Protein AF-0000000077642705 (afdb_homodimer)

Solvent-accessible surface area (backbone atoms only — not comparable to full-atom values): 43563 Å² total; per-residue (Å²): 124,92,58,80,86,67,60,70,75,74,64,79,87,74,51,89,46,59,34,47,46,51,31,49,43,56,37,25,33,45,80,74,49,96,29,33,51,28,33,26,42,55,35,36,46,19,49,54,30,46,50,48,52,50,48,52,46,41,47,73,72,63,38,37,51,35,44,71,62,50,66,44,58,38,64,54,33,56,70,75,64,60,62,75,47,79,37,58,41,52,36,51,50,96,84,67,47,58,28,26,40,35,63,68,54,69,60,60,53,27,43,57,49,25,74,65,40,65,37,51,52,85,64,44,66,43,36,44,26,34,76,44,70,28,29,33,51,54,89,74,51,44,65,60,58,70,34,36,28,52,46,41,29,33,44,36,38,35,37,15,67,38,64,72,58,31,52,51,51,51,50,52,52,52,51,38,52,50,48,52,39,55,66,38,68,52,74,67,46,63,20,41,41,72,43,71,92,82,37,50,81,45,28,38,32,31,24,36,68,34,86,82,25,86,43,49,32,34,32,16,76,75,79,58,53,30,33,30,52,91,68,51,55,83,89,56,67,52,51,28,89,86,81,61,32,56,40,44,76,43,32,18,36,78,33,30,41,40,31,36,32,40,45,69,58,18,57,74,44,50,18,29,20,31,48,99,85,70,42,81,38,52,17,21,30,32,42,36,40,3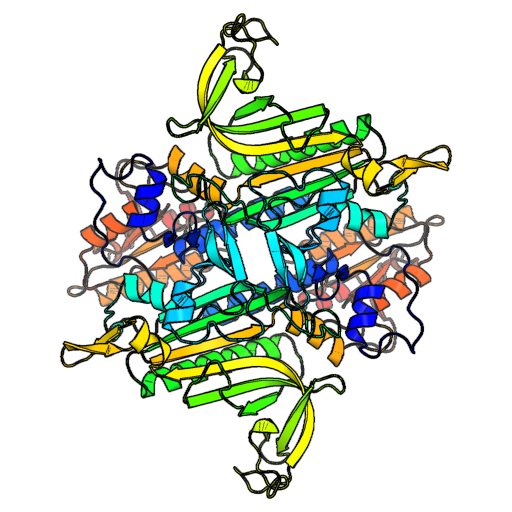2,36,49,46,27,41,56,45,50,41,30,47,69,55,28,57,95,76,25,41,30,50,34,68,52,33,35,56,35,54,32,39,37,36,35,39,29,66,66,88,64,16,66,60,22,42,53,49,47,52,52,50,49,56,58,47,40,67,36,84,64,33,53,87,22,68,45,71,60,77,63,33,90,44,53,56,66,58,53,49,52,49,44,47,32,65,22,48,57,28,36,35,38,31,48,75,52,37,73,42,91,74,40,29,32,38,39,43,42,84,87,46,93,62,73,42,77,36,38,69,66,59,50,50,56,58,56,68,69,49,69,59,114,123,93,57,79,87,68,60,67,76,74,62,76,88,75,49,86,44,60,33,47,47,52,31,50,46,57,36,25,33,45,80,75,49,95,28,33,51,29,31,26,41,55,35,36,44,19,49,52,31,46,50,50,53,51,50,53,45,40,47,73,73,65,38,38,51,35,44,70,63,50,66,44,58,38,63,55,33,54,70,75,64,61,62,76,46,80,38,59,38,52,36,50,49,96,83,67,47,58,29,27,40,35,65,68,56,70,60,59,52,27,44,58,48,26,75,64,40,65,36,53,52,86,64,44,67,44,37,45,25,33,76,43,70,28,30,32,51,53,89,74,51,42,64,60,58,71,33,36,28,52,47,40,30,33,43,35,37,36,37,15,69,39,65,72,57,30,52,52,51,51,50,53,52,51,50,38,53,50,49,50,38,54,68,39,68,54,72,66,47,63,21,41,41,72,43,71,92,82,38,50,79,43,28,38,33,32,23,35,66,35,87,83,24,87,43,48,31,34,34,17,76,74,77,60,52,28,34,29,50,91,67,52,55,80,89,56,67,52,49,28,89,85,79,62,32,57,39,44,77,44,31,18,36,78,36,30,40,39,30,35,32,40,45,66,60,19,57,74,44,52,18,29,21,32,48,97,85,70,43,79,38,52,17,20,28,32,42,37,40,33,35,49,45,28,41,57,45,50,42,29,46,70,56,28,57,94,75,26,41,29,50,38,68,51,32,34,56,35,54,32,38,36,36,35,39,29,66,68,88,65,18,67,60,22,42,52,50,46,50,53,49,49,56,58,47,39,68,36,84,64,32,54,86,21,70,45,70,60,77,63,32,90,44,52,55,68,57,53,49,51,49,43,47,33,64,23,46,58,29,35,36,37,30,48,76,53,37,74,42,92,74,42,30,32,39,37,42,42,84,88,46,93,63,74,42,76,38,38,69,68,57,49,50,57,60,56,69,70,49,70,60,113

Nearest PDB structures (foldseek):
  5xih-assembly1_A  TM=8.861E-01  e=2.040E-28  Toxoplasma gondii ME49
  7f9t-assembly1_B  TM=8.850E-01  e=4.100E-28  Toxoplasma gondii
  5xii-assembly1_A  TM=8.749E-01  e=5.174E-28  Toxoplasma gondii ME49
  5xip-assembly1_A  TM=8.821E-01  e=8.242E-28  Eimeria tenella
  4q15-assembly3_A  TM=8.703E-01  e=2.349E-27  Plasmodium falciparum 3D7

Secondary structure (DSSP, 8-state):
------PPPPPTTT-S-HHHHHHHHTTSEEEEETTEEEE-HHHHHHHHHHHHHHHHHHHHTT-EE-B--SEEEHHHHHHHTGGG-TT-EEEE-TT--EEEE-S--HHHHHHHHHTTPPEEGGGPPEEEEEEEEEE---SS-BTGGGB-SEEEEEEEEEEESSHHHHHHHHHHHHHHHHHHHHHHT---EEEE---TTT--SEEEEEEEE-TT-SEEEEEETTT--EEEGGGS-GGGTTB-TTT--BEEEEEEEEEEEEEEEETHHHHHHT-EEE-TTS-EEE-EEEEEEEEHHHHHHHHHHHH--SSS----GGG-S-SEEEEEPPSSTTHHHHHHHHHHHHHHHHTSGGGTT-EEE---TTS-HHHHHHHHHHHT-SEEEEE-GGGGSSS--EEEE-TT-SS-EEE-HHHHHHHHHT----/------PPPPPTTT-S-HHHHHHHHTTSEEEEETTEEEE-HHHHHHHHHHHHHHHHHHHHTT-EE-B--SEEEHHHHHHHTGGG-TT-EEEE-TT--EEEE-S--HHHHHHHHHTTPPEEGGGPPEEEEEEEEEE---SS-BTGGGB-SEEEEEEEEEEESSHHHHHHHHHHHHHHHHHHHHHHT---EEEE---TTT--SEEEEEEEE-TT-SEEEEEETTT--EEEGGGS-GGGTTB-TTT--BEEEEEEEEEEEEEEEETHHHHHHT-EEE-TTS-EEE-EEEEEEEEHHHHHHHHHHHH--SSS----GGG-S-SEEEEEPPSSTTHHHHHHHHHHHHHHHHTSGGGTT-EEE---TTS-HHHHHHHHHHHT-SEEEEE-GGGGSSS--EEEE-TT-SS-EEE-HHHHHHHHHT----

Structure (mmCIF, N/CA/C/O backbone):
data_AF-0000000077642705-model_v1
#
loop_
_entity.id
_entity.type
_entity.pdbx_description
1 polymer 'Probable proline--tRNA ligase, mitochondrial'
#
loop_
_atom_site.group_PDB
_atom_site.id
_atom_site.type_symbol
_atom_site.label_atom_id
_atom_site.label_alt_id
_atom_site.label_comp_id
_atom_site.label_asym_id
_atom_site.label_entity_id
_atom_site.label_seq_id
_atom_site.pdbx_PDB_ins_code
_atom_site.Cartn_x
_atom_site.Cartn_y
_atom_site.Cartn_z
_atom_site.occupancy
_atom_site.B_iso_or_equiv
_atom_site.auth_seq_id
_atom_site.auth_comp_id
_atom_site.auth_asym_id
_atom_site.auth_atom_id
_atom_site.pdbx_PDB_model_num
ATOM 1 N N . MET A 1 1 ? 5.617 21.297 2.619 1 78.06 1 MET A N 1
ATOM 2 C CA . MET A 1 1 ? 6.129 19.938 2.715 1 78.06 1 MET A CA 1
ATOM 3 C C . MET A 1 1 ? 6.875 19.734 4.027 1 78.06 1 MET A C 1
ATOM 5 O O . MET A 1 1 ? 7.609 20.609 4.477 1 78.06 1 MET A O 1
ATOM 9 N N . PHE A 1 2 ? 6.535 18.625 4.711 1 81.31 2 PHE A N 1
ATOM 10 C CA . PHE A 1 2 ? 7.203 18.234 5.949 1 81.31 2 PHE A CA 1
ATOM 11 C C . PHE A 1 2 ? 8.648 17.828 5.684 1 81.31 2 PHE A C 1
ATOM 13 O O . PHE A 1 2 ? 8.969 16.641 5.637 1 81.31 2 PHE A O 1
ATOM 20 N N . GLN A 1 3 ? 9.492 18.781 5.395 1 77.94 3 GLN A N 1
ATOM 21 C CA . GLN A 1 3 ? 10.883 18.562 5.02 1 77.94 3 GLN A CA 1
ATOM 22 C C . GLN A 1 3 ? 11.742 19.781 5.344 1 77.94 3 GLN A C 1
ATOM 24 O O . GLN A 1 3 ? 11.219 20.859 5.648 1 77.94 3 GLN A O 1
ATOM 29 N N . ASN A 1 4 ? 13.102 19.484 5.207 1 63.25 4 ASN A N 1
ATOM 30 C CA . ASN A 1 4 ? 14.195 20.453 5.172 1 63.25 4 ASN A CA 1
ATOM 31 C C . ASN A 1 4 ? 14.234 21.297 6.438 1 63.25 4 ASN A C 1
ATOM 33 O O . ASN A 1 4 ? 14.352 22.516 6.367 1 63.25 4 ASN A O 1
ATOM 37 N N . PHE A 1 5 ? 14.219 20.609 7.543 1 66.56 5 PHE A N 1
ATOM 38 C CA . PHE A 1 5 ? 14.195 21.297 8.828 1 66.56 5 PHE A CA 1
ATOM 39 C C . PHE A 1 5 ? 15.609 21.656 9.273 1 66.56 5 PHE A C 1
ATOM 41 O O . PHE A 1 5 ? 15.836 21.969 10.445 1 66.56 5 PHE A O 1
ATOM 48 N N . GLY A 1 6 ? 16.375 21.688 8.148 1 65.88 6 GLY A N 1
ATOM 49 C CA . GLY A 1 6 ? 17.703 22.25 8.359 1 65.88 6 GLY A CA 1
ATOM 50 C C . GLY A 1 6 ? 18.641 21.328 9.109 1 65.88 6 GLY A C 1
ATOM 51 O O . GLY A 1 6 ? 19.453 21.781 9.906 1 65.88 6 GLY A O 1
ATOM 52 N N . LYS A 1 7 ? 18.453 20.047 8.922 1 72.44 7 LYS A N 1
ATOM 53 C CA . LYS A 1 7 ? 19.375 19.125 9.562 1 72.44 7 LYS A CA 1
ATOM 54 C C . LYS A 1 7 ? 20.781 19.281 9.008 1 72.44 7 LYS A C 1
ATOM 56 O O . LYS A 1 7 ? 20.969 19.516 7.812 1 72.44 7 LYS A O 1
ATOM 61 N N . VAL A 1 8 ? 21.719 19.344 10 1 66.94 8 VAL A N 1
ATOM 62 C CA . VAL A 1 8 ? 23.109 19.484 9.602 1 66.94 8 VAL A CA 1
ATOM 63 C C . VAL A 1 8 ? 23.688 18.109 9.258 1 66.94 8 VAL A C 1
ATOM 65 O O . VAL A 1 8 ? 23.359 17.109 9.906 1 66.94 8 VAL A O 1
ATOM 68 N N . GLN A 1 9 ? 24.391 18.125 8.148 1 70.75 9 GLN A N 1
ATOM 69 C CA . GLN A 1 9 ? 25.062 16.891 7.766 1 70.75 9 GLN A CA 1
ATOM 70 C C . GLN A 1 9 ? 25.953 16.375 8.898 1 70.75 9 GLN A C 1
ATOM 72 O O . GLN A 1 9 ? 26.719 17.125 9.484 1 70.75 9 GLN A O 1
ATOM 77 N N . PRO A 1 10 ? 25.562 15.102 9.273 1 64.62 10 PRO A N 1
ATOM 78 C CA . PRO A 1 10 ? 26.438 14.562 10.32 1 64.62 10 PRO A CA 1
ATOM 79 C C . PRO A 1 10 ? 27.906 14.539 9.914 1 64.62 10 PRO A C 1
ATOM 81 O O . PRO A 1 10 ? 28.219 14.422 8.727 1 64.62 10 PRO A O 1
ATOM 84 N N . ALA A 1 11 ? 28.766 14.68 10.938 1 62.56 11 ALA A N 1
ATOM 85 C CA . ALA A 1 11 ? 30.188 14.578 10.688 1 62.56 11 ALA A CA 1
ATOM 86 C C . ALA A 1 11 ? 30.562 13.219 10.109 1 62.56 11 ALA A C 1
ATOM 88 O O . ALA A 1 11 ? 29.844 12.234 10.32 1 62.56 11 ALA A O 1
ATOM 89 N N . GLU A 1 12 ? 31.531 13.078 9.102 1 60.12 12 GLU A N 1
ATOM 90 C CA . GLU A 1 12 ? 32 11.922 8.344 1 60.12 12 GLU A CA 1
ATOM 91 C C . GLU A 1 12 ? 32.125 10.688 9.234 1 60.12 12 GLU A C 1
ATOM 93 O O . GLU A 1 12 ? 31.781 9.578 8.812 1 60.12 12 GLU A O 1
ATOM 98 N N . THR A 1 13 ? 32.594 10.719 10.414 1 57.56 13 THR A N 1
ATOM 99 C CA . THR A 1 13 ? 32.969 9.562 11.234 1 57.56 13 THR A CA 1
ATOM 100 C C . THR A 1 13 ? 31.719 8.906 11.836 1 57.56 13 THR A C 1
ATOM 102 O O . THR A 1 13 ? 31.781 7.773 12.312 1 57.56 13 THR A O 1
ATOM 105 N N . SER A 1 14 ? 30.562 9.398 11.594 1 66.19 14 SER A N 1
ATOM 106 C CA . SER A 1 14 ? 29.484 8.922 12.445 1 66.19 14 SER A CA 1
ATOM 107 C C . SER A 1 14 ? 28.703 7.789 11.773 1 66.19 14 SER A C 1
ATOM 109 O O . SER A 1 14 ? 28.406 6.777 12.406 1 66.19 14 SER A O 1
ATOM 111 N N . LEU A 1 15 ? 28.469 7.973 10.516 1 76.75 15 LEU A N 1
ATOM 112 C CA . LEU A 1 15 ? 27.734 6.934 9.781 1 76.75 15 LEU A CA 1
ATOM 113 C C . LEU A 1 15 ? 28.516 6.504 8.547 1 76.75 15 LEU A C 1
ATOM 115 O O . LEU A 1 15 ? 28.781 7.312 7.652 1 76.75 15 LEU A O 1
ATOM 119 N N . SER A 1 16 ? 29 5.23 8.547 1 80 16 SER A N 1
ATOM 120 C CA . SER A 1 16 ? 29.797 4.703 7.445 1 80 16 SER A CA 1
ATOM 121 C C . SER A 1 16 ? 28.922 4.422 6.223 1 80 16 SER A C 1
ATOM 123 O O . SER A 1 16 ? 29.422 4.395 5.094 1 80 16 SER A O 1
ATOM 125 N N . CYS A 1 17 ? 27.688 4.23 6.352 1 92.19 17 CYS A N 1
ATOM 126 C CA . CYS A 1 17 ? 26.75 3.973 5.262 1 92.19 17 CYS A CA 1
ATOM 127 C C . CYS A 1 17 ? 26.234 5.277 4.664 1 92.19 17 CYS A C 1
ATOM 129 O O . CYS A 1 17 ? 25.5 6.012 5.316 1 92.19 17 CYS A O 1
ATOM 131 N N . LYS A 1 18 ? 26.672 5.551 3.465 1 93.25 18 LYS A N 1
ATOM 132 C CA . LYS A 1 18 ? 26.375 6.805 2.777 1 93.25 18 LYS A CA 1
ATOM 133 C C . LYS A 1 18 ? 24.875 7.031 2.66 1 93.25 18 LYS A C 1
ATOM 135 O O . LYS A 1 18 ? 24.375 8.125 2.947 1 93.25 18 LYS A O 1
ATOM 140 N N . SER A 1 19 ? 24.172 6.039 2.25 1 96.06 19 SER A N 1
ATOM 141 C CA . SER A 1 19 ? 22.734 6.164 2.061 1 96.06 19 SER A CA 1
ATOM 142 C C . SER A 1 19 ? 22.031 6.434 3.383 1 96.06 19 SER A C 1
ATOM 144 O O . SER A 1 19 ? 21.062 7.203 3.432 1 96.06 19 SER A O 1
ATOM 146 N N . HIS A 1 20 ? 22.469 5.75 4.457 1 95.31 20 HIS A N 1
ATOM 147 C CA . HIS A 1 20 ? 21.922 6.004 5.781 1 95.31 20 HIS A CA 1
ATOM 148 C C . HIS A 1 20 ? 22.047 7.477 6.16 1 95.31 20 HIS A C 1
ATOM 150 O O . HIS A 1 20 ? 21.078 8.102 6.586 1 95.31 20 HIS A O 1
ATOM 156 N N . LYS A 1 21 ? 23.219 8.023 5.973 1 93.19 21 LYS A N 1
ATOM 157 C CA . LYS A 1 21 ? 23.5 9.422 6.277 1 93.19 21 LYS A CA 1
ATOM 158 C C . LYS A 1 21 ? 22.641 10.359 5.426 1 93.19 21 LYS A C 1
ATOM 160 O O . LYS A 1 21 ? 22 11.266 5.949 1 93.19 21 LYS A O 1
ATOM 165 N N . LEU A 1 22 ? 22.641 10.117 4.16 1 94.44 22 LEU A N 1
ATOM 166 C CA . LEU A 1 22 ? 21.953 10.984 3.213 1 94.44 22 LEU A CA 1
ATOM 167 C C . LEU A 1 22 ? 20.438 10.953 3.451 1 94.44 22 LEU A C 1
ATOM 169 O O . LEU A 1 22 ? 19.766 11.984 3.352 1 94.44 22 LEU A O 1
ATOM 173 N N . MET A 1 23 ? 19.906 9.82 3.789 1 95.75 23 MET A N 1
ATOM 174 C CA . MET A 1 23 ? 18.469 9.688 3.963 1 95.75 23 MET A CA 1
ATOM 175 C C . MET A 1 23 ? 18 10.383 5.242 1 95.75 23 MET A C 1
ATOM 177 O O . MET A 1 23 ? 16.922 10.969 5.285 1 95.75 23 MET A O 1
ATOM 181 N N . LEU A 1 24 ? 18.797 10.312 6.305 1 93.44 24 LEU A N 1
ATOM 182 C CA . LEU A 1 24 ? 18.484 11.031 7.535 1 93.44 24 LEU A CA 1
ATOM 183 C C . LEU A 1 24 ? 18.594 12.539 7.324 1 93.44 24 LEU A C 1
ATOM 185 O O . LEU A 1 24 ? 17.688 13.289 7.684 1 93.44 24 LEU A O 1
ATOM 189 N N . TYR A 1 25 ? 19.672 12.93 6.652 1 91.38 25 TYR A N 1
ATOM 190 C CA . TYR A 1 25 ? 20 14.336 6.469 1 91.38 25 TYR A CA 1
ATOM 191 C C . TYR A 1 25 ? 18.969 15.031 5.586 1 91.38 25 TYR A C 1
ATOM 193 O O . TYR A 1 25 ? 18.656 16.203 5.793 1 91.38 25 TYR A O 1
ATOM 201 N N . ASN A 1 26 ? 18.422 14.273 4.66 1 93.38 26 ASN A N 1
ATOM 202 C CA . ASN A 1 26 ? 17.5 14.867 3.707 1 93.38 26 ASN A CA 1
ATOM 203 C C . ASN A 1 26 ? 16.047 14.508 4.039 1 93.38 26 ASN A C 1
ATOM 205 O O . ASN A 1 26 ? 15.156 14.664 3.203 1 93.38 26 ASN A O 1
ATOM 209 N N . GLU A 1 27 ? 15.82 14.016 5.219 1 94.25 27 GLU A N 1
ATOM 210 C CA . GLU A 1 27 ? 14.492 13.766 5.777 1 94.25 27 GLU A CA 1
ATOM 211 C C . GLU A 1 27 ? 13.68 12.836 4.879 1 94.25 27 GLU A C 1
ATOM 213 O O . GLU A 1 27 ? 12.516 13.117 4.582 1 94.25 27 GLU A O 1
ATOM 218 N N . ILE A 1 28 ? 14.414 11.859 4.398 1 96.56 28 ILE A N 1
ATOM 219 C CA . ILE A 1 28 ? 13.75 10.758 3.707 1 96.56 28 ILE A CA 1
ATOM 220 C C . ILE A 1 28 ? 13.188 9.773 4.727 1 96.56 28 ILE A C 1
ATOM 222 O O . ILE A 1 28 ? 12.109 9.203 4.527 1 96.56 28 ILE A O 1
ATOM 226 N N . ILE A 1 29 ? 13.93 9.602 5.82 1 96.81 29 ILE A N 1
ATOM 227 C CA . ILE A 1 29 ? 13.531 8.75 6.934 1 96.81 29 ILE A CA 1
ATOM 228 C C . ILE A 1 29 ? 13.828 9.453 8.258 1 96.81 29 ILE A C 1
ATOM 230 O O . ILE A 1 29 ? 14.547 10.453 8.289 1 96.81 29 ILE A O 1
ATOM 234 N N . GLN A 1 30 ? 13.266 8.992 9.297 1 96 30 GLN A N 1
ATOM 235 C CA . GLN A 1 30 ? 13.539 9.391 10.672 1 96 30 GLN A CA 1
ATOM 236 C C . GLN A 1 30 ? 13.492 8.195 11.617 1 96 30 GLN A C 1
ATOM 238 O O . GLN A 1 30 ? 12.539 7.414 11.586 1 96 30 GLN A O 1
ATOM 243 N N . GLN A 1 31 ? 14.523 8.016 12.383 1 95.5 31 GLN A N 1
ATOM 244 C CA . GLN A 1 31 ? 14.562 6.871 13.289 1 95.5 31 GLN A CA 1
ATOM 245 C C . GLN A 1 31 ? 13.523 7.004 14.398 1 95.5 31 GLN A C 1
ATOM 247 O O . GLN A 1 31 ? 13.367 8.078 14.984 1 95.5 31 GLN A O 1
ATOM 252 N N . CYS A 1 32 ? 12.719 6.016 14.609 1 96.5 32 CYS A N 1
ATOM 253 C CA . CYS A 1 32 ? 11.781 5.922 15.719 1 96.5 32 CYS A CA 1
ATOM 254 C C . CYS A 1 32 ? 12.445 5.277 16.938 1 96.5 32 CYS A C 1
ATOM 256 O O . CYS A 1 32 ? 12.469 5.863 18.016 1 96.5 32 CYS A O 1
ATOM 258 N N . HIS A 1 33 ? 13 4.117 16.812 1 95.19 33 HIS A N 1
ATOM 259 C CA . HIS A 1 33 ? 13.797 3.311 17.734 1 95.19 33 HIS A CA 1
ATOM 260 C C . HIS A 1 33 ? 14.672 2.316 16.969 1 95.19 33 HIS A C 1
ATOM 262 O O . HIS A 1 33 ? 14.539 2.162 15.758 1 95.19 33 HIS A O 1
ATOM 268 N N . PRO A 1 34 ? 15.656 1.734 17.609 1 95.12 34 PRO A N 1
ATOM 269 C CA . PRO A 1 34 ? 16.594 0.875 16.875 1 95.12 34 PRO A CA 1
ATOM 270 C C . PRO A 1 34 ? 15.883 -0.174 16.016 1 95.12 34 PRO A C 1
ATOM 272 O O . PRO A 1 34 ? 15.086 -0.959 16.547 1 95.12 34 PRO A O 1
ATOM 275 N N . GLY A 1 35 ? 16.156 -0.147 14.758 1 96.31 35 GLY A N 1
ATOM 276 C CA . GLY A 1 35 ? 15.602 -1.12 13.828 1 96.31 35 GLY A CA 1
ATOM 277 C C . GLY A 1 35 ? 14.258 -0.701 13.266 1 96.31 35 GLY A C 1
ATOM 278 O O . GLY A 1 35 ? 13.68 -1.405 12.43 1 96.31 35 GLY A O 1
ATOM 279 N N . HIS A 1 36 ? 13.75 0.44 13.656 1 97.88 36 HIS A N 1
ATOM 280 C CA . HIS A 1 36 ? 12.461 0.952 13.219 1 97.88 36 HIS A CA 1
ATOM 281 C C . HIS A 1 36 ? 12.57 2.4 12.75 1 97.88 36 HIS A C 1
ATOM 283 O O . HIS A 1 36 ? 13.078 3.252 13.477 1 97.88 36 HIS A O 1
ATOM 289 N N . TYR A 1 37 ? 12.07 2.664 11.555 1 98.06 37 TYR A N 1
ATOM 290 C CA . TYR A 1 37 ? 12.203 3.988 10.961 1 98.06 37 TYR A CA 1
ATOM 291 C C . TYR A 1 37 ? 10.875 4.469 10.391 1 98.06 37 TYR A C 1
ATOM 293 O O . TYR A 1 37 ? 10.117 3.688 9.812 1 98.06 37 TYR A O 1
ATOM 301 N N . HIS A 1 38 ? 10.57 5.734 10.633 1 98.12 38 HIS A N 1
ATOM 302 C CA . HIS A 1 38 ? 9.531 6.402 9.852 1 98.12 38 HIS A CA 1
ATOM 303 C C . HIS A 1 38 ? 10 6.648 8.422 1 98.12 38 HIS A C 1
ATOM 305 O O . HIS A 1 3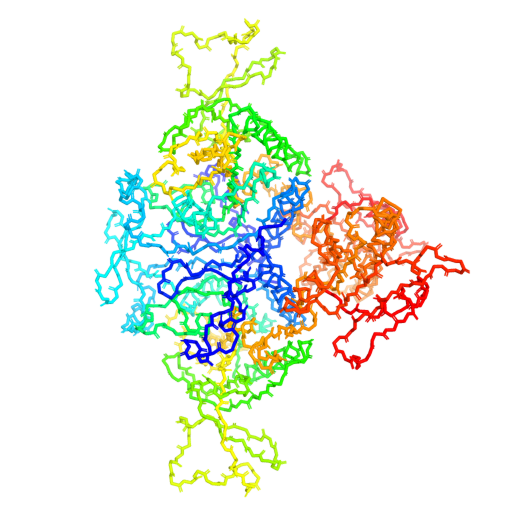8 ? 11.156 7.004 8.195 1 98.12 38 HIS A O 1
ATOM 311 N N . ILE A 1 39 ? 9.188 6.371 7.477 1 98.5 39 ILE A N 1
ATOM 312 C CA . ILE A 1 39 ? 9.406 6.867 6.121 1 98.5 39 ILE A CA 1
ATOM 313 C C . ILE A 1 39 ? 8.672 8.195 5.934 1 98.5 39 ILE A C 1
ATOM 315 O O . ILE A 1 39 ? 7.445 8.258 6.086 1 98.5 39 ILE A O 1
ATOM 319 N N . LEU A 1 40 ? 9.375 9.203 5.613 1 97.88 40 LEU A N 1
ATOM 320 C CA . LEU A 1 40 ? 8.82 10.547 5.523 1 97.88 40 LEU A CA 1
ATOM 321 C C . LEU A 1 40 ? 8.297 10.828 4.117 1 97.88 40 LEU A C 1
ATOM 323 O O . LEU A 1 40 ? 8.32 9.945 3.256 1 97.88 40 LEU A O 1
ATOM 327 N N . PRO A 1 41 ? 7.703 11.969 3.826 1 97.56 41 PRO A N 1
ATOM 328 C CA . PRO A 1 41 ? 6.914 12.164 2.607 1 97.56 41 PRO A CA 1
ATOM 329 C C . PRO A 1 41 ? 7.723 11.922 1.335 1 97.56 41 PRO A C 1
ATOM 331 O O . PRO A 1 41 ? 7.25 11.227 0.426 1 97.56 41 PRO A O 1
ATOM 334 N N . LEU A 1 42 ? 8.938 12.438 1.236 1 97.25 42 LEU A N 1
ATOM 335 C CA . LEU A 1 42 ? 9.742 12.211 0.039 1 97.25 42 LEU A CA 1
ATOM 336 C C . LEU A 1 42 ? 10.062 10.734 -0.134 1 97.25 42 LEU A C 1
ATOM 338 O O . LEU A 1 42 ? 9.938 10.188 -1.233 1 97.25 42 LEU A O 1
ATOM 342 N N . GLY A 1 43 ? 10.484 10.148 1.028 1 98.06 43 GLY A N 1
ATOM 343 C CA . GLY A 1 43 ? 10.75 8.719 0.987 1 98.06 43 GLY A CA 1
ATOM 344 C C . GLY A 1 43 ? 9.539 7.891 0.611 1 98.06 43 GLY A C 1
ATOM 345 O O . GLY A 1 43 ? 9.656 6.91 -0.129 1 98.06 43 GLY A O 1
ATOM 346 N N . MET A 1 44 ? 8.398 8.297 1.127 1 98.31 44 MET A N 1
ATOM 347 C CA . MET A 1 44 ? 7.156 7.574 0.873 1 98.31 44 MET A CA 1
ATOM 348 C C . MET A 1 44 ? 6.781 7.637 -0.604 1 98.31 44 MET A C 1
ATOM 350 O O . MET A 1 44 ? 6.316 6.645 -1.172 1 98.31 44 MET A O 1
ATOM 354 N N . ARG A 1 45 ? 6.938 8.797 -1.259 1 97.88 45 ARG A N 1
ATOM 355 C CA . ARG A 1 45 ? 6.668 8.93 -2.688 1 97.88 45 ARG A CA 1
ATOM 356 C C . ARG A 1 45 ? 7.535 7.977 -3.5 1 97.88 45 ARG A C 1
ATOM 358 O O . ARG A 1 45 ? 7.043 7.297 -4.402 1 97.88 45 ARG A O 1
ATOM 365 N N . SER A 1 46 ? 8.797 7.953 -3.139 1 98.62 46 SER A N 1
ATOM 366 C CA . SER A 1 46 ? 9.719 7.059 -3.832 1 98.62 46 SER A CA 1
ATOM 367 C C . SER A 1 46 ? 9.352 5.598 -3.605 1 98.62 46 SER A C 1
ATOM 369 O O . SER A 1 46 ? 9.367 4.793 -4.543 1 98.62 46 SER A O 1
ATOM 371 N N . LEU A 1 47 ? 9.031 5.289 -2.391 1 98.81 47 LEU A N 1
ATOM 372 C CA . LEU A 1 47 ? 8.664 3.92 -2.041 1 98.81 47 LEU A CA 1
ATOM 373 C C . LEU A 1 47 ? 7.43 3.475 -2.814 1 98.81 47 LEU A C 1
ATOM 375 O O . LEU A 1 47 ? 7.383 2.352 -3.324 1 98.81 47 LEU A O 1
ATOM 379 N N . GLU A 1 48 ? 6.453 4.309 -2.896 1 98.5 48 GLU A N 1
ATOM 380 C CA . GLU A 1 48 ? 5.23 3.969 -3.615 1 98.5 48 GLU A CA 1
ATOM 381 C C . GLU A 1 48 ? 5.504 3.76 -5.102 1 98.5 48 GLU A C 1
ATOM 383 O O . GLU A 1 48 ? 4.891 2.898 -5.734 1 98.5 48 GLU A O 1
ATOM 388 N N . LYS A 1 49 ? 6.363 4.582 -5.664 1 98.56 49 LYS A N 1
ATOM 389 C CA . LYS A 1 49 ? 6.754 4.391 -7.055 1 98.56 49 LYS A CA 1
ATOM 390 C C . LYS A 1 49 ? 7.441 3.039 -7.25 1 98.56 49 LYS A C 1
ATOM 392 O O . LYS A 1 49 ? 7.176 2.34 -8.227 1 98.56 49 LYS A O 1
ATOM 397 N N . LEU A 1 50 ? 8.344 2.715 -6.316 1 98.88 50 LEU A N 1
ATOM 398 C CA . LEU A 1 50 ? 9.016 1.422 -6.379 1 98.88 50 LEU A CA 1
ATOM 399 C C . LEU A 1 50 ? 8 0.282 -6.328 1 98.88 50 LEU A C 1
ATOM 401 O O . LEU A 1 50 ? 8.117 -0.69 -7.078 1 98.88 50 LEU A O 1
ATOM 405 N N . ILE A 1 51 ? 7.035 0.384 -5.477 1 98.88 51 ILE A N 1
ATOM 406 C CA . ILE A 1 51 ? 5.984 -0.621 -5.352 1 98.88 51 ILE A CA 1
ATOM 407 C C . ILE A 1 51 ? 5.246 -0.769 -6.68 1 98.88 51 ILE A C 1
ATOM 409 O O . ILE A 1 51 ? 4.957 -1.886 -7.113 1 98.88 51 ILE A O 1
ATOM 413 N N . ARG A 1 52 ? 4.988 0.324 -7.359 1 98.44 52 ARG A N 1
ATOM 414 C CA . ARG A 1 52 ? 4.305 0.269 -8.648 1 98.44 52 ARG A CA 1
ATOM 415 C C . ARG A 1 52 ? 5.156 -0.448 -9.688 1 98.44 52 ARG A C 1
ATOM 417 O O . ARG A 1 52 ? 4.637 -1.214 -10.508 1 98.44 52 ARG A O 1
ATOM 424 N N . VAL A 1 53 ? 6.457 -0.177 -9.656 1 98.75 53 VAL A N 1
ATOM 425 C CA . VAL A 1 53 ? 7.367 -0.863 -10.57 1 98.75 53 VAL A CA 1
ATOM 426 C C . VAL A 1 53 ? 7.281 -2.371 -10.352 1 98.75 53 VAL A C 1
ATOM 428 O O . VAL A 1 53 ? 7.156 -3.141 -11.305 1 98.75 53 VAL A O 1
ATOM 431 N N . ILE A 1 54 ? 7.316 -2.748 -9.086 1 98.94 54 ILE A N 1
ATOM 432 C CA . ILE A 1 54 ? 7.277 -4.164 -8.734 1 98.94 54 ILE A CA 1
ATOM 433 C C . ILE A 1 54 ? 5.93 -4.758 -9.141 1 98.94 54 ILE A C 1
ATOM 435 O O . ILE A 1 54 ? 5.875 -5.832 -9.742 1 98.94 54 ILE A O 1
ATOM 439 N N . ASP A 1 55 ? 4.852 -4.035 -8.867 1 98.69 55 ASP A N 1
ATOM 440 C CA . ASP A 1 55 ? 3.514 -4.496 -9.219 1 98.69 55 ASP A CA 1
ATOM 441 C C . ASP A 1 55 ? 3.391 -4.734 -10.727 1 98.69 55 ASP A C 1
ATOM 443 O O . ASP A 1 55 ? 2.824 -5.742 -11.156 1 98.69 55 ASP A O 1
ATOM 447 N N . GLU A 1 56 ? 3.887 -3.777 -11.484 1 98.19 56 GLU A N 1
ATOM 448 C CA . GLU A 1 56 ? 3.789 -3.893 -12.938 1 98.19 56 GLU A CA 1
ATOM 449 C C . GLU A 1 56 ? 4.504 -5.145 -13.445 1 98.19 56 GLU A C 1
ATOM 451 O O . GLU A 1 56 ? 3.977 -5.867 -14.289 1 98.19 56 GLU A O 1
ATOM 456 N N . GLU A 1 57 ? 5.68 -5.43 -12.875 1 98.75 57 GLU A N 1
ATOM 457 C CA . GLU A 1 57 ? 6.441 -6.59 -13.336 1 98.75 57 GLU A CA 1
ATOM 458 C C . GLU A 1 57 ? 5.816 -7.891 -12.836 1 98.75 57 GLU A C 1
ATOM 460 O O . GLU A 1 57 ? 5.855 -8.906 -13.531 1 98.75 57 GLU A O 1
ATOM 465 N N . MET A 1 58 ? 5.266 -7.922 -11.625 1 98.75 58 MET A N 1
ATOM 466 C CA . MET A 1 58 ? 4.559 -9.102 -11.133 1 98.75 58 MET A CA 1
ATOM 467 C C . MET A 1 58 ? 3.322 -9.383 -11.984 1 98.75 58 MET A C 1
ATOM 469 O O . MET A 1 58 ? 3.059 -10.539 -12.336 1 98.75 58 MET A O 1
ATOM 473 N N . ASP A 1 59 ? 2.604 -8.281 -12.328 1 97 59 ASP A N 1
ATOM 474 C CA . ASP A 1 59 ? 1.415 -8.422 -13.164 1 97 59 ASP A CA 1
ATOM 475 C C . ASP A 1 59 ? 1.775 -8.969 -14.547 1 97 59 ASP A C 1
ATOM 477 O O . ASP A 1 59 ? 1.027 -9.773 -15.117 1 97 59 ASP A O 1
ATOM 481 N N . SER A 1 60 ? 2.912 -8.602 -15.055 1 97.38 60 SER A N 1
ATOM 482 C CA . SER A 1 60 ? 3.32 -8.977 -16.406 1 97.38 60 SER A CA 1
ATOM 483 C C . SER A 1 60 ? 3.549 -10.477 -16.516 1 97.38 60 SER A C 1
ATOM 485 O O . SER A 1 60 ? 3.443 -11.047 -17.609 1 97.38 60 SER A O 1
ATOM 487 N N . ILE A 1 61 ? 3.805 -11.125 -15.391 1 97.94 61 ILE A N 1
ATOM 488 C CA . ILE A 1 61 ? 4.055 -12.555 -15.461 1 97.94 61 ILE A CA 1
ATOM 489 C C . ILE A 1 61 ? 2.832 -13.32 -14.969 1 97.94 61 ILE A C 1
ATOM 491 O O . ILE A 1 61 ? 2.893 -14.539 -14.766 1 97.94 61 ILE A O 1
ATOM 495 N N . GLY A 1 62 ? 1.791 -12.609 -14.703 1 96.56 62 GLY A N 1
ATOM 496 C CA . GLY A 1 62 ? 0.53 -13.25 -14.359 1 96.56 62 GLY A CA 1
ATOM 497 C C . GLY A 1 62 ? 0.367 -13.484 -12.867 1 96.56 62 GLY A C 1
ATOM 498 O O . GLY A 1 62 ? -0.525 -14.219 -12.445 1 96.56 62 GLY A O 1
ATOM 499 N N . ALA A 1 63 ? 1.27 -12.945 -12.016 1 98.44 63 ALA A N 1
ATOM 500 C CA . ALA A 1 63 ? 1.117 -13.055 -10.57 1 98.44 63 ALA A CA 1
ATOM 501 C C . ALA A 1 63 ? -0.058 -12.219 -10.07 1 98.44 63 ALA A C 1
ATOM 503 O O . ALA A 1 63 ? -0.353 -11.156 -10.633 1 98.44 63 ALA A O 1
ATOM 504 N N . GLN A 1 64 ? -0.729 -12.727 -9.094 1 98.12 64 GLN A N 1
ATOM 505 C CA . GLN A 1 64 ? -1.906 -12.055 -8.547 1 98.12 64 GLN A CA 1
ATOM 506 C C . GLN A 1 64 ? -1.641 -11.539 -7.133 1 98.12 64 GLN A C 1
ATOM 508 O O . GLN A 1 64 ? -1.123 -12.273 -6.289 1 98.12 64 GLN A O 1
ATOM 513 N N . LYS A 1 65 ? -1.973 -10.328 -6.941 1 98.56 65 LYS A N 1
ATOM 514 C CA . LYS A 1 65 ? -1.701 -9.68 -5.664 1 98.56 65 LYS A CA 1
ATOM 515 C C . LYS A 1 65 ? -2.748 -10.062 -4.621 1 98.56 65 LYS A C 1
ATOM 517 O O . LYS A 1 65 ? -3.947 -10.07 -4.91 1 98.56 65 LYS A O 1
ATOM 522 N N . ILE A 1 66 ? -2.326 -10.414 -3.428 1 98.69 66 ILE A N 1
ATOM 523 C CA . ILE A 1 66 ? -3.172 -10.711 -2.277 1 98.69 66 ILE A CA 1
ATOM 524 C C . ILE A 1 66 ? -2.613 -10.023 -1.035 1 98.69 66 ILE A C 1
ATOM 526 O O . ILE A 1 66 ? -1.644 -9.266 -1.121 1 98.69 66 ILE A O 1
ATOM 530 N N . SER A 1 67 ? -3.277 -10.117 0.036 1 98.62 67 SER A N 1
ATOM 531 C CA . SER A 1 67 ? -2.812 -9.648 1.337 1 98.62 67 SER A CA 1
ATOM 532 C C . SER A 1 67 ? -3.092 -10.68 2.428 1 98.62 67 SER A C 1
ATOM 534 O O . SER A 1 67 ? -4.234 -11.109 2.607 1 98.62 67 SER A O 1
ATOM 536 N N . MET A 1 68 ? -2.059 -11.078 3.08 1 98.75 68 MET A N 1
ATOM 537 C CA . MET A 1 68 ? -2.199 -12.047 4.164 1 98.75 68 MET A CA 1
ATOM 538 C C . MET A 1 68 ? -1.935 -11.391 5.516 1 98.75 68 MET A C 1
ATOM 540 O O . MET A 1 68 ? -1.186 -10.414 5.602 1 98.75 68 MET A O 1
ATOM 544 N N . PRO A 1 69 ? -2.525 -11.891 6.531 1 98.44 69 PRO A N 1
ATOM 545 C CA . PRO A 1 69 ? -2.312 -11.32 7.867 1 98.44 69 PRO A CA 1
ATOM 546 C C . PRO A 1 69 ? -0.85 -11.375 8.305 1 98.44 69 PRO A C 1
ATOM 548 O O . PRO A 1 69 ? -0.149 -12.344 8.008 1 98.44 69 PRO A O 1
ATOM 551 N N . CYS A 1 70 ? -0.44 -10.352 9.039 1 98.31 70 CYS A N 1
ATOM 552 C CA . CYS A 1 70 ? 0.903 -10.297 9.602 1 98.31 70 CYS A CA 1
ATOM 553 C C . CYS A 1 70 ? 1.008 -11.172 10.844 1 98.31 70 CYS A C 1
ATOM 555 O O . CYS A 1 70 ? 2.072 -11.719 11.133 1 98.31 70 CYS A O 1
ATOM 557 N N . ILE A 1 71 ? -0.056 -11.25 11.609 1 98.06 71 ILE A N 1
ATOM 558 C CA . ILE A 1 71 ? -0.095 -12.055 12.82 1 98.06 71 ILE A CA 1
ATOM 559 C C . ILE A 1 71 ? -0.837 -13.359 12.547 1 98.06 71 ILE A C 1
ATOM 561 O O . ILE A 1 71 ? -1.996 -13.344 12.125 1 98.06 71 ILE A O 1
ATOM 565 N N . THR A 1 72 ? -0.207 -14.461 12.766 1 97.81 72 THR A N 1
ATOM 566 C CA . THR A 1 72 ? -0.821 -15.766 12.523 1 97.81 72 THR A CA 1
ATOM 567 C C . THR A 1 72 ? -0.611 -16.688 13.727 1 97.81 72 THR A C 1
ATOM 569 O O . THR A 1 72 ? 0.292 -16.469 14.531 1 97.81 72 THR A O 1
ATOM 572 N N . PRO A 1 73 ? -1.425 -17.703 13.875 1 97.56 73 PRO A N 1
ATOM 573 C CA . PRO A 1 73 ? -1.224 -18.656 14.961 1 97.56 73 PRO A CA 1
ATOM 574 C C . PRO A 1 73 ? 0.157 -19.312 14.922 1 97.56 73 PRO A C 1
ATOM 576 O O . PRO A 1 73 ? 0.647 -19.672 13.844 1 97.56 73 PRO A O 1
ATOM 579 N N . LEU A 1 74 ? 0.716 -19.484 16.094 1 97.38 74 LEU A N 1
ATOM 580 C CA . LEU A 1 74 ? 2.025 -20.125 16.188 1 97.38 74 LEU A CA 1
ATOM 581 C C . LEU A 1 74 ? 1.956 -21.578 15.734 1 97.38 74 LEU A C 1
ATOM 583 O O . LEU A 1 74 ? 2.963 -22.141 15.297 1 97.38 74 LEU A O 1
ATOM 587 N N . SER A 1 75 ? 0.806 -22.188 15.789 1 97.19 75 SER A N 1
ATOM 588 C CA . SER A 1 75 ? 0.602 -23.578 15.398 1 97.19 75 SER A CA 1
ATOM 589 C C . SER A 1 75 ? 0.987 -23.797 13.938 1 97.19 75 SER A C 1
ATOM 591 O O . SER A 1 75 ? 1.448 -24.891 13.578 1 97.19 75 SER A O 1
ATOM 593 N N . PHE A 1 76 ? 0.757 -22.75 13.047 1 96.75 76 PHE A N 1
ATOM 594 C CA . PHE A 1 76 ? 1.176 -22.859 11.648 1 96.75 76 PHE A CA 1
ATOM 595 C C . PHE A 1 76 ? 2.674 -23.125 11.555 1 96.75 76 PHE A C 1
ATOM 597 O O . PHE A 1 76 ? 3.113 -23.984 10.789 1 96.75 76 PHE A O 1
ATOM 604 N N . TRP A 1 77 ? 3.402 -22.453 12.352 1 96.31 77 TRP A N 1
ATOM 605 C CA . TRP A 1 77 ? 4.859 -22.516 12.32 1 96.31 77 TRP A CA 1
ATOM 606 C C . TRP A 1 77 ? 5.375 -23.766 13.023 1 96.31 77 TRP A C 1
ATOM 608 O O . TRP A 1 77 ? 6.406 -24.312 12.641 1 96.31 77 TRP A O 1
ATOM 618 N N . LYS A 1 78 ? 4.703 -24.203 14.094 1 97.19 78 LYS A N 1
ATOM 619 C CA . LYS A 1 78 ? 5.047 -25.469 14.727 1 97.19 78 LYS A CA 1
ATOM 620 C C . LYS A 1 78 ? 4.898 -26.625 13.742 1 97.19 78 LYS A C 1
ATOM 622 O O . LYS A 1 78 ? 5.727 -27.547 13.727 1 97.19 78 LYS A O 1
ATOM 627 N N . LYS A 1 79 ? 3.916 -26.516 12.945 1 96.56 79 LYS A N 1
ATOM 628 C CA . LYS A 1 79 ? 3.66 -27.547 11.953 1 96.56 79 LYS A CA 1
ATOM 629 C C . LYS A 1 79 ? 4.793 -27.625 10.93 1 96.56 79 LYS A C 1
ATOM 631 O O . LYS A 1 79 ? 5.176 -28.703 10.5 1 96.56 79 LYS A O 1
ATOM 636 N N . SER A 1 80 ? 5.34 -26.547 10.461 1 94.5 80 SER A N 1
ATOM 637 C CA . SER A 1 80 ? 6.418 -26.516 9.477 1 94.5 80 SER A CA 1
ATOM 638 C C . SER A 1 80 ? 7.766 -26.812 10.133 1 94.5 80 SER A C 1
ATOM 640 O O . SER A 1 80 ? 8.75 -27.094 9.445 1 94.5 80 SER A O 1
ATOM 642 N N . GLY A 1 81 ? 7.867 -26.672 11.508 1 94.06 81 GLY A N 1
ATOM 643 C CA . GLY A 1 81 ? 9.109 -26.891 12.234 1 94.06 81 GLY A CA 1
ATOM 644 C C . GLY A 1 81 ? 9.977 -25.641 12.312 1 94.06 81 GLY A C 1
ATOM 645 O O . GLY A 1 81 ? 11.055 -25.672 12.914 1 94.06 81 GLY A O 1
ATOM 646 N N . ARG A 1 82 ? 9.516 -24.453 11.805 1 92.5 82 ARG A N 1
ATOM 647 C CA . ARG A 1 82 ? 10.352 -23.266 11.695 1 92.5 82 ARG A CA 1
ATOM 648 C C . ARG A 1 82 ? 10.133 -22.344 12.875 1 92.5 82 ARG A C 1
ATOM 650 O O . ARG A 1 82 ? 10.711 -21.25 12.938 1 92.5 82 ARG A O 1
ATOM 657 N N . TRP A 1 83 ? 9.352 -22.766 13.875 1 92 83 TRP A N 1
ATOM 658 C CA . TRP A 1 83 ? 8.945 -21.906 14.984 1 92 83 TRP A CA 1
ATOM 659 C C . TRP A 1 83 ? 10.141 -21.578 15.875 1 92 83 TRP A C 1
ATOM 661 O O . TRP A 1 83 ? 10.086 -20.641 16.672 1 92 83 TRP A O 1
ATOM 671 N N . GLN A 1 84 ? 11.234 -22.234 15.641 1 90.19 84 GLN A N 1
ATOM 672 C CA . GLN A 1 84 ? 12.383 -22.094 16.531 1 90.19 84 GLN A CA 1
ATOM 673 C C . GLN A 1 84 ? 13.367 -21.062 15.984 1 90.19 84 GLN A C 1
ATOM 675 O O . GLN A 1 84 ? 14.391 -20.781 16.609 1 90.19 84 GLN A O 1
ATOM 680 N N . ILE A 1 85 ? 13.031 -20.469 14.883 1 87.69 85 ILE A N 1
ATOM 681 C CA . ILE A 1 85 ? 13.945 -19.469 14.344 1 87.69 85 ILE A CA 1
ATOM 682 C C . ILE A 1 85 ? 14.078 -18.312 15.32 1 87.69 85 ILE A C 1
ATOM 684 O O . ILE A 1 85 ? 13.094 -17.891 15.938 1 87.69 85 ILE A O 1
ATOM 688 N N . LYS A 1 86 ? 15.227 -17.812 15.484 1 87.81 86 LYS A N 1
ATOM 689 C CA . LYS A 1 86 ? 15.562 -16.828 16.516 1 87.81 86 LYS A CA 1
ATOM 690 C C . LYS A 1 86 ? 14.93 -15.484 16.203 1 87.81 86 LYS A C 1
ATOM 692 O O . LYS A 1 86 ? 14.641 -14.711 17.125 1 87.81 86 LYS A O 1
ATOM 697 N N . GLU A 1 87 ? 14.695 -15.227 14.984 1 92.44 87 GLU A N 1
ATOM 698 C CA . GLU A 1 87 ? 14.234 -13.906 14.586 1 92.44 87 GLU A CA 1
ATOM 699 C C . GLU A 1 87 ? 12.711 -13.812 14.617 1 92.44 87 GLU A C 1
ATOM 701 O O . GLU A 1 87 ? 12.141 -12.75 14.367 1 92.44 87 GLU A O 1
ATOM 706 N N . LEU A 1 88 ? 12.062 -14.867 15.047 1 94.56 88 LEU A N 1
ATOM 707 C CA . LEU A 1 88 ? 10.609 -14.883 15.047 1 94.56 88 LEU A CA 1
ATOM 708 C C . LEU A 1 88 ? 10.055 -14.156 16.266 1 94.56 88 LEU A C 1
ATOM 710 O O . LEU A 1 88 ? 10.375 -14.516 17.406 1 94.56 88 LEU A O 1
ATOM 714 N N . TYR A 1 89 ? 9.18 -13.078 16.047 1 96.81 89 TYR A N 1
ATOM 715 C CA . TYR A 1 89 ? 8.438 -12.453 17.141 1 96.81 89 TYR A CA 1
ATOM 716 C C . TYR A 1 89 ? 7.285 -13.336 17.594 1 96.81 89 TYR A C 1
ATOM 718 O O . TYR A 1 89 ? 6.52 -13.844 16.766 1 96.81 89 TYR A O 1
ATOM 726 N N . LYS A 1 90 ? 7.188 -13.523 18.844 1 95.75 90 LYS A N 1
ATOM 727 C CA . LYS A 1 90 ? 6.086 -14.273 19.422 1 95.75 90 LYS A CA 1
ATOM 728 C C . LYS A 1 90 ? 5.266 -13.406 20.375 1 95.75 90 LYS A C 1
ATOM 730 O O . LYS A 1 90 ? 5.797 -12.477 20.984 1 95.75 90 LYS A O 1
ATOM 735 N N . LEU A 1 91 ? 3.949 -13.617 20.406 1 96.06 91 LEU A N 1
ATOM 736 C CA . LEU A 1 91 ? 3.084 -12.875 21.312 1 96.06 91 LEU A CA 1
ATOM 737 C C . LEU A 1 91 ? 1.886 -13.719 21.734 1 96.06 91 LEU A C 1
ATOM 739 O O . LEU A 1 91 ? 1.617 -14.758 21.141 1 96.06 91 LEU A O 1
ATOM 743 N N . LYS A 1 92 ? 1.256 -13.289 22.781 1 95.25 92 LYS A N 1
ATOM 744 C CA . LYS A 1 92 ? 0.005 -13.883 23.25 1 95.25 92 LYS A CA 1
ATOM 745 C C . LYS A 1 92 ? -1.136 -12.875 23.203 1 95.25 92 LYS A C 1
ATOM 747 O O . LYS A 1 92 ? -0.932 -11.688 23.469 1 95.25 92 LYS A O 1
ATOM 752 N N . ASN A 1 93 ? -2.262 -13.383 22.812 1 94.31 93 ASN A N 1
ATOM 753 C CA . ASN A 1 93 ? -3.424 -12.508 22.891 1 94.31 93 ASN A CA 1
ATOM 754 C C . ASN A 1 93 ? -4.047 -12.531 24.281 1 94.31 93 ASN A C 1
ATOM 756 O O . ASN A 1 93 ? -3.512 -13.164 25.188 1 94.31 93 ASN A O 1
ATOM 760 N N . ARG A 1 94 ? -5.223 -11.812 24.453 1 93.31 94 ARG A N 1
ATOM 761 C CA . ARG A 1 94 ? -5.844 -11.656 25.766 1 93.31 94 ARG A CA 1
ATOM 762 C C . ARG A 1 94 ? -6.41 -12.977 26.266 1 93.31 94 ARG A C 1
ATOM 764 O O . ARG A 1 94 ? -6.703 -13.117 27.453 1 93.31 94 ARG A O 1
ATOM 771 N N . GLN A 1 95 ? -6.559 -13.93 25.406 1 93.12 95 GLN A N 1
ATOM 772 C CA . GLN A 1 95 ? -7.035 -15.258 25.781 1 93.12 95 GLN A CA 1
ATOM 773 C C . GLN A 1 95 ? -5.879 -16.25 25.906 1 93.12 95 GLN A C 1
ATOM 775 O O . GLN A 1 95 ? -6.09 -17.453 25.938 1 93.12 95 GLN A O 1
ATOM 780 N N . ASP A 1 96 ? -4.703 -15.867 25.766 1 94.31 96 ASP A N 1
ATOM 781 C CA . ASP A 1 96 ? -3.467 -16.609 25.984 1 94.31 96 ASP A CA 1
ATOM 782 C C . ASP A 1 96 ? -3.17 -17.531 24.812 1 94.31 96 ASP A C 1
ATOM 784 O O . ASP A 1 96 ? -2.443 -18.516 24.953 1 94.31 96 ASP A O 1
ATOM 788 N N . GLN A 1 97 ? -3.797 -17.234 23.75 1 95.88 97 GLN A N 1
ATOM 789 C CA . GLN A 1 97 ? -3.416 -17.938 22.531 1 95.88 97 GLN A CA 1
ATOM 790 C C . GLN A 1 97 ? -2.102 -17.406 21.969 1 95.88 97 GLN A C 1
ATOM 792 O O . GLN A 1 97 ? -1.84 -16.203 22.031 1 95.88 97 GLN A O 1
ATOM 797 N N . GLU A 1 98 ? -1.288 -18.359 21.422 1 96.88 98 GLU A N 1
ATOM 798 C CA . GLU A 1 98 ? 0.042 -17.984 20.953 1 96.88 98 GLU A CA 1
ATOM 799 C C . GLU A 1 98 ? 0.023 -17.641 19.453 1 96.88 98 GLU A C 1
ATOM 801 O O . GLU A 1 98 ? -0.569 -18.359 18.656 1 96.88 98 GLU A O 1
ATOM 806 N N . PHE A 1 99 ? 0.667 -16.562 19.172 1 97.56 99 PHE A N 1
ATOM 807 C CA . PHE A 1 99 ? 0.788 -16.078 17.812 1 97.56 99 PHE A CA 1
ATOM 808 C C . PHE A 1 99 ? 2.229 -15.695 17.484 1 97.56 99 PHE A C 1
ATOM 810 O O . PHE A 1 99 ? 3.07 -15.641 18.391 1 97.56 99 PHE A O 1
ATOM 817 N N . CYS A 1 100 ? 2.51 -15.523 16.297 1 96.81 100 CYS A N 1
ATOM 818 C CA . CYS A 1 100 ? 3.762 -14.922 15.852 1 96.81 100 CYS A CA 1
ATOM 819 C C . CYS A 1 100 ? 3.504 -13.805 14.852 1 96.81 100 CYS A C 1
ATOM 821 O O . CYS A 1 100 ? 2.4 -13.688 14.312 1 96.81 100 CYS A O 1
ATOM 823 N N . ILE A 1 101 ? 4.383 -12.852 14.734 1 98 101 ILE A N 1
ATOM 824 C CA . ILE A 1 101 ? 4.406 -11.844 13.688 1 98 101 ILE A CA 1
ATOM 825 C C . ILE A 1 101 ? 5.328 -12.297 12.555 1 98 101 ILE A C 1
ATOM 827 O O . ILE A 1 101 ? 6.523 -12.523 12.773 1 98 101 ILE A O 1
ATOM 831 N N . ASN A 1 102 ? 4.84 -12.398 11.375 1 97.69 102 ASN A N 1
ATOM 832 C CA . ASN A 1 102 ? 5.449 -13.211 10.328 1 97.69 102 ASN A CA 1
ATOM 833 C C . ASN A 1 102 ? 6.648 -12.5 9.703 1 97.69 102 ASN A C 1
ATOM 835 O O . ASN A 1 102 ? 6.527 -11.375 9.219 1 97.69 102 ASN A O 1
ATOM 839 N N . PRO A 1 103 ? 7.801 -13.125 9.688 1 97.31 103 PRO A N 1
ATOM 840 C CA . PRO A 1 103 ? 8.938 -12.648 8.898 1 97.31 103 PRO A CA 1
ATOM 841 C C . PRO A 1 103 ? 8.82 -13.008 7.414 1 97.31 103 PRO A C 1
ATOM 843 O O . PRO A 1 103 ? 9.531 -12.445 6.582 1 97.31 103 PRO A O 1
ATOM 846 N N . THR A 1 104 ? 8.086 -13.984 7.078 1 96.62 104 THR A N 1
ATOM 847 C CA . THR A 1 104 ? 7.711 -14.492 5.762 1 96.62 104 THR A CA 1
ATOM 848 C C . THR A 1 104 ? 6.391 -15.25 5.836 1 96.62 104 THR A C 1
ATOM 850 O O . THR A 1 104 ? 5.816 -15.414 6.918 1 96.62 104 THR A O 1
ATOM 853 N N . HIS A 1 105 ? 5.836 -15.781 4.754 1 98.12 105 HIS A N 1
ATOM 854 C CA . HIS A 1 105 ? 4.465 -16.281 4.805 1 98.12 105 HIS A CA 1
ATOM 855 C C . HIS A 1 105 ? 4.34 -17.625 4.094 1 98.12 105 HIS A C 1
ATOM 857 O O . HIS A 1 105 ? 3.299 -17.938 3.51 1 98.12 105 HIS A O 1
ATOM 863 N N . GLU A 1 106 ? 5.355 -18.484 4.082 1 97.38 106 GLU A N 1
ATOM 864 C CA . GLU A 1 106 ? 5.262 -19.781 3.428 1 97.38 106 GLU A CA 1
ATOM 865 C C . GLU A 1 106 ? 4.133 -20.625 4.02 1 97.38 106 GLU A C 1
ATOM 867 O O . GLU A 1 106 ? 3.365 -21.25 3.283 1 97.38 106 GLU A O 1
ATOM 872 N N . GLU A 1 107 ? 4.023 -20.672 5.379 1 97.69 107 GLU A N 1
ATOM 873 C CA . GLU A 1 107 ? 2.986 -21.453 6.055 1 97.69 107 GLU A CA 1
ATOM 874 C C . GLU A 1 107 ? 1.594 -20.938 5.695 1 97.69 107 GLU A C 1
ATOM 876 O O . GLU A 1 107 ? 0.715 -21.734 5.332 1 97.69 107 GLU A O 1
ATOM 881 N N . SER A 1 108 ? 1.427 -19.609 5.73 1 98.12 108 SER A N 1
ATOM 882 C CA . SER A 1 108 ? 0.125 -19 5.52 1 98.12 108 SER A CA 1
ATOM 883 C C . SER A 1 108 ? -0.372 -19.219 4.098 1 98.12 108 SER A C 1
ATOM 885 O O . SER A 1 108 ? -1.538 -19.547 3.885 1 98.12 108 SER A O 1
ATOM 887 N N . VAL A 1 109 ? 0.483 -19.016 3.109 1 98.38 109 VAL A N 1
ATOM 888 C CA . VAL A 1 109 ? 0.059 -19.109 1.715 1 98.38 109 VAL A CA 1
ATOM 889 C C . VAL A 1 109 ? -0.239 -20.562 1.357 1 98.38 109 VAL A C 1
ATOM 891 O O . VAL A 1 109 ? -1.145 -20.844 0.568 1 98.38 109 VAL A O 1
ATOM 894 N N . SER A 1 110 ? 0.566 -21.516 1.931 1 98.19 110 SER A N 1
ATOM 895 C CA . SER A 1 110 ? 0.302 -22.938 1.688 1 98.19 110 SER A CA 1
ATOM 896 C C . SER A 1 110 ? -1.057 -23.344 2.244 1 98.19 110 SER A C 1
ATOM 898 O O . SER A 1 110 ? -1.796 -24.094 1.601 1 98.19 110 SER A O 1
ATOM 900 N N . LEU A 1 111 ? -1.349 -22.859 3.418 1 98 111 LEU A N 1
ATOM 901 C CA . LEU A 1 111 ? -2.646 -23.141 4.023 1 98 111 LEU A CA 1
ATOM 902 C C . LEU A 1 111 ? -3.773 -22.516 3.201 1 98 111 LEU A C 1
ATOM 904 O O . LEU A 1 111 ? -4.824 -23.141 3.016 1 98 111 LEU A O 1
ATOM 908 N N . LEU A 1 112 ? -3.598 -21.281 2.748 1 97.31 112 LEU A N 1
ATOM 909 C CA . LEU A 1 112 ? -4.574 -20.625 1.883 1 97.31 112 LEU A CA 1
ATOM 910 C C . LEU A 1 112 ? -4.824 -21.453 0.627 1 97.31 112 LEU A C 1
ATOM 912 O O . LEU A 1 112 ? -5.977 -21.688 0.254 1 97.31 112 LEU A O 1
ATOM 916 N N . PHE A 1 113 ? -3.73 -21.906 -0.027 1 96.81 113 PHE A N 1
ATOM 917 C CA . PHE A 1 113 ? -3.828 -22.719 -1.229 1 96.81 113 PHE A CA 1
ATOM 918 C C . PHE A 1 113 ? -4.613 -24 -0.954 1 96.81 113 PHE A C 1
ATOM 920 O O . PHE A 1 113 ? -5.449 -24.406 -1.764 1 96.81 113 PHE A O 1
ATOM 927 N N . SER A 1 114 ? -4.383 -24.609 0.203 1 96.38 114 SER A N 1
ATOM 928 C CA . SER A 1 114 ? -4.98 -25.891 0.564 1 96.38 114 SER A CA 1
ATOM 929 C C . SER A 1 114 ? -6.492 -25.766 0.733 1 96.38 114 SER A C 1
ATOM 931 O O . SER A 1 114 ? -7.223 -26.734 0.569 1 96.38 114 SER A O 1
ATOM 933 N N . CYS A 1 115 ? -6.93 -24.578 1.046 1 92.25 115 CYS A N 1
ATOM 934 C CA . CYS A 1 115 ? -8.359 -24.344 1.212 1 92.25 115 CYS A CA 1
ATOM 935 C C . CYS A 1 115 ? -9.109 -24.609 -0.088 1 92.25 115 CYS A C 1
ATOM 937 O O . CYS A 1 115 ? -10.297 -24.938 -0.069 1 92.25 115 CYS A O 1
ATOM 939 N N . HIS A 1 116 ? -8.422 -24.547 -1.187 1 90.62 116 HIS A N 1
ATOM 940 C CA . HIS A 1 116 ? -9.07 -24.688 -2.486 1 90.62 116 HIS A CA 1
ATOM 941 C C . HIS A 1 116 ? -8.5 -25.875 -3.262 1 90.62 116 HIS A C 1
ATOM 943 O O . HIS A 1 116 ? -8.82 -26.062 -4.438 1 90.62 116 HIS A O 1
ATOM 949 N N . ALA A 1 117 ? -7.605 -26.562 -2.674 1 91.62 117 ALA A N 1
ATOM 950 C CA . ALA A 1 117 ? -6.957 -27.703 -3.303 1 91.62 117 ALA A CA 1
ATOM 951 C C . ALA A 1 117 ? -7.863 -28.938 -3.277 1 91.62 117 ALA A C 1
ATOM 953 O O . ALA A 1 117 ? -8.789 -29.016 -2.467 1 91.62 117 ALA A O 1
ATOM 954 N N . PRO A 1 118 ? -7.684 -29.938 -4.176 1 94.25 118 PRO A N 1
ATOM 955 C CA . PRO A 1 118 ? -6.59 -29.969 -5.152 1 94.25 118 PRO A CA 1
ATOM 956 C C . PRO A 1 118 ? -6.918 -29.188 -6.43 1 94.25 118 PRO A C 1
ATOM 958 O O . PRO A 1 118 ? -8.062 -29.219 -6.891 1 94.25 118 PRO A O 1
ATOM 961 N N . PHE A 1 119 ? -5.961 -28.516 -6.914 1 93.44 119 PHE A N 1
ATOM 962 C CA . PHE A 1 119 ? -6.074 -27.859 -8.211 1 93.44 119 PHE A CA 1
ATOM 963 C C . PHE A 1 119 ? -5.723 -28.828 -9.336 1 93.44 119 PHE A C 1
ATOM 965 O O . PHE A 1 119 ? -5.09 -29.859 -9.102 1 93.44 119 PHE A O 1
ATOM 972 N N . THR A 1 120 ? -6.191 -28.5 -10.484 1 89.94 120 THR A N 1
ATOM 973 C CA . THR A 1 120 ? -5.793 -29.297 -11.641 1 89.94 120 THR A CA 1
ATOM 974 C C . THR A 1 120 ? -4.523 -28.734 -12.273 1 89.94 120 THR A C 1
ATOM 976 O O . THR A 1 120 ? -4.199 -27.562 -12.086 1 89.94 120 THR A O 1
ATOM 979 N N . ALA A 1 121 ? -3.848 -29.594 -13.008 1 88.81 121 ALA A N 1
ATOM 980 C CA . ALA A 1 121 ? -2.584 -29.203 -13.625 1 88.81 121 ALA A CA 1
ATOM 981 C C . ALA A 1 121 ? -2.781 -28.031 -14.586 1 88.81 121 ALA A C 1
ATOM 983 O O . ALA A 1 121 ? -1.878 -27.219 -14.773 1 88.81 121 ALA A O 1
ATOM 984 N N . LYS A 1 122 ? -3.953 -27.922 -15.141 1 85.88 122 LYS A N 1
ATOM 985 C CA . LYS A 1 122 ? -4.246 -26.875 -16.125 1 85.88 122 LYS A CA 1
ATOM 986 C C . LYS A 1 122 ? -4.273 -25.5 -15.461 1 85.88 122 LYS A C 1
ATOM 988 O O . LYS A 1 122 ? -4.113 -24.484 -16.141 1 85.88 122 LYS A O 1
ATOM 993 N N . GLU A 1 123 ? -4.438 -25.469 -14.219 1 90.38 123 GLU A N 1
ATOM 994 C CA . GLU A 1 123 ? -4.543 -24.203 -13.484 1 90.38 123 GLU A CA 1
ATOM 995 C C . GLU A 1 123 ? -3.164 -23.688 -13.086 1 90.38 123 GLU A C 1
ATOM 997 O O . GLU A 1 123 ? -3.027 -22.531 -12.656 1 90.38 123 GLU A O 1
ATOM 1002 N N . ALA A 1 124 ? -2.135 -24.484 -13.289 1 93.38 124 ALA A N 1
ATOM 1003 C CA . ALA A 1 124 ? -0.777 -24.109 -12.906 1 93.38 124 ALA A CA 1
ATOM 1004 C C . ALA A 1 124 ? -0.116 -23.25 -13.977 1 93.38 124 ALA A C 1
ATOM 1006 O O . ALA A 1 124 ? -0.432 -23.375 -15.164 1 93.38 124 ALA A O 1
ATOM 1007 N N . PRO A 1 125 ? 0.757 -22.453 -13.586 1 96.94 125 PRO A N 1
ATOM 1008 C CA . PRO A 1 125 ? 1.159 -22.125 -12.219 1 96.94 125 PRO A CA 1
ATOM 1009 C C . PRO A 1 125 ? 0.211 -21.141 -11.547 1 96.94 125 PRO A C 1
ATOM 1011 O O . PRO A 1 125 ? -0.363 -20.266 -12.219 1 96.94 125 PRO A O 1
ATOM 1014 N N . ILE A 1 126 ? -0.023 -21.297 -10.32 1 97.38 126 ILE A N 1
ATOM 1015 C CA . ILE A 1 126 ? -0.681 -20.281 -9.508 1 97.38 126 ILE A CA 1
ATOM 1016 C C . ILE A 1 126 ? 0.369 -19.422 -8.797 1 97.38 126 ILE A C 1
ATOM 1018 O O . ILE A 1 126 ? 1.238 -19.953 -8.102 1 97.38 126 ILE A O 1
ATOM 1022 N N . MET A 1 127 ? 0.374 -18.156 -9.062 1 98.69 127 MET A N 1
ATOM 1023 C CA . MET A 1 127 ? 1.343 -17.219 -8.492 1 98.69 127 MET A CA 1
ATOM 1024 C C . MET A 1 127 ? 0.644 -16.141 -7.664 1 98.69 127 MET A C 1
ATOM 1026 O O . MET A 1 127 ? -0.127 -15.352 -8.203 1 98.69 127 MET A O 1
ATOM 1030 N N . LEU A 1 128 ? 0.881 -16.156 -6.352 1 98.62 128 LEU A N 1
ATOM 1031 C CA . LEU A 1 128 ? 0.291 -15.211 -5.414 1 98.62 128 LEU A CA 1
ATOM 1032 C C . LEU A 1 128 ? 1.37 -14.367 -4.746 1 98.62 128 LEU A C 1
ATOM 1034 O O . LEU A 1 128 ? 2.363 -14.898 -4.246 1 98.62 128 LEU A O 1
ATOM 1038 N N . TYR A 1 129 ? 1.202 -13.07 -4.797 1 98.81 129 TYR A N 1
ATOM 1039 C CA . TYR A 1 129 ? 2.217 -12.234 -4.16 1 98.81 129 TYR A CA 1
ATOM 1040 C C . TYR A 1 129 ? 1.573 -11.141 -3.311 1 98.81 129 TYR A C 1
ATOM 1042 O O . TYR A 1 129 ? 0.377 -10.875 -3.439 1 98.81 129 TYR A O 1
ATOM 1050 N N . GLN A 1 130 ? 2.348 -10.602 -2.459 1 98.88 130 GLN A N 1
ATOM 1051 C CA . GLN A 1 130 ? 1.95 -9.461 -1.642 1 98.88 130 GLN A CA 1
ATOM 1052 C C . GLN A 1 130 ? 3.131 -8.523 -1.392 1 98.88 130 GLN A C 1
ATOM 1054 O O . GLN A 1 130 ? 4.289 -8.938 -1.505 1 98.88 130 GLN A O 1
ATOM 1059 N N . ILE A 1 131 ? 2.857 -7.32 -1.189 1 98.75 131 ILE A N 1
ATOM 1060 C CA . ILE A 1 131 ? 3.795 -6.348 -0.636 1 98.75 131 ILE A CA 1
ATOM 1061 C C . ILE A 1 131 ? 3.291 -5.859 0.72 1 98.75 131 ILE A C 1
ATOM 1063 O O . ILE A 1 131 ? 2.273 -5.168 0.797 1 98.75 131 ILE A O 1
ATOM 1067 N N . SER A 1 132 ? 3.932 -6.297 1.73 1 97.75 132 SER A N 1
ATOM 1068 C CA . SER A 1 132 ? 3.463 -6 3.08 1 97.75 132 SER A CA 1
ATOM 1069 C C . SER A 1 132 ? 4.629 -5.887 4.059 1 97.75 132 SER A C 1
ATOM 1071 O O . SER A 1 132 ? 5.762 -6.238 3.725 1 97.75 132 SER A O 1
ATOM 1073 N N . ARG A 1 133 ? 4.355 -5.41 5.184 1 97.94 133 ARG A N 1
ATOM 1074 C CA . ARG A 1 133 ? 5.352 -5.32 6.246 1 97.94 133 ARG A CA 1
ATOM 1075 C C . ARG A 1 133 ? 5.73 -6.707 6.762 1 97.94 133 ARG A C 1
ATOM 1077 O O . ARG A 1 133 ? 4.871 -7.578 6.898 1 97.94 133 ARG A O 1
ATOM 1084 N N . LYS A 1 134 ? 6.984 -6.887 6.988 1 98.5 134 LYS A N 1
ATOM 1085 C CA . LYS A 1 134 ? 7.535 -8.07 7.648 1 98.5 134 LYS A CA 1
ATOM 1086 C C . LYS A 1 134 ? 8.289 -7.688 8.922 1 98.5 134 LYS A C 1
ATOM 1088 O O . LYS A 1 134 ? 8.727 -6.547 9.07 1 98.5 134 LYS A O 1
ATOM 1093 N N . PHE A 1 135 ? 8.398 -8.617 9.781 1 98.31 135 PHE A N 1
ATOM 1094 C CA . PHE A 1 135 ? 8.953 -8.359 11.102 1 98.31 135 PHE A CA 1
ATOM 1095 C C . PHE A 1 135 ? 9.992 -9.406 11.469 1 98.31 135 PHE A C 1
ATOM 1097 O O . PHE A 1 135 ? 9.742 -10.609 11.359 1 98.31 135 PHE A O 1
ATOM 1104 N N . ARG A 1 136 ? 11.117 -8.992 11.805 1 97.81 136 ARG A N 1
ATOM 1105 C CA . ARG A 1 136 ? 12.18 -9.875 12.281 1 97.81 136 ARG A CA 1
ATOM 1106 C C . ARG A 1 136 ? 12.828 -9.312 13.539 1 97.81 136 ARG A C 1
ATOM 1108 O O . ARG A 1 136 ? 13.242 -8.148 13.57 1 97.81 136 ARG A O 1
ATOM 1115 N N . ASP A 1 137 ? 12.852 -10.117 14.562 1 96.94 137 ASP A N 1
ATOM 1116 C CA . ASP A 1 137 ? 13.523 -9.719 15.797 1 96.94 137 ASP A CA 1
ATOM 1117 C C . ASP A 1 137 ? 15.039 -9.734 15.625 1 96.94 137 ASP A C 1
ATOM 1119 O O . ASP A 1 137 ? 15.742 -10.469 16.328 1 96.94 137 ASP A O 1
ATOM 1123 N N . GLU A 1 138 ? 15.492 -8.781 14.789 1 95.31 138 GLU A N 1
ATOM 1124 C CA . GLU A 1 138 ? 16.906 -8.664 14.43 1 95.31 138 GLU A CA 1
ATOM 1125 C C . GLU A 1 138 ? 17.75 -8.305 15.641 1 95.31 138 GLU A C 1
ATOM 1127 O O . GLU A 1 138 ? 17.438 -7.359 16.375 1 95.31 138 GLU A O 1
ATOM 1132 N N . MET A 1 139 ? 18.812 -9.055 15.812 1 93.06 139 MET A N 1
ATOM 1133 C CA . MET A 1 139 ? 19.672 -8.883 16.984 1 93.06 139 MET A CA 1
ATOM 1134 C C . MET A 1 139 ? 20.391 -7.543 16.938 1 93.06 139 MET A C 1
ATOM 1136 O O . MET A 1 139 ? 20.469 -6.84 17.938 1 93.06 139 MET A O 1
ATOM 1140 N N . ALA A 1 140 ? 20.969 -7.242 15.789 1 93.56 140 ALA A N 1
ATOM 1141 C CA . ALA A 1 140 ? 21.75 -6.023 15.633 1 93.56 140 ALA A CA 1
ATOM 1142 C C . ALA A 1 140 ? 21.359 -5.266 14.375 1 93.56 140 ALA A C 1
ATOM 1144 O O . ALA A 1 140 ? 22.078 -5.305 13.367 1 93.56 140 ALA A O 1
ATOM 1145 N N . PRO A 1 141 ? 20.219 -4.531 14.531 1 95.06 141 PRO A N 1
ATOM 1146 C CA . PRO A 1 141 ? 19.859 -3.736 13.359 1 95.06 141 PRO A CA 1
ATOM 1147 C C . PRO A 1 141 ? 20.922 -2.725 12.977 1 95.06 141 PRO A C 1
ATOM 1149 O O . PRO A 1 141 ? 21.578 -2.137 13.844 1 95.06 141 PRO A O 1
ATOM 1152 N N . LYS A 1 142 ? 21.109 -2.576 11.656 1 93.75 142 LYS A N 1
ATOM 1153 C CA . LYS A 1 142 ? 22.203 -1.745 11.164 1 93.75 142 LYS A CA 1
ATOM 1154 C C . LYS A 1 142 ? 21.844 -1.084 9.844 1 93.75 142 LYS A C 1
ATOM 1156 O O . LYS A 1 142 ? 21.109 -1.656 9.039 1 93.75 142 LYS A O 1
ATOM 1161 N N . TYR A 1 143 ? 22.344 0.157 9.617 1 95.12 143 TYR A N 1
ATOM 1162 C CA . TYR A 1 143 ? 22.297 0.854 8.336 1 95.12 143 TYR A CA 1
ATOM 1163 C C . TYR A 1 143 ? 20.859 1.126 7.918 1 95.12 143 TYR A C 1
ATOM 1165 O O . TYR A 1 143 ? 20.484 0.884 6.77 1 95.12 143 TYR A O 1
ATOM 1173 N N . ALA A 1 144 ? 20.031 1.537 8.914 1 96.19 144 ALA A N 1
ATOM 1174 C CA . ALA A 1 144 ? 18.672 2.006 8.664 1 96.19 144 ALA A CA 1
ATOM 1175 C C . ALA A 1 144 ? 17.828 0.917 8.008 1 96.19 144 ALA A C 1
ATOM 1177 O O . ALA A 1 144 ? 17.562 -0.117 8.617 1 96.19 144 ALA A O 1
ATOM 1178 N N . LEU A 1 145 ? 17.484 1.055 6.742 1 97.94 145 LEU A N 1
ATOM 1179 C CA . LEU A 1 145 ? 16.516 0.173 6.102 1 97.94 145 LEU A CA 1
ATOM 1180 C C . LEU A 1 145 ? 17.188 -1.081 5.559 1 97.94 145 LEU A C 1
ATOM 1182 O O . LEU A 1 145 ? 16.516 -2.002 5.09 1 97.94 145 LEU A O 1
ATOM 1186 N N . LEU A 1 146 ? 18.516 -1.171 5.609 1 97.94 146 LEU A N 1
ATOM 1187 C CA . LEU A 1 146 ? 19.219 -2.322 5.062 1 97.94 146 LEU A CA 1
ATOM 1188 C C . LEU A 1 146 ? 19.078 -3.533 5.98 1 97.94 146 LEU A C 1
ATOM 1190 O O . LEU A 1 146 ? 19.062 -4.672 5.512 1 97.94 146 LEU A O 1
ATOM 1194 N N . ARG A 1 147 ? 19.016 -3.277 7.234 1 96.69 147 ARG A N 1
ATOM 1195 C CA . ARG A 1 147 ? 18.828 -4.332 8.227 1 96.69 147 ARG A CA 1
ATOM 1196 C C . ARG A 1 147 ? 18 -3.84 9.406 1 96.69 147 ARG A C 1
ATOM 1198 O O . ARG A 1 147 ? 18.547 -3.459 10.445 1 96.69 147 ARG A O 1
ATOM 1205 N N . GLY A 1 148 ? 16.703 -3.867 9.227 1 96.81 148 GLY A N 1
ATOM 1206 C CA . GLY A 1 148 ? 15.773 -3.41 10.25 1 96.81 148 GLY A CA 1
ATOM 1207 C C . GLY A 1 148 ? 14.953 -4.535 10.852 1 96.81 148 GLY A C 1
ATOM 1208 O O . GLY A 1 148 ? 15.117 -5.699 10.484 1 96.81 148 GLY A O 1
ATOM 1209 N N . ARG A 1 149 ? 14.117 -4.18 11.828 1 98.19 149 ARG A N 1
ATOM 1210 C CA . ARG A 1 149 ? 13.234 -5.141 12.484 1 98.19 149 ARG A CA 1
ATOM 1211 C C . ARG A 1 149 ? 11.852 -5.141 11.852 1 98.19 149 ARG A C 1
ATOM 1213 O O . ARG A 1 149 ? 11.078 -6.082 12.039 1 98.19 149 ARG A O 1
ATOM 1220 N N . GLU A 1 150 ? 11.531 -4.098 11.227 1 98.31 150 GLU A N 1
ATOM 1221 C CA . GLU A 1 150 ? 10.297 -3.898 10.477 1 98.31 150 GLU A CA 1
ATOM 1222 C C . GLU A 1 150 ? 10.57 -3.279 9.109 1 98.31 150 GLU A C 1
ATOM 1224 O O . GLU A 1 150 ? 11.266 -2.264 9.016 1 98.31 150 GLU A O 1
ATOM 1229 N N . PHE A 1 151 ? 10.156 -3.928 8.047 1 98.5 151 PHE A N 1
ATOM 1230 C CA . PHE A 1 151 ? 10.477 -3.473 6.695 1 98.5 151 PHE A CA 1
ATOM 1231 C C . PHE A 1 151 ? 9.406 -3.93 5.703 1 98.5 151 PHE A C 1
ATOM 1233 O O . PHE A 1 151 ? 8.625 -4.836 6 1 98.5 151 PHE A O 1
ATOM 1240 N N . GLU A 1 152 ? 9.297 -3.281 4.574 1 98.5 152 GLU A N 1
ATOM 1241 C CA . GLU A 1 152 ? 8.398 -3.682 3.498 1 98.5 152 GLU A CA 1
ATOM 1242 C C . GLU A 1 152 ? 9.055 -4.707 2.58 1 98.5 152 GLU A C 1
ATOM 1244 O O . GLU A 1 152 ? 10.188 -4.516 2.137 1 98.5 152 GLU A O 1
ATOM 1249 N N . MET A 1 153 ? 8.359 -5.773 2.377 1 98.75 153 MET A N 1
ATOM 1250 C CA . MET A 1 153 ? 8.875 -6.84 1.521 1 98.75 153 MET A CA 1
ATOM 1251 C C . MET A 1 153 ? 7.809 -7.293 0.523 1 98.75 153 MET A C 1
ATOM 1253 O O . MET A 1 153 ? 6.617 -7.277 0.832 1 98.75 153 MET A O 1
ATOM 1257 N N . LYS A 1 154 ? 8.211 -7.535 -0.673 1 98.94 154 LYS A N 1
ATOM 1258 C CA . LYS A 1 154 ? 7.387 -8.281 -1.618 1 98.94 154 LYS A CA 1
ATOM 1259 C C . LYS A 1 154 ? 7.723 -9.773 -1.586 1 98.94 154 LYS A C 1
ATOM 1261 O O . LYS A 1 154 ? 8.875 -10.156 -1.788 1 98.94 154 LYS A O 1
ATOM 1266 N N . ASP A 1 155 ? 6.766 -10.57 -1.296 1 98.62 155 ASP A N 1
ATOM 1267 C CA . ASP A 1 155 ? 6.961 -12.016 -1.426 1 98.62 155 ASP A CA 1
ATOM 1268 C C . ASP A 1 155 ? 5.965 -12.617 -2.41 1 98.62 155 ASP A C 1
ATOM 1270 O O . ASP A 1 155 ? 4.785 -12.25 -2.412 1 98.62 155 ASP A O 1
ATOM 1274 N N . LEU A 1 156 ? 6.465 -13.398 -3.266 1 98.88 156 LEU A N 1
ATOM 1275 C CA . LEU A 1 156 ? 5.719 -14.164 -4.262 1 98.88 156 LEU A CA 1
ATOM 1276 C C . LEU A 1 156 ? 5.867 -15.664 -4.02 1 98.88 156 LEU A C 1
ATOM 1278 O O . LEU A 1 156 ? 6.969 -16.141 -3.736 1 98.88 156 LEU A O 1
ATOM 1282 N N . TYR A 1 157 ? 4.773 -16.328 -4.051 1 98.75 157 TYR A N 1
ATOM 1283 C CA . TYR A 1 157 ? 4.758 -17.781 -3.951 1 98.75 157 TYR A CA 1
ATOM 1284 C C . TYR A 1 157 ? 4.152 -18.406 -5.203 1 98.75 157 TYR A C 1
ATOM 1286 O O . TYR A 1 157 ? 3.117 -17.953 -5.695 1 98.75 157 TYR A O 1
ATOM 1294 N N . THR A 1 158 ? 4.832 -19.406 -5.691 1 98.56 158 THR A N 1
ATOM 1295 C CA . THR A 1 158 ? 4.352 -20.094 -6.887 1 98.56 158 THR A CA 1
ATOM 1296 C C . THR A 1 158 ? 4.047 -21.547 -6.59 1 98.56 158 THR A C 1
ATOM 1298 O O . THR A 1 158 ? 4.723 -22.172 -5.77 1 98.56 158 THR A O 1
ATOM 1301 N N . PHE A 1 159 ? 3.039 -22.078 -7.191 1 98.31 159 PHE A N 1
ATOM 1302 C CA . PHE A 1 159 ? 2.613 -23.469 -7.105 1 98.31 159 PHE A CA 1
ATOM 1303 C C . PHE A 1 159 ? 2.531 -24.094 -8.492 1 98.31 159 PHE A C 1
ATOM 1305 O O . PHE A 1 159 ? 1.738 -23.672 -9.328 1 98.31 159 PHE A O 1
ATOM 1312 N N . ASP A 1 160 ? 3.324 -25.109 -8.734 1 97.19 160 ASP A N 1
ATOM 1313 C CA . ASP A 1 160 ? 3.355 -25.797 -10.016 1 97.19 160 ASP A CA 1
ATOM 1314 C C . ASP A 1 160 ? 3.008 -27.281 -9.852 1 97.19 160 ASP A C 1
ATOM 1316 O O . ASP A 1 160 ? 3.111 -27.828 -8.75 1 97.19 160 ASP A O 1
ATOM 1320 N N . SER A 1 161 ? 2.633 -27.906 -10.945 1 95.25 161 SER A N 1
ATOM 1321 C CA . SER A 1 161 ? 2.145 -29.281 -10.906 1 95.25 161 SER A CA 1
ATOM 1322 C C . SER A 1 161 ? 3.297 -30.281 -10.953 1 95.25 161 SER A C 1
ATOM 1324 O O . SER A 1 161 ? 3.125 -31.453 -10.609 1 95.25 161 SER A O 1
ATOM 1326 N N . CYS A 1 162 ? 4.453 -29.875 -11.453 1 94.44 162 CYS A N 1
ATOM 1327 C CA . CYS A 1 162 ? 5.621 -30.75 -11.5 1 94.44 162 CYS A CA 1
ATOM 1328 C C . CYS A 1 162 ? 6.91 -29.922 -11.453 1 94.44 162 CYS A C 1
ATOM 1330 O O . CYS A 1 162 ? 6.879 -28.703 -11.594 1 94.44 162 CYS A O 1
ATOM 1332 N N . LEU A 1 163 ? 7.988 -30.609 -11.273 1 95.25 163 LEU A N 1
ATOM 1333 C CA . LEU A 1 163 ? 9.273 -29.953 -11.055 1 95.25 163 LEU A CA 1
ATOM 1334 C C . LEU A 1 163 ? 9.727 -29.219 -12.305 1 95.25 163 LEU A C 1
ATOM 1336 O O . LEU A 1 163 ? 10.281 -28.109 -12.211 1 95.25 163 LEU A O 1
ATOM 1340 N N . GLU A 1 164 ? 9.562 -29.781 -13.461 1 95.94 164 GLU A N 1
ATOM 1341 C CA . GLU A 1 164 ? 9.969 -29.156 -14.719 1 95.94 164 GLU A CA 1
ATOM 1342 C C . GLU A 1 164 ? 9.289 -27.797 -14.914 1 95.94 164 GLU A C 1
ATOM 1344 O O . GLU A 1 164 ? 9.945 -26.812 -15.242 1 95.94 164 GLU A O 1
ATOM 1349 N N . LYS A 1 165 ? 7.992 -27.766 -14.672 1 96.56 165 LYS A N 1
ATOM 1350 C CA . LYS A 1 165 ? 7.234 -26.531 -14.797 1 96.56 165 LYS A CA 1
ATOM 1351 C C . LYS A 1 165 ? 7.641 -25.531 -13.719 1 96.56 165 LYS A C 1
ATOM 1353 O O . LYS A 1 165 ? 7.676 -24.312 -13.969 1 96.56 165 LYS A O 1
ATOM 1358 N N . ALA A 1 166 ? 7.926 -26.031 -12.555 1 97.75 166 ALA A N 1
ATOM 1359 C CA . ALA A 1 166 ? 8.367 -25.172 -11.453 1 97.75 166 ALA A CA 1
ATOM 1360 C C . ALA A 1 166 ? 9.664 -24.469 -11.805 1 97.75 166 ALA A C 1
ATOM 1362 O O . ALA A 1 166 ? 9.859 -23.297 -11.453 1 97.75 166 ALA A O 1
ATOM 1363 N N . LYS A 1 167 ? 10.57 -25.172 -12.477 1 97.75 167 LYS A N 1
ATOM 1364 C CA . LYS A 1 167 ? 11.836 -24.578 -12.891 1 97.75 167 LYS A CA 1
ATOM 1365 C C . LYS A 1 167 ? 11.617 -23.469 -13.922 1 97.75 167 LYS A C 1
ATOM 1367 O O . LYS A 1 167 ? 12.289 -22.438 -13.898 1 97.75 167 LYS A O 1
ATOM 1372 N N . GLU A 1 168 ? 10.719 -23.719 -14.805 1 98.25 168 GLU A N 1
ATOM 1373 C CA . GLU A 1 168 ? 10.375 -22.688 -15.781 1 98.25 168 GLU A CA 1
ATOM 1374 C C . GLU A 1 168 ? 9.82 -21.438 -15.102 1 98.25 168 GLU A C 1
ATOM 1376 O O . GLU A 1 168 ? 10.219 -20.312 -15.438 1 98.25 168 GLU A O 1
ATOM 1381 N N . THR A 1 169 ? 8.867 -21.672 -14.188 1 98.5 169 THR A N 1
ATOM 1382 C CA . THR A 1 169 ? 8.297 -20.562 -13.422 1 98.5 169 THR A CA 1
ATOM 1383 C C . THR A 1 169 ? 9.383 -19.828 -12.656 1 98.5 169 THR A C 1
ATOM 1385 O O . THR A 1 169 ? 9.398 -18.594 -12.625 1 98.5 169 THR A O 1
ATOM 1388 N N . TYR A 1 170 ? 10.305 -20.594 -12.07 1 98.19 170 TYR A N 1
ATOM 1389 C CA . TYR A 1 170 ? 11.438 -20.031 -11.336 1 98.19 170 TYR A CA 1
ATOM 1390 C C . TYR A 1 170 ? 12.242 -19.078 -12.203 1 98.19 170 TYR A C 1
ATOM 1392 O O . TYR A 1 170 ? 12.539 -17.953 -11.789 1 98.19 170 TYR A O 1
ATOM 1400 N N . GLU A 1 171 ? 12.531 -19.453 -13.367 1 98.06 171 GLU A N 1
ATOM 1401 C CA . GLU A 1 171 ? 13.32 -18.625 -14.289 1 98.06 171 GLU A CA 1
ATOM 1402 C C . GLU A 1 171 ? 12.547 -17.391 -14.734 1 98.06 171 GLU A C 1
ATOM 1404 O O . GLU A 1 171 ? 13.117 -16.312 -14.852 1 98.06 171 GLU A O 1
ATOM 1409 N N . ASN A 1 172 ? 11.289 -17.594 -14.984 1 98.62 172 ASN A N 1
ATOM 1410 C CA . ASN A 1 172 ? 10.453 -16.469 -15.383 1 98.62 172 ASN A CA 1
ATOM 1411 C C . ASN A 1 172 ? 10.414 -15.391 -14.312 1 98.62 172 ASN A C 1
ATOM 1413 O O . ASN A 1 172 ? 10.477 -14.203 -14.625 1 98.62 172 ASN A O 1
ATOM 1417 N N . VAL A 1 173 ? 10.273 -15.789 -13.055 1 98.81 173 VAL A N 1
ATOM 1418 C CA . VAL A 1 173 ? 10.242 -14.828 -11.945 1 98.81 173 VAL A CA 1
ATOM 1419 C C . VAL A 1 173 ? 11.594 -14.141 -11.812 1 98.81 173 VAL A C 1
ATOM 1421 O O . VAL A 1 173 ? 11.664 -12.93 -11.609 1 98.81 173 VAL A O 1
ATOM 1424 N N . CYS A 1 174 ? 12.695 -14.914 -11.938 1 98.5 174 CYS A N 1
ATOM 1425 C CA . CYS A 1 174 ? 14.031 -14.328 -11.875 1 98.5 174 CYS A CA 1
ATOM 1426 C C . CYS A 1 174 ? 14.211 -13.281 -12.969 1 98.5 174 CYS A C 1
ATOM 1428 O O . CYS A 1 174 ? 14.797 -12.219 -12.727 1 98.5 174 CYS A O 1
ATOM 1430 N N . PHE A 1 175 ? 13.734 -13.578 -14.125 1 98.69 175 PHE A N 1
ATOM 1431 C CA . PHE A 1 175 ? 13.828 -12.625 -15.219 1 98.69 175 PHE A CA 1
ATOM 1432 C C . PHE A 1 175 ? 13.039 -11.359 -14.906 1 98.69 175 PHE A C 1
ATOM 1434 O O . PHE A 1 175 ? 13.469 -10.25 -15.242 1 98.69 175 PHE A O 1
ATOM 1441 N N . ALA A 1 176 ? 11.875 -11.531 -14.305 1 98.88 176 ALA A N 1
ATOM 1442 C CA . ALA A 1 176 ? 11.094 -10.375 -13.883 1 98.88 176 ALA A CA 1
ATOM 1443 C C . ALA A 1 176 ? 11.867 -9.516 -12.891 1 98.88 176 ALA A C 1
ATOM 1445 O O . ALA A 1 176 ? 11.805 -8.289 -12.938 1 98.88 176 ALA A O 1
ATOM 1446 N N . TYR A 1 177 ? 12.578 -10.188 -11.922 1 98.81 177 TYR A N 1
ATOM 1447 C CA . TYR A 1 177 ? 13.414 -9.453 -10.984 1 98.81 177 TYR A CA 1
ATOM 1448 C C . TYR A 1 177 ? 14.484 -8.656 -11.719 1 98.81 177 TYR A C 1
ATOM 1450 O O . TYR A 1 177 ? 14.719 -7.488 -11.406 1 98.81 177 TYR A O 1
ATOM 1458 N N . GLU A 1 178 ? 15.117 -9.281 -12.703 1 98.69 178 GLU A N 1
ATOM 1459 C CA . GLU A 1 178 ? 16.125 -8.594 -13.5 1 98.69 178 GLU A CA 1
ATOM 1460 C C . GLU A 1 178 ? 15.547 -7.375 -14.203 1 98.69 178 GLU A C 1
ATOM 1462 O O . GLU A 1 178 ? 16.172 -6.316 -14.258 1 98.69 178 GLU A O 1
ATOM 1467 N N . LYS A 1 179 ? 14.359 -7.508 -14.711 1 98.81 179 LYS A N 1
ATOM 1468 C CA . LYS A 1 179 ? 13.688 -6.395 -15.375 1 98.81 179 LYS A CA 1
ATOM 1469 C C . LYS A 1 179 ? 13.453 -5.238 -14.414 1 98.81 179 LYS A C 1
ATOM 1471 O O . LYS A 1 179 ? 13.609 -4.07 -14.781 1 98.81 179 LYS A O 1
ATOM 1476 N N . ILE A 1 180 ? 13.031 -5.582 -13.203 1 98.88 180 ILE A N 1
ATOM 1477 C CA . ILE A 1 180 ? 12.812 -4.559 -12.195 1 98.88 180 ILE A CA 1
ATOM 1478 C C . ILE A 1 180 ? 14.094 -3.758 -11.969 1 98.88 180 ILE A C 1
ATOM 1480 O O . ILE A 1 180 ? 14.078 -2.525 -12.016 1 98.88 180 ILE A O 1
ATOM 1484 N N . PHE A 1 181 ? 15.219 -4.41 -11.812 1 98.88 181 PHE A N 1
ATOM 1485 C CA . PHE A 1 181 ? 16.469 -3.738 -11.516 1 98.88 181 PHE A CA 1
ATOM 1486 C C . PHE A 1 181 ? 17 -2.994 -12.742 1 98.88 181 PHE A C 1
ATOM 1488 O O . PHE A 1 181 ? 17.625 -1.938 -12.609 1 98.88 181 PHE A O 1
ATOM 1495 N N . ASN A 1 182 ? 16.734 -3.533 -13.93 1 98.75 182 ASN A N 1
ATOM 1496 C CA . ASN A 1 182 ? 17.094 -2.82 -15.148 1 98.75 182 ASN A CA 1
ATOM 1497 C C . ASN A 1 182 ? 16.281 -1.533 -15.297 1 98.75 182 ASN A C 1
ATOM 1499 O O . ASN A 1 182 ? 16.828 -0.496 -15.68 1 98.75 182 ASN A O 1
ATOM 1503 N N . ARG A 1 183 ? 15.008 -1.61 -15.008 1 98.56 183 ARG A N 1
ATOM 1504 C CA . ARG A 1 183 ? 14.164 -0.422 -15.047 1 98.56 183 ARG A CA 1
ATOM 1505 C C . ARG A 1 183 ? 14.656 0.635 -14.062 1 98.56 183 ARG A C 1
ATOM 1507 O O . ARG A 1 183 ? 14.57 1.833 -14.344 1 98.56 183 ARG A O 1
ATOM 1514 N N . LEU A 1 184 ? 15.133 0.178 -12.93 1 98.69 184 LEU A N 1
ATOM 1515 C CA . LEU A 1 184 ? 15.633 1.094 -11.914 1 98.69 184 LEU A CA 1
ATOM 1516 C C . LEU A 1 184 ? 17.031 1.592 -12.273 1 98.69 184 LEU A C 1
ATOM 1518 O O . LEU A 1 184 ? 17.531 2.539 -11.664 1 98.69 184 LEU A O 1
ATOM 1522 N N . GLN A 1 185 ? 17.641 0.958 -13.25 1 97.94 185 GLN A N 1
ATOM 1523 C CA . GLN A 1 185 ? 18.984 1.313 -13.719 1 97.94 185 GLN A CA 1
ATOM 1524 C C . GLN A 1 185 ? 20 1.251 -12.586 1 97.94 185 GLN A C 1
ATOM 1526 O O . GLN A 1 185 ? 20.781 2.191 -12.391 1 97.94 185 GLN A O 1
ATOM 1531 N N . VAL A 1 186 ? 19.953 0.185 -11.852 1 98.31 186 VAL A N 1
ATOM 1532 C CA . VAL A 1 186 ? 20.938 -0.067 -10.812 1 98.31 186 VAL A CA 1
ATOM 1533 C C . VAL A 1 186 ? 21.828 -1.245 -11.211 1 98.31 186 VAL A C 1
ATOM 1535 O O . VAL A 1 186 ? 21.375 -2.164 -11.898 1 98.31 186 VAL A O 1
ATOM 1538 N N . PRO A 1 187 ? 23.047 -1.151 -10.789 1 96.12 187 PRO A N 1
ATOM 1539 C CA . PRO A 1 187 ? 23.891 -2.312 -11.047 1 96.12 187 PRO A CA 1
ATOM 1540 C C . PRO A 1 187 ? 23.547 -3.51 -10.172 1 96.12 187 PRO A C 1
ATOM 1542 O O . PRO A 1 187 ? 23.406 -3.367 -8.953 1 96.12 187 PRO A O 1
ATOM 1545 N N . PHE A 1 188 ? 23.25 -4.602 -10.734 1 97 188 PHE A N 1
ATOM 1546 C CA . PHE A 1 188 ? 22.938 -5.777 -9.938 1 97 188 PHE A CA 1
ATOM 1547 C C . PHE A 1 188 ? 23.656 -7.008 -10.469 1 97 188 PHE A C 1
ATOM 1549 O O . PHE A 1 188 ? 24.109 -7.02 -11.609 1 97 188 PHE A O 1
ATOM 1556 N N . VAL A 1 189 ? 23.812 -7.969 -9.57 1 95.75 189 VAL A N 1
ATOM 1557 C CA . VAL A 1 189 ? 24.344 -9.273 -9.953 1 95.75 189 VAL A CA 1
ATOM 1558 C C . VAL A 1 189 ? 23.453 -10.375 -9.367 1 95.75 189 VAL A C 1
ATOM 1560 O O . VAL A 1 189 ? 22.969 -10.25 -8.25 1 95.75 189 VAL A O 1
ATOM 1563 N N . LYS A 1 190 ? 23.172 -11.312 -10.156 1 96.19 190 LYS A N 1
ATOM 1564 C CA . LYS A 1 190 ? 22.484 -12.516 -9.711 1 96.19 190 LYS A CA 1
ATOM 1565 C C . LYS A 1 190 ? 23.484 -13.625 -9.383 1 96.19 190 LYS A C 1
ATOM 1567 O O . LYS A 1 190 ? 24.344 -13.961 -10.211 1 96.19 190 LYS A O 1
ATOM 1572 N N . VAL A 1 191 ? 23.406 -14.203 -8.164 1 95.38 191 VAL A N 1
ATOM 1573 C CA . VAL A 1 191 ? 24.406 -15.203 -7.758 1 95.38 191 VAL A CA 1
ATOM 1574 C C . VAL A 1 191 ? 23.688 -16.438 -7.199 1 95.38 191 VAL A C 1
ATOM 1576 O O . VAL A 1 191 ? 22.609 -16.328 -6.625 1 95.38 191 VAL A O 1
ATOM 1579 N N . GLU A 1 192 ? 24.297 -17.547 -7.363 1 93.19 192 GLU A N 1
ATOM 1580 C CA . GLU A 1 192 ? 23.812 -18.75 -6.684 1 93.19 192 GLU A CA 1
ATOM 1581 C C . GLU A 1 192 ? 24.031 -18.656 -5.176 1 93.19 192 GLU A C 1
ATOM 1583 O O . GLU A 1 192 ? 25.016 -18.078 -4.715 1 93.19 192 GLU A O 1
ATOM 1588 N N . ALA A 1 193 ? 23.047 -19.203 -4.453 1 91.38 193 ALA A N 1
ATOM 1589 C CA . ALA A 1 193 ? 23.109 -19.062 -3.002 1 91.38 193 ALA A CA 1
ATOM 1590 C C . ALA A 1 193 ? 22.609 -20.328 -2.305 1 91.38 193 ALA A C 1
ATOM 1592 O O . ALA A 1 193 ? 22.125 -21.25 -2.961 1 91.38 193 ALA A O 1
ATOM 1593 N N . SER A 1 194 ? 22.875 -20.312 -1.035 1 84.25 194 SER A N 1
ATOM 1594 C CA . SER A 1 194 ? 22.375 -21.391 -0.193 1 84.25 194 SER A CA 1
ATOM 1595 C C . SER A 1 194 ? 20.875 -21.25 0.051 1 84.25 194 SER A C 1
ATOM 1597 O O . SER A 1 194 ? 20.328 -20.141 -0.022 1 84.25 194 SER A O 1
ATOM 1599 N N . THR A 1 195 ? 20.203 -22.391 0.294 1 81.75 195 THR A N 1
ATOM 1600 C CA . THR A 1 195 ? 18.766 -22.359 0.551 1 81.75 195 THR A CA 1
ATOM 1601 C C . THR A 1 195 ? 18.5 -22.047 2.021 1 81.75 195 THR A C 1
ATOM 1603 O O . THR A 1 195 ? 17.359 -21.719 2.389 1 81.75 195 THR A O 1
ATOM 1606 N N . GLY A 1 196 ? 19.406 -22.078 2.877 1 73.19 196 GLY A N 1
ATOM 1607 C CA . GLY A 1 196 ? 19.281 -21.688 4.273 1 73.19 196 GLY A CA 1
ATOM 1608 C C . GLY A 1 196 ? 18.094 -22.328 4.965 1 73.19 196 GLY A C 1
ATOM 1609 O O . GLY A 1 196 ? 17.766 -23.484 4.715 1 73.19 196 GLY A O 1
ATOM 1610 N N . ASP A 1 197 ? 17.422 -21.578 5.906 1 72.25 197 ASP A N 1
ATOM 1611 C CA . ASP A 1 197 ? 16.359 -22.047 6.797 1 72.25 197 ASP A CA 1
ATOM 1612 C C . ASP A 1 197 ? 15.062 -22.266 6.027 1 72.25 197 ASP A C 1
ATOM 1614 O O . ASP A 1 197 ? 14.203 -23.047 6.465 1 72.25 197 ASP A O 1
ATOM 1618 N N . ILE A 1 198 ? 14.914 -21.594 4.926 1 78 198 ILE A N 1
ATOM 1619 C CA . ILE A 1 198 ? 13.688 -21.719 4.148 1 78 198 ILE A CA 1
ATOM 1620 C C . ILE A 1 198 ? 13.648 -23.078 3.457 1 78 198 ILE A C 1
ATOM 1622 O O . ILE A 1 198 ? 12.586 -23.688 3.34 1 78 198 ILE A O 1
ATOM 1626 N N . GLY A 1 199 ? 14.812 -23.5 3.051 1 75.19 199 GLY A N 1
ATOM 1627 C CA . GLY A 1 199 ? 14.914 -24.812 2.404 1 75.19 199 GLY A CA 1
ATOM 1628 C C . GLY A 1 199 ? 14.703 -24.75 0.904 1 75.19 199 GLY A C 1
ATOM 1629 O O . GLY A 1 199 ? 14.516 -23.672 0.342 1 75.19 199 GLY A O 1
ATOM 1630 N N . GLY A 1 200 ? 14.859 -26.016 0.195 1 80.62 200 GLY A N 1
ATOM 1631 C CA . GLY A 1 200 ? 14.641 -26.109 -1.24 1 80.62 200 GLY A CA 1
ATOM 1632 C C . GLY A 1 200 ? 15.844 -26.656 -1.987 1 80.62 200 GLY A C 1
ATOM 1633 O O . GLY A 1 200 ? 16.734 -27.281 -1.385 1 80.62 200 GLY A O 1
ATOM 1634 N N . LYS A 1 201 ? 15.727 -26.5 -3.266 1 81.81 201 LYS A N 1
ATOM 1635 C CA . LYS A 1 201 ? 16.688 -27.188 -4.141 1 81.81 201 LYS A CA 1
ATOM 1636 C C . LYS A 1 201 ? 17.578 -26.188 -4.863 1 81.81 201 LYS A C 1
ATOM 1638 O O . LYS A 1 201 ? 18.766 -26.453 -5.094 1 81.81 201 LYS A O 1
ATOM 1643 N N . ILE A 1 202 ? 17.016 -25.109 -5.211 1 90.62 202 ILE A N 1
ATOM 1644 C CA . ILE A 1 202 ? 17.688 -24.094 -5.996 1 90.62 202 ILE A CA 1
ATOM 1645 C C . ILE A 1 202 ? 17.5 -22.719 -5.336 1 90.62 202 ILE A C 1
ATOM 1647 O O . ILE A 1 202 ? 16.422 -22.438 -4.781 1 90.62 202 ILE A O 1
ATOM 1651 N N . SER A 1 203 ? 18.516 -21.922 -5.352 1 94.94 203 SER A N 1
ATOM 1652 C CA . SER A 1 203 ? 18.406 -20.594 -4.77 1 94.94 203 SER A CA 1
ATOM 1653 C C . SER A 1 203 ? 19.312 -19.594 -5.492 1 94.94 203 SER A C 1
ATOM 1655 O O . SER A 1 203 ? 20.453 -19.938 -5.859 1 94.94 203 SER A O 1
ATOM 1657 N N . HIS A 1 204 ? 18.812 -18.484 -5.805 1 96.88 204 HIS A N 1
ATOM 1658 C CA . HIS A 1 204 ? 19.609 -17.359 -6.312 1 96.88 204 HIS A CA 1
ATOM 1659 C C . HIS A 1 204 ? 19.328 -16.094 -5.52 1 96.88 204 HIS A C 1
ATOM 1661 O O . HIS A 1 204 ? 18.188 -15.836 -5.121 1 96.88 204 HIS A O 1
ATOM 1667 N N . GLU A 1 205 ? 20.328 -15.32 -5.332 1 97.5 205 GLU A N 1
ATOM 1668 C CA . GLU A 1 205 ? 20.219 -14.008 -4.707 1 97.5 205 GLU A CA 1
ATOM 1669 C C . GLU A 1 205 ? 20.531 -12.898 -5.699 1 97.5 205 GLU A C 1
ATOM 1671 O O . GLU A 1 205 ? 21.312 -13.094 -6.637 1 97.5 205 GLU A O 1
ATOM 1676 N N . PHE A 1 206 ? 19.906 -11.812 -5.543 1 98.31 206 PHE A N 1
ATOM 1677 C CA . PHE A 1 206 ? 20.188 -10.578 -6.273 1 98.31 206 PHE A CA 1
ATOM 1678 C C . PHE A 1 206 ? 20.859 -9.547 -5.363 1 98.31 206 PHE A C 1
ATOM 1680 O O . PHE A 1 206 ? 20.344 -9.258 -4.277 1 98.31 206 PHE A O 1
ATOM 1687 N N . HIS A 1 207 ? 22 -9.047 -5.863 1 98.12 207 HIS A N 1
ATOM 1688 C CA . HIS A 1 207 ? 22.781 -8.133 -5.039 1 98.12 207 HIS A CA 1
ATOM 1689 C C . HIS A 1 207 ? 23.078 -6.836 -5.785 1 98.12 207 HIS A C 1
ATOM 1691 O O . HIS A 1 207 ? 23.25 -6.844 -7.008 1 98.12 207 HIS A O 1
ATOM 1697 N N . LEU A 1 208 ? 23.109 -5.754 -5.07 1 98.12 208 LEU A N 1
ATOM 1698 C CA . LEU A 1 208 ? 23.812 -4.551 -5.516 1 98.12 208 LEU A CA 1
ATOM 1699 C C . LEU A 1 208 ? 25.219 -4.48 -4.914 1 98.12 208 LEU A C 1
ATOM 1701 O O . LEU A 1 208 ? 25.359 -4.355 -3.699 1 98.12 208 LEU A O 1
ATOM 1705 N N . PRO A 1 209 ? 26.219 -4.625 -5.781 1 96.19 209 PRO A N 1
ATOM 1706 C CA . PRO A 1 209 ? 27.594 -4.57 -5.246 1 96.19 209 PRO A CA 1
ATOM 1707 C C . PRO A 1 209 ? 27.891 -3.254 -4.527 1 96.19 209 PRO A C 1
ATOM 1709 O O . PRO A 1 209 ? 27.609 -2.178 -5.059 1 96.19 209 PRO A O 1
ATOM 1712 N N . SER A 1 210 ? 28.312 -3.344 -3.311 1 95.12 210 SER A N 1
ATOM 1713 C CA . SER A 1 210 ? 28.625 -2.207 -2.451 1 95.12 210 SER A CA 1
ATOM 1714 C C . SER A 1 210 ? 29.531 -2.623 -1.297 1 95.12 210 SER A C 1
ATOM 1716 O O . SER A 1 210 ? 29.375 -3.707 -0.735 1 95.12 210 SER A O 1
ATOM 1718 N N . ASN A 1 211 ? 30.391 -1.748 -0.854 1 92.12 211 ASN A N 1
ATOM 1719 C CA . ASN A 1 211 ? 31.344 -2.045 0.204 1 92.12 211 ASN A CA 1
ATOM 1720 C C . ASN A 1 211 ? 30.656 -2.23 1.552 1 92.12 211 ASN A C 1
ATOM 1722 O O . ASN A 1 211 ? 31.203 -2.883 2.445 1 92.12 211 ASN A O 1
ATOM 1726 N N . ILE A 1 212 ? 29.516 -1.753 1.672 1 92.69 212 ILE A N 1
ATOM 1727 C CA . ILE A 1 212 ? 28.859 -1.848 2.967 1 92.69 212 ILE A CA 1
ATOM 1728 C C . ILE A 1 212 ? 28 -3.111 3.016 1 92.69 212 ILE A C 1
ATOM 1730 O O . ILE A 1 212 ? 27.391 -3.422 4.047 1 92.69 212 ILE A O 1
ATOM 1734 N N . GLY A 1 213 ? 27.906 -3.783 1.89 1 93.62 213 GLY A N 1
ATOM 1735 C CA . GLY A 1 213 ? 27.156 -5.023 1.863 1 93.62 213 GLY A CA 1
ATOM 1736 C C . GLY A 1 213 ? 27.719 -6.082 2.793 1 93.62 213 GLY A C 1
ATOM 1737 O O . GLY A 1 213 ? 28.938 -6.176 2.979 1 93.62 213 GLY A O 1
ATOM 1738 N N . GLU A 1 214 ? 26.875 -6.93 3.283 1 91.12 214 GLU A N 1
ATOM 1739 C CA . GLU A 1 214 ? 27.281 -7.898 4.293 1 91.12 214 GLU A CA 1
ATOM 1740 C C . GLU A 1 214 ? 27.656 -9.234 3.658 1 91.12 214 GLU A C 1
ATOM 1742 O O . GLU A 1 214 ? 28.281 -10.086 4.297 1 91.12 214 GLU A O 1
ATOM 1747 N N . ASP A 1 215 ? 27.281 -9.43 2.432 1 93.38 215 ASP A N 1
ATOM 1748 C CA . ASP A 1 215 ? 27.578 -10.688 1.746 1 93.38 215 ASP A CA 1
ATOM 1749 C C . ASP A 1 215 ? 28.844 -10.555 0.899 1 93.38 215 ASP A C 1
ATOM 1751 O O . ASP A 1 215 ? 29.156 -9.477 0.393 1 93.38 215 ASP A O 1
ATOM 1755 N N . ILE A 1 216 ? 29.531 -11.617 0.792 1 93.94 216 ILE A N 1
ATOM 1756 C CA . ILE A 1 216 ? 30.703 -11.695 -0.087 1 93.94 216 ILE A CA 1
ATOM 1757 C C . ILE A 1 216 ? 30.359 -12.539 -1.315 1 93.94 216 ILE A C 1
ATOM 1759 O O . ILE A 1 216 ? 29.938 -13.688 -1.188 1 93.94 216 ILE A O 1
ATOM 1763 N N . LEU A 1 217 ? 30.594 -11.93 -2.43 1 93.5 217 LEU A N 1
ATOM 1764 C CA . LEU A 1 217 ? 30.219 -12.547 -3.697 1 93.5 217 LEU A CA 1
ATOM 1765 C C . LEU A 1 217 ? 31.453 -12.859 -4.535 1 93.5 217 LEU A C 1
ATOM 1767 O O . LEU A 1 217 ? 32.406 -12.078 -4.559 1 93.5 217 LEU A O 1
ATOM 1771 N N . TYR A 1 218 ? 31.453 -13.969 -5.105 1 92.38 218 TYR A N 1
ATOM 1772 C CA . TYR A 1 218 ? 32.438 -14.336 -6.102 1 92.38 218 TYR A CA 1
ATOM 1773 C C . TYR A 1 218 ? 31.859 -14.312 -7.504 1 92.38 218 TYR A C 1
ATOM 1775 O O . TYR A 1 218 ? 30.938 -15.062 -7.805 1 92.38 218 TYR A O 1
ATOM 1783 N N . ILE A 1 219 ? 32.375 -13.461 -8.297 1 91.56 219 ILE A N 1
ATOM 1784 C CA . ILE A 1 219 ? 31.844 -13.266 -9.641 1 91.56 219 ILE A CA 1
ATOM 1785 C C . ILE A 1 219 ? 32.938 -13.547 -10.68 1 91.56 219 ILE A C 1
ATOM 1787 O O . ILE A 1 219 ? 34.031 -13.023 -10.578 1 91.56 219 ILE A O 1
ATOM 1791 N N . CYS A 1 220 ? 32.562 -14.32 -11.641 1 90.94 220 CYS A N 1
ATOM 1792 C CA . CYS A 1 220 ? 33.5 -14.641 -12.719 1 90.94 220 CYS A CA 1
ATOM 1793 C C . CYS A 1 220 ? 33.531 -13.508 -13.734 1 90.94 220 CYS A C 1
ATOM 1795 O O . CYS A 1 220 ? 32.5 -13.062 -14.234 1 90.94 220 CYS A O 1
ATOM 1797 N N . LYS A 1 221 ? 34.625 -13.094 -14.141 1 84.62 221 LYS A N 1
ATOM 1798 C CA . LYS A 1 221 ? 34.812 -12.023 -15.117 1 84.62 221 LYS A CA 1
ATOM 1799 C C . LYS A 1 221 ? 34.5 -12.5 -16.531 1 84.62 221 LYS A C 1
ATOM 1801 O O . LYS A 1 221 ? 34.094 -11.711 -17.375 1 84.62 221 LYS A O 1
ATOM 1806 N N . GLY A 1 222 ? 34.719 -13.75 -16.672 1 82.44 222 GLY A N 1
ATOM 1807 C CA . GLY A 1 222 ? 34.562 -14.312 -18.016 1 82.44 222 GLY A CA 1
ATOM 1808 C C . GLY A 1 222 ? 33.094 -14.523 -18.391 1 82.44 222 GLY A C 1
ATOM 1809 O O . GLY A 1 222 ? 32.656 -14.07 -19.438 1 82.44 222 GLY A O 1
ATOM 1810 N N . CYS A 1 223 ? 32.406 -15.18 -17.5 1 87.06 223 CYS A N 1
ATOM 1811 C CA . CYS A 1 223 ? 31.047 -15.562 -17.891 1 87.06 223 CYS A CA 1
ATOM 1812 C C . CYS A 1 223 ? 30.016 -14.883 -17 1 87.06 223 CYS A C 1
ATOM 1814 O O . CYS A 1 223 ? 28.812 -15.109 -17.141 1 87.06 223 CYS A O 1
ATOM 1816 N N . ASN A 1 224 ? 30.359 -14.141 -16.016 1 84.81 224 ASN A N 1
ATOM 1817 C CA . ASN A 1 224 ? 29.516 -13.352 -15.125 1 84.81 224 ASN A CA 1
ATOM 1818 C C . ASN A 1 224 ? 28.734 -14.242 -14.156 1 84.81 224 ASN A C 1
ATOM 1820 O O . ASN A 1 224 ? 27.797 -13.789 -13.492 1 84.81 224 ASN A O 1
ATOM 1824 N N . HIS A 1 225 ? 29.203 -15.484 -14.195 1 87.81 225 HIS A N 1
ATOM 1825 C CA . HIS A 1 225 ? 28.609 -16.359 -13.188 1 87.81 225 HIS A CA 1
ATOM 1826 C C . HIS A 1 225 ? 29.016 -15.938 -11.781 1 87.81 225 HIS A C 1
ATOM 1828 O O . HIS A 1 225 ? 30.172 -15.602 -11.531 1 87.81 225 HIS A O 1
ATOM 1834 N N . GLY A 1 226 ? 28.047 -15.898 -10.914 1 89.81 226 GLY A N 1
ATOM 1835 C CA . GLY A 1 226 ? 28.312 -15.477 -9.547 1 89.81 226 GLY A CA 1
ATOM 1836 C C . GLY A 1 226 ? 27.844 -16.469 -8.508 1 89.81 226 GLY A C 1
ATOM 1837 O O . GLY A 1 226 ? 26.844 -17.156 -8.719 1 89.81 226 GLY A O 1
ATOM 1838 N N . VAL A 1 227 ? 28.625 -16.531 -7.398 1 90.5 227 VAL A N 1
ATOM 1839 C CA . VAL A 1 227 ? 28.281 -17.406 -6.285 1 90.5 227 VAL A CA 1
ATOM 1840 C C . VAL A 1 227 ? 28.531 -16.672 -4.965 1 90.5 227 VAL A C 1
ATOM 1842 O O . VAL A 1 227 ? 29.5 -15.938 -4.824 1 90.5 227 VAL A O 1
ATOM 1845 N N . ASN A 1 228 ? 27.562 -16.844 -4.082 1 91.25 228 ASN A N 1
ATOM 1846 C CA . ASN A 1 228 ? 27.797 -16.328 -2.732 1 91.25 228 ASN A CA 1
ATOM 1847 C C . ASN A 1 228 ? 28.844 -17.141 -1.996 1 91.25 228 ASN A C 1
ATOM 1849 O O . ASN A 1 228 ? 28.906 -18.375 -2.139 1 91.25 228 ASN A O 1
ATOM 1853 N N . LYS A 1 229 ? 29.641 -16.516 -1.218 1 87.62 229 LYS A N 1
ATOM 1854 C CA . LYS A 1 229 ? 30.75 -17.125 -0.5 1 87.62 229 LYS A CA 1
ATOM 1855 C C . LYS A 1 229 ? 30.281 -18.344 0.298 1 87.62 229 LYS A C 1
ATOM 1857 O O . LYS A 1 229 ? 31.031 -19.312 0.455 1 87.62 229 LYS A O 1
ATOM 1862 N N . GLU A 1 230 ? 29.062 -18.297 0.719 1 85.06 230 GLU A N 1
ATOM 1863 C CA . GLU A 1 230 ? 28.531 -19.375 1.56 1 85.06 230 GLU A CA 1
ATOM 1864 C C . GLU A 1 230 ? 28.531 -20.703 0.819 1 85.06 230 GLU A C 1
ATOM 1866 O O . GLU A 1 230 ? 28.469 -21.766 1.442 1 85.06 230 GLU A O 1
ATOM 1871 N N . LEU A 1 231 ? 28.625 -20.688 -0.55 1 82.31 231 LEU A N 1
ATOM 1872 C CA . LEU A 1 231 ? 28.562 -21.906 -1.35 1 82.31 231 LEU A CA 1
ATOM 1873 C C . LEU A 1 231 ? 29.953 -22.359 -1.773 1 82.31 231 LEU A C 1
ATOM 1875 O O . LEU A 1 231 ? 30.109 -23.453 -2.34 1 82.31 231 LEU A O 1
ATOM 1879 N N . ILE A 1 232 ? 30.906 -21.547 -1.615 1 78.62 232 ILE A N 1
ATOM 1880 C CA . ILE A 1 232 ? 32.219 -21.875 -2.145 1 78.62 232 ILE A CA 1
ATOM 1881 C C . ILE A 1 232 ? 33.031 -22.609 -1.084 1 78.62 232 ILE A C 1
ATOM 1883 O O . ILE A 1 232 ? 33.062 -22.203 0.081 1 78.62 232 ILE A O 1
ATOM 1887 N N . ASP A 1 233 ? 33.531 -23.703 -1.657 1 72.69 233 ASP A N 1
ATOM 1888 C CA . ASP A 1 233 ? 34.531 -24.406 -0.866 1 72.69 233 ASP A CA 1
ATOM 1889 C C . ASP A 1 233 ? 35.812 -23.578 -0.743 1 72.69 233 ASP A C 1
ATOM 1891 O O . ASP A 1 233 ? 36.406 -23.172 -1.75 1 72.69 233 ASP A O 1
ATOM 1895 N N . GLN A 1 234 ? 36.125 -23.203 0.435 1 66.69 234 GLN A N 1
ATOM 1896 C CA . GLN A 1 234 ? 37.25 -22.359 0.734 1 66.69 234 GLN A CA 1
ATOM 1897 C C . GLN A 1 234 ? 38.5 -22.797 -0.047 1 66.69 234 GLN A C 1
ATOM 1899 O O . GLN A 1 234 ? 39.312 -21.969 -0.421 1 66.69 234 GLN A O 1
ATOM 1904 N N . SER A 1 235 ? 38.594 -24.062 -0.391 1 63.06 235 SER A N 1
ATOM 1905 C CA . SER A 1 235 ? 39.781 -24.594 -1.054 1 63.06 235 SER A CA 1
ATOM 1906 C C . SER A 1 235 ? 39.781 -24.297 -2.549 1 63.06 235 SER A C 1
ATOM 1908 O O . SER A 1 235 ? 40.812 -24.375 -3.215 1 63.06 235 SER A O 1
ATOM 1910 N N . LYS A 1 236 ? 38.781 -23.953 -3.191 1 63.91 236 LYS A N 1
ATOM 1911 C CA . LYS A 1 236 ? 38.656 -23.766 -4.637 1 63.91 236 LYS A CA 1
ATOM 1912 C C . LYS A 1 236 ? 38.156 -22.359 -4.969 1 63.91 236 LYS A C 1
ATOM 1914 O O . LYS A 1 236 ? 37.438 -22.172 -5.945 1 63.91 236 LYS A O 1
ATOM 1919 N N . GLU A 1 237 ? 38.375 -21.359 -4.184 1 66.56 237 GLU A N 1
ATOM 1920 C CA . GLU A 1 237 ? 37.812 -20.016 -4.246 1 66.56 237 GLU A CA 1
ATOM 1921 C C . GLU A 1 237 ? 38.312 -19.25 -5.465 1 66.56 237 GLU A C 1
ATOM 1923 O O . GLU A 1 237 ? 37.812 -18.172 -5.785 1 66.56 237 GLU A O 1
ATOM 1928 N N . GLN A 1 238 ? 39.031 -19.984 -6.379 1 72.44 238 GLN A N 1
ATOM 1929 C CA . GLN A 1 238 ? 39.688 -19.109 -7.34 1 72.44 238 GLN A CA 1
ATOM 1930 C C . GLN A 1 238 ? 39.188 -19.359 -8.758 1 72.44 238 GLN A C 1
ATOM 1932 O O . GLN A 1 238 ? 39.375 -18.531 -9.641 1 72.44 238 GLN A O 1
ATOM 1937 N N . GLN A 1 239 ? 38.5 -20.422 -8.961 1 83.19 239 GLN A N 1
ATOM 1938 C CA . GLN A 1 239 ? 38.125 -20.672 -10.344 1 83.19 239 GLN A CA 1
ATOM 1939 C C . GLN A 1 239 ? 36.594 -20.812 -10.492 1 83.19 239 GLN A C 1
ATOM 1941 O O . GLN A 1 239 ? 35.938 -21.422 -9.648 1 83.19 239 GLN A O 1
ATOM 1946 N N . CYS A 1 240 ? 36.094 -20.25 -11.57 1 87.19 240 CYS A N 1
ATOM 1947 C CA . CYS A 1 240 ? 34.656 -20.312 -11.906 1 87.19 240 CYS A CA 1
ATOM 1948 C C . CYS A 1 240 ? 34.25 -21.75 -12.219 1 87.19 240 CYS A C 1
ATOM 1950 O O . CYS A 1 240 ? 34.844 -22.391 -13.094 1 87.19 240 CYS A O 1
ATOM 1952 N N . PRO A 1 241 ? 33.344 -22.266 -11.57 1 81.75 241 PRO A N 1
ATOM 1953 C CA . PRO A 1 241 ? 32.875 -23.641 -11.82 1 81.75 241 PRO A CA 1
ATOM 1954 C C . PRO A 1 241 ? 32.219 -23.797 -13.18 1 81.75 241 PRO A C 1
ATOM 1956 O O . PRO A 1 241 ? 32.094 -24.922 -13.672 1 81.75 241 PRO A O 1
ATOM 1959 N N . LYS A 1 242 ? 31.828 -22.719 -13.75 1 84 242 LYS A N 1
ATOM 1960 C CA . LYS A 1 242 ? 31.109 -22.797 -15.023 1 84 242 LYS A CA 1
ATOM 1961 C C . LYS A 1 242 ? 32.094 -22.734 -16.203 1 84 242 LYS A C 1
ATOM 1963 O O . LYS A 1 242 ? 32 -23.547 -17.125 1 84 242 LYS A O 1
ATOM 1968 N N . CYS A 1 243 ? 33.031 -21.781 -16.203 1 88.94 243 CYS A N 1
ATOM 1969 C CA . CYS A 1 243 ? 33.875 -21.594 -17.375 1 88.94 243 CYS A CA 1
ATOM 1970 C C . CYS A 1 243 ? 35.344 -21.75 -17.047 1 88.94 243 CYS A C 1
ATOM 1972 O O . CYS A 1 243 ? 36.188 -21.703 -17.922 1 88.94 243 CYS A O 1
ATOM 1974 N N . GLY A 1 244 ? 35.75 -21.812 -15.844 1 84.56 244 GLY A N 1
ATOM 1975 C CA . GLY A 1 244 ? 37.125 -21.984 -15.438 1 84.56 244 GLY A CA 1
ATOM 1976 C C . GLY A 1 244 ? 37.875 -20.688 -15.297 1 84.56 244 GLY A C 1
ATOM 1977 O O . GLY A 1 244 ? 39.062 -20.672 -14.969 1 84.56 244 GLY A O 1
ATOM 1978 N N . GLY A 1 245 ? 37.156 -19.609 -15.477 1 85.81 245 GLY A N 1
ATOM 1979 C CA . GLY A 1 245 ? 37.781 -18.312 -15.383 1 85.81 245 GLY A CA 1
ATOM 1980 C C . GLY A 1 245 ? 38.031 -17.859 -13.953 1 85.81 245 GLY A C 1
ATOM 1981 O O . GLY A 1 245 ? 37.656 -18.578 -13.008 1 85.81 245 GLY A O 1
ATOM 1982 N N . ASP A 1 246 ? 38.75 -16.656 -13.781 1 87.44 246 ASP A N 1
ATOM 1983 C CA . ASP A 1 246 ? 39.062 -16.109 -12.469 1 87.44 246 ASP A CA 1
ATOM 1984 C C . ASP A 1 246 ? 37.844 -15.508 -11.797 1 87.44 246 ASP A C 1
ATOM 1986 O O . ASP A 1 246 ? 37.031 -14.836 -12.445 1 87.44 246 ASP A O 1
ATOM 1990 N N . LEU A 1 247 ? 37.75 -15.867 -10.5 1 88.56 247 LEU A N 1
ATOM 1991 C CA . LEU A 1 247 ? 36.688 -15.266 -9.688 1 88.56 247 LEU A CA 1
ATOM 1992 C C . LEU A 1 247 ? 37.219 -14.023 -8.961 1 88.56 247 LEU A C 1
ATOM 1994 O O . LEU A 1 247 ? 38.344 -14 -8.492 1 88.56 247 LEU A O 1
ATOM 1998 N N . HIS A 1 248 ? 36.469 -12.984 -9.023 1 89.88 248 HIS A N 1
ATOM 1999 C CA . HIS A 1 248 ? 36.75 -11.82 -8.195 1 89.88 248 HIS A CA 1
ATOM 2000 C C . HIS A 1 248 ? 35.688 -11.648 -7.105 1 89.88 248 HIS A C 1
ATOM 2002 O O . HIS A 1 248 ? 34.531 -12.055 -7.281 1 89.88 248 HIS A O 1
ATOM 2008 N N . PHE A 1 249 ? 36.125 -11.211 -5.934 1 90.31 249 PHE A N 1
ATOM 2009 C CA . PHE A 1 249 ? 35.156 -11.094 -4.848 1 90.31 249 PHE A CA 1
ATOM 2010 C C . PHE A 1 249 ? 34.719 -9.641 -4.66 1 90.31 249 PHE A C 1
ATOM 2012 O O . PHE A 1 249 ? 35.5 -8.719 -4.918 1 90.31 249 PHE A O 1
ATOM 2019 N N . THR A 1 250 ? 33.562 -9.43 -4.387 1 92.06 250 THR A N 1
ATOM 2020 C CA . THR A 1 250 ? 32.969 -8.141 -4.016 1 92.06 250 THR A CA 1
ATOM 2021 C C . THR A 1 250 ? 31.922 -8.312 -2.936 1 92.06 250 THR A C 1
ATOM 2023 O O . THR A 1 250 ? 31.359 -9.398 -2.779 1 92.06 250 THR A O 1
ATOM 2026 N N . SER A 1 251 ? 31.812 -7.273 -2.105 1 95.62 251 SER A N 1
ATOM 2027 C CA . SER A 1 251 ? 30.688 -7.266 -1.176 1 95.62 251 SER A CA 1
ATOM 2028 C C . SER A 1 251 ? 29.406 -6.805 -1.86 1 95.62 251 SER A C 1
ATOM 2030 O O . SER A 1 251 ? 29.453 -6.102 -2.873 1 95.62 251 SER A O 1
ATOM 2032 N N . GLY A 1 252 ? 28.297 -7.246 -1.318 1 96.44 252 GLY A N 1
ATOM 2033 C CA . GLY A 1 252 ? 27.031 -6.875 -1.937 1 96.44 252 GLY A CA 1
ATOM 2034 C C . GLY A 1 252 ? 25.891 -6.773 -0.943 1 96.44 252 GLY A C 1
ATOM 2035 O O . GLY A 1 252 ? 25.922 -7.41 0.113 1 96.44 252 GLY A O 1
ATOM 2036 N N . ILE A 1 253 ? 24.938 -5.902 -1.221 1 97.81 253 ILE A N 1
ATOM 2037 C CA . ILE A 1 253 ? 23.672 -5.809 -0.496 1 97.81 253 ILE A CA 1
ATOM 2038 C C . ILE A 1 253 ? 22.641 -6.73 -1.134 1 97.81 253 ILE A C 1
ATOM 2040 O O . ILE A 1 253 ? 22.266 -6.551 -2.295 1 97.81 253 ILE A O 1
ATOM 2044 N N . GLU A 1 254 ? 22.188 -7.738 -0.434 1 98.12 254 GLU A N 1
ATOM 2045 C CA . GLU A 1 254 ? 21.172 -8.648 -0.951 1 98.12 254 GLU A CA 1
ATOM 2046 C C . GLU A 1 254 ? 19.812 -7.969 -1.013 1 98.12 254 GLU A C 1
ATOM 2048 O O . GLU A 1 254 ? 19.234 -7.617 0.022 1 98.12 254 GLU A O 1
ATOM 2053 N N . VAL A 1 255 ? 19.281 -7.816 -2.211 1 98.62 255 VAL A N 1
ATOM 2054 C CA . VAL A 1 255 ? 18.031 -7.074 -2.354 1 98.62 255 VAL A CA 1
ATOM 2055 C C . VAL A 1 255 ? 16.922 -8.016 -2.812 1 98.62 255 VAL A C 1
ATOM 2057 O O . VAL A 1 255 ? 15.75 -7.645 -2.809 1 98.62 255 VAL A O 1
ATOM 2060 N N . GLY A 1 256 ? 17.203 -9.156 -3.156 1 98.44 256 GLY A N 1
ATOM 2061 C CA . GLY A 1 256 ? 16.234 -10.164 -3.572 1 98.44 256 GLY A CA 1
ATOM 2062 C C . GLY A 1 256 ? 16.75 -11.578 -3.395 1 98.44 256 GLY A C 1
ATOM 2063 O O . GLY A 1 256 ? 17.953 -11.828 -3.422 1 98.44 256 GLY A O 1
ATOM 2064 N N . HIS A 1 257 ? 15.875 -12.477 -3.246 1 98.06 257 HIS A N 1
ATOM 2065 C CA . HIS A 1 257 ? 16.203 -13.891 -3.061 1 98.06 257 HIS A CA 1
ATOM 2066 C C . HIS A 1 257 ? 15.133 -14.789 -3.662 1 98.06 257 HIS A C 1
ATOM 2068 O O . HIS A 1 257 ? 13.938 -14.586 -3.422 1 98.06 257 HIS A O 1
ATOM 2074 N N . ALA A 1 258 ? 15.508 -15.695 -4.504 1 98.06 258 ALA A N 1
ATOM 2075 C CA . ALA A 1 258 ? 14.609 -16.656 -5.137 1 98.06 258 ALA A CA 1
ATOM 2076 C C . ALA A 1 258 ? 14.914 -18.078 -4.672 1 98.06 258 ALA A C 1
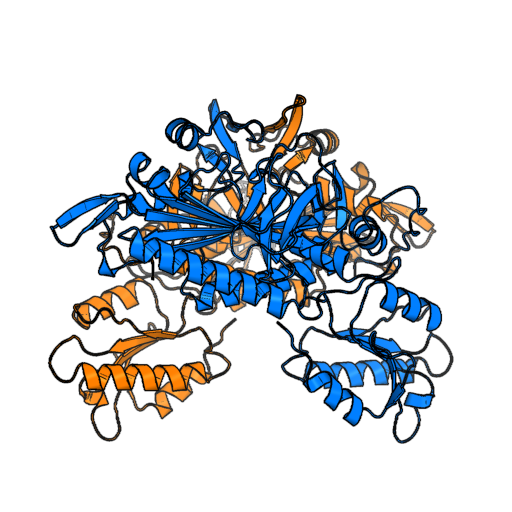ATOM 2078 O O . ALA A 1 258 ? 16.078 -18.484 -4.602 1 98.06 258 ALA A O 1
ATOM 2079 N N . PHE A 1 259 ? 13.867 -18.828 -4.301 1 97.5 259 PHE A N 1
ATOM 2080 C CA . PHE A 1 259 ? 14.008 -20.203 -3.863 1 97.5 259 PHE A CA 1
ATOM 2081 C C . PHE A 1 259 ? 13.07 -21.125 -4.641 1 97.5 259 PHE A C 1
ATOM 2083 O O . PHE A 1 259 ? 11.914 -20.766 -4.883 1 97.5 259 PHE A O 1
ATOM 2090 N N . LEU A 1 260 ? 13.586 -22.203 -5.098 1 97.69 260 LEU A N 1
ATOM 2091 C CA . LEU A 1 260 ? 12.734 -23.328 -5.43 1 97.69 260 LEU A CA 1
ATOM 2092 C C . LEU A 1 260 ? 12.617 -24.297 -4.25 1 97.69 260 LEU A C 1
ATOM 2094 O O . LEU A 1 260 ? 13.562 -25.031 -3.953 1 97.69 260 LEU A O 1
ATOM 2098 N N . LEU A 1 261 ? 11.453 -24.344 -3.641 1 96.81 261 LEU A N 1
ATOM 2099 C CA . LEU A 1 261 ? 11.25 -24.984 -2.352 1 96.81 261 LEU A CA 1
ATOM 2100 C C . LEU A 1 261 ? 10.938 -26.469 -2.533 1 96.81 261 LEU A C 1
ATOM 2102 O O . LEU A 1 261 ? 11.094 -27.266 -1.6 1 96.81 261 LEU A O 1
ATOM 2106 N N . GLY A 1 262 ? 10.539 -26.875 -3.764 1 96.5 262 GLY A N 1
ATOM 2107 C CA . GLY A 1 262 ? 10.047 -28.219 -3.961 1 96.5 262 GLY A CA 1
ATOM 2108 C C . GLY A 1 262 ? 8.75 -28.5 -3.213 1 96.5 262 GLY A C 1
ATOM 2109 O O . GLY A 1 262 ? 7.801 -27.719 -3.299 1 96.5 262 GLY A O 1
ATOM 2110 N N . GLN A 1 263 ? 8.734 -29.609 -2.562 1 96.69 263 GLN A N 1
ATOM 2111 C CA . GLN A 1 263 ? 7.488 -30.016 -1.917 1 96.69 263 GLN A CA 1
ATOM 2112 C C . GLN A 1 263 ? 7.574 -29.844 -0.402 1 96.69 263 GLN A C 1
ATOM 2114 O O . GLN A 1 263 ? 6.746 -30.391 0.334 1 96.69 263 GLN A O 1
ATOM 2119 N N . LYS A 1 264 ? 8.523 -29.062 0.059 1 94.88 264 LYS A N 1
ATOM 2120 C CA . LYS A 1 264 ? 8.812 -28.953 1.485 1 94.88 264 LYS A CA 1
ATOM 2121 C C . LYS A 1 264 ? 7.578 -28.484 2.26 1 94.88 264 LYS A C 1
ATOM 2123 O O . LYS A 1 264 ? 7.195 -29.109 3.254 1 94.88 264 LYS A O 1
ATOM 2128 N N . TYR A 1 265 ? 6.918 -27.438 1.861 1 96.62 265 TYR A N 1
ATOM 2129 C CA . TYR A 1 265 ? 5.773 -26.875 2.566 1 96.62 265 TYR A CA 1
ATOM 2130 C C . TYR A 1 265 ? 4.469 -27.469 2.062 1 96.62 265 TYR A C 1
ATOM 2132 O O . TYR A 1 265 ? 3.559 -27.75 2.848 1 96.62 265 TYR A O 1
ATOM 2140 N N . SER A 1 266 ? 4.414 -27.703 0.775 1 97.25 266 SER A N 1
ATOM 2141 C CA . SER A 1 266 ? 3.18 -28.188 0.173 1 97.25 266 SER A CA 1
ATOM 2142 C C . SER A 1 266 ? 2.801 -29.562 0.727 1 97.25 266 SER A C 1
ATOM 2144 O O . SER A 1 266 ? 1.618 -29.859 0.902 1 97.25 266 SER A O 1
ATOM 2146 N N . SER A 1 267 ? 3.791 -30.422 1.009 1 97.06 267 SER A N 1
ATOM 2147 C CA . SER A 1 267 ? 3.512 -31.734 1.565 1 97.06 267 SER A CA 1
ATOM 2148 C C . SER A 1 267 ? 2.98 -31.641 2.992 1 97.06 267 SER A C 1
ATOM 2150 O O . SER A 1 267 ? 2.102 -32.406 3.389 1 97.06 267 SER A O 1
ATOM 2152 N N . ILE A 1 268 ? 3.479 -30.688 3.723 1 97.12 268 ILE A N 1
ATOM 2153 C CA . ILE A 1 268 ? 3.119 -30.5 5.125 1 97.12 268 ILE A CA 1
ATOM 2154 C C . ILE A 1 268 ? 1.712 -29.906 5.223 1 97.12 268 ILE A C 1
ATOM 2156 O O . ILE A 1 268 ? 0.916 -30.328 6.062 1 97.12 268 ILE A O 1
ATOM 2160 N N . PHE A 1 269 ? 1.35 -28.984 4.34 1 97.81 269 PHE A N 1
ATOM 2161 C CA . PHE A 1 269 ? 0.119 -28.219 4.48 1 97.81 269 PHE A CA 1
ATOM 2162 C C . PHE A 1 269 ? -0.919 -28.672 3.459 1 97.81 269 PHE A C 1
ATOM 2164 O O . PHE A 1 269 ? -1.979 -28.062 3.33 1 97.81 269 PHE A O 1
ATOM 2171 N N . LYS A 1 270 ? -0.62 -29.672 2.684 1 97.19 270 LYS A N 1
ATOM 2172 C CA . LYS A 1 270 ? -1.545 -30.297 1.744 1 97.19 270 LYS A CA 1
ATOM 2173 C C . LYS A 1 270 ? -1.96 -29.328 0.646 1 97.19 270 LYS A C 1
ATOM 2175 O O . LYS A 1 270 ? -3.148 -29.188 0.346 1 97.19 270 LYS A O 1
ATOM 2180 N N . ALA A 1 271 ? -0.993 -28.562 0.188 1 97.38 271 ALA A N 1
ATOM 2181 C CA . ALA A 1 271 ? -1.164 -27.781 -1.037 1 97.38 271 ALA A CA 1
ATOM 2182 C C . ALA A 1 271 ? -0.944 -28.656 -2.271 1 97.38 271 ALA A C 1
ATOM 2184 O O . ALA A 1 271 ? 0.185 -28.797 -2.748 1 97.38 271 ALA A O 1
ATOM 2185 N N . THR A 1 272 ? -2.068 -29.156 -2.883 1 97.44 272 THR A N 1
ATOM 2186 C CA . THR A 1 272 ? -1.924 -30.312 -3.775 1 97.44 272 THR A CA 1
ATOM 2187 C C . THR A 1 272 ? -2.547 -30.016 -5.137 1 97.44 272 THR A C 1
ATOM 2189 O O . THR A 1 272 ? -3.359 -29.094 -5.27 1 97.44 272 THR A O 1
ATOM 2192 N N . PHE A 1 273 ? -2.049 -30.719 -6.121 1 95.81 273 PHE A N 1
ATOM 2193 C CA . PHE A 1 273 ? -2.604 -30.781 -7.465 1 95.81 273 PHE A CA 1
ATOM 2194 C C . PHE A 1 273 ? -3.102 -32.188 -7.781 1 95.81 273 PHE A C 1
ATOM 2196 O O . PHE A 1 273 ? -2.717 -33.156 -7.113 1 95.81 273 PHE A O 1
ATOM 2203 N N . ILE A 1 274 ? -4.031 -32.219 -8.727 1 93.81 274 ILE A N 1
ATOM 2204 C CA . ILE A 1 274 ? -4.359 -33.5 -9.352 1 93.81 274 ILE A CA 1
ATOM 2205 C C . ILE A 1 274 ? -3.506 -33.688 -10.602 1 93.81 274 ILE A C 1
ATOM 2207 O O . ILE A 1 274 ? -3.535 -32.844 -11.523 1 93.81 274 ILE A O 1
ATOM 2211 N N . ASP A 1 275 ? -2.729 -34.719 -10.609 1 86 275 ASP A N 1
ATOM 2212 C CA . ASP A 1 275 ? -1.853 -34.938 -11.758 1 86 275 ASP A CA 1
ATOM 2213 C C . ASP A 1 275 ? -2.605 -35.625 -12.906 1 86 275 ASP A C 1
ATOM 2215 O O . ASP A 1 275 ? -3.826 -35.781 -12.844 1 86 275 ASP A O 1
ATOM 2219 N N . LYS A 1 276 ? -1.957 -35.969 -14.008 1 83 276 LYS A N 1
ATOM 2220 C CA . LYS A 1 276 ? -2.543 -36.531 -15.219 1 83 276 LYS A CA 1
ATOM 2221 C C . LYS A 1 276 ? -3.16 -37.906 -14.945 1 83 276 LYS A C 1
ATOM 2223 O O . LYS A 1 276 ? -4.051 -38.344 -15.672 1 83 276 LYS A O 1
ATOM 2228 N N . ASN A 1 277 ? -2.689 -38.656 -13.961 1 88.75 277 ASN A N 1
ATOM 2229 C CA . ASN A 1 277 ? -3.186 -39.969 -13.594 1 88.75 277 ASN A CA 1
ATOM 2230 C C . ASN A 1 277 ? -4.23 -39.875 -12.484 1 88.75 277 ASN A C 1
ATOM 2232 O O . ASN A 1 277 ? -4.52 -40.875 -11.82 1 88.75 277 ASN A O 1
ATOM 2236 N N . ASP A 1 278 ? -4.656 -38.625 -12.188 1 90.06 278 ASP A N 1
ATOM 2237 C CA . ASP A 1 278 ? -5.699 -38.344 -11.203 1 90.06 278 ASP A CA 1
ATOM 2238 C C . ASP A 1 278 ? -5.191 -38.594 -9.789 1 90.06 278 ASP A C 1
ATOM 2240 O O . ASP A 1 278 ? -5.973 -38.906 -8.883 1 90.06 278 ASP A O 1
ATOM 2244 N N . ASN A 1 279 ? -3.873 -38.594 -9.672 1 93.44 279 ASN A N 1
ATOM 2245 C CA . ASN A 1 279 ? -3.297 -38.688 -8.328 1 93.44 279 ASN A CA 1
ATOM 2246 C C . ASN A 1 279 ? -3.184 -37.281 -7.695 1 93.44 279 ASN A C 1
ATOM 2248 O O . ASN A 1 279 ? -2.879 -36.312 -8.383 1 93.44 279 ASN A O 1
ATOM 2252 N N . ILE A 1 280 ? -3.451 -37.312 -6.414 1 96.12 280 ILE A N 1
ATOM 2253 C CA . ILE A 1 280 ? -3.258 -36.094 -5.641 1 96.12 280 ILE A CA 1
ATOM 2254 C C . ILE A 1 280 ? -1.798 -36 -5.203 1 96.12 280 ILE A C 1
ATOM 2256 O O . ILE A 1 280 ? -1.288 -36.875 -4.496 1 96.12 280 ILE A O 1
ATOM 2260 N N . ILE A 1 281 ? -1.117 -34.969 -5.664 1 95.94 281 ILE A N 1
ATOM 2261 C CA . ILE A 1 281 ? 0.306 -34.812 -5.371 1 95.94 281 ILE A CA 1
ATOM 2262 C C . ILE A 1 281 ? 0.584 -33.438 -4.816 1 95.94 281 ILE A C 1
ATOM 2264 O O . ILE A 1 281 ? -0.056 -32.469 -5.215 1 95.94 281 ILE A O 1
ATOM 2268 N N . PRO A 1 282 ? 1.546 -33.375 -3.926 1 97.44 282 PRO A N 1
ATOM 2269 C CA . PRO A 1 282 ? 1.927 -32.031 -3.449 1 97.44 282 PRO A CA 1
ATOM 2270 C C . PRO A 1 282 ? 2.467 -31.141 -4.566 1 97.44 282 PRO A C 1
ATOM 2272 O O . PRO A 1 282 ? 3.168 -31.609 -5.457 1 97.44 282 PRO A O 1
ATOM 2275 N N . SER A 1 283 ? 2.172 -29.859 -4.5 1 97.44 283 SER A N 1
ATOM 2276 C CA . SER A 1 283 ? 2.648 -28.891 -5.48 1 97.44 283 SER A CA 1
ATOM 2277 C C . SER A 1 283 ? 4.148 -28.656 -5.348 1 97.44 283 SER A C 1
ATOM 2279 O O . SER A 1 283 ? 4.719 -28.844 -4.27 1 97.44 283 SER A O 1
ATOM 2281 N N . GLN A 1 284 ? 4.766 -28.359 -6.461 1 97.19 284 GLN A N 1
ATOM 2282 C CA . GLN A 1 284 ? 6.121 -27.812 -6.449 1 97.19 284 GLN A CA 1
ATOM 2283 C C . GLN A 1 284 ? 6.113 -26.312 -6.219 1 97.19 284 GLN A C 1
ATOM 2285 O O . GLN A 1 284 ? 5.676 -25.547 -7.082 1 97.19 284 GLN A O 1
ATOM 2290 N N . MET A 1 285 ? 6.641 -25.922 -5.07 1 98 285 MET A N 1
ATOM 2291 C CA . MET A 1 285 ? 6.484 -24.531 -4.668 1 98 285 MET A CA 1
ATOM 2292 C C . MET A 1 285 ? 7.766 -23.734 -4.914 1 98 285 MET A C 1
ATOM 2294 O O . MET A 1 285 ? 8.859 -24.297 -4.867 1 98 285 MET A O 1
ATOM 2298 N N . GLY A 1 286 ? 7.605 -22.469 -5.277 1 98.12 286 GLY A N 1
ATOM 2299 C CA . GLY A 1 286 ? 8.664 -21.469 -5.234 1 98.12 286 GLY A CA 1
ATOM 2300 C C . GLY A 1 286 ? 8.344 -20.312 -4.312 1 98.12 286 GLY A C 1
ATOM 2301 O O . GLY A 1 286 ? 7.172 -20.047 -4.023 1 98.12 286 GLY A O 1
ATOM 2302 N N . CYS A 1 287 ? 9.312 -19.734 -3.75 1 98 287 CYS A N 1
ATOM 2303 C CA . CYS A 1 287 ? 9.203 -18.516 -2.949 1 98 287 CYS A CA 1
ATOM 2304 C C . CYS A 1 287 ? 10.219 -17.469 -3.396 1 98 287 CYS A C 1
ATOM 2306 O O . CYS A 1 287 ? 11.383 -17.797 -3.621 1 98 287 CYS A O 1
ATOM 2308 N N . PHE A 1 288 ? 9.805 -16.25 -3.574 1 98.69 288 PHE A N 1
ATOM 2309 C CA . PHE A 1 288 ? 10.586 -15.172 -4.164 1 98.69 288 PHE A CA 1
ATOM 2310 C C . PHE A 1 288 ? 10.414 -13.875 -3.375 1 98.69 288 PHE A C 1
ATOM 2312 O O . PHE A 1 288 ? 9.305 -13.336 -3.297 1 98.69 288 PHE A O 1
ATOM 2319 N N . GLY A 1 289 ? 11.477 -13.383 -2.777 1 98.56 289 GLY A N 1
ATOM 2320 C CA . GLY A 1 289 ? 11.398 -12.188 -1.945 1 98.56 289 GLY A CA 1
ATOM 2321 C C . GLY A 1 289 ? 12.18 -11.016 -2.512 1 98.56 289 GLY A C 1
ATOM 2322 O O . GLY A 1 289 ? 13.266 -11.195 -3.07 1 98.56 289 GLY A O 1
ATOM 2323 N N . LEU A 1 290 ? 11.633 -9.859 -2.482 1 98.88 290 LEU A N 1
ATOM 2324 C CA . LEU A 1 290 ? 12.297 -8.578 -2.691 1 98.88 290 LEU A CA 1
ATOM 2325 C C . LEU A 1 290 ? 12.18 -7.695 -1.452 1 98.88 290 LEU A C 1
ATOM 2327 O O . LEU A 1 290 ? 11.078 -7.484 -0.936 1 98.88 290 LEU A O 1
ATOM 2331 N N . GLY A 1 291 ? 13.312 -7.27 -0.924 1 98.75 291 GLY A N 1
ATOM 2332 C CA . GLY A 1 291 ? 13.273 -6.27 0.133 1 98.75 291 GLY A CA 1
ATOM 2333 C C . GLY A 1 291 ? 12.953 -4.875 -0.377 1 98.75 291 GLY A C 1
ATOM 2334 O O . GLY A 1 291 ? 13.867 -4.105 -0.69 1 98.75 291 GLY A O 1
ATOM 2335 N N . VAL A 1 292 ? 11.773 -4.461 -0.357 1 98.88 292 VAL A N 1
ATOM 2336 C CA . VAL A 1 292 ? 11.328 -3.24 -1.021 1 98.88 292 VAL A CA 1
ATOM 2337 C C . VAL A 1 292 ? 12.008 -2.029 -0.391 1 98.88 292 VAL A C 1
ATOM 2339 O O . VAL A 1 292 ? 12.625 -1.22 -1.092 1 98.88 292 VAL A O 1
ATOM 2342 N N . THR A 1 293 ? 11.938 -1.858 0.948 1 98.81 293 THR A N 1
ATOM 2343 C CA . THR A 1 293 ? 12.609 -0.745 1.61 1 98.81 293 THR A CA 1
ATOM 2344 C C . THR A 1 293 ? 14.125 -0.86 1.463 1 98.81 293 THR A C 1
ATOM 2346 O O . THR A 1 293 ? 14.82 0.151 1.36 1 98.81 293 THR A O 1
ATOM 2349 N N . ARG A 1 294 ? 14.633 -2.111 1.45 1 98.69 294 ARG A N 1
ATOM 2350 C CA . ARG A 1 294 ? 16.062 -2.332 1.251 1 98.69 294 ARG A CA 1
ATOM 2351 C C . ARG A 1 294 ? 16.5 -1.892 -0.143 1 98.69 294 ARG A C 1
ATOM 2353 O O . ARG A 1 294 ? 17.547 -1.284 -0.307 1 98.69 294 ARG A O 1
ATOM 2360 N N . ILE A 1 295 ? 15.695 -2.209 -1.161 1 98.88 295 ILE A N 1
ATOM 2361 C CA . ILE A 1 295 ? 15.992 -1.804 -2.531 1 98.88 295 ILE A CA 1
ATOM 2362 C C . ILE A 1 295 ? 16.047 -0.281 -2.617 1 98.88 295 ILE A C 1
ATOM 2364 O O . ILE A 1 295 ? 16.922 0.28 -3.277 1 98.88 295 ILE A O 1
ATOM 2368 N N . LEU A 1 296 ? 15.109 0.375 -1.971 1 98.81 296 LEU A N 1
ATOM 2369 C CA . LEU A 1 296 ? 15.078 1.833 -1.949 1 98.81 296 LEU A CA 1
ATOM 2370 C C . LEU A 1 296 ? 16.406 2.4 -1.442 1 98.81 296 LEU A C 1
ATOM 2372 O O . LEU A 1 296 ? 17.031 3.209 -2.123 1 98.81 296 LEU A O 1
ATOM 2376 N N . GLN A 1 297 ? 16.812 1.949 -0.274 1 98.62 297 GLN A N 1
ATOM 2377 C CA . GLN A 1 297 ? 18.031 2.482 0.313 1 98.62 297 GLN A CA 1
ATOM 2378 C C . GLN A 1 297 ? 19.266 2.021 -0.465 1 98.62 297 GLN A C 1
ATOM 2380 O O . GLN A 1 297 ? 20.219 2.791 -0.655 1 98.62 297 GLN A O 1
ATOM 2385 N N . ALA A 1 298 ? 19.281 0.738 -0.871 1 98.69 298 ALA A N 1
ATOM 2386 C CA . ALA A 1 298 ? 20.422 0.205 -1.615 1 98.69 298 ALA A CA 1
ATOM 2387 C C . ALA A 1 298 ? 20.641 0.972 -2.916 1 98.69 298 ALA A C 1
ATOM 2389 O O . ALA A 1 298 ? 21.781 1.209 -3.326 1 98.69 298 ALA A O 1
ATOM 2390 N N . GLY A 1 299 ? 19.547 1.317 -3.6 1 98.69 299 GLY A N 1
ATOM 2391 C CA . GLY A 1 299 ? 19.656 2.137 -4.797 1 98.69 299 GLY A CA 1
ATOM 2392 C C . GLY A 1 299 ? 20.328 3.471 -4.543 1 98.69 299 GLY A C 1
ATOM 2393 O O . GLY A 1 299 ? 21.203 3.887 -5.309 1 98.69 299 GLY A O 1
ATOM 2394 N N . ILE A 1 300 ? 19.969 4.121 -3.482 1 98.12 300 ILE A N 1
ATOM 2395 C CA . ILE A 1 300 ? 20.578 5.383 -3.094 1 98.12 300 ILE A CA 1
ATOM 2396 C C . ILE A 1 300 ? 22.062 5.152 -2.771 1 98.12 300 ILE A C 1
ATOM 2398 O O . ILE A 1 300 ? 22.922 5.945 -3.166 1 98.12 300 ILE A O 1
ATOM 2402 N N . GLU A 1 301 ? 22.344 4.066 -2.105 1 97.75 301 GLU A N 1
ATOM 2403 C CA . GLU A 1 301 ? 23.719 3.746 -1.691 1 97.75 301 GLU A CA 1
ATOM 2404 C C . GLU A 1 301 ? 24.641 3.633 -2.895 1 97.75 301 GLU A C 1
ATOM 2406 O O . GLU A 1 301 ? 25.75 4.176 -2.883 1 97.75 301 GLU A O 1
ATOM 2411 N N . VAL A 1 302 ? 24.203 3.004 -3.945 1 97.81 302 VAL A N 1
ATOM 2412 C CA . VAL A 1 302 ? 25.125 2.643 -5.02 1 97.81 302 VAL A CA 1
ATOM 2413 C C . VAL A 1 302 ? 25.156 3.754 -6.066 1 97.81 302 VAL A C 1
ATOM 2415 O O . VAL A 1 302 ? 26.109 3.852 -6.848 1 97.81 302 VAL A O 1
ATOM 2418 N N . LEU A 1 303 ? 24.156 4.641 -6.055 1 97.81 303 LEU A N 1
ATOM 2419 C CA . LEU A 1 303 ? 24.094 5.637 -7.117 1 97.81 303 LEU A CA 1
ATOM 2420 C C . LEU A 1 303 ? 24.531 7.008 -6.609 1 97.81 303 LEU A C 1
ATOM 2422 O O . LEU A 1 303 ? 24.938 7.863 -7.395 1 97.81 303 LEU A O 1
ATOM 2426 N N . SER A 1 304 ? 24.438 7.266 -5.332 1 96.5 304 SER A N 1
ATOM 2427 C CA . SER A 1 304 ? 24.562 8.609 -4.777 1 96.5 304 SER A CA 1
ATOM 2428 C C . SER A 1 304 ? 26.031 9.016 -4.652 1 96.5 304 SER A C 1
ATOM 2430 O O . SER A 1 304 ? 26.922 8.156 -4.617 1 96.5 304 SER A O 1
ATOM 2432 N N . LEU A 1 305 ? 26.219 10.289 -4.684 1 93.88 305 LEU A N 1
ATOM 2433 C CA . LEU A 1 305 ? 27.5 10.867 -4.277 1 93.88 305 LEU A CA 1
ATOM 2434 C C . LEU A 1 305 ? 27.562 11.039 -2.764 1 93.88 305 LEU A C 1
ATOM 2436 O O . LEU A 1 305 ? 26.594 10.734 -2.061 1 93.88 305 LEU A O 1
ATOM 2440 N N . ASP A 1 306 ? 28.625 11.484 -2.264 1 90.31 306 ASP A N 1
ATOM 2441 C CA . ASP A 1 306 ? 28.844 11.547 -0.821 1 90.31 306 ASP A CA 1
ATOM 2442 C C . ASP A 1 306 ? 27.891 12.539 -0.164 1 90.31 306 ASP A C 1
ATOM 2444 O O . ASP A 1 306 ? 27.484 12.352 0.986 1 90.31 306 ASP A O 1
ATOM 2448 N N . ARG A 1 307 ? 27.516 13.562 -0.951 1 90 307 ARG A N 1
ATOM 2449 C CA . ARG A 1 307 ? 26.734 14.609 -0.312 1 90 307 ARG A CA 1
ATOM 2450 C C . ARG A 1 307 ? 25.438 14.859 -1.071 1 90 307 ARG A C 1
ATOM 2452 O O . ARG A 1 307 ? 24.719 15.812 -0.777 1 90 307 ARG A O 1
ATOM 2459 N N . GLN A 1 308 ? 25.25 14.039 -2.066 1 93.44 308 GLN A N 1
ATOM 2460 C CA . GLN A 1 308 ? 24.078 14.266 -2.906 1 93.44 308 GLN A CA 1
ATOM 2461 C C . GLN A 1 308 ? 23.391 12.945 -3.254 1 93.44 308 GLN A C 1
ATOM 2463 O O . GLN A 1 308 ? 24.031 12.008 -3.723 1 93.44 308 GLN A O 1
ATOM 2468 N N . ILE A 1 309 ? 22.109 12.977 -2.986 1 96.12 309 ILE A N 1
ATOM 2469 C CA . ILE A 1 309 ? 21.344 11.797 -3.361 1 96.12 309 ILE A CA 1
ATOM 2470 C C . ILE A 1 309 ? 21.188 11.742 -4.879 1 96.12 309 ILE A C 1
ATOM 2472 O O . ILE A 1 309 ? 20.938 12.758 -5.523 1 96.12 309 ILE A O 1
ATOM 2476 N N . ARG A 1 310 ? 21.484 10.664 -5.414 1 97.5 310 ARG A N 1
ATOM 2477 C CA . ARG A 1 310 ? 21.094 10.289 -6.77 1 97.5 310 ARG A CA 1
ATOM 2478 C C . ARG A 1 310 ? 20.125 9.102 -6.746 1 97.5 310 ARG A C 1
ATOM 2480 O O . ARG A 1 310 ? 20.547 7.965 -6.523 1 97.5 310 ARG A O 1
ATOM 2487 N N . TRP A 1 311 ? 18.859 9.414 -7.008 1 98.06 311 TRP A N 1
ATOM 2488 C CA . TRP A 1 311 ? 17.844 8.367 -7.008 1 98.06 311 TRP A CA 1
ATOM 2489 C C . TRP A 1 311 ? 17.938 7.516 -8.266 1 98.06 311 TRP A C 1
ATOM 2491 O O . TRP A 1 311 ? 18.391 7.984 -9.305 1 98.06 311 TRP A O 1
ATOM 2501 N N . PRO A 1 312 ? 17.547 6.141 -8.148 1 98.25 312 PRO A N 1
ATOM 2502 C CA . PRO A 1 312 ? 17.031 5.613 -9.422 1 98.25 312 PRO A CA 1
ATOM 2503 C C . PRO A 1 312 ? 16 6.527 -10.07 1 98.25 312 PRO A C 1
ATOM 2505 O O . PRO A 1 312 ? 14.961 6.805 -9.469 1 98.25 312 PRO A O 1
ATOM 2508 N N . LYS A 1 313 ? 16.266 6.988 -11.211 1 96.94 313 LYS A N 1
ATOM 2509 C CA . LYS A 1 313 ? 15.523 8.094 -11.797 1 96.94 313 LYS A CA 1
ATOM 2510 C C . LYS A 1 313 ? 14.023 7.805 -11.805 1 96.94 313 LYS A C 1
ATOM 2512 O O . LYS A 1 313 ? 13.211 8.68 -11.492 1 96.94 313 LYS A O 1
ATOM 2517 N N . LEU A 1 314 ? 13.703 6.605 -12.07 1 98 314 LEU A N 1
ATOM 2518 C CA . LEU A 1 314 ? 12.305 6.199 -12.234 1 98 314 LEU A CA 1
ATOM 2519 C C . LEU A 1 314 ? 11.531 6.391 -10.93 1 98 314 LEU A C 1
ATOM 2521 O O . LEU A 1 314 ? 10.32 6.637 -10.953 1 98 314 LEU A O 1
ATOM 2525 N N . ILE A 1 315 ? 12.227 6.355 -9.773 1 98.62 315 ILE A N 1
ATOM 2526 C CA . ILE A 1 315 ? 11.484 6.375 -8.523 1 98.62 315 ILE A CA 1
ATOM 2527 C C . ILE A 1 315 ? 11.867 7.609 -7.711 1 98.62 315 ILE A C 1
ATOM 2529 O O . ILE A 1 315 ? 11.633 7.664 -6.504 1 98.62 315 ILE A O 1
ATOM 2533 N N . ALA A 1 316 ? 12.508 8.594 -8.391 1 98.19 316 ALA A N 1
ATOM 2534 C CA . ALA A 1 316 ? 12.711 9.867 -7.699 1 98.19 316 ALA A CA 1
ATOM 2535 C C . ALA A 1 316 ? 11.383 10.438 -7.199 1 98.19 316 ALA A C 1
ATOM 2537 O O . ALA A 1 316 ? 10.367 10.367 -7.895 1 98.19 316 ALA A O 1
ATOM 2538 N N . PRO A 1 317 ? 11.391 11.008 -5.988 1 97.62 317 PRO A N 1
ATOM 2539 C CA . PRO A 1 317 ? 10.109 11.492 -5.449 1 97.62 317 PRO A CA 1
ATOM 2540 C C . PRO A 1 317 ? 9.406 12.469 -6.391 1 97.62 317 PRO A C 1
ATOM 2542 O O . PRO A 1 317 ? 8.188 12.406 -6.547 1 97.62 317 PRO A O 1
ATOM 2545 N N . TYR A 1 318 ? 10.117 13.398 -6.992 1 97.5 318 TYR A N 1
ATOM 2546 C CA . TYR A 1 318 ? 9.695 14.297 -8.055 1 97.5 318 TYR A CA 1
ATOM 2547 C C . TYR A 1 318 ? 10.727 14.328 -9.18 1 97.5 318 TYR A C 1
ATOM 2549 O O . TYR A 1 318 ? 11.914 14.109 -8.953 1 97.5 318 TYR A O 1
ATOM 2557 N N . GLN A 1 319 ? 10.211 14.594 -10.352 1 97.88 319 GLN A N 1
ATOM 2558 C CA . GLN A 1 319 ? 11.109 14.594 -11.508 1 97.88 319 GLN A CA 1
ATOM 2559 C C . GLN A 1 319 ? 11.656 15.984 -11.773 1 97.88 319 GLN A C 1
ATOM 2561 O O . GLN A 1 319 ? 12.734 16.141 -12.359 1 97.88 319 GLN A O 1
ATOM 2566 N N . LEU A 1 320 ? 10.891 17 -11.25 1 98 320 LEU A N 1
ATOM 2567 C CA . LEU A 1 320 ? 11.273 18.375 -11.586 1 98 320 LEU A CA 1
ATOM 2568 C C . LEU A 1 320 ? 11.078 19.297 -10.391 1 98 320 LEU A C 1
ATOM 2570 O O . LEU A 1 320 ? 10.008 19.312 -9.773 1 98 320 LEU A O 1
ATOM 2574 N N . CYS A 1 321 ? 12.109 20.031 -10.039 1 97.94 321 CYS A N 1
ATOM 2575 C CA . CYS A 1 321 ? 12.055 21.094 -9.055 1 97.94 321 CYS A CA 1
ATOM 2576 C C . CYS A 1 321 ? 12.234 22.453 -9.711 1 97.94 321 CYS A C 1
ATOM 2578 O O . CYS A 1 321 ? 13.219 22.688 -10.414 1 97.94 321 CYS A O 1
ATOM 2580 N N . ILE A 1 322 ? 11.289 23.375 -9.547 1 98.31 322 ILE A N 1
ATOM 2581 C CA . ILE A 1 322 ? 11.344 24.719 -10.094 1 98.31 322 ILE A CA 1
ATOM 2582 C C . ILE A 1 322 ? 11.688 25.719 -8.984 1 98.31 322 ILE A C 1
ATOM 2584 O O . ILE A 1 322 ? 11.039 25.734 -7.934 1 98.31 322 ILE A O 1
ATOM 2588 N N . ILE A 1 323 ? 12.68 26.531 -9.219 1 97.31 323 ILE A N 1
ATOM 2589 C CA . ILE A 1 323 ? 13.164 27.5 -8.227 1 97.31 323 ILE A CA 1
ATOM 2590 C C . ILE A 1 323 ? 13.016 28.906 -8.773 1 97.31 323 ILE A C 1
ATOM 2592 O O . ILE A 1 323 ? 13.844 29.359 -9.578 1 97.31 323 ILE A O 1
ATOM 2596 N N . PRO A 1 324 ? 12.031 29.672 -8.359 1 97.38 324 PRO A N 1
ATOM 2597 C CA . PRO A 1 324 ? 11.914 31.078 -8.758 1 97.38 324 PRO A CA 1
ATOM 2598 C C . PRO A 1 324 ? 12.883 31.984 -8.008 1 97.38 324 PRO A C 1
ATOM 2600 O O . PRO A 1 324 ? 13.641 31.516 -7.152 1 97.38 324 PRO A O 1
ATOM 2603 N N . GLN A 1 325 ? 12.852 33.25 -8.344 1 95.12 325 GLN A N 1
ATOM 2604 C CA . GLN A 1 325 ? 13.742 34.25 -7.707 1 95.12 325 GLN A CA 1
ATOM 2605 C C . GLN A 1 325 ? 13.367 34.438 -6.246 1 95.12 325 GLN A C 1
ATOM 2607 O O . GLN A 1 325 ? 12.203 34.312 -5.867 1 95.12 325 GLN A O 1
ATOM 2612 N N . LYS A 1 326 ? 14.375 34.781 -5.543 1 93.81 326 LYS A N 1
ATOM 2613 C CA . LYS A 1 326 ? 14.141 35.125 -4.145 1 93.81 326 LYS A CA 1
ATOM 2614 C C . LYS A 1 326 ? 13.258 36.375 -4.027 1 93.81 326 LYS A C 1
ATOM 2616 O O . LYS A 1 326 ? 13.125 37.125 -4.98 1 93.81 326 LYS A O 1
ATOM 2621 N N . GLU A 1 327 ? 12.68 36.469 -2.814 1 92.19 327 GLU A N 1
ATOM 2622 C CA . GLU A 1 327 ? 11.852 37.656 -2.559 1 92.19 327 GLU A CA 1
ATOM 2623 C C . GLU A 1 327 ? 12.625 38.938 -2.816 1 92.19 327 GLU A C 1
ATOM 2625 O O . GLU A 1 327 ? 13.805 39.031 -2.48 1 92.19 327 GLU A O 1
ATOM 2630 N N . GLY A 1 328 ? 11.914 40 -3.307 1 88.31 328 GLY A N 1
ATOM 2631 C CA . GLY A 1 328 ? 12.523 41.25 -3.686 1 88.31 328 GLY A CA 1
ATOM 2632 C C . GLY A 1 328 ? 12.234 41.656 -5.125 1 88.31 328 GLY A C 1
ATOM 2633 O O . GLY A 1 328 ? 11.094 41.562 -5.582 1 88.31 328 GLY A O 1
ATOM 2634 N N . TYR A 1 329 ? 13.414 41.938 -5.82 1 77.75 329 TYR A N 1
ATOM 2635 C CA . TYR A 1 329 ? 13.273 42.438 -7.176 1 77.75 329 TYR A CA 1
ATOM 2636 C C . TYR A 1 329 ? 12.75 41.375 -8.125 1 77.75 329 TYR A C 1
ATOM 2638 O O . TYR A 1 329 ? 13.398 40.344 -8.328 1 77.75 329 TYR A O 1
ATOM 2646 N N . GLN A 1 330 ? 11.594 41.531 -8.781 1 87.31 330 GLN A N 1
ATOM 2647 C CA . GLN A 1 330 ? 10.898 40.781 -9.82 1 87.31 330 GLN A CA 1
ATOM 2648 C C . GLN A 1 330 ? 10.461 39.438 -9.312 1 87.31 330 GLN A C 1
ATOM 2650 O O . GLN A 1 330 ? 10.398 38.469 -10.078 1 87.31 330 GLN A O 1
ATOM 2655 N N . SER A 1 331 ? 10.305 39.281 -8.031 1 90 331 SER A N 1
ATOM 2656 C CA . SER A 1 331 ? 9.945 38 -7.398 1 90 331 SER A CA 1
ATOM 2657 C C . SER A 1 331 ? 8.539 37.562 -7.797 1 90 331 SER A C 1
ATOM 2659 O O . SER A 1 331 ? 8.297 36.375 -8.047 1 90 331 SER A O 1
ATOM 2661 N N . LYS A 1 332 ? 7.676 38.5 -7.867 1 93.06 332 LYS A N 1
ATOM 2662 C CA . LYS A 1 332 ? 6.301 38.156 -8.234 1 93.06 332 LYS A CA 1
ATOM 2663 C C . LYS A 1 332 ? 6.219 37.656 -9.672 1 93.06 332 LYS A C 1
ATOM 2665 O O . LYS A 1 332 ? 5.543 36.656 -9.945 1 93.06 332 LYS A O 1
ATOM 2670 N N . GLU A 1 333 ? 6.938 38.344 -10.523 1 94.38 333 GLU A N 1
ATOM 2671 C CA . GLU A 1 333 ? 6.926 37.969 -11.938 1 94.38 333 GLU A CA 1
ATOM 2672 C C . GLU A 1 333 ? 7.523 36.594 -12.148 1 94.38 333 GLU A C 1
ATOM 2674 O O . GLU A 1 333 ? 6.984 35.781 -12.914 1 94.38 333 GLU A O 1
ATOM 2679 N N . THR A 1 334 ? 8.57 36.312 -11.477 1 95.25 334 THR A N 1
ATOM 2680 C CA . THR A 1 334 ? 9.234 35.031 -11.633 1 95.25 334 THR A CA 1
ATOM 2681 C C . THR A 1 334 ? 8.391 33.906 -11.023 1 95.25 334 THR A C 1
ATOM 2683 O O . THR A 1 334 ? 8.383 32.781 -11.531 1 95.25 334 THR A O 1
ATOM 2686 N N . MET A 1 335 ? 7.727 34.188 -9.938 1 95.62 335 MET A N 1
ATOM 2687 C CA . MET A 1 335 ? 6.832 33.219 -9.336 1 95.62 335 MET A CA 1
ATOM 2688 C C . MET A 1 335 ? 5.664 32.906 -10.258 1 95.62 335 MET A C 1
ATOM 2690 O O . MET A 1 335 ? 5.281 31.734 -10.406 1 95.62 335 MET A O 1
ATOM 2694 N N . ASP A 1 336 ? 5.164 33.938 -10.844 1 95.88 336 ASP A N 1
ATOM 2695 C CA . ASP A 1 336 ? 4.074 33.75 -11.789 1 95.88 336 ASP A CA 1
ATOM 2696 C C . ASP A 1 336 ? 4.52 32.875 -12.969 1 95.88 336 ASP A C 1
ATOM 2698 O O . ASP A 1 336 ? 3.775 32 -13.422 1 95.88 336 ASP A O 1
ATOM 2702 N N . LEU A 1 337 ? 5.715 33.156 -13.398 1 95.62 337 LEU A N 1
ATOM 2703 C CA . LEU A 1 337 ? 6.27 32.375 -14.5 1 95.62 337 LEU A CA 1
ATOM 2704 C C . LEU A 1 337 ? 6.5 30.938 -14.078 1 95.62 337 LEU A C 1
ATOM 2706 O O . LEU A 1 337 ? 6.297 30.016 -14.867 1 95.62 337 LEU A O 1
ATOM 2710 N N . ALA A 1 338 ? 6.961 30.766 -12.891 1 96.94 338 ALA A N 1
ATOM 2711 C CA . ALA A 1 338 ? 7.18 29.422 -12.359 1 96.94 338 ALA A CA 1
ATOM 2712 C C . ALA A 1 338 ? 5.871 28.625 -12.297 1 96.94 338 ALA A C 1
ATOM 2714 O O . ALA A 1 338 ? 5.832 27.453 -12.656 1 96.94 338 ALA A O 1
ATOM 2715 N N . MET A 1 339 ? 4.836 29.266 -11.859 1 96.88 339 MET A N 1
ATOM 2716 C CA . MET A 1 339 ? 3.521 28.641 -11.773 1 96.88 339 MET A CA 1
ATOM 2717 C C . MET A 1 339 ? 2.992 28.281 -13.156 1 96.88 339 MET A C 1
ATOM 2719 O O . MET A 1 339 ? 2.449 27.203 -13.359 1 96.88 339 MET A O 1
ATOM 2723 N N . ALA A 1 340 ? 3.203 29.219 -14.086 1 96.06 340 ALA A N 1
ATOM 2724 C CA . ALA A 1 340 ? 2.775 28.969 -15.461 1 96.06 340 ALA A CA 1
ATOM 2725 C C . ALA A 1 340 ? 3.535 27.797 -16.062 1 96.06 340 ALA A C 1
ATOM 2727 O O . ALA A 1 340 ? 2.951 26.969 -16.766 1 96.06 340 ALA A O 1
ATOM 2728 N N . LEU A 1 341 ? 4.805 27.781 -15.797 1 96.56 341 LEU A N 1
ATOM 2729 C CA . LEU A 1 341 ? 5.648 26.688 -16.266 1 96.56 341 LEU A CA 1
ATOM 2730 C C . LEU A 1 341 ? 5.203 25.359 -15.68 1 96.56 341 LEU A C 1
ATOM 2732 O O . LEU A 1 341 ? 5.09 24.359 -16.391 1 96.56 341 LEU A O 1
ATOM 2736 N N . SER A 1 342 ? 4.973 25.344 -14.391 1 96.81 342 SER A N 1
ATOM 2737 C CA . SER A 1 342 ? 4.492 24.141 -13.711 1 96.81 342 SER A CA 1
ATOM 2738 C C . SER A 1 342 ? 3.189 23.641 -14.328 1 96.81 342 SER A C 1
ATOM 2740 O O . SER A 1 342 ? 3.039 22.453 -14.594 1 96.81 342 SER A O 1
ATOM 2742 N N . ASP A 1 343 ? 2.266 24.562 -14.586 1 96.06 343 ASP A N 1
ATOM 2743 C CA . ASP A 1 343 ? 0.969 24.203 -15.164 1 96.06 343 ASP A CA 1
ATOM 2744 C C . ASP A 1 343 ? 1.132 23.578 -16.547 1 96.06 343 ASP A C 1
ATOM 2746 O O . ASP A 1 343 ? 0.424 22.625 -16.891 1 96.06 343 ASP A O 1
ATOM 2750 N N . GLN A 1 344 ? 2.016 24.125 -17.25 1 95.25 344 GLN A N 1
ATOM 2751 C CA . GLN A 1 344 ? 2.271 23.594 -18.594 1 95.25 344 GLN A CA 1
ATOM 2752 C C . GLN A 1 344 ? 2.871 22.203 -18.516 1 95.25 344 GLN A C 1
ATOM 2754 O O . GLN A 1 344 ? 2.463 21.297 -19.266 1 95.25 344 GLN A O 1
ATOM 2759 N N . ILE A 1 345 ? 3.736 22.031 -17.609 1 95.94 345 ILE A N 1
ATOM 2760 C CA . ILE A 1 345 ? 4.492 20.781 -17.531 1 95.94 345 ILE A CA 1
ATOM 2761 C C . ILE A 1 345 ? 3.604 19.688 -16.953 1 95.94 345 ILE A C 1
ATOM 2763 O O . ILE A 1 345 ? 3.65 18.547 -17.406 1 95.94 345 ILE A O 1
ATOM 2767 N N . ILE A 1 346 ? 2.75 19.984 -15.969 1 94.5 346 ILE A N 1
ATOM 2768 C CA . ILE A 1 346 ? 1.937 18.969 -15.312 1 94.5 346 ILE A CA 1
ATOM 2769 C C . ILE A 1 346 ? 0.845 18.484 -16.266 1 94.5 346 ILE A C 1
ATOM 2771 O O . ILE A 1 346 ? 0.21 17.453 -16.016 1 94.5 346 ILE A O 1
ATOM 2775 N N . ASN A 1 347 ? 0.621 19.234 -17.328 1 92.69 347 ASN A N 1
ATOM 2776 C CA . ASN A 1 347 ? -0.349 18.828 -18.344 1 92.69 347 ASN A CA 1
ATOM 2777 C C . ASN A 1 347 ? 0.226 17.75 -19.266 1 92.69 347 ASN A C 1
ATOM 2779 O O . ASN A 1 347 ? -0.513 17.109 -20 1 92.69 347 ASN A O 1
ATOM 2783 N N . MET A 1 348 ? 1.515 17.641 -19.156 1 92.62 348 MET A N 1
ATOM 2784 C CA . MET A 1 348 ? 2.098 16.469 -19.828 1 92.62 348 MET A CA 1
ATOM 2785 C C . MET A 1 348 ? 1.746 15.188 -19.078 1 92.62 348 MET A C 1
ATOM 2787 O O . MET A 1 348 ? 1.871 15.117 -17.859 1 92.62 348 MET A O 1
ATOM 2791 N N . PRO A 1 349 ? 1.288 14.148 -19.766 1 87.44 349 PRO A N 1
ATOM 2792 C CA . PRO A 1 349 ? 0.798 12.93 -19.125 1 87.44 349 PRO A CA 1
ATOM 2793 C C . PRO A 1 349 ? 1.843 12.281 -18.219 1 87.44 349 PRO A C 1
ATOM 2795 O O . PRO A 1 349 ? 1.502 11.742 -17.156 1 87.44 349 PRO A O 1
ATOM 2798 N N . ASN A 1 350 ? 3.078 12.375 -18.656 1 92.19 350 ASN A N 1
ATOM 2799 C CA . ASN A 1 350 ? 4.113 11.664 -17.906 1 92.19 350 ASN A CA 1
ATOM 2800 C C . ASN A 1 350 ? 4.555 12.461 -16.672 1 92.19 350 ASN A C 1
ATOM 2802 O O . ASN A 1 350 ? 5.23 11.922 -15.797 1 92.19 350 ASN A O 1
ATOM 2806 N N . LEU A 1 351 ? 4.133 13.727 -16.562 1 95.19 351 LEU A N 1
ATOM 2807 C CA . LEU A 1 351 ? 4.711 14.531 -15.5 1 95.19 351 LEU A CA 1
ATOM 2808 C C . LEU A 1 351 ? 3.629 15.047 -14.555 1 95.19 351 LEU A C 1
ATOM 2810 O O . LEU A 1 351 ? 3.893 15.898 -13.703 1 95.19 351 LEU A O 1
ATOM 2814 N N . ASN A 1 352 ? 2.469 14.484 -14.727 1 91.81 352 ASN A N 1
ATOM 2815 C CA . ASN A 1 352 ? 1.425 14.812 -13.766 1 91.81 352 ASN A CA 1
ATOM 2816 C C . ASN A 1 352 ? 1.79 14.336 -12.359 1 91.81 352 ASN A C 1
ATOM 2818 O O . ASN A 1 352 ? 2.08 13.156 -12.156 1 91.81 352 ASN A O 1
ATOM 2822 N N . GLY A 1 353 ? 1.866 15.289 -11.43 1 93.25 353 GLY A N 1
ATOM 2823 C CA . GLY A 1 353 ? 2.201 14.969 -10.055 1 93.25 353 GLY A CA 1
ATOM 2824 C C . GLY A 1 353 ? 3.695 14.852 -9.812 1 93.25 353 GLY A C 1
ATOM 2825 O O . GLY A 1 353 ? 4.125 14.43 -8.734 1 93.25 353 GLY A O 1
ATOM 2826 N N . GLU A 1 354 ? 4.512 15.336 -10.781 1 97.38 354 GLU A N 1
ATOM 2827 C CA . GLU A 1 354 ? 5.949 15.086 -10.703 1 97.38 354 GLU A CA 1
ATOM 2828 C C . GLU A 1 354 ? 6.727 16.391 -10.547 1 97.38 354 GLU A C 1
ATOM 2830 O O . GLU A 1 354 ? 7.957 16.406 -10.625 1 97.38 354 GLU A O 1
ATOM 2835 N N . VAL A 1 355 ? 6.035 17.531 -10.273 1 97.25 355 VAL A N 1
ATOM 2836 C CA . VAL A 1 355 ? 6.672 18.844 -10.25 1 97.25 355 VAL A CA 1
ATOM 2837 C C . VAL A 1 355 ? 6.52 19.484 -8.867 1 97.25 355 VAL A C 1
ATOM 2839 O O . VAL A 1 355 ? 5.457 19.375 -8.25 1 97.25 355 VAL A O 1
ATOM 2842 N N . VAL A 1 356 ? 7.57 20.016 -8.383 1 96.56 356 VAL A N 1
ATOM 2843 C CA . VAL A 1 356 ? 7.523 20.781 -7.133 1 96.56 356 VAL A CA 1
ATOM 2844 C C . VAL A 1 356 ? 8.086 22.188 -7.359 1 96.56 356 VAL A C 1
ATOM 2846 O O . VAL A 1 356 ? 9.055 22.359 -8.109 1 96.56 356 VAL A O 1
ATOM 2849 N N . ILE A 1 357 ? 7.477 23.219 -6.816 1 97 357 ILE A N 1
ATOM 2850 C CA . ILE A 1 357 ? 7.988 24.594 -6.805 1 97 357 ILE A CA 1
ATOM 2851 C C . ILE A 1 357 ? 8.539 24.922 -5.422 1 97 357 ILE A C 1
ATOM 2853 O O . ILE A 1 357 ? 7.836 24.797 -4.418 1 97 357 ILE A O 1
ATOM 2857 N N . ASP A 1 358 ? 9.812 25.234 -5.34 1 95.38 358 ASP A N 1
ATOM 2858 C CA . ASP A 1 358 ? 10.398 25.703 -4.086 1 95.38 358 ASP A CA 1
ATOM 2859 C C . ASP A 1 358 ? 9.984 27.141 -3.787 1 95.38 358 ASP A C 1
ATOM 2861 O O . ASP A 1 358 ? 10.633 28.078 -4.246 1 95.38 358 ASP A O 1
ATOM 2865 N N . ASP A 1 359 ? 9 27.266 -2.973 1 92.88 359 ASP A N 1
ATOM 2866 C CA . ASP A 1 359 ? 8.406 28.578 -2.738 1 92.88 359 ASP A CA 1
ATOM 2867 C C . ASP A 1 359 ? 8.992 29.219 -1.483 1 92.88 359 ASP A C 1
ATOM 2869 O O . ASP A 1 359 ? 8.391 30.141 -0.916 1 92.88 359 ASP A O 1
ATOM 2873 N N . ARG A 1 360 ? 10.117 28.719 -0.991 1 91.81 360 ARG A N 1
ATOM 2874 C CA . ARG A 1 360 ? 10.797 29.359 0.134 1 91.81 360 ARG A CA 1
ATOM 2875 C C . ARG A 1 360 ? 11.578 30.578 -0.319 1 91.81 360 ARG A C 1
ATOM 2877 O O . ARG A 1 360 ? 12.812 30.609 -0.238 1 91.81 360 ARG A O 1
ATOM 2884 N N . LEU A 1 361 ? 10.812 31.594 -0.619 1 93.06 361 LEU A N 1
ATOM 2885 C CA . LEU A 1 361 ? 11.328 32.75 -1.331 1 93.06 361 LEU A CA 1
ATOM 2886 C C . LEU A 1 361 ? 12.219 33.594 -0.42 1 93.06 361 LEU A C 1
ATOM 2888 O O . LEU A 1 361 ? 12.938 34.5 -0.892 1 93.06 361 LEU A O 1
ATOM 2892 N N . HIS A 1 362 ? 12.164 33.281 0.829 1 91.06 362 HIS A N 1
ATOM 2893 C CA . HIS A 1 362 ? 13.031 34.031 1.756 1 91.06 362 HIS A CA 1
ATOM 2894 C C . HIS A 1 362 ? 14.477 33.562 1.645 1 91.06 362 HIS A C 1
ATOM 2896 O O . HIS A 1 362 ? 15.391 34.219 2.105 1 91.06 362 HIS A O 1
ATOM 2902 N N . MET A 1 363 ? 14.742 32.406 1.044 1 92.25 363 MET A N 1
ATOM 2903 C CA . MET A 1 363 ? 16.078 31.828 0.856 1 92.25 363 MET A CA 1
ATOM 2904 C C . MET A 1 363 ? 16.641 32.219 -0.503 1 92.25 363 MET A C 1
ATOM 2906 O O . MET A 1 363 ? 15.898 32.438 -1.46 1 92.25 363 MET A O 1
ATOM 2910 N N . THR A 1 364 ? 17.984 32.281 -0.575 1 94.25 364 THR A N 1
ATOM 2911 C CA . THR A 1 364 ? 18.641 32.594 -1.838 1 94.25 364 THR A CA 1
ATOM 2912 C C . THR A 1 364 ? 18.484 31.453 -2.832 1 94.25 364 THR A C 1
ATOM 2914 O O . THR A 1 364 ? 18.234 30.312 -2.436 1 94.25 364 THR A O 1
ATOM 2917 N N . ILE A 1 365 ? 18.594 31.781 -4.109 1 94.44 365 ILE A N 1
ATOM 2918 C CA . ILE A 1 365 ? 18.562 30.766 -5.152 1 94.44 365 ILE A CA 1
ATOM 2919 C C . ILE A 1 365 ? 19.672 29.734 -4.906 1 94.44 365 ILE A C 1
ATOM 2921 O O . ILE A 1 365 ? 19.453 28.531 -5.047 1 94.44 365 ILE A O 1
ATOM 2925 N N . GLY A 1 366 ? 20.844 30.219 -4.527 1 94.31 366 GLY A N 1
ATOM 2926 C CA . GLY A 1 366 ? 21.984 29.344 -4.285 1 94.31 366 GLY A CA 1
ATOM 2927 C C . GLY A 1 366 ? 21.719 28.312 -3.219 1 94.31 366 GLY A C 1
ATOM 2928 O O . GLY A 1 366 ? 22.047 27.125 -3.395 1 94.31 366 GLY A O 1
ATOM 2929 N N . LYS A 1 367 ? 21.156 28.766 -2.148 1 93.19 367 LYS A N 1
ATOM 2930 C CA . LYS A 1 367 ? 20.844 27.844 -1.061 1 93.19 367 LYS A CA 1
ATOM 2931 C C . LYS A 1 367 ? 19.797 26.812 -1.487 1 93.19 367 LYS A C 1
ATOM 2933 O O . LYS A 1 367 ? 19.938 25.625 -1.195 1 93.19 367 LYS A O 1
ATOM 2938 N N . ARG A 1 368 ? 18.734 27.281 -2.158 1 94.44 368 ARG A N 1
ATOM 2939 C CA . ARG A 1 368 ? 17.672 26.391 -2.619 1 94.44 368 ARG A CA 1
ATOM 2940 C C . ARG A 1 368 ? 18.203 25.422 -3.672 1 94.44 368 ARG A C 1
ATOM 2942 O O . ARG A 1 368 ? 17.828 24.25 -3.688 1 94.44 368 ARG A O 1
ATOM 2949 N N . LEU A 1 369 ? 19.094 25.906 -4.488 1 94.88 369 LEU A N 1
ATOM 2950 C CA . LEU A 1 369 ? 19.719 25.031 -5.48 1 94.88 369 LEU A CA 1
ATOM 2951 C C . LEU A 1 369 ? 20.594 23.969 -4.805 1 94.88 369 LEU A C 1
ATOM 2953 O O . LEU A 1 369 ? 20.562 22.812 -5.199 1 94.88 369 LEU A O 1
ATOM 2957 N N . TYR A 1 370 ? 21.344 24.406 -3.814 1 92.5 370 TYR A N 1
ATOM 2958 C CA . TYR A 1 370 ? 22.188 23.469 -3.064 1 92.5 370 TYR A CA 1
ATOM 2959 C C . TYR A 1 370 ? 21.344 22.344 -2.461 1 92.5 370 TYR A C 1
ATOM 2961 O O . TYR A 1 370 ? 21.703 21.172 -2.582 1 92.5 370 TYR A O 1
ATOM 2969 N N . GLU A 1 371 ? 20.203 22.688 -1.865 1 92.5 371 GLU A N 1
ATOM 2970 C CA . GLU A 1 371 ? 19.328 21.703 -1.233 1 92.5 371 GLU A CA 1
ATOM 2971 C C . GLU A 1 371 ? 18.656 20.797 -2.273 1 92.5 371 GLU A C 1
ATOM 2973 O O . GLU A 1 371 ? 18.484 19.609 -2.053 1 92.5 371 GLU A O 1
ATOM 2978 N N . ALA A 1 372 ? 18.25 21.406 -3.381 1 94.81 372 ALA A N 1
ATOM 2979 C CA . ALA A 1 372 ? 17.625 20.625 -4.457 1 94.81 372 ALA A CA 1
ATOM 2980 C C . ALA A 1 372 ? 18.578 19.562 -4.98 1 94.81 372 ALA A C 1
ATOM 2982 O O . ALA A 1 372 ? 18.172 18.422 -5.227 1 94.81 372 ALA A O 1
ATOM 2983 N N . LYS A 1 373 ? 19.828 19.953 -5.098 1 93.69 373 LYS A N 1
ATOM 2984 C CA . LYS A 1 373 ? 20.859 19 -5.531 1 93.69 373 LYS A CA 1
ATOM 2985 C C . LYS A 1 373 ? 21.078 17.922 -4.484 1 93.69 373 LYS A C 1
ATOM 2987 O O . LYS A 1 373 ? 21.219 16.734 -4.824 1 93.69 373 LYS A O 1
ATOM 2992 N N . ARG A 1 374 ? 21.109 18.328 -3.305 1 92.38 374 ARG A N 1
ATOM 2993 C CA . ARG A 1 374 ? 21.344 17.406 -2.203 1 92.38 374 ARG A CA 1
ATOM 2994 C C . ARG A 1 374 ? 20.234 16.359 -2.107 1 92.38 374 ARG A C 1
ATOM 2996 O O . ARG A 1 374 ? 20.5 15.18 -1.894 1 92.38 374 ARG A O 1
ATOM 3003 N N . ILE A 1 375 ? 18.984 16.797 -2.271 1 94.31 375 ILE A N 1
ATOM 3004 C CA . ILE A 1 375 ? 17.812 15.922 -2.221 1 94.31 375 ILE A CA 1
ATOM 3005 C C . ILE A 1 375 ? 17.812 14.992 -3.434 1 94.31 375 ILE A C 1
ATOM 3007 O O . ILE A 1 375 ? 17.297 13.875 -3.363 1 94.31 375 ILE A O 1
ATOM 3011 N N . GLY A 1 376 ? 18.328 15.445 -4.52 1 95.44 376 GLY A N 1
ATOM 3012 C CA . GLY A 1 376 ? 18.531 14.602 -5.684 1 95.44 376 GLY A CA 1
ATOM 3013 C C . GLY A 1 376 ? 17.422 14.711 -6.703 1 95.44 376 GLY A C 1
ATOM 3014 O O . GLY A 1 376 ? 17.031 13.711 -7.316 1 95.44 376 GLY A O 1
ATOM 3015 N N . TYR A 1 377 ? 16.828 15.945 -6.91 1 96.62 377 TYR A N 1
ATOM 3016 C CA . TYR A 1 377 ? 15.883 16.109 -8.008 1 96.62 377 TYR A CA 1
ATOM 3017 C C . TYR A 1 377 ? 16.562 15.867 -9.352 1 96.62 377 TYR A C 1
ATOM 3019 O O . TYR A 1 377 ? 17.594 16.469 -9.641 1 96.62 377 TYR A O 1
ATOM 3027 N N . PRO A 1 378 ? 15.969 15.031 -10.156 1 97.19 378 PRO A N 1
ATOM 3028 C CA . PRO A 1 378 ? 16.609 14.719 -11.438 1 97.19 378 PRO A CA 1
ATOM 3029 C C . PRO A 1 378 ? 16.734 15.938 -12.352 1 97.19 378 PRO A C 1
ATOM 3031 O O . PRO A 1 378 ? 17.672 16.031 -13.141 1 97.19 378 PRO A O 1
ATOM 3034 N N . HIS A 1 379 ? 15.727 16.828 -12.305 1 97.69 379 HIS A N 1
ATOM 3035 C CA . HIS A 1 379 ? 15.719 18.062 -13.086 1 97.69 379 HIS A CA 1
ATOM 3036 C C . HIS A 1 379 ? 15.469 19.281 -12.195 1 97.69 379 HIS A C 1
ATOM 3038 O O . HIS A 1 379 ? 14.523 19.281 -11.398 1 97.69 379 HIS A O 1
ATOM 3044 N N . ILE A 1 380 ? 16.297 20.297 -12.359 1 97.88 380 ILE A N 1
ATOM 3045 C CA . ILE A 1 380 ? 16.125 21.547 -11.633 1 97.88 380 ILE A CA 1
ATOM 3046 C C . ILE A 1 380 ? 16.047 22.703 -12.617 1 97.88 380 ILE A C 1
ATOM 3048 O O . ILE A 1 380 ? 16.875 22.812 -13.531 1 97.88 380 ILE A O 1
ATOM 3052 N N . VAL A 1 381 ? 15.078 23.531 -12.477 1 98.25 381 VAL A N 1
ATOM 3053 C CA . VAL A 1 381 ? 14.914 24.703 -13.336 1 98.25 381 VAL A CA 1
ATOM 3054 C C . VAL A 1 381 ? 14.883 25.969 -12.484 1 98.25 381 VAL A C 1
ATOM 3056 O O . VAL A 1 381 ? 14.062 26.078 -11.57 1 98.25 381 VAL A O 1
ATOM 3059 N N . ILE A 1 382 ? 15.758 26.891 -12.766 1 97.5 382 ILE A N 1
ATOM 3060 C CA . ILE A 1 382 ? 15.789 28.172 -12.086 1 97.5 382 ILE A CA 1
ATOM 3061 C C . ILE A 1 382 ? 15.094 29.234 -12.953 1 97.5 382 ILE A C 1
ATOM 3063 O O . ILE A 1 382 ? 15.43 29.391 -14.133 1 97.5 382 ILE A O 1
ATOM 3067 N N . VAL A 1 383 ? 14.125 29.891 -12.391 1 96.88 383 VAL A N 1
ATOM 3068 C CA . VAL A 1 383 ? 13.445 31 -13.039 1 96.88 383 VAL A CA 1
ATOM 3069 C C . VAL A 1 383 ? 14.023 32.312 -12.555 1 96.88 383 VAL A C 1
ATOM 3071 O O . VAL A 1 383 ? 13.461 32.969 -11.648 1 96.88 383 VAL A O 1
ATOM 3074 N N . GLY A 1 384 ? 15.094 32.719 -13.227 1 92.88 384 GLY A N 1
ATOM 3075 C CA . GLY A 1 384 ? 15.789 33.938 -12.859 1 92.88 384 GLY A CA 1
ATOM 3076 C C . GLY A 1 384 ? 15.477 35.094 -13.766 1 92.88 384 GLY A C 1
ATOM 3077 O O . GLY A 1 384 ? 14.414 35.156 -14.398 1 92.88 384 GLY A O 1
ATOM 3078 N N . LYS A 1 385 ? 16.375 36 -13.828 1 90.38 385 LYS A N 1
ATOM 3079 C CA . LYS A 1 385 ? 16.203 37.25 -14.57 1 90.38 385 LYS A CA 1
ATOM 3080 C C . LYS A 1 385 ? 16.047 37 -16.062 1 90.38 385 LYS A C 1
ATOM 3082 O O . LYS A 1 385 ? 15.258 37.656 -16.734 1 90.38 385 LYS A O 1
ATOM 3087 N N . ARG A 1 386 ? 16.719 36.031 -16.531 1 93.38 386 ARG A N 1
ATOM 3088 C CA . ARG A 1 386 ? 16.719 35.75 -17.953 1 93.38 386 ARG A CA 1
ATOM 3089 C C . ARG A 1 386 ? 15.375 35.188 -18.391 1 93.38 386 ARG A C 1
ATOM 3091 O O . ARG A 1 386 ? 15.062 35.156 -19.594 1 93.38 386 ARG A O 1
ATOM 3098 N N . ALA A 1 387 ? 14.633 34.656 -17.469 1 94.25 387 ALA A N 1
ATOM 3099 C CA . ALA A 1 387 ? 13.312 34.125 -17.781 1 94.25 387 ALA A CA 1
ATOM 3100 C C . ALA A 1 387 ? 12.336 35.25 -18.125 1 94.25 387 ALA A C 1
ATOM 3102 O O . ALA A 1 387 ? 11.273 35 -18.703 1 94.25 387 ALA A O 1
ATOM 3103 N N . LEU A 1 388 ? 12.75 36.438 -17.797 1 93 388 LEU A N 1
ATOM 3104 C CA . LEU A 1 388 ? 11.883 37.594 -18.062 1 93 388 LEU A CA 1
ATOM 3105 C C . LEU A 1 388 ? 12.195 38.219 -19.422 1 93 388 LEU A C 1
ATOM 3107 O O . LEU A 1 388 ? 11.477 39.094 -19.875 1 93 388 LEU A O 1
ATOM 3111 N N . GLU A 1 389 ? 13.141 37.688 -20.016 1 92.69 389 GLU A N 1
ATOM 3112 C CA . GLU A 1 389 ? 13.5 38.156 -21.344 1 92.69 389 GLU A CA 1
ATOM 3113 C C . GLU A 1 389 ? 12.555 37.625 -22.406 1 92.69 389 GLU A C 1
ATOM 3115 O O . GLU A 1 389 ? 11.633 36.875 -22.094 1 92.69 389 GLU A O 1
ATOM 3120 N N . SER A 1 390 ? 12.734 38.094 -23.703 1 90.5 390 SER A N 1
ATOM 3121 C CA . SER A 1 390 ? 11.961 37.625 -24.844 1 90.5 390 SER A CA 1
ATOM 3122 C C . SER A 1 390 ? 12.867 37.094 -25.938 1 90.5 390 SER A C 1
ATOM 3124 O O . SER A 1 390 ? 13.602 37.844 -26.578 1 90.5 390 SER A O 1
ATOM 3126 N N . PRO A 1 391 ? 12.836 35.844 -26.156 1 90.88 391 PRO A N 1
ATOM 3127 C CA . PRO A 1 391 ? 12.023 34.844 -25.484 1 90.88 391 PRO A CA 1
ATOM 3128 C C . PRO A 1 391 ? 12.562 34.469 -24.109 1 90.88 391 PRO A C 1
ATOM 3130 O O . PRO A 1 391 ? 13.766 34.594 -23.859 1 90.88 391 PRO A O 1
ATOM 3133 N N . PRO A 1 392 ? 11.672 33.969 -23.219 1 93.75 392 PRO A N 1
ATOM 3134 C CA . PRO A 1 392 ? 12.125 33.594 -21.875 1 93.75 392 PRO A CA 1
ATOM 3135 C C . PRO A 1 392 ? 13.195 32.5 -21.891 1 93.75 392 PRO A C 1
ATOM 3137 O O . PRO A 1 392 ? 13.102 31.562 -22.688 1 93.75 392 PRO A O 1
ATOM 3140 N N . GLN A 1 393 ? 14.227 32.656 -21.078 1 96.31 393 GLN A N 1
ATOM 3141 C CA . GLN A 1 393 ? 15.289 31.672 -20.938 1 96.31 393 GLN A CA 1
ATOM 3142 C C . GLN A 1 393 ? 15.352 31.109 -19.516 1 96.31 393 GLN A C 1
ATOM 3144 O O . GLN A 1 393 ? 15.555 31.859 -18.562 1 96.31 393 GLN A O 1
ATOM 3149 N N . PHE A 1 394 ? 15.227 29.812 -19.453 1 97 394 PHE A N 1
ATOM 3150 C CA . PHE A 1 394 ? 15.25 29.141 -18.156 1 97 394 PHE A CA 1
ATOM 3151 C C . PHE A 1 394 ? 16.594 28.453 -17.922 1 97 394 PHE A C 1
ATOM 3153 O O . PHE A 1 394 ? 17.156 27.859 -18.844 1 97 394 PHE A O 1
ATOM 3160 N N . GLU A 1 395 ? 17.125 28.625 -16.766 1 97.5 395 GLU A N 1
ATOM 3161 C CA . GLU A 1 395 ? 18.344 27.906 -16.391 1 97.5 395 GLU A CA 1
ATOM 3162 C C . GLU A 1 395 ? 18.031 26.484 -15.953 1 97.5 395 GLU A C 1
ATOM 3164 O O . GLU A 1 395 ? 17.281 26.266 -15.008 1 97.5 395 GLU A O 1
ATOM 3169 N N . VAL A 1 396 ? 18.594 25.5 -16.672 1 97.62 396 VAL A N 1
ATOM 3170 C CA . VAL A 1 396 ? 18.281 24.094 -16.438 1 97.62 396 VAL A CA 1
ATOM 3171 C C . VAL A 1 396 ? 19.531 23.375 -15.938 1 97.62 396 VAL A C 1
ATOM 3173 O O . VAL A 1 396 ? 20.609 23.5 -16.547 1 97.62 396 VAL A O 1
ATOM 3176 N N . ILE A 1 397 ? 19.375 22.672 -14.852 1 96.5 397 ILE A N 1
ATOM 3177 C CA . ILE A 1 397 ? 20.469 21.906 -14.25 1 96.5 397 ILE A CA 1
ATOM 3178 C C . ILE A 1 397 ? 20.094 20.422 -14.242 1 96.5 397 ILE A C 1
ATOM 3180 O O . ILE A 1 397 ? 19.062 20.031 -13.711 1 96.5 397 ILE A O 1
ATOM 3184 N N . LEU A 1 398 ? 20.906 19.578 -14.797 1 93.88 398 LEU A N 1
ATOM 3185 C CA . LEU A 1 398 ? 20.797 18.125 -14.805 1 93.88 398 LEU A CA 1
ATOM 3186 C C . LEU A 1 398 ? 22.031 17.469 -14.195 1 93.88 398 LEU A C 1
ATOM 3188 O O . LEU A 1 398 ? 23.141 17.969 -14.375 1 93.88 398 LEU A O 1
ATOM 3192 N N . PRO A 1 399 ? 21.797 16.406 -13.469 1 86.31 399 PRO A N 1
ATOM 3193 C CA . PRO A 1 399 ? 22.938 15.742 -12.844 1 86.31 399 PRO A CA 1
ATOM 3194 C C . PRO A 1 399 ? 24 15.312 -13.867 1 86.31 399 PRO A C 1
ATOM 3196 O O . PRO A 1 399 ? 25.188 15.273 -13.547 1 86.31 399 PRO A O 1
ATOM 3199 N N . GLU A 1 400 ? 23.594 15.07 -15.039 1 85.88 400 GLU A N 1
ATOM 3200 C CA . GLU A 1 400 ? 24.484 14.531 -16.062 1 85.88 400 GLU A CA 1
ATOM 3201 C C . GLU A 1 400 ? 25.281 15.641 -16.734 1 85.88 400 GLU A C 1
ATOM 3203 O O . GLU A 1 400 ? 26.266 15.367 -17.422 1 85.88 400 GLU A O 1
ATOM 3208 N N . TRP A 1 401 ? 24.844 16.844 -16.484 1 85.19 401 TRP A N 1
ATOM 3209 C CA . TRP A 1 401 ? 25.484 17.969 -17.156 1 85.19 401 TRP A CA 1
ATOM 3210 C C . TRP A 1 401 ? 26.594 18.562 -16.297 1 85.19 401 TRP A C 1
ATOM 3212 O O . TRP A 1 401 ? 26.453 18.656 -15.078 1 85.19 401 TRP A O 1
ATOM 3222 N N . GLN A 1 402 ? 27.641 18.953 -16.891 1 85.19 402 GLN A N 1
ATOM 3223 C CA . GLN A 1 402 ? 28.734 19.625 -16.203 1 85.19 402 GLN A CA 1
ATOM 3224 C C . GLN A 1 402 ? 28.375 21.062 -15.875 1 85.19 402 GLN A C 1
ATOM 3226 O O . GLN A 1 402 ? 28.703 21.578 -14.805 1 85.19 402 GLN A O 1
ATOM 3231 N N . GLU A 1 403 ? 27.688 21.656 -16.859 1 89.88 403 GLU A N 1
ATOM 3232 C CA . GLU A 1 403 ? 27.281 23.047 -16.688 1 89.88 403 GLU A CA 1
ATOM 3233 C C . GLU A 1 403 ? 25.781 23.219 -16.906 1 89.88 403 GLU A C 1
ATOM 3235 O O . GLU A 1 403 ? 25.156 22.438 -17.609 1 89.88 403 GLU A O 1
ATOM 3240 N N . CYS A 1 404 ? 25.328 24.281 -16.266 1 91.31 404 CYS A N 1
ATOM 3241 C CA . CYS A 1 404 ? 23.922 24.594 -16.5 1 91.31 404 CYS A CA 1
ATOM 3242 C C . CYS A 1 404 ? 23.703 25.078 -17.922 1 91.31 404 CYS A C 1
ATOM 3244 O O . CYS A 1 404 ? 24.625 25.562 -18.578 1 91.31 404 CYS A O 1
ATOM 3246 N N . GLN A 1 405 ? 22.516 24.922 -18.359 1 95.12 405 GLN A N 1
ATOM 3247 C CA . GLN A 1 405 ? 22.141 25.359 -19.703 1 95.12 405 GLN A CA 1
ATOM 3248 C C . GLN A 1 405 ? 20.906 26.266 -19.656 1 95.12 405 GLN A C 1
ATOM 3250 O O . GLN A 1 405 ? 20 26.047 -18.844 1 95.12 405 GLN A O 1
ATOM 3255 N N . PHE A 1 406 ? 20.969 27.281 -20.5 1 96.44 406 PHE A N 1
ATOM 3256 C CA . PHE A 1 406 ? 19.797 28.141 -20.672 1 96.44 406 PHE A CA 1
ATOM 3257 C C . PHE A 1 406 ? 18.984 27.703 -21.875 1 96.44 406 PHE A C 1
ATOM 3259 O O . PHE A 1 406 ? 19.531 27.391 -22.938 1 96.44 406 PHE A O 1
ATOM 3266 N N . MET A 1 407 ? 17.625 27.578 -21.625 1 95.75 407 MET A N 1
ATOM 3267 C CA . MET A 1 407 ? 16.812 27.109 -22.734 1 95.75 407 MET A CA 1
ATOM 3268 C C . MET A 1 407 ? 15.406 27.672 -22.672 1 95.75 407 MET A C 1
ATOM 3270 O O . MET A 1 407 ? 14.977 28.141 -21.609 1 95.75 407 MET A O 1
ATOM 3274 N N . SER A 1 408 ? 14.758 27.641 -23.844 1 95.88 408 SER A N 1
ATOM 3275 C CA . SER A 1 408 ? 13.367 28.062 -23.938 1 95.88 408 SER A CA 1
ATOM 3276 C C . SER A 1 408 ? 12.43 27.031 -23.328 1 95.88 408 SER A C 1
ATOM 3278 O O . SER A 1 408 ? 12.844 25.906 -23.047 1 95.88 408 SER A O 1
ATOM 3280 N N . VAL A 1 409 ? 11.227 27.438 -23.156 1 95.06 409 VAL A N 1
ATOM 3281 C CA . VAL A 1 409 ? 10.227 26.547 -22.594 1 95.06 409 VAL A CA 1
ATOM 3282 C C . VAL A 1 409 ? 10.016 25.359 -23.531 1 95.06 409 VAL A C 1
ATOM 3284 O O . VAL A 1 409 ? 9.812 24.219 -23.078 1 95.06 409 VAL A O 1
ATOM 3287 N N . ASP A 1 410 ? 10.078 25.562 -24.797 1 95.38 410 ASP A N 1
ATOM 3288 C CA . ASP A 1 410 ? 9.867 24.5 -25.781 1 95.38 410 ASP A CA 1
ATOM 3289 C C . ASP A 1 410 ? 10.961 23.438 -25.672 1 95.38 410 ASP A C 1
ATOM 3291 O O . ASP A 1 410 ? 10.664 22.234 -25.719 1 95.38 410 ASP A O 1
ATOM 3295 N N . CYS A 1 411 ? 12.164 23.906 -25.594 1 95.69 411 CYS A N 1
ATOM 3296 C CA . CYS A 1 411 ? 13.281 22.984 -25.453 1 95.69 411 CYS A CA 1
ATOM 3297 C C . CYS A 1 411 ? 13.18 22.188 -24.156 1 95.69 411 CYS A C 1
ATOM 3299 O O . CYS A 1 411 ? 13.43 20.984 -24.141 1 95.69 411 CYS A O 1
ATOM 3301 N N . LEU A 1 412 ? 12.82 22.891 -23.141 1 95.81 412 LEU A N 1
ATOM 3302 C CA . LEU A 1 412 ? 12.641 22.234 -21.859 1 95.81 412 LEU A CA 1
ATOM 3303 C C . LEU A 1 412 ? 11.562 21.156 -21.922 1 95.81 412 LEU A C 1
ATOM 3305 O O . LEU A 1 412 ? 11.758 20.047 -21.438 1 95.81 412 LEU A O 1
ATOM 3309 N N . CYS A 1 413 ? 10.453 21.484 -22.547 1 95.56 413 CYS A N 1
ATOM 3310 C CA . CYS A 1 413 ? 9.336 20.547 -22.672 1 95.56 413 CYS A CA 1
ATOM 3311 C C . CYS A 1 413 ? 9.75 19.328 -23.484 1 95.56 413 CYS A C 1
ATOM 3313 O O . CYS A 1 413 ? 9.312 18.219 -23.203 1 95.56 413 CYS A O 1
ATOM 3315 N N . GLN A 1 414 ? 10.562 19.547 -24.438 1 95.38 414 GLN A N 1
ATOM 3316 C CA . GLN A 1 414 ? 11.055 18.438 -25.25 1 95.38 414 GLN A CA 1
ATOM 3317 C C . GLN A 1 414 ? 11.883 17.453 -24.422 1 95.38 414 GLN A C 1
ATOM 3319 O O . GLN A 1 414 ? 11.703 16.25 -24.516 1 95.38 414 GLN A O 1
ATOM 3324 N N . ILE A 1 415 ? 12.75 18 -23.609 1 94.44 415 ILE A N 1
ATOM 3325 C CA . ILE A 1 415 ? 13.586 17.172 -22.75 1 94.44 415 ILE A CA 1
ATOM 3326 C C . ILE A 1 415 ? 12.703 16.406 -21.766 1 94.44 415 ILE A C 1
ATOM 3328 O O . ILE A 1 415 ? 12.867 15.188 -21.609 1 94.44 415 ILE A O 1
ATOM 3332 N N . LEU A 1 416 ? 11.719 17.062 -21.203 1 96.5 416 LEU A N 1
ATOM 3333 C CA . LEU A 1 416 ? 10.898 16.5 -20.141 1 96.5 416 LEU A CA 1
ATOM 3334 C C . LEU A 1 416 ? 9.906 15.492 -20.703 1 96.5 416 LEU A C 1
ATOM 3336 O O . LEU A 1 416 ? 9.43 14.609 -19.984 1 96.5 416 LEU A O 1
ATOM 3340 N N . SER A 1 417 ? 9.555 15.633 -21.953 1 95.06 417 SER A N 1
ATOM 3341 C CA . SER A 1 417 ? 8.617 14.711 -22.594 1 95.06 417 SER A CA 1
ATOM 3342 C C . SER A 1 417 ? 9.188 13.297 -22.641 1 95.06 417 SER A C 1
ATOM 3344 O O . SER A 1 417 ? 8.438 12.32 -22.703 1 95.06 417 SER A O 1
ATOM 3346 N N . GLY A 1 418 ? 10.523 13.188 -22.578 1 94.31 418 GLY A N 1
ATOM 3347 C CA . GLY A 1 418 ? 11.164 11.883 -22.656 1 94.31 418 GLY A CA 1
ATOM 3348 C C . GLY A 1 418 ? 11.398 11.25 -21.297 1 94.31 418 GLY A C 1
ATOM 3349 O O . GLY A 1 418 ? 11.852 10.109 -21.203 1 94.31 418 GLY A O 1
ATOM 3350 N N . VAL A 1 419 ? 10.961 11.93 -20.25 1 95.69 419 VAL A N 1
ATOM 3351 C CA . VAL A 1 419 ? 11.188 11.43 -18.891 1 95.69 419 VAL A CA 1
ATOM 3352 C C . VAL A 1 419 ? 10.219 10.281 -18.609 1 95.69 419 VAL A C 1
ATOM 3354 O O . VAL A 1 419 ? 9.008 10.414 -18.812 1 95.69 419 VAL A O 1
ATOM 3357 N N . LYS A 1 420 ? 10.781 9.141 -18.203 1 95.81 420 LYS A N 1
ATOM 3358 C CA . LYS A 1 420 ? 9.953 8 -17.812 1 95.81 420 LYS A CA 1
ATOM 3359 C C . LYS A 1 420 ? 9.469 8.133 -16.375 1 95.81 420 LYS A C 1
ATOM 3361 O O . LYS A 1 420 ? 10.25 8.461 -15.484 1 95.81 420 LYS A O 1
ATOM 3366 N N . THR A 1 421 ? 8.18 8.086 -16.219 1 96.19 421 THR A N 1
ATOM 3367 C CA . THR A 1 421 ? 7.59 8.148 -14.883 1 96.19 421 THR A CA 1
ATOM 3368 C C . THR A 1 421 ? 6.699 6.934 -14.633 1 96.19 421 THR A C 1
ATOM 3370 O O . THR A 1 421 ? 6.453 6.137 -15.539 1 96.19 421 THR A O 1
ATOM 3373 N N . ILE A 1 422 ? 6.371 6.762 -13.352 1 94.06 422 ILE A N 1
ATOM 3374 C CA . ILE A 1 422 ? 5.562 5.613 -12.953 1 94.06 422 ILE A CA 1
ATOM 3375 C C . ILE A 1 422 ? 4.48 6.062 -11.969 1 94.06 422 ILE A C 1
ATOM 3377 O O . ILE A 1 422 ? 4.668 7.031 -11.227 1 94.06 422 ILE A O 1
ATOM 3381 N N . MET B 1 1 ? -7.121 -16.594 -13.023 1 80.94 1 MET B N 1
ATOM 3382 C CA . MET B 1 1 ? -7.379 -15.852 -11.789 1 80.94 1 MET B CA 1
ATOM 3383 C C . MET B 1 1 ? -7.691 -16.797 -10.641 1 80.94 1 MET B C 1
ATOM 3385 O O . MET B 1 1 ? -8.383 -17.797 -10.828 1 80.94 1 MET B O 1
ATOM 3389 N N . PHE B 1 2 ? -7.027 -16.547 -9.508 1 82.88 2 PHE B N 1
ATOM 3390 C CA . PHE B 1 2 ? -7.254 -17.328 -8.297 1 82.88 2 PHE B CA 1
ATOM 3391 C C . PHE B 1 2 ? -8.641 -17.047 -7.734 1 82.88 2 PHE B C 1
ATOM 3393 O O . PHE B 1 2 ? -8.797 -16.297 -6.77 1 82.88 2 PHE B O 1
ATOM 3400 N N . GLN B 1 3 ? -9.633 -17.578 -8.383 1 79.38 3 GLN B N 1
ATOM 3401 C CA . GLN B 1 3 ? -11.031 -17.328 -8.031 1 79.38 3 GLN B CA 1
ATOM 3402 C C . GLN B 1 3 ? -11.93 -18.469 -8.523 1 79.38 3 GLN B C 1
ATOM 3404 O O . GLN B 1 3 ? -11.5 -19.297 -9.32 1 79.38 3 GLN B O 1
ATOM 3409 N N . ASN B 1 4 ? -13.25 -18.359 -8.008 1 64.38 4 ASN B N 1
ATOM 3410 C CA . ASN B 1 4 ? -14.414 -19.109 -8.461 1 64.38 4 ASN B CA 1
ATOM 3411 C C . ASN B 1 4 ? -14.18 -20.609 -8.391 1 64.38 4 ASN B C 1
ATOM 3413 O O . ASN B 1 4 ? -14.406 -21.328 -9.375 1 64.38 4 ASN B O 1
ATOM 3417 N N . PHE B 1 5 ? -13.812 -21 -7.18 1 69.06 5 PHE B N 1
ATOM 3418 C CA . PHE B 1 5 ? -13.492 -22.406 -6.969 1 69.06 5 PHE B CA 1
ATOM 3419 C C . PHE B 1 5 ? -14.742 -23.203 -6.602 1 69.06 5 PHE B C 1
ATOM 3421 O O . PHE B 1 5 ? -14.641 -24.297 -6.035 1 69.06 5 PHE B O 1
ATOM 3428 N N . GLY B 1 6 ? -15.828 -22.516 -7.039 1 66.88 6 GLY B N 1
ATOM 3429 C CA . GLY B 1 6 ? -17.078 -23.25 -6.973 1 66.88 6 GLY B CA 1
ATOM 3430 C C . GLY B 1 6 ? -17.656 -23.312 -5.57 1 66.88 6 GLY B C 1
ATOM 3431 O O . GLY B 1 6 ? -18.312 -24.297 -5.207 1 66.88 6 GLY B O 1
ATOM 3432 N N . LYS B 1 7 ? -17.359 -22.328 -4.785 1 75.44 7 LYS B N 1
ATOM 3433 C CA . LYS B 1 7 ? -17.953 -22.297 -3.451 1 75.44 7 LYS B CA 1
ATOM 3434 C C . LYS B 1 7 ? -19.469 -22.156 -3.521 1 75.44 7 LYS B C 1
ATOM 3436 O O . LYS B 1 7 ? -19.984 -21.438 -4.371 1 75.44 7 LYS B O 1
ATOM 3441 N N . VAL B 1 8 ? -20.078 -22.984 -2.668 1 70.5 8 VAL B N 1
ATOM 3442 C CA . VAL B 1 8 ? -21.531 -22.938 -2.625 1 70.5 8 VAL B CA 1
ATOM 3443 C C . VAL B 1 8 ? -22 -21.828 -1.69 1 70.5 8 VAL B C 1
ATOM 3445 O O . VAL B 1 8 ? -21.375 -21.578 -0.659 1 70.5 8 VAL B O 1
ATOM 3448 N N . GLN B 1 9 ? -23.016 -21.156 -2.152 1 72.69 9 GLN B N 1
ATOM 3449 C CA . GLN B 1 9 ? -23.609 -20.109 -1.311 1 72.69 9 GLN B CA 1
ATOM 3450 C C . GLN B 1 9 ? -24.031 -20.672 0.045 1 72.69 9 GLN B C 1
ATOM 3452 O O . GLN B 1 9 ? -24.703 -21.703 0.114 1 72.69 9 GLN B O 1
ATOM 3457 N N . PRO B 1 10 ? -23.406 -20 1.066 1 69.12 10 PRO B N 1
ATOM 3458 C CA . PRO B 1 10 ? -23.828 -20.5 2.381 1 69.12 10 PRO B CA 1
ATOM 3459 C C . PRO B 1 10 ? -25.344 -20.359 2.604 1 69.12 10 PRO B C 1
ATOM 3461 O O . PRO B 1 10 ? -25.953 -19.422 2.082 1 69.12 10 PRO B O 1
ATOM 3464 N N . ALA B 1 11 ? -25.844 -21.297 3.436 1 66.56 11 ALA B N 1
ATOM 3465 C CA . ALA B 1 11 ? -27.25 -21.234 3.789 1 66.56 11 ALA B CA 1
ATOM 3466 C C . ALA B 1 11 ? -27.562 -19.969 4.586 1 66.56 11 ALA B C 1
ATOM 3468 O O . ALA B 1 11 ? -26.672 -19.422 5.254 1 66.56 11 ALA B O 1
ATOM 3469 N N . GLU B 1 12 ? -28.719 -19.312 4.418 1 63.53 12 GLU B N 1
ATOM 3470 C CA . GLU B 1 12 ? -29.172 -18.062 5.016 1 63.53 12 GLU B CA 1
ATOM 3471 C C . GLU B 1 12 ? -28.891 -18.047 6.516 1 63.53 12 GLU B C 1
ATOM 3473 O O . GLU B 1 12 ? -28.516 -17 7.059 1 63.53 12 GLU B O 1
ATOM 3478 N N . THR B 1 13 ? -29.031 -19.062 7.227 1 60.16 13 THR B N 1
ATOM 3479 C CA . THR B 1 13 ? -28.969 -19.078 8.688 1 60.16 13 THR B CA 1
ATOM 3480 C C . THR B 1 13 ? -27.516 -19.016 9.164 1 60.16 13 THR B C 1
ATOM 3482 O O . THR B 1 13 ? -27.266 -18.703 10.336 1 60.16 13 THR B O 1
ATOM 3485 N N . SER B 1 14 ? -26.609 -19.031 8.352 1 67.25 14 SER B N 1
ATOM 3486 C CA . SER B 1 14 ? -25.25 -19.219 8.812 1 67.25 14 SER B CA 1
ATOM 3487 C C . SER B 1 14 ? -24.547 -17.891 9.078 1 67.25 14 SER B C 1
ATOM 3489 O O . SER B 1 14 ? -23.906 -17.719 10.109 1 67.25 14 SER B O 1
ATOM 3491 N N . LEU B 1 15 ? -24.688 -17 8.195 1 77.31 15 LEU B N 1
ATOM 3492 C CA . LEU B 1 15 ? -24.094 -15.68 8.352 1 77.31 15 LEU B CA 1
ATOM 3493 C C . LEU B 1 15 ? -25.125 -14.586 8.141 1 77.31 15 LEU B C 1
ATOM 3495 O O . LEU B 1 15 ? -25.719 -14.484 7.062 1 77.31 15 LEU B O 1
ATOM 3499 N N . SER B 1 16 ? -25.422 -13.82 9.227 1 81.06 16 SER B N 1
ATOM 3500 C CA . SER B 1 16 ? -26.438 -12.773 9.172 1 81.06 16 SER B CA 1
ATOM 3501 C C . SER B 1 16 ? -25.922 -11.547 8.422 1 81.06 16 SER B C 1
ATOM 3503 O O . SER B 1 16 ? -26.719 -10.758 7.906 1 81.06 16 SER B O 1
ATOM 3505 N N . CYS B 1 17 ? -24.703 -11.344 8.312 1 92.44 17 CYS B N 1
ATOM 3506 C CA . CYS B 1 17 ? -24.078 -10.227 7.598 1 92.44 17 CYS B CA 1
ATOM 3507 C C . CYS B 1 17 ? -23.938 -10.547 6.113 1 92.44 17 CYS B C 1
ATOM 3509 O O . CYS B 1 17 ? -23.141 -11.406 5.734 1 92.44 17 CYS B O 1
ATOM 3511 N N . LYS B 1 18 ? -24.703 -9.875 5.328 1 93.69 18 LYS B N 1
ATOM 3512 C CA . LYS B 1 18 ? -24.797 -10.117 3.891 1 93.69 18 LYS B CA 1
ATOM 3513 C C . LYS B 1 18 ? -23.438 -9.984 3.225 1 93.69 18 LYS B C 1
ATOM 3515 O O . LYS B 1 18 ? -23.031 -10.844 2.438 1 93.69 18 LYS B O 1
ATOM 3520 N N . SER B 1 19 ? -22.75 -8.945 3.527 1 96.25 19 SER B N 1
ATOM 3521 C CA . SER B 1 19 ? -21.453 -8.688 2.91 1 96.25 19 SER B CA 1
ATOM 3522 C C . SER B 1 19 ? -20.438 -9.766 3.295 1 96.25 19 SER B C 1
ATOM 3524 O O . SER B 1 19 ? -19.625 -10.172 2.475 1 96.25 19 SER B O 1
ATOM 3526 N N . HIS B 1 20 ? -20.469 -10.195 4.562 1 95.56 20 HIS B N 1
ATOM 3527 C CA . HIS B 1 20 ? -19.609 -11.289 5 1 95.56 20 HIS B CA 1
ATOM 3528 C C . HIS B 1 20 ? -19.828 -12.539 4.152 1 95.56 20 HIS B C 1
ATOM 3530 O O . HIS B 1 20 ? -18.875 -13.133 3.656 1 95.56 20 HIS B O 1
ATOM 3536 N N . LYS B 1 21 ? -21.062 -12.898 3.961 1 93.88 21 LYS B N 1
ATOM 3537 C CA . LYS B 1 21 ? -21.438 -14.07 3.168 1 93.88 21 LYS B CA 1
ATOM 3538 C C . LYS B 1 21 ? -21 -13.914 1.718 1 93.88 21 LYS B C 1
ATOM 3540 O O . LYS B 1 21 ? -20.359 -14.82 1.159 1 93.88 21 LYS B O 1
ATOM 3545 N N . LEU B 1 22 ? -21.312 -12.805 1.152 1 94.94 22 LEU B N 1
ATOM 3546 C CA . LEU B 1 22 ? -21.031 -12.555 -0.259 1 94.94 22 LEU B CA 1
ATOM 3547 C C . LEU B 1 22 ? -19.531 -12.516 -0.521 1 94.94 22 LEU B C 1
ATOM 3549 O O . LEU B 1 22 ? -19.062 -13.016 -1.547 1 94.94 22 LEU B O 1
ATOM 3553 N N . MET B 1 23 ? -18.781 -11.969 0.382 1 96.06 23 MET B N 1
ATOM 3554 C CA . MET B 1 23 ? -17.344 -11.828 0.174 1 96.06 23 MET B CA 1
ATOM 3555 C C . MET B 1 23 ? -16.641 -13.18 0.281 1 96.06 23 MET B C 1
ATOM 3557 O O . MET B 1 23 ? -15.68 -13.438 -0.445 1 96.06 23 MET B O 1
ATOM 3561 N N . LEU B 1 24 ? -17.094 -14.047 1.184 1 93.81 24 LEU B N 1
ATOM 3562 C CA . LEU B 1 24 ? -16.547 -15.398 1.273 1 93.81 24 LEU B CA 1
ATOM 3563 C C . LEU B 1 24 ? -16.922 -16.219 0.044 1 93.81 24 LEU B C 1
ATOM 3565 O O . LEU B 1 24 ? -16.062 -16.859 -0.569 1 93.81 24 LEU B O 1
ATOM 3569 N N . TYR B 1 25 ? -18.188 -16.109 -0.364 1 92.12 25 TYR B N 1
ATOM 3570 C CA . TYR B 1 25 ? -18.766 -16.891 -1.452 1 92.12 25 TYR B CA 1
ATOM 3571 C C . TYR B 1 25 ? -18.094 -16.547 -2.781 1 92.12 25 TYR B C 1
ATOM 3573 O O . TYR B 1 25 ? -17.922 -17.422 -3.637 1 92.12 25 TYR B O 1
ATOM 3581 N N . ASN B 1 26 ? -17.719 -15.289 -2.891 1 94 26 ASN B N 1
ATOM 3582 C CA . ASN B 1 26 ? -17.188 -14.828 -4.164 1 94 26 ASN B CA 1
ATOM 3583 C C . ASN B 1 26 ? -15.672 -14.656 -4.105 1 94 26 ASN B C 1
ATOM 3585 O O . ASN B 1 26 ? -15.078 -14.008 -4.969 1 94 26 ASN B O 1
ATOM 3589 N N . GLU B 1 27 ? -15.047 -15.203 -3.094 1 94.5 27 GLU B N 1
ATOM 3590 C CA . GLU B 1 27 ? -13.594 -15.281 -2.949 1 94.5 27 GLU B CA 1
ATOM 3591 C C . GLU B 1 27 ? -12.953 -13.898 -3.01 1 94.5 27 GLU B C 1
ATOM 3593 O O . GLU B 1 27 ? -11.969 -13.695 -3.719 1 94.5 27 GLU B O 1
ATOM 3598 N N . ILE B 1 28 ? -13.656 -13 -2.34 1 96.69 28 ILE B N 1
ATOM 3599 C CA . ILE B 1 28 ? -13.078 -11.68 -2.107 1 96.69 28 ILE B CA 1
ATOM 3600 C C . ILE B 1 28 ? -12.117 -11.742 -0.918 1 96.69 28 ILE B C 1
ATOM 3602 O O . ILE B 1 28 ? -11.078 -11.086 -0.919 1 96.69 28 ILE B O 1
ATOM 3606 N N . ILE B 1 29 ? -12.5 -12.555 0.061 1 96.94 29 ILE B N 1
ATOM 3607 C CA . ILE B 1 29 ? -11.688 -12.789 1.252 1 96.94 29 ILE B CA 1
ATOM 3608 C C . ILE B 1 29 ? -11.688 -14.273 1.591 1 96.94 29 ILE B C 1
ATOM 3610 O O . ILE B 1 29 ? -12.5 -15.039 1.065 1 96.94 29 ILE B O 1
ATOM 3614 N N . GLN B 1 30 ? -10.797 -14.688 2.402 1 96.25 30 GLN B N 1
ATOM 3615 C CA . GLN B 1 30 ? -10.719 -16.016 2.988 1 96.25 30 GLN B CA 1
ATOM 3616 C C . GLN B 1 30 ? -10.25 -15.953 4.438 1 96.25 30 GLN B C 1
ATOM 3618 O O . GLN B 1 30 ? -9.25 -15.297 4.746 1 96.25 30 GLN B O 1
ATOM 3623 N N . GLN B 1 31 ? -10.977 -16.562 5.32 1 95.62 31 GLN B N 1
ATOM 3624 C CA . GLN B 1 31 ? -10.617 -16.516 6.73 1 95.62 31 GLN B CA 1
ATOM 3625 C C . GLN B 1 31 ? -9.328 -17.297 7 1 95.62 31 GLN B C 1
ATOM 3627 O O . GLN B 1 31 ? -9.164 -18.406 6.512 1 95.62 31 GLN B O 1
ATOM 3632 N N . CYS B 1 32 ? -8.375 -16.703 7.641 1 96.44 32 CYS B N 1
ATOM 3633 C CA . CYS B 1 32 ? -7.156 -17.359 8.109 1 96.44 32 CYS B CA 1
ATOM 3634 C C . CYS B 1 32 ? -7.352 -17.938 9.508 1 96.44 32 CYS B C 1
ATOM 3636 O O . CYS B 1 32 ? -7.133 -19.125 9.734 1 96.44 32 CYS B O 1
ATOM 3638 N N . HIS B 1 33 ? -7.766 -17.141 10.453 1 95.12 33 HIS B N 1
ATOM 3639 C CA . HIS B 1 33 ? -8.141 -17.406 11.836 1 95.12 33 HIS B CA 1
ATOM 3640 C C . HIS B 1 33 ? -9.078 -16.328 12.367 1 95.12 33 HIS B C 1
ATOM 3642 O O . HIS B 1 33 ? -9.281 -15.297 11.719 1 95.12 33 HIS B O 1
ATOM 3648 N N . PRO B 1 34 ? -9.766 -16.562 13.461 1 95.06 34 PRO B N 1
ATOM 3649 C CA . PRO B 1 34 ? -10.742 -15.586 13.93 1 95.06 34 PRO B CA 1
ATOM 3650 C C . PRO B 1 34 ? -10.172 -14.172 14.016 1 95.06 34 PRO B C 1
ATOM 3652 O O . PRO B 1 34 ? -9.172 -13.953 14.703 1 95.06 34 PRO B O 1
ATOM 3655 N N . GLY B 1 35 ? -10.773 -13.273 13.312 1 96.31 35 GLY B N 1
ATOM 3656 C CA . GLY B 1 35 ? -10.367 -11.883 13.344 1 96.31 35 GLY B CA 1
ATOM 3657 C C . GLY B 1 35 ? -9.305 -11.547 12.312 1 96.31 35 GLY B C 1
ATOM 3658 O O . GLY B 1 35 ? -8.898 -10.391 12.188 1 96.31 35 GLY B O 1
ATOM 3659 N N . HIS B 1 36 ? -8.867 -12.516 11.547 1 97.88 36 HIS B N 1
ATOM 3660 C CA . HIS B 1 36 ? -7.828 -12.352 10.539 1 97.88 36 HIS B CA 1
ATOM 3661 C C . HIS B 1 36 ? -8.258 -12.945 9.203 1 97.88 36 HIS B C 1
ATOM 3663 O O . HIS B 1 36 ? -8.648 -14.117 9.141 1 97.88 36 HIS B O 1
ATOM 3669 N N . TYR B 1 37 ? -8.164 -12.148 8.156 1 98.06 37 TYR B N 1
ATOM 3670 C CA . TYR B 1 37 ? -8.641 -12.57 6.84 1 98.06 37 TYR B CA 1
ATOM 3671 C C . TYR B 1 37 ? -7.598 -12.281 5.766 1 98.06 37 TYR B C 1
ATOM 3673 O O . TYR B 1 37 ? -6.941 -11.242 5.793 1 98.06 37 TYR B O 1
ATOM 3681 N N . HIS B 1 38 ? -7.418 -13.242 4.871 1 98.12 38 HIS B N 1
ATOM 3682 C CA . HIS B 1 38 ? -6.746 -12.945 3.609 1 98.12 38 HIS B CA 1
ATOM 3683 C C . HIS B 1 38 ? -7.625 -12.086 2.707 1 98.12 38 HIS B C 1
ATOM 3685 O O . HIS B 1 38 ? -8.836 -12.297 2.633 1 98.12 38 HIS B O 1
ATOM 3691 N N . ILE B 1 39 ? -7.086 -11.086 2.127 1 98.56 39 ILE B N 1
ATOM 3692 C CA . ILE B 1 39 ? -7.746 -10.422 1.01 1 98.56 39 ILE B CA 1
ATOM 3693 C C . ILE B 1 39 ? -7.281 -11.031 -0.307 1 98.56 39 ILE B C 1
ATOM 3695 O O . ILE B 1 39 ? -6.086 -11.031 -0.615 1 98.56 39 ILE B O 1
ATOM 3699 N N . LEU B 1 40 ? -8.172 -11.539 -1.053 1 97.94 40 LEU B N 1
ATOM 3700 C CA . LEU B 1 40 ? -7.855 -12.266 -2.279 1 97.94 40 LEU B CA 1
ATOM 3701 C C . LEU B 1 40 ? -7.793 -11.32 -3.471 1 97.94 40 LEU B C 1
ATOM 3703 O O . LEU B 1 40 ? -7.941 -10.102 -3.311 1 97.94 40 LEU B O 1
ATOM 3707 N N . PRO B 1 41 ? -7.461 -11.75 -4.668 1 97.62 41 PRO B N 1
ATOM 3708 C CA . PRO B 1 41 ? -7.086 -10.859 -5.766 1 97.62 41 PRO B CA 1
ATOM 3709 C C . PRO B 1 41 ? -8.18 -9.852 -6.109 1 97.62 41 PRO B C 1
ATOM 3711 O O . PRO B 1 41 ? -7.895 -8.656 -6.266 1 97.62 41 PRO B O 1
ATOM 3714 N N . LEU B 1 42 ? -9.43 -10.266 -6.207 1 97.31 42 LEU B N 1
ATOM 3715 C CA . LEU B 1 42 ? -10.5 -9.328 -6.523 1 97.31 42 LEU B CA 1
ATOM 3716 C C . LEU B 1 42 ? -10.656 -8.289 -5.418 1 97.31 42 LEU B C 1
ATOM 3718 O O . LEU B 1 42 ? -10.773 -7.094 -5.699 1 97.31 42 LEU B O 1
ATOM 3722 N N . GLY B 1 43 ? -10.641 -8.844 -4.176 1 98.12 43 GLY B N 1
ATOM 3723 C CA . GLY B 1 43 ? -10.719 -7.93 -3.049 1 98.12 43 GLY B CA 1
ATOM 3724 C C . GLY B 1 43 ? -9.562 -6.949 -2.994 1 98.12 43 GLY B C 1
ATOM 3725 O O . GLY B 1 43 ? -9.75 -5.777 -2.664 1 98.12 43 GLY B O 1
ATOM 3726 N N . MET B 1 44 ? -8.391 -7.445 -3.312 1 98.31 44 MET B N 1
ATOM 3727 C CA . MET B 1 44 ? -7.188 -6.625 -3.27 1 98.31 44 MET B CA 1
ATOM 3728 C C . MET B 1 44 ? -7.254 -5.504 -4.301 1 98.31 44 MET B C 1
ATOM 3730 O O . MET B 1 44 ? -6.84 -4.375 -4.027 1 98.31 44 MET B O 1
ATOM 3734 N N . ARG B 1 45 ? -7.746 -5.777 -5.512 1 97.88 45 ARG B N 1
ATOM 3735 C CA . ARG B 1 45 ? -7.906 -4.75 -6.539 1 97.88 45 ARG B CA 1
ATOM 3736 C C . ARG B 1 45 ? -8.836 -3.641 -6.059 1 97.88 45 ARG B C 1
ATOM 3738 O O . ARG B 1 45 ? -8.531 -2.457 -6.223 1 97.88 45 ARG B O 1
ATOM 3745 N N . SER B 1 46 ? -9.93 -4.062 -5.477 1 98.69 46 SER B N 1
ATOM 3746 C CA . SER B 1 46 ? -10.883 -3.092 -4.953 1 98.69 46 SER B CA 1
ATOM 3747 C C . SER B 1 46 ? -10.273 -2.27 -3.824 1 98.69 46 SER B C 1
ATOM 3749 O O . SER B 1 46 ? -10.453 -1.05 -3.77 1 98.69 46 SER B O 1
ATOM 3751 N N . LEU B 1 47 ? -9.586 -2.939 -2.965 1 98.81 47 LEU B N 1
ATOM 3752 C CA . LEU B 1 47 ? -8.953 -2.273 -1.83 1 98.81 47 LEU B CA 1
ATOM 3753 C C . LEU B 1 47 ? -7.941 -1.238 -2.305 1 98.81 47 LEU B C 1
ATOM 3755 O O . LEU B 1 47 ? -7.891 -0.125 -1.776 1 98.81 47 LEU B O 1
ATOM 3759 N N . GLU B 1 48 ? -7.148 -1.587 -3.262 1 98.5 48 GLU B N 1
ATOM 3760 C CA . GLU B 1 48 ? -6.148 -0.664 -3.783 1 98.5 48 GLU B CA 1
ATOM 3761 C C . GLU B 1 48 ? -6.801 0.553 -4.434 1 98.5 48 GLU B C 1
ATOM 3763 O O . GLU B 1 48 ? -6.285 1.668 -4.332 1 98.5 48 GLU B O 1
ATOM 3768 N N . LYS B 1 49 ? -7.887 0.332 -5.133 1 98.56 49 LYS B N 1
ATOM 3769 C CA . LYS B 1 49 ? -8.633 1.451 -5.703 1 98.56 49 LYS B CA 1
ATOM 3770 C C . LYS B 1 49 ? -9.156 2.377 -4.613 1 98.56 49 LYS B C 1
ATOM 3772 O O . LYS B 1 49 ? -9.094 3.602 -4.742 1 98.56 49 LYS B O 1
ATOM 3777 N N . LEU B 1 50 ? -9.703 1.765 -3.555 1 98.94 50 LEU B N 1
ATOM 3778 C CA . LEU B 1 50 ? -10.188 2.557 -2.43 1 98.94 50 LEU B CA 1
ATOM 3779 C C . LEU B 1 50 ? -9.055 3.391 -1.828 1 98.94 50 LEU B C 1
ATOM 3781 O O . LEU B 1 50 ? -9.25 4.566 -1.512 1 98.94 50 LEU B O 1
ATOM 3785 N N . ILE B 1 51 ? -7.914 2.809 -1.684 1 98.88 51 ILE B N 1
ATOM 3786 C CA . ILE B 1 51 ? -6.746 3.5 -1.146 1 98.88 51 ILE B CA 1
ATOM 3787 C C . ILE B 1 51 ? -6.398 4.691 -2.035 1 98.88 51 ILE B C 1
ATOM 3789 O O . ILE B 1 51 ? -6.094 5.777 -1.535 1 98.88 51 ILE B O 1
ATOM 3793 N N . ARG B 1 52 ? -6.496 4.535 -3.332 1 98.44 52 ARG B N 1
ATOM 3794 C CA . ARG B 1 52 ? -6.207 5.629 -4.25 1 98.44 52 ARG B CA 1
ATOM 3795 C C . ARG B 1 52 ? -7.211 6.762 -4.09 1 98.44 52 ARG B C 1
ATOM 3797 O O . ARG B 1 52 ? -6.844 7.938 -4.145 1 98.44 52 ARG B O 1
ATOM 3804 N N . VAL B 1 53 ? -8.469 6.398 -3.9 1 98.75 53 VAL B N 1
ATOM 3805 C CA . VAL B 1 53 ? -9.5 7.41 -3.67 1 98.75 53 VAL B CA 1
ATOM 3806 C C . VAL B 1 53 ? -9.148 8.227 -2.426 1 98.75 53 VAL B C 1
ATOM 3808 O O . VAL B 1 53 ? -9.203 9.453 -2.449 1 98.75 53 VAL B O 1
ATOM 3811 N N . ILE B 1 54 ? -8.781 7.512 -1.387 1 98.94 54 ILE B N 1
ATOM 3812 C CA . ILE B 1 54 ? -8.453 8.156 -0.121 1 98.94 54 ILE B CA 1
ATOM 3813 C C . ILE B 1 54 ? -7.215 9.031 -0.295 1 98.94 54 ILE B C 1
ATOM 3815 O O . ILE B 1 54 ? -7.188 10.18 0.143 1 98.94 54 ILE B O 1
ATOM 3819 N N . ASP B 1 55 ? -6.211 8.5 -0.984 1 98.69 55 ASP B N 1
ATOM 3820 C CA . ASP B 1 55 ? -4.977 9.234 -1.224 1 98.69 55 ASP B CA 1
ATOM 3821 C C . ASP B 1 55 ? -5.25 10.539 -1.974 1 98.69 55 ASP B C 1
ATOM 3823 O O . ASP B 1 55 ? -4.699 11.586 -1.634 1 98.69 55 ASP B O 1
ATOM 3827 N N . GLU B 1 56 ? -6.07 10.438 -3.002 1 98.19 56 GLU B N 1
ATOM 3828 C CA . GLU B 1 56 ? -6.375 11.617 -3.807 1 98.19 56 GLU B CA 1
ATOM 3829 C C . GLU B 1 56 ? -7.027 12.703 -2.961 1 98.19 56 GLU B C 1
ATOM 3831 O O . GLU B 1 56 ? -6.668 13.875 -3.07 1 98.19 56 GLU B O 1
ATOM 3836 N N . GLU B 1 57 ? -7.941 12.305 -2.078 1 98.75 57 GLU B N 1
ATOM 3837 C CA . GLU B 1 57 ? -8.641 13.297 -1.264 1 98.75 57 GLU B CA 1
ATOM 3838 C C . GLU B 1 57 ? -7.734 13.844 -0.162 1 98.75 57 GLU B C 1
ATOM 3840 O O . GLU B 1 57 ? -7.832 15.016 0.206 1 98.75 57 GLU B O 1
ATOM 3845 N N . MET B 1 58 ? -6.867 13.023 0.419 1 98.75 58 MET B N 1
ATOM 3846 C CA . MET B 1 58 ? -5.898 13.508 1.399 1 98.75 58 MET B CA 1
ATOM 3847 C C . MET B 1 58 ? -4.922 14.492 0.762 1 98.75 58 MET B C 1
ATOM 3849 O O . MET B 1 58 ? -4.621 15.531 1.342 1 98.75 58 MET B O 1
ATOM 3853 N N . ASP B 1 59 ? -4.484 14.141 -0.477 1 96.94 59 ASP B N 1
ATOM 3854 C CA . ASP B 1 59 ? -3.574 15.016 -1.208 1 96.94 59 ASP B CA 1
ATOM 3855 C C . ASP B 1 59 ? -4.23 16.359 -1.512 1 96.94 59 ASP B C 1
ATOM 3857 O O . ASP B 1 59 ? -3.574 17.406 -1.464 1 96.94 59 ASP B O 1
ATOM 3861 N N . SER B 1 60 ? -5.504 16.359 -1.771 1 97.38 60 SER B N 1
ATOM 3862 C CA . SER B 1 60 ? -6.223 17.562 -2.18 1 97.38 60 SER B CA 1
ATOM 3863 C C . SER B 1 60 ? -6.273 18.578 -1.053 1 97.38 60 SER B C 1
ATOM 3865 O O . SER B 1 60 ? -6.41 19.781 -1.304 1 97.38 60 SER B O 1
ATOM 3867 N N . ILE B 1 61 ? -6.117 18.109 0.173 1 97.94 61 ILE B N 1
ATOM 3868 C CA . ILE B 1 61 ? -6.184 19.062 1.279 1 97.94 61 ILE B CA 1
ATOM 3869 C C . ILE B 1 61 ? -4.777 19.344 1.803 1 97.94 61 ILE B C 1
ATOM 3871 O O . ILE B 1 61 ? -4.617 19.969 2.855 1 97.94 61 ILE B O 1
ATOM 3875 N N . GLY B 1 62 ? -3.812 18.828 1.13 1 96.5 62 GLY B N 1
ATOM 3876 C CA . GLY B 1 62 ? -2.434 19.156 1.456 1 96.5 62 GLY B CA 1
ATOM 3877 C C . GLY B 1 62 ? -1.824 18.203 2.475 1 96.5 62 GLY B C 1
ATOM 3878 O O . GLY B 1 62 ? -0.757 18.484 3.025 1 96.5 62 GLY B O 1
ATOM 3879 N N . ALA B 1 63 ? -2.508 17.094 2.836 1 98.44 63 ALA B N 1
ATOM 3880 C CA . ALA B 1 63 ? -1.939 16.094 3.738 1 98.44 63 ALA B CA 1
ATOM 3881 C C . ALA B 1 63 ? -0.796 15.336 3.068 1 98.44 63 ALA B C 1
ATOM 3883 O O . ALA B 1 63 ? -0.818 15.109 1.855 1 98.44 63 ALA B O 1
ATOM 3884 N N . GLN B 1 64 ? 0.188 15.016 3.836 1 98.06 64 GLN B N 1
ATOM 3885 C CA . GLN B 1 64 ? 1.37 14.328 3.324 1 98.06 64 GLN B CA 1
ATOM 3886 C C . GLN B 1 64 ? 1.448 12.906 3.854 1 98.06 64 GLN B C 1
ATOM 3888 O O . GLN B 1 64 ? 1.29 12.672 5.055 1 98.06 64 GLN B O 1
ATOM 3893 N N . LYS B 1 65 ? 1.656 12.016 2.965 1 98.56 65 LYS B N 1
ATOM 3894 C CA . LYS B 1 65 ? 1.673 10.602 3.312 1 98.56 65 LYS B CA 1
ATOM 3895 C C . LYS B 1 65 ? 3.014 10.203 3.922 1 98.56 65 LYS B C 1
ATOM 3897 O O . LYS B 1 65 ? 4.07 10.586 3.416 1 98.56 65 LYS B O 1
ATOM 3902 N N . ILE B 1 66 ? 3 9.484 5.023 1 98.62 66 ILE B N 1
ATOM 3903 C CA . ILE B 1 66 ? 4.168 8.922 5.688 1 98.62 66 ILE B CA 1
ATOM 3904 C C . ILE B 1 66 ? 3.898 7.465 6.07 1 98.62 66 ILE B C 1
ATOM 3906 O O . ILE B 1 66 ? 2.848 6.914 5.734 1 98.62 66 ILE B O 1
ATOM 3910 N N . SER B 1 67 ? 4.848 6.801 6.582 1 98.56 67 SER B N 1
ATOM 3911 C CA . SER B 1 67 ? 4.715 5.457 7.133 1 98.56 67 SER B CA 1
ATOM 3912 C C . SER B 1 67 ? 5.43 5.332 8.477 1 98.56 67 SER B C 1
ATOM 3914 O O . SER B 1 67 ? 6.625 5.625 8.578 1 98.56 67 SER B O 1
ATOM 3916 N N . MET B 1 68 ? 4.684 4.969 9.453 1 98.75 68 MET B N 1
ATOM 3917 C CA . MET B 1 68 ? 5.254 4.797 10.789 1 98.75 68 MET B CA 1
ATOM 3918 C C . MET B 1 68 ? 5.297 3.322 11.18 1 98.75 68 MET B C 1
ATOM 3920 O O . MET B 1 68 ? 4.48 2.529 10.711 1 98.75 68 MET B O 1
ATOM 3924 N N . PRO B 1 69 ? 6.215 2.957 11.992 1 98.44 69 PRO B N 1
ATOM 3925 C CA . PRO B 1 69 ? 6.312 1.561 12.414 1 98.44 69 PRO B CA 1
ATOM 3926 C C . PRO B 1 69 ? 5.055 1.073 13.133 1 98.44 69 PRO B C 1
ATOM 3928 O O . PRO B 1 69 ? 4.43 1.832 13.875 1 98.44 69 PRO B O 1
ATOM 3931 N N . CYS B 1 70 ? 4.738 -0.195 12.914 1 98.31 70 CYS B N 1
ATOM 3932 C CA . CYS B 1 70 ? 3.617 -0.834 13.594 1 98.31 70 CYS B CA 1
ATOM 3933 C C . CYS B 1 70 ? 3.986 -1.214 15.023 1 98.31 70 CYS B C 1
ATOM 3935 O O . CYS B 1 70 ? 3.133 -1.218 15.906 1 98.31 70 CYS B O 1
ATOM 3937 N N . ILE B 1 71 ? 5.219 -1.611 15.227 1 98.06 71 ILE B N 1
ATOM 3938 C CA . ILE B 1 71 ? 5.707 -2.004 16.547 1 98.06 71 ILE B CA 1
ATOM 3939 C C . ILE B 1 71 ? 6.504 -0.859 17.156 1 98.06 71 ILE B C 1
ATOM 3941 O O . ILE B 1 71 ? 7.48 -0.385 16.578 1 98.06 71 ILE B O 1
ATOM 3945 N N . THR B 1 72 ? 6.113 -0.398 18.297 1 97.88 72 THR B N 1
ATOM 3946 C CA . THR B 1 72 ? 6.801 0.7 18.969 1 97.88 72 THR B CA 1
ATOM 3947 C C . THR B 1 72 ? 7.062 0.363 20.438 1 97.88 72 THR B C 1
ATOM 3949 O O . THR B 1 72 ? 6.402 -0.509 21 1 97.88 72 THR B O 1
ATOM 3952 N N . PRO B 1 73 ? 8.016 1.012 21.062 1 97.69 73 PRO B N 1
ATOM 3953 C CA . PRO B 1 73 ? 8.258 0.789 22.484 1 97.69 73 PRO B CA 1
ATOM 3954 C C . PRO B 1 73 ? 7.023 1.055 23.344 1 97.69 73 PRO B C 1
ATOM 3956 O O . PRO B 1 73 ? 6.305 2.027 23.109 1 97.69 73 PRO B O 1
ATOM 3959 N N . LEU B 1 74 ? 6.855 0.2 24.328 1 97.44 74 LEU B N 1
ATOM 3960 C CA . LEU B 1 74 ? 5.723 0.366 25.234 1 97.44 74 LEU B CA 1
ATOM 3961 C C . LEU B 1 74 ? 5.848 1.658 26.031 1 97.44 74 LEU B C 1
ATOM 3963 O O . LEU B 1 74 ? 4.848 2.215 26.484 1 97.44 74 LEU B O 1
ATOM 3967 N N . SER B 1 75 ? 7.031 2.162 26.188 1 97.25 75 SER B N 1
ATOM 3968 C CA . SER B 1 75 ? 7.297 3.383 26.953 1 97.25 75 SER B CA 1
ATOM 3969 C C . SER B 1 75 ? 6.551 4.574 26.359 1 97.25 75 SER B C 1
ATOM 3971 O O . SER B 1 75 ? 6.156 5.488 27.078 1 97.25 75 SER B O 1
ATOM 3973 N N . PHE B 1 76 ? 6.375 4.605 24.984 1 96.81 76 PHE B N 1
ATOM 3974 C CA . PHE B 1 76 ? 5.598 5.664 24.344 1 96.81 76 PHE B CA 1
ATOM 3975 C C . PHE B 1 76 ? 4.18 5.707 24.906 1 96.81 76 PHE B C 1
ATOM 3977 O O . PHE B 1 76 ? 3.662 6.777 25.219 1 96.81 76 PHE B O 1
ATOM 3984 N N . TRP B 1 77 ? 3.627 4.578 25.094 1 96.31 77 TRP B N 1
ATOM 3985 C CA . TRP B 1 77 ? 2.24 4.449 25.516 1 96.31 77 TRP B CA 1
ATOM 3986 C C . TRP B 1 77 ? 2.117 4.656 27.031 1 96.31 77 TRP B C 1
ATOM 3988 O O . TRP B 1 77 ? 1.103 5.164 27.516 1 96.31 77 TRP B O 1
ATOM 3998 N N . LYS B 1 78 ? 3.115 4.223 27.812 1 97.12 78 LYS B N 1
ATOM 3999 C CA . LYS B 1 78 ? 3.141 4.527 29.234 1 97.12 78 LYS B CA 1
ATOM 4000 C C . LYS B 1 78 ? 3.16 6.031 29.469 1 97.12 78 LYS B C 1
ATOM 4002 O O . LYS B 1 78 ? 2.49 6.527 30.391 1 97.12 78 LYS B O 1
ATOM 4007 N N . LYS B 1 79 ? 3.855 6.68 28.625 1 96.56 79 LYS B N 1
ATOM 4008 C CA . LYS B 1 79 ? 3.959 8.133 28.75 1 96.56 79 LYS B CA 1
ATOM 4009 C C . LYS B 1 79 ? 2.609 8.805 28.516 1 96.56 79 LYS B C 1
ATOM 4011 O O . LYS B 1 79 ? 2.268 9.781 29.188 1 96.56 79 LYS B O 1
ATOM 4016 N N . SER B 1 80 ? 1.814 8.383 27.578 1 94.5 80 SER B N 1
ATOM 4017 C CA . SER B 1 80 ? 0.512 8.977 27.281 1 94.5 80 SER B CA 1
ATOM 4018 C C . SER B 1 80 ? -0.548 8.492 28.266 1 94.5 80 SER B C 1
ATOM 4020 O O . SER B 1 80 ? -1.637 9.062 28.344 1 94.5 80 SER B O 1
ATOM 4022 N N . GLY B 1 81 ? -0.279 7.371 29.016 1 94.12 81 GLY B N 1
ATOM 4023 C CA . GLY B 1 81 ? -1.226 6.805 29.953 1 94.12 81 GLY B CA 1
ATOM 4024 C C . GLY B 1 81 ? -2.195 5.828 29.312 1 94.12 81 GLY B C 1
ATOM 4025 O O . GLY B 1 81 ? -3.055 5.266 30 1 94.12 81 GLY B O 1
ATOM 4026 N N . ARG B 1 82 ? -2.064 5.492 28 1 92.56 82 ARG B N 1
ATOM 4027 C CA . ARG B 1 82 ? -3.053 4.695 27.281 1 92.56 82 ARG B CA 1
ATOM 4028 C C . ARG B 1 82 ? -2.637 3.23 27.219 1 92.56 82 ARG B C 1
ATOM 4030 O O . ARG B 1 82 ? -3.312 2.414 26.594 1 92.56 82 ARG B O 1
ATOM 4037 N N . TRP B 1 83 ? -1.545 2.863 27.922 1 92 83 TRP B N 1
ATOM 4038 C CA . TRP B 1 83 ? -0.973 1.524 27.828 1 92 83 TRP B CA 1
ATOM 4039 C C . TRP B 1 83 ? -1.902 0.488 28.438 1 92 83 TRP B C 1
ATOM 4041 O O . TRP B 1 83 ? -1.766 -0.711 28.188 1 92 83 TRP B O 1
ATOM 4051 N N . GLN B 1 84 ? -2.92 0.94 29.094 1 90.19 84 GLN B N 1
ATOM 4052 C CA . GLN B 1 84 ? -3.789 0.029 29.844 1 90.19 84 GLN B CA 1
ATOM 4053 C C . GLN B 1 84 ? -5.008 -0.358 29 1 90.19 84 GLN B C 1
ATOM 4055 O O . GLN B 1 84 ? -5.84 -1.153 29.453 1 90.19 84 GLN B O 1
ATOM 4060 N N . ILE B 1 85 ? -5.066 0.143 27.812 1 87.75 85 ILE B N 1
ATOM 4061 C CA . ILE B 1 85 ? -6.211 -0.219 26.984 1 87.75 85 ILE B CA 1
ATOM 4062 C C . ILE B 1 85 ? -6.219 -1.727 26.75 1 87.75 85 ILE B C 1
ATOM 4064 O O . ILE B 1 85 ? -5.164 -2.33 26.531 1 87.75 85 ILE B O 1
ATOM 4068 N N . LYS B 1 86 ? -7.332 -2.316 26.797 1 87.88 86 LYS B N 1
ATOM 4069 C CA . LYS B 1 86 ? -7.492 -3.766 26.766 1 87.88 86 LYS B CA 1
ATOM 4070 C C . LYS B 1 86 ? -7.148 -4.332 25.391 1 87.88 86 LYS B C 1
ATOM 4072 O O . LYS B 1 86 ? -6.715 -5.477 25.281 1 87.88 86 LYS B O 1
ATOM 4077 N N . GLU B 1 87 ? -7.32 -3.547 24.406 1 92.5 87 GLU B N 1
ATOM 4078 C CA . GLU B 1 87 ? -7.172 -4.043 23.047 1 92.5 87 GLU B CA 1
ATOM 4079 C C . GLU B 1 87 ? -5.727 -3.92 22.562 1 92.5 87 GLU B C 1
ATOM 4081 O O . GLU B 1 87 ? -5.398 -4.34 21.453 1 92.5 87 GLU B O 1
ATOM 4086 N N . LEU B 1 88 ? -4.852 -3.473 23.422 1 94.56 88 LEU B N 1
ATOM 4087 C CA . LEU B 1 88 ? -3.465 -3.268 23.016 1 94.56 88 LEU B CA 1
ATOM 4088 C C . LEU B 1 88 ? -2.695 -4.582 23.031 1 94.56 88 LEU B C 1
ATOM 4090 O O . LEU B 1 88 ? -2.631 -5.254 24.078 1 94.56 88 LEU B O 1
ATOM 4094 N N . TYR B 1 89 ? -2.062 -4.996 21.859 1 96.81 89 TYR B N 1
ATOM 4095 C CA . TYR B 1 89 ? -1.138 -6.125 21.812 1 96.81 89 TYR B CA 1
ATOM 4096 C C . TYR B 1 89 ? 0.206 -5.75 22.438 1 96.81 89 TYR B C 1
ATOM 4098 O O . TYR B 1 89 ? 0.778 -4.707 22.094 1 96.81 89 TYR B O 1
ATOM 4106 N N . LYS B 1 90 ? 0.662 -6.551 23.281 1 95.75 90 LYS B N 1
ATOM 4107 C CA . LYS B 1 90 ? 1.976 -6.367 23.891 1 95.75 90 LYS B CA 1
ATOM 4108 C C . LYS B 1 90 ? 2.902 -7.535 23.562 1 95.75 90 LYS B C 1
ATOM 4110 O O . LYS B 1 90 ? 2.443 -8.664 23.391 1 95.75 90 LYS B O 1
ATOM 4115 N N . LEU B 1 91 ? 4.191 -7.246 23.359 1 96.06 91 LEU B N 1
ATOM 4116 C CA . LEU B 1 91 ? 5.172 -8.297 23.094 1 96.06 91 LEU B CA 1
ATOM 4117 C C . LEU B 1 91 ? 6.539 -7.914 23.641 1 96.06 91 LEU B C 1
ATOM 4119 O O . LEU B 1 91 ? 6.77 -6.758 24.016 1 96.06 91 LEU B O 1
ATOM 4123 N N . LYS B 1 92 ? 7.379 -8.891 23.766 1 95.25 92 LYS B N 1
ATOM 4124 C CA . LYS B 1 92 ? 8.781 -8.695 24.141 1 95.25 92 LYS B CA 1
ATOM 4125 C C . LYS B 1 92 ? 9.711 -9.156 23.031 1 95.25 92 LYS B C 1
ATOM 4127 O O . LYS B 1 92 ? 9.438 -10.148 22.344 1 95.25 92 LYS B O 1
ATOM 4132 N N . ASN B 1 93 ? 10.742 -8.391 22.859 1 94.38 93 ASN B N 1
ATOM 4133 C CA . ASN B 1 93 ? 11.75 -8.859 21.922 1 94.38 93 ASN B CA 1
ATOM 4134 C C . ASN B 1 93 ? 12.734 -9.812 22.594 1 94.38 93 ASN B C 1
ATOM 4136 O O . ASN B 1 93 ? 12.562 -10.172 23.766 1 94.38 93 ASN B O 1
ATOM 4140 N N . ARG B 1 94 ? 13.797 -10.25 21.828 1 93.38 94 ARG B N 1
ATOM 4141 C CA . ARG B 1 94 ? 14.734 -11.266 22.297 1 93.38 94 ARG B CA 1
ATOM 4142 C C . ARG B 1 94 ? 15.586 -10.727 23.438 1 93.38 94 ARG B C 1
ATOM 4144 O O . ARG B 1 94 ? 16.203 -11.5 24.172 1 93.38 94 ARG B O 1
ATOM 4151 N N . GLN B 1 95 ? 15.617 -9.438 23.609 1 93.19 95 GLN B N 1
ATOM 4152 C CA . GLN B 1 95 ? 16.344 -8.812 24.703 1 93.19 95 GLN B CA 1
ATOM 4153 C C . GLN B 1 95 ? 15.422 -8.43 25.844 1 93.19 95 GLN B C 1
ATOM 4155 O O . GLN B 1 95 ? 15.789 -7.652 26.719 1 93.19 95 GLN B O 1
ATOM 4160 N N . ASP B 1 96 ? 14.211 -8.727 25.812 1 94.31 96 ASP B N 1
ATOM 4161 C CA . ASP B 1 96 ? 13.195 -8.57 26.844 1 94.31 96 ASP B CA 1
ATOM 4162 C C . ASP B 1 96 ? 12.711 -7.129 26.938 1 94.31 96 ASP B C 1
ATOM 4164 O O . ASP B 1 96 ? 12.203 -6.699 27.969 1 94.31 96 ASP B O 1
ATOM 4168 N N . GLN B 1 97 ? 12.969 -6.434 25.906 1 95.88 97 GLN B N 1
ATOM 4169 C CA . GLN B 1 97 ? 12.359 -5.109 25.812 1 95.88 97 GLN B CA 1
ATOM 4170 C C . GLN B 1 97 ? 10.883 -5.203 25.453 1 95.88 97 GLN B C 1
ATOM 4172 O O . GLN B 1 97 ? 10.492 -6.051 24.641 1 95.88 97 GLN B O 1
ATOM 4177 N N . GLU B 1 98 ? 10.086 -4.277 26.062 1 96.94 98 GLU B N 1
ATOM 4178 C CA . GLU B 1 98 ? 8.641 -4.34 25.875 1 96.94 98 GLU B CA 1
ATOM 4179 C C . GLU B 1 98 ? 8.195 -3.436 24.734 1 96.94 98 GLU B C 1
ATOM 4181 O O . GLU B 1 98 ? 8.633 -2.285 24.641 1 96.94 98 GLU B O 1
ATOM 4186 N N . PHE B 1 99 ? 7.371 -3.996 23.938 1 97.62 99 PHE B N 1
ATOM 4187 C CA . PHE B 1 99 ? 6.805 -3.283 22.797 1 97.62 99 PHE B CA 1
ATOM 4188 C C . PHE B 1 99 ? 5.297 -3.488 22.719 1 97.62 99 PHE B C 1
ATOM 4190 O O . PHE B 1 99 ? 4.742 -4.324 23.438 1 97.62 99 PHE B O 1
ATOM 4197 N N . CYS B 1 100 ? 4.672 -2.734 21.969 1 96.81 100 CYS B N 1
ATOM 4198 C CA . CYS B 1 100 ? 3.273 -2.943 21.609 1 96.81 100 CYS B CA 1
ATOM 4199 C C . CYS B 1 100 ? 3.09 -2.879 20.094 1 96.81 100 CYS B C 1
ATOM 4201 O O . CYS B 1 100 ? 3.971 -2.398 19.375 1 96.81 100 CYS B O 1
ATOM 4203 N N . ILE B 1 101 ? 2.096 -3.523 19.547 1 98 101 ILE B N 1
ATOM 4204 C CA . ILE B 1 101 ? 1.644 -3.385 18.172 1 98 101 ILE B CA 1
ATOM 4205 C C . ILE B 1 101 ? 0.507 -2.369 18.094 1 98 101 ILE B C 1
ATOM 4207 O O . ILE B 1 101 ? -0.539 -2.553 18.719 1 98 101 ILE B O 1
ATOM 4211 N N . ASN B 1 102 ? 0.665 -1.345 17.359 1 97.69 102 ASN B N 1
ATOM 4212 C CA . ASN B 1 102 ? -0.103 -0.114 17.516 1 97.69 102 ASN B CA 1
ATOM 4213 C C . ASN B 1 102 ? -1.515 -0.26 16.953 1 97.69 102 ASN B C 1
ATOM 4215 O O . ASN B 1 102 ? -1.688 -0.619 15.781 1 97.69 102 ASN B O 1
ATOM 4219 N N . PRO B 1 103 ? -2.533 0.005 17.734 1 97.25 103 PRO B N 1
ATOM 4220 C CA . PRO B 1 103 ? -3.9 0.133 17.219 1 97.25 103 PRO B CA 1
ATOM 4221 C C . PRO B 1 103 ? -4.164 1.491 16.578 1 97.25 103 PRO B C 1
ATOM 4223 O O . PRO B 1 103 ? -5.152 1.654 15.852 1 97.25 103 PRO B O 1
ATOM 4226 N N . THR B 1 104 ? -3.436 2.469 16.891 1 96.62 104 THR B N 1
ATOM 4227 C CA . THR B 1 104 ? -3.381 3.836 16.391 1 96.62 104 THR B CA 1
ATOM 4228 C C . THR B 1 104 ? -2.006 4.449 16.641 1 96.62 104 THR B C 1
ATOM 4230 O O . THR B 1 104 ? -1.136 3.818 17.234 1 96.62 104 THR B O 1
ATOM 4233 N N . HIS B 1 105 ? -1.716 5.68 16.234 1 98.12 105 HIS B N 1
ATOM 4234 C CA . HIS B 1 105 ? -0.334 6.148 16.25 1 98.12 105 HIS B CA 1
ATOM 4235 C C . HIS B 1 105 ? -0.24 7.566 16.797 1 98.12 105 HIS B C 1
ATOM 4237 O O . HIS B 1 105 ? 0.622 8.344 16.391 1 98.12 105 HIS B O 1
ATOM 4243 N N . GLU B 1 106 ? -1.097 7.996 17.734 1 97.38 106 GLU B N 1
ATOM 4244 C CA . GLU B 1 106 ? -1.021 9.336 18.297 1 97.38 106 GLU B CA 1
ATOM 4245 C C . GLU B 1 106 ? 0.331 9.586 18.953 1 97.38 106 GLU B C 1
ATOM 4247 O O . GLU B 1 106 ? 0.933 10.641 18.781 1 97.38 106 GLU B O 1
ATOM 4252 N N . GLU B 1 107 ? 0.826 8.602 19.766 1 97.69 107 GLU B N 1
ATOM 4253 C CA . GLU B 1 107 ? 2.104 8.734 20.453 1 97.69 107 GLU B CA 1
ATOM 4254 C C . GLU B 1 107 ? 3.258 8.867 19.469 1 97.69 107 GLU B C 1
ATOM 4256 O O . GLU B 1 107 ? 4.094 9.766 19.594 1 97.69 107 GLU B O 1
ATOM 4261 N N . SER B 1 108 ? 3.25 8.008 18.438 1 98.12 108 SER B N 1
ATOM 4262 C CA . SER B 1 108 ? 4.348 7.938 17.484 1 98.12 108 SER B CA 1
ATOM 4263 C C . SER B 1 108 ? 4.445 9.219 16.656 1 98.12 108 SER B C 1
ATOM 4265 O O . SER B 1 108 ? 5.535 9.75 16.453 1 98.12 108 SER B O 1
ATOM 4267 N N . VAL B 1 109 ? 3.33 9.727 16.172 1 98.31 109 VAL B N 1
ATOM 4268 C CA . VAL B 1 109 ? 3.35 10.891 15.297 1 98.31 109 VAL B CA 1
ATOM 4269 C C . VAL B 1 109 ? 3.725 12.133 16.094 1 98.31 109 VAL B C 1
ATOM 4271 O O . VAL B 1 109 ? 4.398 13.031 15.578 1 98.31 109 VAL B O 1
ATOM 4274 N N . SER B 1 110 ? 3.254 12.211 17.375 1 98.12 110 SER B N 1
ATOM 4275 C CA . SER B 1 110 ? 3.625 13.344 18.219 1 98.12 110 SER B CA 1
ATOM 4276 C C . SER B 1 110 ? 5.129 13.367 18.484 1 98.12 110 SER B C 1
ATOM 4278 O O . SER B 1 110 ? 5.746 14.438 18.453 1 98.12 110 SER B O 1
ATOM 4280 N N . LEU B 1 111 ? 5.672 12.211 18.734 1 97.94 111 LEU B N 1
ATOM 4281 C CA . LEU B 1 111 ? 7.113 12.102 18.938 1 97.94 111 LEU B CA 1
ATOM 4282 C C . LEU B 1 111 ? 7.867 12.477 17.656 1 97.94 111 LEU B C 1
ATOM 4284 O O . LEU B 1 111 ? 8.891 13.156 17.719 1 97.94 111 LEU B O 1
ATOM 4288 N N . LEU B 1 112 ? 7.41 11.992 16.516 1 97.25 112 LEU B N 1
ATOM 4289 C CA . LEU B 1 112 ? 8.008 12.352 15.227 1 97.25 112 LEU B CA 1
ATOM 4290 C C . LEU B 1 112 ? 8 13.867 15.031 1 97.25 112 LEU B C 1
ATOM 4292 O O . LEU B 1 112 ? 9.023 14.453 14.664 1 97.25 112 LEU B O 1
ATOM 4296 N N . PHE B 1 113 ? 6.84 14.5 15.289 1 96.75 113 PHE B N 1
ATOM 4297 C CA . PHE B 1 113 ? 6.699 15.945 15.164 1 96.75 113 PHE B CA 1
ATOM 4298 C C . PHE B 1 113 ? 7.695 16.672 16.062 1 96.75 113 PHE B C 1
ATOM 4300 O O . PHE B 1 113 ? 8.312 17.656 15.656 1 96.75 113 PHE B O 1
ATOM 4307 N N . SER B 1 114 ? 7.883 16.156 17.281 1 96.31 114 SER B N 1
ATOM 4308 C CA . SER B 1 114 ? 8.719 16.797 18.281 1 96.31 114 SER B CA 1
ATOM 4309 C C . SER B 1 114 ? 10.188 16.781 17.875 1 96.31 114 SER B C 1
ATOM 4311 O O . SER B 1 114 ? 10.969 17.641 18.312 1 96.31 114 SER B O 1
ATOM 4313 N N . CYS B 1 115 ? 10.531 15.836 17.047 1 92.12 115 CYS B N 1
ATOM 4314 C CA . CYS B 1 115 ? 11.906 15.75 16.578 1 92.12 115 CYS B CA 1
ATOM 4315 C C . CYS B 1 115 ? 12.289 17 15.781 1 92.12 115 CYS B C 1
ATOM 4317 O O . CYS B 1 115 ? 13.461 17.344 15.695 1 92.12 115 CYS B O 1
ATOM 4319 N N . HIS B 1 116 ? 11.312 17.688 15.273 1 90.38 116 HIS B N 1
ATOM 4320 C CA . HIS B 1 116 ? 11.57 18.828 14.414 1 90.38 116 HIS B CA 1
ATOM 4321 C C . HIS B 1 116 ? 10.977 20.109 15 1 90.38 116 HIS B C 1
ATOM 4323 O O . HIS B 1 116 ? 10.977 21.156 14.352 1 90.38 116 HIS B O 1
ATOM 4329 N N . ALA B 1 117 ? 10.391 20 16.125 1 91.44 117 ALA B N 1
ATOM 4330 C CA . ALA B 1 117 ? 9.75 21.125 16.797 1 91.44 117 ALA B CA 1
ATOM 4331 C C . ALA B 1 117 ? 10.781 22.016 17.484 1 91.44 117 ALA B C 1
ATOM 4333 O O . ALA B 1 117 ? 11.906 21.578 17.75 1 91.44 117 ALA B O 1
ATOM 4334 N N . PRO B 1 118 ? 10.5 23.328 17.75 1 94 118 PRO B N 1
ATOM 4335 C CA . PRO B 1 118 ? 9.188 23.938 17.5 1 94 118 PRO B CA 1
ATOM 4336 C C . PRO B 1 118 ? 9.039 24.438 16.078 1 94 118 PRO B C 1
ATOM 4338 O O . PRO B 1 118 ? 9.992 24.953 15.492 1 94 118 PRO B O 1
ATOM 4341 N N . PHE B 1 119 ? 7.895 24.234 15.539 1 93.19 119 PHE B N 1
ATOM 4342 C CA . PHE B 1 119 ? 7.551 24.797 14.25 1 93.19 119 PHE B CA 1
ATOM 4343 C C . PHE B 1 119 ? 7.027 26.234 14.406 1 93.19 119 PHE B C 1
ATOM 4345 O O . PHE B 1 119 ? 6.633 26.625 15.5 1 93.19 119 PHE B O 1
ATOM 4352 N N . THR B 1 120 ? 7.105 26.938 13.336 1 89.62 120 THR B N 1
ATOM 4353 C CA . THR B 1 120 ? 6.508 28.281 13.359 1 89.62 120 THR B CA 1
ATOM 4354 C C . THR B 1 120 ? 5.047 28.219 12.93 1 89.62 120 THR B C 1
ATOM 4356 O O . THR B 1 120 ? 4.629 27.281 12.25 1 89.62 120 THR B O 1
ATOM 4359 N N . ALA B 1 121 ? 4.316 29.219 13.336 1 88.5 121 ALA B N 1
ATOM 4360 C CA . ALA B 1 121 ? 2.887 29.266 13.039 1 88.5 121 ALA B CA 1
ATOM 4361 C C . ALA B 1 121 ? 2.641 29.266 11.531 1 88.5 121 ALA B C 1
ATOM 4363 O O . ALA B 1 121 ? 1.618 28.766 11.062 1 88.5 121 ALA B O 1
ATOM 4364 N N . LYS B 1 122 ? 3.578 29.781 10.773 1 85.44 122 LYS B N 1
ATOM 4365 C CA . LYS B 1 122 ? 3.436 29.891 9.328 1 85.44 122 LYS B CA 1
ATOM 4366 C C . LYS B 1 122 ? 3.461 28.516 8.672 1 85.44 122 LYS B C 1
ATOM 4368 O O . LYS B 1 122 ? 2.979 28.344 7.547 1 85.44 122 LYS B O 1
ATOM 4373 N N . GLU B 1 123 ? 3.965 27.562 9.344 1 90.06 123 GLU B N 1
ATOM 4374 C CA . GLU B 1 123 ? 4.098 26.219 8.797 1 90.06 123 GLU B CA 1
ATOM 4375 C C . GLU B 1 123 ? 2.834 25.406 9.039 1 90.06 123 GLU B C 1
ATOM 4377 O O . GLU B 1 123 ? 2.67 24.328 8.461 1 90.06 123 GLU B O 1
ATOM 4382 N N . ALA B 1 124 ? 1.912 25.938 9.812 1 93.19 124 ALA B N 1
ATOM 4383 C CA . ALA B 1 124 ? 0.685 25.234 10.148 1 93.19 124 ALA B CA 1
ATOM 4384 C C . ALA B 1 124 ? -0.364 25.391 9.047 1 93.19 124 ALA B C 1
ATOM 4386 O O . ALA B 1 124 ? -0.386 26.406 8.352 1 93.19 124 ALA B O 1
ATOM 4387 N N . PRO B 1 125 ? -1.192 24.469 8.93 1 96.88 125 PRO B N 1
ATOM 4388 C CA . PRO B 1 125 ? -1.23 23.172 9.609 1 96.88 125 PRO B CA 1
ATOM 4389 C C . PRO B 1 125 ? -0.274 22.156 8.992 1 96.88 125 PRO B C 1
ATOM 4391 O O . PRO B 1 125 ? -0.035 22.188 7.785 1 96.88 125 PRO B O 1
ATOM 4394 N N . ILE B 1 126 ? 0.315 21.359 9.766 1 97.31 126 ILE B N 1
ATOM 4395 C CA . ILE B 1 126 ? 1.033 20.188 9.297 1 97.31 126 ILE B CA 1
ATOM 4396 C C . ILE B 1 126 ? 0.121 18.953 9.375 1 97.31 126 ILE B C 1
ATOM 4398 O O . ILE B 1 126 ? -0.435 18.656 10.438 1 97.31 126 ILE B O 1
ATOM 4402 N N . MET B 1 127 ? -0.132 18.344 8.266 1 98.69 127 MET B N 1
ATOM 4403 C CA . MET B 1 127 ? -1.015 17.188 8.18 1 98.69 127 MET B CA 1
ATOM 4404 C C . MET B 1 127 ? -0.261 15.961 7.66 1 98.69 127 MET B C 1
ATOM 4406 O O . MET B 1 127 ? 0.211 15.961 6.523 1 98.69 127 MET B O 1
ATOM 4410 N N . LEU B 1 128 ? -0.108 14.953 8.516 1 98.62 128 LEU B N 1
ATOM 4411 C CA . LEU B 1 128 ? 0.589 13.719 8.188 1 98.62 128 LEU B CA 1
ATOM 4412 C C . LEU B 1 128 ? -0.359 12.523 8.258 1 98.62 128 LEU B C 1
ATOM 4414 O O . LEU B 1 128 ? -1.09 12.367 9.242 1 98.62 128 LEU B O 1
ATOM 4418 N N . TYR B 1 129 ? -0.38 11.75 7.203 1 98.81 129 TYR B N 1
ATOM 4419 C CA . TYR B 1 129 ? -1.275 10.594 7.242 1 98.81 129 TYR B CA 1
ATOM 4420 C C . TYR B 1 129 ? -0.572 9.336 6.746 1 98.81 129 TYR B C 1
ATOM 4422 O O . TYR B 1 129 ? 0.491 9.422 6.125 1 98.81 129 TYR B O 1
ATOM 4430 N N . GLN B 1 130 ? -1.142 8.242 7.07 1 98.88 130 GLN B N 1
ATOM 4431 C CA . GLN B 1 130 ? -0.686 6.945 6.586 1 98.88 130 GLN B CA 1
ATOM 4432 C C . GLN B 1 130 ? -1.86 5.996 6.367 1 98.88 130 GLN B C 1
ATOM 4434 O O . GLN B 1 130 ? -2.934 6.188 6.941 1 98.88 130 GLN B O 1
ATOM 4439 N N . ILE B 1 131 ? -1.707 5.102 5.496 1 98.75 131 ILE B N 1
ATOM 4440 C CA . ILE B 1 131 ? -2.57 3.934 5.355 1 98.75 131 ILE B CA 1
ATOM 4441 C C . ILE B 1 131 ? -1.771 2.664 5.645 1 98.75 131 ILE B C 1
ATOM 4443 O O . ILE B 1 131 ? -0.874 2.299 4.883 1 98.75 131 ILE B O 1
ATOM 4447 N N . SER B 1 132 ? -2.043 2.096 6.75 1 97.81 132 SER B N 1
ATOM 4448 C CA . SER B 1 132 ? -1.254 0.95 7.191 1 97.81 132 SER B CA 1
ATOM 4449 C C . SER B 1 132 ? -2.096 -0.014 8.023 1 97.81 132 SER B C 1
ATOM 4451 O O . SER B 1 132 ? -3.223 0.31 8.406 1 97.81 132 SER B O 1
ATOM 4453 N N . ARG B 1 133 ? -1.575 -1.128 8.266 1 98 133 ARG B N 1
ATOM 4454 C CA . ARG B 1 133 ? -2.229 -2.121 9.109 1 98 133 ARG B CA 1
ATOM 4455 C C . ARG B 1 133 ? -2.258 -1.668 10.57 1 98 133 ARG B C 1
ATOM 4457 O O . ARG B 1 133 ? -1.286 -1.095 11.062 1 98 133 ARG B O 1
ATOM 4464 N N . LYS B 1 134 ? -3.363 -1.886 11.195 1 98.5 134 LYS B N 1
ATOM 4465 C CA . LYS B 1 134 ? -3.543 -1.692 12.625 1 98.5 134 LYS B CA 1
ATOM 4466 C C . LYS B 1 134 ? -3.953 -2.994 13.312 1 98.5 134 LYS B C 1
ATOM 4468 O O . LYS B 1 134 ? -4.48 -3.9 12.664 1 98.5 134 LYS B O 1
ATOM 4473 N N . PHE B 1 135 ? -3.691 -3.055 14.555 1 98.31 135 PHE B N 1
ATOM 4474 C CA . PHE B 1 135 ? -3.875 -4.293 15.305 1 98.31 135 PHE B CA 1
ATOM 4475 C C . PHE B 1 135 ? -4.621 -4.031 16.609 1 98.31 135 PHE B C 1
ATOM 4477 O O . PHE B 1 135 ? -4.258 -3.129 17.359 1 98.31 135 PHE B O 1
ATOM 4484 N N . ARG B 1 136 ? -5.645 -4.695 16.812 1 97.88 136 ARG B N 1
ATOM 4485 C CA . ARG B 1 136 ? -6.406 -4.633 18.062 1 97.88 136 ARG B CA 1
ATOM 4486 C C . ARG B 1 136 ? -6.742 -6.031 18.562 1 97.88 136 ARG B C 1
ATOM 4488 O O . ARG B 1 136 ? -7.289 -6.852 17.828 1 97.88 136 ARG B O 1
ATOM 4495 N N . ASP B 1 137 ? -6.363 -6.289 19.781 1 96.94 137 ASP B N 1
ATOM 4496 C CA . ASP B 1 137 ? -6.707 -7.562 20.406 1 96.94 137 ASP B CA 1
ATOM 4497 C C . ASP B 1 137 ? -8.195 -7.625 20.75 1 96.94 137 ASP B C 1
ATOM 4499 O O . ASP B 1 137 ? -8.562 -7.766 21.922 1 96.94 137 ASP B O 1
ATOM 4503 N N . GLU B 1 138 ? -8.984 -7.672 19.656 1 95.25 138 GLU B N 1
ATOM 4504 C CA . GLU B 1 138 ? -10.445 -7.668 19.75 1 95.25 138 GLU B CA 1
ATOM 4505 C C . GLU B 1 138 ? -10.953 -8.93 20.453 1 95.25 138 GLU B C 1
ATOM 4507 O O . GLU B 1 138 ? -10.586 -10.039 20.078 1 95.25 138 GLU B O 1
ATOM 4512 N N . MET B 1 139 ? -11.82 -8.711 21.422 1 93.12 139 MET B N 1
ATOM 4513 C CA . MET B 1 139 ? -12.32 -9.82 22.234 1 93.12 139 MET B CA 1
ATOM 4514 C C . MET B 1 139 ? -13.203 -10.742 21.406 1 93.12 139 MET B C 1
ATOM 4516 O O . MET B 1 139 ? -13.086 -11.969 21.484 1 93.12 139 MET B O 1
ATOM 4520 N N . ALA B 1 140 ? -14.102 -10.148 20.656 1 93.62 140 ALA B N 1
ATOM 4521 C CA . ALA B 1 140 ? -15.062 -10.922 19.875 1 93.62 140 ALA B CA 1
ATOM 4522 C C . ALA B 1 140 ? -15.148 -10.406 18.438 1 93.62 140 ALA B C 1
ATOM 4524 O O . ALA B 1 140 ? -16.094 -9.711 18.062 1 93.62 140 ALA B O 1
ATOM 4525 N N . PRO B 1 141 ? -14.102 -10.836 17.656 1 95.06 141 PRO B N 1
ATOM 4526 C CA . PRO B 1 141 ? -14.195 -10.422 16.25 1 95.06 141 PRO B CA 1
ATOM 4527 C C . PRO B 1 141 ? -15.461 -10.93 15.562 1 95.06 141 PRO B C 1
ATOM 4529 O O . PRO B 1 141 ? -15.898 -12.055 15.82 1 95.06 141 PRO B O 1
ATOM 4532 N N . LYS B 1 142 ? -16.031 -10.07 14.719 1 93.88 142 LYS B N 1
ATOM 4533 C CA . LYS B 1 142 ? -17.312 -10.391 14.109 1 93.88 142 LYS B CA 1
ATOM 4534 C C . LYS B 1 142 ? -17.438 -9.766 12.727 1 93.88 142 LYS B C 1
ATOM 4536 O O . LYS B 1 142 ? -16.891 -8.688 12.469 1 93.88 142 LYS B O 1
ATOM 4541 N N . TYR B 1 143 ? -18.156 -10.469 11.805 1 95.19 143 TYR B N 1
ATOM 4542 C CA . TYR B 1 143 ? -18.562 -9.945 10.508 1 95.19 143 TYR B CA 1
ATOM 4543 C C . TYR B 1 143 ? -17.359 -9.609 9.648 1 95.19 143 TYR B C 1
ATOM 4545 O O . TYR B 1 143 ? -17.297 -8.531 9.039 1 95.19 143 T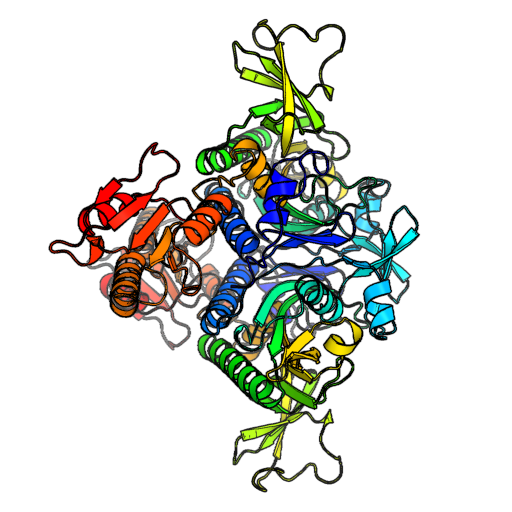YR B O 1
ATOM 4553 N N . ALA B 1 144 ? -16.344 -10.508 9.688 1 96.25 144 ALA B N 1
ATOM 4554 C CA . ALA B 1 144 ? -15.195 -10.438 8.797 1 96.25 144 ALA B CA 1
ATOM 4555 C C . ALA B 1 144 ? -14.43 -9.133 8.992 1 96.25 144 ALA B C 1
ATOM 4557 O O . ALA B 1 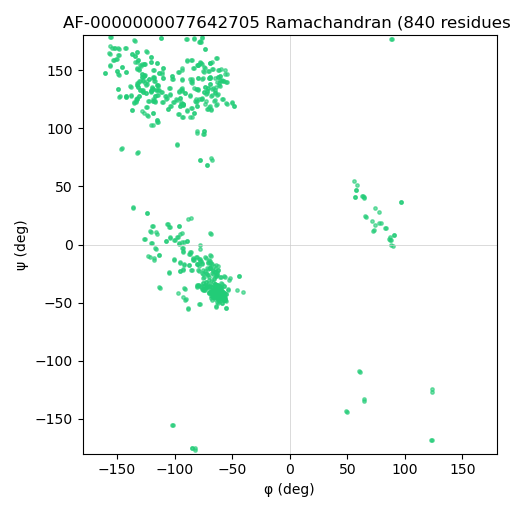144 ? -13.859 -8.891 10.062 1 96.25 144 ALA B O 1
ATOM 4558 N N . LEU B 1 145 ? -14.469 -8.219 8.047 1 97.94 145 LEU B N 1
ATOM 4559 C CA . LEU B 1 145 ? -13.609 -7.039 8.062 1 97.94 145 LEU B CA 1
ATOM 4560 C C . LEU B 1 145 ? -14.234 -5.918 8.875 1 97.94 145 LEU B C 1
ATOM 4562 O O . LEU B 1 145 ? -13.609 -4.879 9.102 1 97.94 145 LEU B O 1
ATOM 4566 N N . LEU B 1 146 ? -15.469 -6.07 9.344 1 97.94 146 LEU B N 1
ATOM 4567 C CA . LEU B 1 146 ? -16.141 -5.012 10.086 1 97.94 146 LEU B CA 1
ATOM 4568 C C . LEU B 1 146 ? -15.586 -4.902 11.508 1 97.94 146 LEU B C 1
ATOM 4570 O O . LEU B 1 146 ? -15.555 -3.812 12.078 1 97.94 146 LEU B O 1
ATOM 4574 N N . ARG B 1 147 ? -15.195 -6.008 12.039 1 96.69 147 ARG B N 1
ATOM 4575 C CA . ARG B 1 147 ? -14.602 -6.051 13.375 1 96.69 147 ARG B CA 1
ATOM 4576 C C . ARG B 1 147 ? -13.539 -7.141 13.461 1 96.69 147 ARG B C 1
ATOM 4578 O O . ARG B 1 147 ? -13.805 -8.242 13.953 1 96.69 147 ARG B O 1
ATOM 4585 N N . GLY B 1 148 ? -12.359 -6.805 13.008 1 96.81 148 GLY B N 1
ATOM 4586 C CA . GLY B 1 148 ? -11.25 -7.742 13 1 96.81 148 GLY B CA 1
ATOM 4587 C C . GLY B 1 148 ? -10.141 -7.363 13.969 1 96.81 148 GLY B C 1
ATOM 4588 O O . GLY B 1 148 ? -10.242 -6.355 14.672 1 96.81 148 GLY B O 1
ATOM 4589 N N . ARG B 1 149 ? -9.117 -8.219 14.047 1 98.19 149 ARG B N 1
ATOM 4590 C CA . ARG B 1 149 ? -7.969 -7.98 14.914 1 98.19 149 ARG B CA 1
ATOM 4591 C C . ARG B 1 149 ? -6.832 -7.32 14.148 1 98.19 149 ARG B C 1
ATOM 4593 O O . ARG B 1 149 ? -5.922 -6.746 14.742 1 98.19 149 ARG B O 1
ATOM 4600 N N . GLU B 1 150 ? -6.844 -7.488 12.898 1 98.31 150 GLU B N 1
ATOM 4601 C CA . GLU B 1 150 ? -5.91 -6.883 11.953 1 98.31 150 GLU B CA 1
ATOM 4602 C C . GLU B 1 150 ? -6.648 -6.293 10.758 1 98.31 150 GLU B C 1
ATOM 4604 O O . GLU B 1 150 ? -7.469 -6.965 10.125 1 98.31 150 GLU B O 1
ATOM 4609 N N . PHE B 1 151 ? -6.469 -5.012 10.492 1 98.5 151 PHE B N 1
ATOM 4610 C CA . PHE B 1 151 ? -7.219 -4.332 9.438 1 98.5 151 PHE B CA 1
ATOM 4611 C C . PHE B 1 151 ? -6.43 -3.148 8.891 1 98.5 151 PHE B C 1
ATOM 4613 O O . PHE B 1 151 ? -5.477 -2.684 9.523 1 98.5 151 PHE B O 1
ATOM 4620 N N . GLU B 1 152 ? -6.734 -2.697 7.707 1 98.5 152 GLU B N 1
ATOM 4621 C CA . GLU B 1 152 ? -6.125 -1.51 7.113 1 98.5 152 GLU B CA 1
ATOM 4622 C C . GLU B 1 152 ? -6.871 -0.244 7.523 1 98.5 152 GLU B C 1
ATOM 4624 O O . GLU B 1 152 ? -8.102 -0.188 7.445 1 98.5 152 GLU B O 1
ATOM 4629 N N . MET B 1 153 ? -6.133 0.694 8.016 1 98.75 153 MET B N 1
ATOM 4630 C CA . MET B 1 153 ? -6.715 1.958 8.453 1 98.75 153 MET B CA 1
ATOM 4631 C C . MET B 1 153 ? -5.93 3.143 7.895 1 98.75 153 MET B C 1
ATOM 4633 O O . MET B 1 153 ? -4.711 3.061 7.73 1 98.75 153 MET B O 1
ATOM 4637 N N . LYS B 1 154 ? -6.617 4.145 7.48 1 98.94 154 LYS B N 1
ATOM 4638 C CA . LYS B 1 154 ? -6 5.449 7.246 1 98.94 154 LYS B CA 1
ATOM 4639 C C . LYS B 1 154 ? -6.109 6.336 8.477 1 98.94 154 LYS B C 1
ATOM 4641 O O . LYS B 1 154 ? -7.211 6.59 8.969 1 98.94 154 LYS B O 1
ATOM 4646 N N . ASP B 1 155 ? -5.02 6.758 8.984 1 98.56 155 ASP B N 1
ATOM 4647 C CA . ASP B 1 155 ? -5.051 7.758 10.047 1 98.56 155 ASP B CA 1
ATOM 4648 C C . ASP B 1 155 ? -4.301 9.023 9.633 1 98.56 155 ASP B C 1
ATOM 4650 O O . ASP B 1 155 ? -3.23 8.945 9.023 1 98.56 155 ASP B O 1
ATOM 4654 N N . LEU B 1 156 ? -4.918 10.102 9.852 1 98.88 156 LEU B N 1
ATOM 4655 C CA . LEU B 1 156 ? -4.387 11.445 9.625 1 98.88 156 LEU B CA 1
ATOM 4656 C C . LEU B 1 156 ? -4.258 12.211 10.938 1 98.88 156 LEU B C 1
ATOM 4658 O O . LEU B 1 156 ? -5.156 12.164 11.781 1 98.88 156 LEU B O 1
ATOM 4662 N N . TYR B 1 157 ? -3.137 12.805 11.109 1 98.75 157 TYR B N 1
ATOM 4663 C CA . TYR B 1 157 ? -2.896 13.672 12.266 1 98.75 157 TYR B CA 1
ATOM 4664 C C . TYR B 1 157 ? -2.59 15.094 11.82 1 98.75 157 TYR B C 1
ATOM 4666 O O . TYR B 1 157 ? -1.81 15.305 10.891 1 98.75 157 TYR B O 1
ATOM 4674 N N . THR B 1 158 ? -3.234 16.016 12.469 1 98.56 158 THR B N 1
ATOM 4675 C CA . THR B 1 158 ? -3.025 17.422 12.133 1 98.56 158 THR B CA 1
ATOM 4676 C C . THR B 1 158 ? -2.455 18.188 13.328 1 98.56 158 THR B C 1
ATOM 4678 O O . THR B 1 158 ? -2.773 17.875 14.477 1 98.56 158 THR B O 1
ATOM 4681 N N . PHE B 1 159 ? -1.6 19.109 13.078 1 98.25 159 PHE B N 1
ATOM 4682 C CA . PHE B 1 159 ? -0.983 20 14.062 1 98.25 159 PHE B CA 1
ATOM 4683 C C . PHE B 1 159 ? -1.216 21.453 13.688 1 98.25 159 PHE B C 1
ATOM 4685 O O . PHE B 1 159 ? -0.76 21.906 12.641 1 98.25 159 PHE B O 1
ATOM 4692 N N . ASP B 1 160 ? -1.899 22.172 14.531 1 97 160 ASP B N 1
ATOM 4693 C CA . ASP B 1 160 ? -2.203 23.594 14.305 1 97 160 ASP B CA 1
ATOM 4694 C C . ASP B 1 160 ? -1.63 24.469 15.414 1 97 160 ASP B C 1
ATOM 4696 O O . ASP B 1 160 ? -1.346 23.969 16.516 1 97 160 ASP B O 1
ATOM 4700 N N . SER B 1 161 ? -1.5 25.734 15.141 1 95 161 SER B N 1
ATOM 4701 C CA . SER B 1 161 ? -0.845 26.656 16.062 1 95 161 SER B CA 1
ATOM 4702 C C . SER B 1 161 ? -1.822 27.188 17.109 1 95 161 SER B C 1
ATOM 4704 O O . SER B 1 161 ? -1.409 27.703 18.141 1 95 161 SER B O 1
ATOM 4706 N N . CYS B 1 162 ? -3.115 27.156 16.828 1 94.25 162 CYS B N 1
ATOM 4707 C CA . CYS B 1 162 ? -4.125 27.594 17.781 1 94.25 162 CYS B CA 1
ATOM 4708 C C . CYS B 1 162 ? -5.441 26.859 17.562 1 94.25 162 CYS B C 1
ATOM 4710 O O . CYS B 1 162 ? -5.617 26.172 16.547 1 94.25 162 CYS B O 1
ATOM 4712 N N . LEU B 1 163 ? -6.328 27.016 18.484 1 95.06 163 LEU B N 1
ATOM 4713 C CA . LEU B 1 163 ? -7.578 26.25 18.484 1 95.06 163 LEU B CA 1
ATOM 4714 C C . LEU B 1 163 ? -8.461 26.656 17.312 1 95.06 163 LEU B C 1
ATOM 4716 O O . LEU B 1 163 ? -9.109 25.812 16.703 1 95.06 163 LEU B O 1
ATOM 4720 N N . GLU B 1 164 ? -8.555 27.906 17 1 95.81 164 GLU B N 1
ATOM 4721 C CA . GLU B 1 164 ? -9.383 28.406 15.898 1 95.81 164 GLU B CA 1
ATOM 4722 C C . GLU B 1 164 ? -8.977 27.766 14.578 1 95.81 164 GLU B C 1
ATOM 4724 O O . GLU B 1 164 ? -9.828 27.297 13.82 1 95.81 164 GLU B O 1
ATOM 4729 N N . LYS B 1 165 ? -7.672 27.734 14.32 1 96.44 165 LYS B N 1
ATOM 4730 C CA . LYS B 1 165 ? -7.156 27.125 13.094 1 96.44 165 LYS B CA 1
ATOM 4731 C C . LYS B 1 165 ? -7.371 25.625 13.102 1 96.44 165 LYS B C 1
ATOM 4733 O O . LYS B 1 165 ? -7.633 25.016 12.055 1 96.44 165 LYS B O 1
ATOM 4738 N N . ALA B 1 166 ? -7.238 25.031 14.258 1 97.69 166 ALA B N 1
ATOM 4739 C CA . ALA B 1 166 ? -7.457 23.594 14.383 1 97.69 166 ALA B CA 1
ATOM 4740 C C . ALA B 1 166 ? -8.891 23.219 14.016 1 97.69 166 ALA B C 1
ATOM 4742 O O . ALA B 1 166 ? -9.125 22.172 13.398 1 97.69 166 ALA B O 1
ATOM 4743 N N . LYS B 1 167 ? -9.836 24.062 14.406 1 97.69 167 LYS B N 1
ATOM 4744 C CA . LYS B 1 167 ? -11.242 23.828 14.07 1 97.69 167 LYS B CA 1
ATOM 4745 C C . LYS B 1 167 ? -11.469 23.922 12.562 1 97.69 167 LYS B C 1
ATOM 4747 O O . LYS B 1 167 ? -12.242 23.141 12 1 97.69 167 LYS B O 1
ATOM 4752 N N . GLU B 1 168 ? -10.836 24.859 11.969 1 98.19 168 GLU B N 1
ATOM 4753 C CA . GLU B 1 168 ? -10.922 24.984 10.516 1 98.19 168 GLU B CA 1
ATOM 4754 C C . GLU B 1 168 ? -10.375 23.734 9.82 1 98.19 168 GLU B C 1
ATOM 4756 O O . GLU B 1 168 ? -10.992 23.219 8.891 1 98.19 168 GLU B O 1
ATOM 4761 N N . THR B 1 169 ? -9.18 23.328 10.266 1 98.5 169 THR B N 1
ATOM 4762 C CA . THR B 1 169 ? -8.57 22.125 9.727 1 98.5 169 THR B CA 1
ATOM 4763 C C . THR B 1 169 ? -9.484 20.922 9.93 1 98.5 169 THR B C 1
ATOM 4765 O O . THR B 1 169 ? -9.656 20.109 9.023 1 98.5 169 THR B O 1
ATOM 4768 N N . TYR B 1 170 ? -10.094 20.844 11.117 1 98.12 170 TYR B N 1
ATOM 4769 C CA . TYR B 1 170 ? -11.031 19.781 11.453 1 98.12 170 TYR B CA 1
ATOM 4770 C C . TYR B 1 170 ? -12.172 19.719 10.445 1 98.12 170 TYR B C 1
ATOM 4772 O O . TYR B 1 170 ? -12.484 18.641 9.93 1 98.12 170 TYR B O 1
ATOM 4780 N N . GLU B 1 171 ? -12.727 20.797 10.117 1 98.06 171 GLU B N 1
ATOM 4781 C CA . GLU B 1 171 ? -13.844 20.859 9.18 1 98.06 171 GLU B CA 1
ATOM 4782 C C . GLU B 1 171 ? -13.398 20.5 7.762 1 98.06 171 GLU B C 1
ATOM 4784 O O . GLU B 1 171 ? -14.125 19.812 7.035 1 98.06 171 GLU B O 1
ATOM 4789 N N . ASN B 1 172 ? -12.25 20.984 7.41 1 98.62 172 ASN B N 1
ATOM 4790 C CA . ASN B 1 172 ? -11.711 20.672 6.09 1 98.62 172 ASN B CA 1
ATOM 4791 C C . ASN B 1 172 ? -11.523 19.172 5.902 1 98.62 172 ASN B C 1
ATOM 4793 O O . ASN B 1 172 ? -11.82 18.625 4.836 1 98.62 172 ASN B O 1
ATOM 4797 N N . VAL B 1 173 ? -10.984 18.5 6.91 1 98.81 173 VAL B N 1
ATOM 4798 C CA . VAL B 1 173 ? -10.766 17.062 6.836 1 98.81 173 VAL B CA 1
ATOM 4799 C C . VAL B 1 173 ? -12.102 16.328 6.781 1 98.81 173 VAL B C 1
ATOM 4801 O O . VAL B 1 173 ? -12.273 15.383 6.012 1 98.81 173 VAL B O 1
ATOM 4804 N N . CYS B 1 174 ? -13.078 16.781 7.605 1 98.5 174 CYS B N 1
ATOM 4805 C CA . CYS B 1 174 ? -14.406 16.172 7.574 1 98.5 174 CYS B CA 1
ATOM 4806 C C . CYS B 1 174 ? -15.031 16.297 6.188 1 98.5 174 CYS B C 1
ATOM 4808 O O . CYS B 1 174 ? -15.656 15.352 5.703 1 98.5 174 CYS B O 1
ATOM 4810 N N . PHE B 1 175 ? -14.867 17.406 5.59 1 98.69 175 PHE B N 1
ATOM 4811 C CA . PHE B 1 175 ? -15.391 17.609 4.246 1 98.69 175 PHE B CA 1
ATOM 4812 C C . PHE B 1 175 ? -14.727 16.672 3.256 1 98.69 175 PHE B C 1
ATOM 4814 O O . PHE B 1 175 ? -15.375 16.141 2.348 1 98.69 175 PHE B O 1
ATOM 4821 N N . ALA B 1 176 ? -13.43 16.484 3.418 1 98.88 176 ALA B N 1
ATOM 4822 C CA . ALA B 1 176 ? -12.719 15.523 2.574 1 98.88 176 ALA B CA 1
ATOM 4823 C C . ALA B 1 176 ? -13.289 14.125 2.74 1 98.88 176 ALA B C 1
ATOM 4825 O O . ALA B 1 176 ? -13.398 13.367 1.769 1 98.88 176 ALA B O 1
ATOM 4826 N N . TYR B 1 177 ? -13.594 13.727 4.027 1 98.81 177 TYR B N 1
ATOM 4827 C CA . TYR B 1 177 ? -14.219 12.438 4.266 1 98.81 177 TYR B CA 1
ATOM 4828 C C . TYR B 1 177 ? -15.555 12.328 3.531 1 98.81 177 TYR B C 1
ATOM 4830 O O . TYR B 1 177 ? -15.844 11.312 2.9 1 98.81 177 TYR B O 1
ATOM 4838 N N . GLU B 1 178 ? -16.344 13.391 3.598 1 98.69 178 GLU B N 1
ATOM 4839 C CA . GLU B 1 178 ? -17.625 13.406 2.895 1 98.69 178 GLU B CA 1
ATOM 4840 C C . GLU B 1 178 ? -17.438 13.234 1.391 1 98.69 178 GLU B C 1
ATOM 4842 O O . GLU B 1 178 ? -18.188 12.508 0.741 1 98.69 178 GLU B O 1
ATOM 4847 N N . LYS B 1 179 ? -16.438 13.859 0.853 1 98.81 179 LYS B N 1
ATOM 4848 C CA . LYS B 1 179 ? -16.141 13.734 -0.571 1 98.81 179 LYS B CA 1
ATOM 4849 C C . LYS B 1 179 ? -15.797 12.289 -0.937 1 98.81 179 LYS B C 1
ATOM 4851 O O . LYS B 1 179 ? -16.203 11.797 -1.987 1 98.81 179 LYS B O 1
ATOM 4856 N N . ILE B 1 180 ? -15.008 11.664 -0.086 1 98.88 180 ILE B N 1
ATOM 4857 C CA . ILE B 1 180 ? -14.641 10.273 -0.319 1 98.88 180 ILE B CA 1
ATOM 4858 C C . ILE B 1 180 ? -15.906 9.414 -0.425 1 98.88 180 ILE B C 1
ATOM 4860 O O . ILE B 1 180 ? -16.062 8.656 -1.381 1 98.88 180 ILE B O 1
ATOM 4864 N N . PHE B 1 181 ? -16.844 9.57 0.485 1 98.88 181 PHE B N 1
ATOM 4865 C CA . PHE B 1 181 ? -18.031 8.742 0.514 1 98.88 181 PHE B CA 1
ATOM 4866 C C . PHE B 1 181 ? -18.984 9.109 -0.625 1 98.88 181 PHE B C 1
ATOM 4868 O O . PHE B 1 181 ? -19.672 8.25 -1.165 1 98.88 181 PHE B O 1
ATOM 4875 N N . ASN B 1 182 ? -19 10.391 -0.996 1 98.75 182 ASN B N 1
ATOM 4876 C CA . ASN B 1 182 ? -19.766 10.805 -2.162 1 98.75 182 ASN B CA 1
ATOM 4877 C C . ASN B 1 182 ? -19.219 10.195 -3.447 1 98.75 182 ASN B C 1
ATOM 4879 O O . ASN B 1 182 ? -19.984 9.742 -4.301 1 98.75 182 ASN B O 1
ATOM 4883 N N . ARG B 1 183 ? -17.922 10.195 -3.584 1 98.56 183 ARG B N 1
ATOM 4884 C CA . ARG B 1 183 ? -17.281 9.578 -4.742 1 98.56 183 ARG B CA 1
ATOM 4885 C C . ARG B 1 183 ? -17.609 8.086 -4.816 1 98.56 183 ARG B C 1
ATOM 4887 O O . ARG B 1 183 ? -17.781 7.535 -5.906 1 98.56 183 ARG B O 1
ATOM 4894 N N . LEU B 1 184 ? -17.688 7.457 -3.66 1 98.69 184 LEU B N 1
ATOM 4895 C CA . LEU B 1 184 ? -18 6.035 -3.604 1 98.69 184 LEU B CA 1
ATOM 4896 C C . LEU B 1 184 ? -19.5 5.797 -3.795 1 98.69 184 LEU B C 1
ATOM 4898 O O . LEU B 1 184 ? -19.922 4.66 -3.998 1 98.69 184 LEU B O 1
ATOM 4902 N N . GLN B 1 185 ? -20.266 6.855 -3.723 1 97.94 185 GLN B N 1
ATOM 4903 C CA . GLN B 1 185 ? -21.719 6.805 -3.895 1 97.94 185 GLN B CA 1
ATOM 4904 C C . GLN B 1 185 ? -22.359 5.859 -2.881 1 97.94 185 GLN B C 1
ATOM 4906 O O . GLN B 1 185 ? -23.156 5 -3.248 1 97.94 185 GLN B O 1
ATOM 4911 N N . VAL B 1 186 ? -21.953 6.004 -1.652 1 98.31 186 VAL B N 1
ATOM 4912 C CA . VAL B 1 186 ? -22.578 5.25 -0.564 1 98.31 186 VAL B CA 1
ATOM 4913 C C . VAL B 1 186 ? -23.375 6.191 0.335 1 98.31 186 VAL B C 1
ATOM 4915 O O . VAL B 1 186 ? -23.016 7.363 0.491 1 98.31 186 VAL B O 1
ATOM 4918 N N . PRO B 1 187 ? -24.406 5.66 0.876 1 96.12 187 PRO B N 1
ATOM 4919 C CA . PRO B 1 187 ? -25.156 6.484 1.83 1 96.12 187 PRO B CA 1
ATOM 4920 C C . PRO B 1 187 ? -24.438 6.645 3.164 1 96.12 187 PRO B C 1
ATOM 4922 O O . PRO B 1 187 ? -24.047 5.652 3.781 1 96.12 187 PRO B O 1
ATOM 4925 N N . PHE B 1 188 ? -24.141 7.812 3.555 1 97 188 PHE B N 1
ATOM 4926 C CA . PHE B 1 188 ? -23.453 8.008 4.824 1 97 188 PHE B CA 1
ATOM 4927 C C . PHE B 1 188 ? -24.125 9.109 5.641 1 97 188 PHE B C 1
ATOM 4929 O O . PHE B 1 188 ? -24.891 9.906 5.098 1 97 188 PHE B O 1
ATOM 4936 N N . VAL B 1 189 ? -23.891 9.023 6.93 1 95.69 189 VAL B N 1
ATOM 4937 C CA . VAL B 1 189 ? -24.328 10.086 7.836 1 95.69 189 VAL B CA 1
ATOM 4938 C C . VAL B 1 189 ? -23.172 10.477 8.758 1 95.69 189 VAL B C 1
ATOM 4940 O O . VAL B 1 189 ? -22.406 9.617 9.195 1 95.69 189 VAL B O 1
ATOM 4943 N N . LYS B 1 190 ? -23 11.703 8.922 1 96.19 190 LYS B N 1
ATOM 4944 C CA . LYS B 1 190 ? -22.062 12.242 9.898 1 96.19 190 LYS B CA 1
ATOM 4945 C C . LYS B 1 190 ? -22.766 12.578 11.211 1 96.19 190 LYS B C 1
ATOM 4947 O O . LYS B 1 190 ? -23.781 13.289 11.219 1 96.19 190 LYS B O 1
ATOM 4952 N N . VAL B 1 191 ? -22.281 12.047 12.344 1 95.38 191 VAL B N 1
ATOM 4953 C CA . VAL B 1 191 ? -22.969 12.25 13.617 1 95.38 191 VAL B CA 1
ATOM 4954 C C . VAL B 1 191 ? -21.969 12.719 14.672 1 95.38 191 VAL B C 1
ATOM 4956 O O . VAL B 1 191 ? -20.797 12.359 14.625 1 95.38 191 VAL B O 1
ATOM 4959 N N . GLU B 1 192 ? -22.453 13.461 15.586 1 93.19 192 GLU B N 1
ATOM 4960 C CA . GLU B 1 192 ? -21.641 13.789 16.766 1 93.19 192 GLU B CA 1
ATOM 4961 C C . GLU B 1 192 ? -21.422 12.562 17.641 1 93.19 192 GLU B C 1
ATOM 4963 O O . GLU B 1 192 ? -22.312 11.711 17.766 1 93.19 192 GLU B O 1
ATOM 4968 N N . ALA B 1 193 ? -20.203 12.508 18.203 1 91.31 193 ALA B N 1
ATOM 4969 C CA . ALA B 1 193 ? -19.875 11.312 18.984 1 91.31 193 ALA B CA 1
ATOM 4970 C C . ALA B 1 193 ? -19.047 11.664 20.203 1 91.31 193 ALA B C 1
ATOM 4972 O O . ALA B 1 193 ? -18.641 12.82 20.375 1 91.31 193 ALA B O 1
ATOM 4973 N N . SER B 1 194 ? -18.938 10.672 21.031 1 84.19 194 SER B N 1
ATOM 4974 C CA . SER B 1 194 ? -18.062 10.797 22.203 1 84.19 194 SER B CA 1
ATOM 4975 C C . SER B 1 194 ? -16.594 10.719 21.812 1 84.19 194 SER B C 1
ATOM 4977 O O . SER B 1 194 ? -16.25 10.133 20.781 1 84.19 194 SER B O 1
ATOM 4979 N N . THR B 1 195 ? -15.742 11.359 22.609 1 81.69 195 THR B N 1
ATOM 4980 C CA . THR B 1 195 ? -14.312 11.336 22.328 1 81.69 195 THR B CA 1
ATOM 4981 C C . THR B 1 195 ? -13.672 10.07 22.906 1 81.69 195 THR B C 1
ATOM 4983 O O . THR B 1 195 ? -12.539 9.734 22.547 1 81.69 195 THR B O 1
ATOM 4986 N N . GLY B 1 196 ? -14.297 9.328 23.703 1 73.5 196 GLY B N 1
ATOM 4987 C CA . GLY B 1 196 ? -13.836 8.047 24.219 1 73.5 196 GLY B CA 1
ATOM 4988 C C . GLY B 1 196 ? -12.422 8.086 24.75 1 73.5 196 GLY B C 1
ATOM 4989 O O . GLY B 1 196 ? -12.023 9.07 25.391 1 73.5 196 GLY B O 1
ATOM 4990 N N . ASP B 1 197 ? -11.617 7 24.562 1 72.81 197 ASP B N 1
ATOM 4991 C CA . ASP B 1 197 ? -10.297 6.77 25.125 1 72.81 197 ASP B CA 1
ATOM 4992 C C . ASP B 1 197 ? -9.25 7.668 24.469 1 72.81 197 ASP B C 1
ATOM 4994 O O . ASP B 1 197 ? -8.203 7.941 25.047 1 72.81 197 ASP B O 1
ATOM 4998 N N . ILE B 1 198 ? -9.523 8.078 23.266 1 78.38 198 ILE B N 1
ATOM 4999 C CA . ILE B 1 198 ? -8.562 8.906 22.547 1 78.38 198 ILE B CA 1
ATOM 5000 C C . ILE B 1 198 ? -8.523 10.305 23.141 1 78.38 198 ILE B C 1
ATOM 5002 O O . ILE B 1 198 ? -7.465 10.93 23.234 1 78.38 198 ILE B O 1
ATOM 5006 N N . GLY B 1 199 ? -9.688 10.734 23.562 1 75.12 199 GLY B N 1
ATOM 5007 C CA . GLY B 1 199 ? -9.789 12.047 24.188 1 75.12 199 GLY B CA 1
ATOM 5008 C C . GLY B 1 199 ? -10.023 13.164 23.188 1 75.12 199 GLY B C 1
ATOM 5009 O O . GLY B 1 199 ? -10.141 12.914 21.984 1 75.12 199 GLY B O 1
ATOM 5010 N N . GLY B 1 200 ? -10.195 14.484 23.766 1 80.56 200 GLY B N 1
ATOM 5011 C CA . GLY B 1 200 ? -10.398 15.656 22.938 1 80.56 200 GLY B CA 1
ATOM 5012 C C . GLY B 1 200 ? -11.672 16.406 23.25 1 80.56 200 GLY B C 1
ATOM 5013 O O . GLY B 1 200 ? -12.266 16.219 24.312 1 80.56 200 GLY B O 1
ATOM 5014 N N . LYS B 1 201 ? -11.953 17.297 22.344 1 81.56 201 LYS B N 1
ATOM 5015 C CA . LYS B 1 201 ? -13.016 18.266 22.609 1 81.56 201 LYS B CA 1
ATOM 5016 C C . LYS B 1 201 ? -14.203 18.031 21.688 1 81.56 201 LYS B C 1
ATOM 5018 O O . LYS B 1 201 ? -15.359 18.219 22.078 1 81.56 201 LYS B O 1
ATOM 5023 N N . ILE B 1 202 ? -13.906 17.688 20.516 1 90.38 202 ILE B N 1
ATOM 5024 C CA . ILE B 1 202 ? -14.906 17.531 19.469 1 90.38 202 ILE B CA 1
ATOM 5025 C C . ILE B 1 202 ? -14.719 16.188 18.766 1 90.38 202 ILE B C 1
ATOM 5027 O O . ILE B 1 202 ? -13.586 15.734 18.578 1 90.38 202 ILE B O 1
ATOM 5031 N N . SER B 1 203 ? -15.805 15.547 18.438 1 94.88 203 SER B N 1
ATOM 5032 C CA . SER B 1 203 ? -15.719 14.266 17.75 1 94.88 203 SER B CA 1
ATOM 5033 C C . SER B 1 203 ? -16.922 14.055 16.828 1 94.88 203 SER B C 1
ATOM 5035 O O . SER B 1 203 ? -18.047 14.398 17.188 1 94.88 203 SER B O 1
ATOM 5037 N N . HIS B 1 204 ? -16.672 13.641 15.672 1 96.88 204 HIS B N 1
ATOM 5038 C CA . HIS B 1 204 ? -17.719 13.195 14.75 1 96.88 204 HIS B CA 1
ATOM 5039 C C . HIS B 1 204 ? -17.406 11.812 14.188 1 96.88 204 HIS B C 1
ATOM 5041 O O . HIS B 1 204 ? -16.234 11.5 13.914 1 96.88 204 HIS B O 1
ATOM 5047 N N . GLU B 1 205 ? -18.406 11.039 14 1 97.56 205 GLU B N 1
ATOM 5048 C CA . GLU B 1 205 ? -18.297 9.734 13.352 1 97.56 205 GLU B CA 1
ATOM 5049 C C . GLU B 1 205 ? -19.031 9.727 12.008 1 97.56 205 GLU B C 1
ATOM 5051 O O . GLU B 1 205 ? -20 10.453 11.82 1 97.56 205 GLU B O 1
ATOM 5056 N N . PHE B 1 206 ? -18.531 8.992 11.109 1 98.31 206 PHE B N 1
ATOM 5057 C CA . PHE B 1 206 ? -19.172 8.711 9.828 1 98.31 206 PHE B CA 1
ATOM 5058 C C . PHE B 1 206 ? -19.672 7.273 9.781 1 98.31 206 PHE B C 1
ATOM 5060 O O . PHE B 1 206 ? -18.922 6.336 10.062 1 98.31 206 PHE B O 1
ATOM 5067 N N . HIS B 1 207 ? -20.969 7.172 9.43 1 98.12 207 HIS B N 1
ATOM 5068 C CA . HIS B 1 207 ? -21.609 5.855 9.453 1 98.12 207 HIS B CA 1
ATOM 5069 C C . HIS B 1 207 ? -22.281 5.543 8.117 1 98.12 207 HIS B C 1
ATOM 5071 O O . HIS B 1 207 ? -22.781 6.445 7.449 1 98.12 207 HIS B O 1
ATOM 5077 N N . LEU B 1 208 ? -22.25 4.305 7.746 1 98.12 208 LEU B N 1
ATOM 5078 C CA . LEU B 1 208 ? -23.203 3.77 6.773 1 98.12 208 LEU B CA 1
ATOM 5079 C C . LEU B 1 208 ? -24.359 3.084 7.473 1 98.12 208 LEU B C 1
ATOM 5081 O O . LEU B 1 208 ? -24.188 2.064 8.141 1 98.12 208 LEU B O 1
ATOM 5085 N N . PRO B 1 209 ? -25.562 3.695 7.355 1 96.25 209 PRO B N 1
ATOM 5086 C CA . PRO B 1 209 ? -26.703 3.076 8.016 1 96.25 209 PRO B CA 1
ATOM 5087 C C . PRO B 1 209 ? -26.969 1.648 7.539 1 96.25 209 PRO B C 1
ATOM 5089 O O . PRO B 1 209 ? -26.984 1.393 6.332 1 96.25 209 PRO B O 1
ATOM 5092 N N . SER B 1 210 ? -27.016 0.728 8.445 1 95.12 210 SER B N 1
ATOM 5093 C CA . SER B 1 210 ? -27.219 -0.693 8.195 1 95.12 210 SER B CA 1
ATOM 5094 C C . SER B 1 210 ? -27.703 -1.414 9.453 1 95.12 210 SER B C 1
ATOM 5096 O O . SER B 1 210 ? -27.234 -1.118 10.555 1 95.12 210 SER B O 1
ATOM 5098 N N . ASN B 1 211 ? -28.5 -2.42 9.305 1 92.12 211 ASN B N 1
ATOM 5099 C CA . ASN B 1 211 ? -29.078 -3.152 10.43 1 92.12 211 ASN B CA 1
ATOM 5100 C C . ASN B 1 211 ? -28.016 -3.953 11.172 1 92.12 211 ASN B C 1
ATOM 5102 O O . ASN B 1 211 ? -28.188 -4.273 12.352 1 92.12 211 ASN B O 1
ATOM 5106 N N . ILE B 1 212 ? -26.969 -4.199 10.555 1 92.75 212 ILE B N 1
ATOM 5107 C CA . ILE B 1 212 ? -25.953 -5.023 11.211 1 92.75 212 ILE B CA 1
ATOM 5108 C C . ILE B 1 212 ? -24.953 -4.133 11.945 1 92.75 212 ILE B C 1
ATOM 5110 O O . ILE B 1 212 ? -24.047 -4.629 12.617 1 92.75 212 ILE B O 1
ATOM 5114 N N . GLY B 1 213 ? -25.109 -2.84 11.766 1 93.75 213 GLY B N 1
ATOM 5115 C CA . GLY B 1 213 ? -24.234 -1.92 12.469 1 93.75 213 GLY B CA 1
ATOM 5116 C C . GLY B 1 213 ? -24.359 -2.014 13.977 1 93.75 213 GLY B C 1
ATOM 5117 O O . GLY B 1 213 ? -25.453 -2.252 14.5 1 93.75 213 GLY B O 1
ATOM 5118 N N . GLU B 1 214 ? -23.312 -1.731 14.656 1 91.19 214 GLU B N 1
ATOM 5119 C CA . GLU B 1 214 ? -23.281 -1.923 16.109 1 91.19 214 GLU B CA 1
ATOM 5120 C C . GLU B 1 214 ? -23.625 -0.631 16.844 1 91.19 214 GLU B C 1
ATOM 5122 O O . GLU B 1 214 ? -23.938 -0.652 18.031 1 91.19 214 GLU B O 1
ATOM 5127 N N . ASP B 1 215 ? -23.594 0.471 16.156 1 93.38 215 ASP B N 1
ATOM 5128 C CA . ASP B 1 215 ? -23.906 1.754 16.781 1 93.38 215 ASP B CA 1
ATOM 5129 C C . ASP B 1 215 ? -25.375 2.139 16.531 1 93.38 215 ASP B C 1
ATOM 5131 O O . ASP B 1 215 ? -25.938 1.785 15.5 1 93.38 215 ASP B O 1
ATOM 5135 N N . ILE B 1 216 ? -25.906 2.805 17.453 1 93.94 216 ILE B N 1
ATOM 5136 C CA . ILE B 1 216 ? -27.25 3.361 17.312 1 93.94 216 ILE B CA 1
ATOM 5137 C C . ILE B 1 216 ? -27.172 4.875 17.125 1 93.94 216 ILE B C 1
ATOM 5139 O O . ILE B 1 216 ? -26.578 5.578 17.938 1 93.94 216 ILE B O 1
ATOM 5143 N N . LEU B 1 217 ? -27.781 5.293 16.062 1 93.56 217 LEU B N 1
ATOM 5144 C CA . LEU B 1 217 ? -27.703 6.695 15.672 1 93.56 217 LEU B CA 1
ATOM 5145 C C . LEU B 1 217 ? -29.078 7.363 15.758 1 93.56 217 LEU B C 1
ATOM 5147 O O . LEU B 1 217 ? -30.094 6.75 15.438 1 93.56 217 LEU B O 1
ATOM 5151 N N . TYR B 1 218 ? -29.078 8.508 16.266 1 92.38 218 TYR B N 1
ATOM 5152 C CA . TYR B 1 218 ? -30.266 9.359 16.234 1 92.38 218 TYR B CA 1
ATOM 5153 C C . TYR B 1 218 ? -30.109 10.484 15.211 1 92.38 218 TYR B C 1
ATOM 5155 O O . TYR B 1 218 ? -29.203 11.312 15.336 1 92.38 218 TYR B O 1
ATOM 5163 N N . ILE B 1 219 ? -30.938 10.461 14.25 1 91.5 219 ILE B N 1
ATOM 5164 C CA . ILE B 1 219 ? -30.844 11.422 13.156 1 91.5 219 ILE B CA 1
ATOM 5165 C C . ILE B 1 219 ? -32.125 12.242 13.062 1 91.5 219 ILE B C 1
ATOM 5167 O O . ILE B 1 219 ? -33.219 11.68 13.047 1 91.5 219 ILE B O 1
ATOM 5171 N N . CYS B 1 220 ? -31.938 13.516 12.977 1 90.88 220 CYS B N 1
ATOM 5172 C CA . CYS B 1 220 ? -33.094 14.406 12.852 1 90.88 220 CYS B CA 1
ATOM 5173 C C . CYS B 1 220 ? -33.594 14.445 11.414 1 90.88 220 CYS B C 1
ATOM 5175 O O . CYS B 1 220 ? -32.812 14.68 10.484 1 90.88 220 CYS B O 1
ATOM 5177 N N . LYS B 1 221 ? -34.812 14.336 11.172 1 84.56 221 LYS B N 1
ATOM 5178 C CA . LYS B 1 221 ? -35.406 14.367 9.844 1 84.56 221 LYS B CA 1
ATOM 5179 C C . LYS B 1 221 ? -35.438 15.789 9.281 1 84.56 221 LYS B C 1
ATOM 5181 O O . LYS B 1 221 ? -35.375 15.984 8.062 1 84.56 221 LYS B O 1
ATOM 5186 N N . GLY B 1 222 ? -35.5 16.672 10.203 1 82.31 222 GLY B N 1
ATOM 5187 C CA . GLY B 1 222 ? -35.656 18.062 9.789 1 82.31 222 GLY B CA 1
ATOM 5188 C C . GLY B 1 222 ? -34.344 18.672 9.312 1 82.31 222 GLY B C 1
ATOM 5189 O O . GLY B 1 222 ? -34.281 19.234 8.219 1 82.31 222 GLY B O 1
ATOM 5190 N N . CYS B 1 223 ? -33.344 18.531 10.133 1 87 223 CYS B N 1
ATOM 5191 C CA . CYS B 1 223 ? -32.125 19.25 9.812 1 87 223 CYS B CA 1
ATOM 5192 C C . CYS B 1 223 ? -30.984 18.281 9.523 1 87 223 CYS B C 1
ATOM 5194 O O . CYS B 1 223 ? -29.859 18.688 9.266 1 87 223 CYS B O 1
ATOM 5196 N N . ASN B 1 224 ? -31.125 17.016 9.641 1 84.75 224 ASN B N 1
ATOM 5197 C CA . ASN B 1 224 ? -30.172 15.953 9.328 1 84.75 224 ASN B CA 1
ATOM 5198 C C . ASN B 1 224 ? -29.047 15.898 10.344 1 84.75 224 ASN B C 1
ATOM 5200 O O . ASN B 1 224 ? -28.031 15.227 10.117 1 84.75 224 ASN B O 1
ATOM 5204 N N . HIS B 1 225 ? -29.328 16.641 11.398 1 87.88 225 HIS B N 1
ATOM 5205 C CA . HIS B 1 225 ? -28.359 16.531 12.484 1 87.88 225 HIS B CA 1
ATOM 5206 C C . HIS B 1 225 ? -28.391 15.141 13.109 1 87.88 225 HIS B C 1
ATOM 5208 O O . HIS B 1 225 ? -29.453 14.578 13.328 1 87.88 225 HIS B O 1
ATOM 5214 N N . GLY B 1 226 ? -27.234 14.578 13.305 1 89.75 226 GLY B N 1
ATOM 5215 C CA . GLY B 1 226 ? -27.156 13.234 13.867 1 89.75 226 GLY B CA 1
ATOM 5216 C C . GLY B 1 226 ? -26.281 13.164 15.102 1 89.75 226 GLY B C 1
ATOM 5217 O O . GLY B 1 226 ? -25.297 13.898 15.219 1 89.75 226 GLY B O 1
ATOM 5218 N N . VAL B 1 227 ? -26.703 12.266 16.016 1 90.5 227 VAL B N 1
ATOM 5219 C CA . VAL B 1 227 ? -25.953 12.031 17.25 1 90.5 227 VAL B CA 1
ATOM 5220 C C . VAL B 1 227 ? -25.906 10.531 17.547 1 90.5 227 VAL B C 1
ATOM 5222 O O . VAL B 1 227 ? -26.891 9.82 17.344 1 90.5 227 VAL B O 1
ATOM 5225 N N . ASN B 1 228 ? -24.719 10.102 17.922 1 91.19 228 ASN B N 1
ATOM 5226 C CA . ASN B 1 228 ? -24.625 8.727 18.406 1 91.19 228 ASN B CA 1
ATOM 5227 C C . ASN B 1 228 ? -25.312 8.555 19.766 1 91.19 228 ASN B C 1
ATOM 5229 O O . ASN B 1 228 ? -25.25 9.445 20.609 1 91.19 228 ASN B O 1
ATOM 5233 N N . LYS B 1 229 ? -25.938 7.457 19.969 1 87.62 229 LYS B N 1
ATOM 5234 C CA . LYS B 1 229 ? -26.703 7.168 21.172 1 87.62 229 LYS B CA 1
ATOM 5235 C C . LYS B 1 229 ? -25.875 7.406 22.438 1 87.62 229 LYS B C 1
ATOM 5237 O O . LYS B 1 229 ? -26.391 7.816 23.469 1 87.62 229 LYS B O 1
ATOM 5242 N N . GLU B 1 230 ? -24.578 7.23 22.297 1 85.19 230 GLU B N 1
ATOM 5243 C CA . GLU B 1 230 ? -23.703 7.355 23.453 1 85.19 230 GLU B CA 1
ATOM 5244 C C . GLU B 1 230 ? -23.719 8.773 24.016 1 85.19 230 GLU B C 1
ATOM 5246 O O . GLU B 1 230 ? -23.344 8.992 25.172 1 85.19 230 GLU B O 1
ATOM 5251 N N . LEU B 1 231 ? -24.203 9.781 23.219 1 82.31 231 LEU B N 1
ATOM 5252 C CA . LEU B 1 231 ? -24.188 11.18 23.641 1 82.31 231 LEU B CA 1
ATOM 5253 C C . LEU B 1 231 ? -25.578 11.609 24.141 1 82.31 231 LEU B C 1
ATOM 5255 O O . LEU B 1 231 ? -25.734 12.711 24.656 1 82.31 231 LEU B O 1
ATOM 5259 N N . ILE B 1 232 ? -26.562 10.844 23.891 1 78.38 232 ILE B N 1
ATOM 5260 C CA . ILE B 1 232 ? -27.922 11.281 24.203 1 78.38 232 ILE B CA 1
ATOM 5261 C C . ILE B 1 232 ? -28.297 10.844 25.609 1 78.38 232 ILE B C 1
ATOM 5263 O O . ILE B 1 232 ? -28.047 9.703 26 1 78.38 232 ILE B O 1
ATOM 5267 N N . ASP B 1 233 ? -28.781 11.914 26.234 1 72.62 233 ASP B N 1
ATOM 5268 C CA . ASP B 1 233 ? -29.406 11.633 27.516 1 72.62 233 ASP B CA 1
ATOM 5269 C C . ASP B 1 233 ? -30.703 10.836 27.328 1 72.62 233 ASP B C 1
ATOM 5271 O O . ASP B 1 233 ? -31.594 11.258 26.594 1 72.62 233 ASP B O 1
ATOM 5275 N N . GLN B 1 234 ? -30.703 9.664 27.828 1 66.56 234 GLN B N 1
ATOM 5276 C CA . GLN B 1 234 ? -31.812 8.742 27.688 1 66.56 234 GLN B CA 1
ATOM 5277 C C . GLN B 1 234 ? -33.156 9.445 27.922 1 66.56 234 GLN B C 1
ATOM 5279 O O . GLN B 1 234 ? -34.156 9.078 27.312 1 66.56 234 GLN B O 1
ATOM 5284 N N . SER B 1 235 ? -33.188 10.5 28.703 1 63.12 235 SER B N 1
ATOM 5285 C CA . SER B 1 235 ? -34.438 11.188 29.047 1 63.12 235 SER B CA 1
ATOM 5286 C C . SER B 1 235 ? -34.875 12.117 27.922 1 63.12 235 SER B C 1
ATOM 5288 O O . SER B 1 235 ? -36.062 12.516 27.875 1 63.12 235 SER B O 1
ATOM 5290 N N . LYS B 1 236 ? -34.156 12.516 27 1 63.78 236 LYS B N 1
ATOM 5291 C CA . LYS B 1 236 ? -34.469 13.492 25.969 1 63.78 236 LYS B CA 1
ATOM 5292 C C . LYS B 1 236 ? -34.281 12.906 24.578 1 63.78 236 LYS B C 1
ATOM 5294 O O . LYS B 1 236 ? -33.875 13.609 23.641 1 63.78 236 LYS B O 1
ATOM 5299 N N . GLU B 1 237 ? -34.406 11.625 24.359 1 66.62 237 GLU B N 1
ATOM 5300 C CA . GLU B 1 237 ? -34.062 10.891 23.156 1 66.62 237 GLU B CA 1
ATOM 5301 C C . GLU B 1 237 ? -35 11.234 22 1 66.62 237 GLU B C 1
ATOM 5303 O O . GLU B 1 237 ? -34.75 10.859 20.859 1 66.62 237 GLU B O 1
ATOM 5308 N N . GLN B 1 238 ? -35.844 12.289 22.203 1 72.5 238 GLN B N 1
ATOM 5309 C CA . GLN B 1 238 ? -36.875 12.375 21.156 1 72.5 238 GLN B CA 1
ATOM 5310 C C . GLN B 1 238 ? -36.75 13.68 20.375 1 72.5 238 GLN B C 1
ATOM 5312 O O . GLN B 1 238 ? -37.281 13.797 19.266 1 72.5 238 GLN B O 1
ATOM 5317 N N . GLN B 1 239 ? -35.969 14.594 20.859 1 83.12 239 GLN B N 1
ATOM 5318 C CA . GLN B 1 239 ? -35.969 15.859 20.125 1 83.12 239 GLN B CA 1
ATOM 5319 C C . GLN B 1 239 ? -34.562 16.266 19.719 1 83.12 239 GLN B C 1
ATOM 5321 O O . GLN B 1 239 ? -33.625 16.094 20.5 1 83.12 239 GLN B O 1
ATOM 5326 N N . CYS B 1 240 ? -34.469 16.766 18.5 1 87.19 240 CYS B N 1
ATOM 5327 C CA . CYS B 1 240 ? -33.188 17.25 17.953 1 87.19 240 CYS B CA 1
ATOM 5328 C C . CYS B 1 240 ? -32.688 18.469 18.75 1 87.19 240 CYS B C 1
ATOM 5330 O O . CYS B 1 240 ? -33.406 19.453 18.891 1 87.19 240 CYS B O 1
ATOM 5332 N N . PRO B 1 241 ? -31.562 18.406 19.25 1 81.75 241 PRO B N 1
ATOM 5333 C CA . PRO B 1 241 ? -31.031 19.531 20.016 1 81.75 241 PRO B CA 1
ATOM 5334 C C . PRO B 1 241 ? -30.75 20.766 19.156 1 81.75 241 PRO B C 1
ATOM 5336 O O . PRO B 1 241 ? -30.594 21.875 19.688 1 81.75 241 PRO B O 1
ATOM 5339 N N . LYS B 1 242 ? -30.688 20.562 17.891 1 83.88 242 LYS B N 1
ATOM 5340 C CA . LYS B 1 242 ? -30.359 21.672 17 1 83.88 242 LYS B CA 1
ATOM 5341 C C . LYS B 1 242 ? -31.625 22.391 16.547 1 83.88 242 LYS B C 1
ATOM 5343 O O . LYS B 1 242 ? -31.688 23.625 16.594 1 83.88 242 LYS B O 1
ATOM 5348 N N . CYS B 1 243 ? -32.688 21.656 16.094 1 88.88 243 CYS B N 1
ATOM 5349 C CA . CYS B 1 243 ? -33.844 22.312 15.5 1 88.88 243 CYS B CA 1
ATOM 5350 C C . CYS B 1 243 ? -35.125 21.953 16.234 1 88.88 243 CYS B C 1
ATOM 5352 O O . CYS B 1 243 ? -36.188 22.5 15.945 1 88.88 243 CYS B O 1
ATOM 5354 N N . GLY B 1 244 ? -35.156 21.047 17.094 1 84.38 244 GLY B N 1
ATOM 5355 C CA . GLY B 1 244 ? -36.312 20.656 17.875 1 84.38 244 GLY B CA 1
ATOM 5356 C C . GLY B 1 244 ? -37.188 19.625 17.172 1 84.38 244 GLY B C 1
ATOM 5357 O O . GLY B 1 244 ? -38.219 19.203 17.703 1 84.38 244 GLY B O 1
ATOM 5358 N N . GLY B 1 245 ? -36.656 19.172 16.031 1 85.75 245 GLY B N 1
ATOM 5359 C CA . GLY B 1 245 ? -37.406 18.188 15.281 1 85.75 245 GLY B CA 1
ATOM 5360 C C . GLY B 1 245 ? -37.281 16.781 15.852 1 85.75 245 GLY B C 1
ATOM 5361 O O . GLY B 1 245 ? -36.594 16.578 16.844 1 85.75 245 GLY B O 1
ATOM 5362 N N . ASP B 1 246 ? -38.094 15.789 15.234 1 87.31 246 ASP B N 1
ATOM 5363 C CA . ASP B 1 246 ? -38.125 14.406 15.688 1 87.31 246 ASP B CA 1
ATOM 5364 C C . ASP B 1 246 ? -36.844 13.672 15.281 1 87.31 246 ASP B C 1
ATOM 5366 O O . ASP B 1 246 ? -36.344 13.844 14.164 1 87.31 246 ASP B O 1
ATOM 5370 N N . LEU B 1 247 ? -36.344 12.93 16.281 1 88.44 247 LEU B N 1
ATOM 5371 C CA . LEU B 1 247 ? -35.188 12.078 16.016 1 88.44 247 LEU B CA 1
ATOM 5372 C C . LEU B 1 247 ? -35.625 10.664 15.648 1 88.44 247 LEU B C 1
ATOM 5374 O O . LEU B 1 247 ? -36.594 10.141 16.234 1 88.44 247 LEU B O 1
ATOM 5378 N N . HIS B 1 248 ? -35.094 10.148 14.633 1 89.88 248 HIS B N 1
ATOM 5379 C CA . HIS B 1 248 ? -35.281 8.734 14.32 1 89.88 248 HIS B CA 1
ATOM 5380 C C . HIS B 1 248 ? -34 7.945 14.531 1 89.88 248 HIS B C 1
ATOM 5382 O O . HIS B 1 248 ? -32.906 8.492 14.406 1 89.88 248 HIS B O 1
ATOM 5388 N N . PHE B 1 249 ? -34.125 6.723 15.016 1 90.31 249 PHE B N 1
ATOM 5389 C CA . PHE B 1 249 ? -32.906 5.961 15.289 1 90.31 249 PHE B CA 1
ATOM 5390 C C . PHE B 1 249 ? -32.656 4.945 14.188 1 90.31 249 PHE B C 1
ATOM 5392 O O . PHE B 1 249 ? -33.594 4.445 13.562 1 90.31 249 PHE B O 1
ATOM 5399 N N . THR B 1 250 ? -31.5 4.758 13.859 1 92.12 250 THR B N 1
ATOM 5400 C CA . THR B 1 250 ? -31.016 3.73 12.945 1 92.12 250 THR B CA 1
ATOM 5401 C C . THR B 1 250 ? -29.672 3.172 13.414 1 92.12 250 THR B C 1
ATOM 5403 O O . THR B 1 250 ? -28.953 3.828 14.164 1 92.12 250 THR B O 1
ATOM 5406 N N . SER B 1 251 ? -29.484 1.887 13.094 1 95.62 251 SER B N 1
ATOM 5407 C CA . SER B 1 251 ? -28.141 1.329 13.328 1 95.62 251 SER B CA 1
ATOM 5408 C C . SER B 1 251 ? -27.188 1.715 12.211 1 95.62 251 SER B C 1
ATOM 5410 O O . SER B 1 251 ? -27.609 2.012 11.094 1 95.62 251 SER B O 1
ATOM 5412 N N . GLY B 1 252 ? -25.906 1.749 12.547 1 96.44 252 GLY B N 1
ATOM 5413 C CA . GLY B 1 252 ? -24.938 2.146 11.547 1 96.44 252 GLY B CA 1
ATOM 5414 C C . GLY B 1 252 ? -23.578 1.486 11.742 1 96.44 252 GLY B C 1
ATOM 5415 O O . GLY B 1 252 ? -23.234 1.092 12.852 1 96.44 252 GLY B O 1
ATOM 5416 N N . ILE B 1 253 ? -22.859 1.258 10.656 1 97.81 253 ILE B N 1
ATOM 5417 C CA . ILE B 1 253 ? -21.469 0.818 10.656 1 97.81 253 ILE B CA 1
ATOM 5418 C C . ILE B 1 253 ? -20.547 2.033 10.68 1 97.81 253 ILE B C 1
ATOM 5420 O O . ILE B 1 253 ? -20.547 2.838 9.742 1 97.81 253 ILE B O 1
ATOM 5424 N N . GLU B 1 254 ? -19.797 2.221 11.734 1 98.12 254 GLU B N 1
ATOM 5425 C CA . GLU B 1 254 ? -18.859 3.332 11.82 1 98.12 254 GLU B CA 1
ATOM 5426 C C . GLU B 1 254 ? -17.672 3.121 10.883 1 98.12 254 GLU B C 1
ATOM 5428 O O . GLU B 1 254 ? -16.891 2.189 11.062 1 98.12 254 GLU B O 1
ATOM 5433 N N . VAL B 1 255 ? -17.531 3.998 9.906 1 98.62 255 VAL B N 1
ATOM 5434 C CA . VAL B 1 255 ? -16.484 3.795 8.906 1 98.62 255 VAL B CA 1
ATOM 5435 C C . VAL B 1 255 ? -15.438 4.898 9.023 1 98.62 255 VAL B C 1
ATOM 5437 O O . VAL B 1 255 ? -14.367 4.816 8.414 1 98.62 255 VAL B O 1
ATOM 5440 N N . GLY B 1 256 ? -15.648 5.855 9.758 1 98.38 256 GLY B N 1
ATOM 5441 C CA . GLY B 1 256 ? -14.719 6.945 9.992 1 98.38 256 GLY B CA 1
ATOM 5442 C C . GLY B 1 256 ? -14.953 7.66 11.312 1 98.38 256 GLY B C 1
ATOM 5443 O O . GLY B 1 256 ? -16.078 7.68 11.82 1 98.38 256 GLY B O 1
ATOM 5444 N N . HIS B 1 257 ? -13.961 8.234 11.836 1 98 257 HIS B N 1
ATOM 5445 C CA . HIS B 1 257 ? -14.031 8.961 13.094 1 98 257 HIS B CA 1
ATOM 5446 C C . HIS B 1 257 ? -13.062 10.133 13.109 1 98 257 HIS B C 1
ATOM 5448 O O . HIS B 1 257 ? -11.898 9.984 12.75 1 98 257 HIS B O 1
ATOM 5454 N N . ALA B 1 258 ? -13.539 11.305 13.414 1 98.06 258 ALA B N 1
ATOM 5455 C CA . ALA B 1 258 ? -12.734 12.523 13.508 1 98.06 258 ALA B CA 1
ATOM 5456 C C . ALA B 1 258 ? -12.703 13.047 14.938 1 98.06 258 ALA B C 1
ATOM 5458 O O . ALA B 1 258 ? -13.734 13.094 15.617 1 98.06 258 ALA B O 1
ATOM 5459 N N . PHE B 1 259 ? -11.516 13.391 15.414 1 97.5 259 PHE B N 1
ATOM 5460 C CA . PHE B 1 259 ? -11.336 13.93 16.766 1 97.5 259 PHE B CA 1
ATOM 5461 C C . PHE B 1 259 ? -10.547 15.227 16.719 1 97.5 259 PHE B C 1
ATOM 5463 O O . PHE B 1 259 ? -9.562 15.344 15.992 1 97.5 259 PHE B O 1
ATOM 5470 N N . LEU B 1 260 ? -11.016 16.203 17.406 1 97.69 260 LEU B N 1
ATOM 5471 C CA . LEU B 1 260 ? -10.148 17.297 17.828 1 97.69 260 LEU B CA 1
ATOM 5472 C C . LEU B 1 260 ? -9.578 17.031 19.219 1 97.69 260 LEU B C 1
ATOM 5474 O O . LEU B 1 260 ? -10.289 17.156 20.219 1 97.69 260 LEU B O 1
ATOM 5478 N N . LEU B 1 261 ? -8.297 16.766 19.281 1 96.81 261 LEU B N 1
ATOM 5479 C CA . LEU B 1 261 ? -7.648 16.234 20.469 1 96.81 261 LEU B CA 1
ATOM 5480 C C . LEU B 1 261 ? -7.207 17.375 21.406 1 96.81 261 LEU B C 1
ATOM 5482 O O . LEU B 1 261 ? -6.965 17.141 22.594 1 96.81 261 LEU B O 1
ATOM 5486 N N . GLY B 1 262 ? -7.125 18.625 20.859 1 96.44 262 GLY B N 1
ATOM 5487 C CA . GLY B 1 262 ? -6.523 19.703 21.625 1 96.44 262 GLY B CA 1
ATOM 5488 C C . GLY B 1 262 ? -5.047 19.484 21.906 1 96.44 262 GLY B C 1
ATOM 5489 O O . GLY B 1 262 ? -4.277 19.172 20.984 1 96.44 262 GLY B O 1
ATOM 5490 N N . GLN B 1 263 ? -4.691 19.719 23.109 1 96.62 263 GLN B N 1
ATOM 5491 C CA . GLN B 1 263 ? -3.273 19.656 23.453 1 96.62 263 GLN B CA 1
ATOM 5492 C C . GLN B 1 263 ? -2.949 18.391 24.25 1 96.62 263 GLN B C 1
ATOM 5494 O O . GLN B 1 263 ? -1.88 18.297 24.844 1 96.62 263 GLN B O 1
ATOM 5499 N N . LYS B 1 264 ? -3.816 17.422 24.203 1 94.88 264 LYS B N 1
ATOM 5500 C CA . LYS B 1 264 ? -3.707 16.234 25.047 1 94.88 264 LYS B CA 1
ATOM 5501 C C . LYS B 1 264 ? -2.379 15.508 24.812 1 94.88 264 LYS B C 1
ATOM 5503 O O . LYS B 1 264 ? -1.653 15.211 25.75 1 94.88 264 LYS B O 1
ATOM 5508 N N . TYR B 1 265 ? -2.004 15.219 23.578 1 96.62 265 TYR B N 1
ATOM 5509 C CA . TYR B 1 265 ? -0.791 14.477 23.25 1 96.62 265 TYR B CA 1
ATOM 5510 C C . TYR B 1 265 ? 0.386 15.422 23.047 1 96.62 265 TYR B C 1
ATOM 5512 O O . TYR B 1 265 ? 1.509 15.125 23.453 1 96.62 265 TYR B O 1
ATOM 5520 N N . SER B 1 266 ? 0.099 16.547 22.438 1 97.25 266 SER B N 1
ATOM 5521 C CA . SER B 1 266 ? 1.167 17.484 22.109 1 97.25 266 SER B CA 1
ATOM 5522 C C . SER B 1 266 ? 1.867 18 23.359 1 97.25 266 SER B C 1
ATOM 5524 O O . SER B 1 266 ? 3.08 18.219 23.344 1 97.25 266 SER B O 1
ATOM 5526 N N . SER B 1 267 ? 1.122 18.203 24.453 1 97.06 267 SER B N 1
ATOM 5527 C CA . SER B 1 267 ? 1.72 18.672 25.688 1 97.06 267 SER B CA 1
ATOM 5528 C C . SER B 1 267 ? 2.613 17.609 26.312 1 97.06 267 SER B C 1
ATOM 5530 O O . SER B 1 267 ? 3.662 17.922 26.875 1 97.06 267 SER B O 1
ATOM 5532 N N . ILE B 1 268 ? 2.223 16.375 26.172 1 97.12 268 ILE B N 1
ATOM 5533 C CA . ILE B 1 268 ? 2.934 15.25 26.75 1 97.12 268 ILE B CA 1
ATOM 5534 C C . ILE B 1 268 ? 4.223 14.984 25.984 1 97.12 268 ILE B C 1
ATOM 5536 O O . ILE B 1 268 ? 5.27 14.727 26.578 1 97.12 268 ILE B O 1
ATOM 5540 N N . PHE B 1 269 ? 4.195 15.102 24.656 1 97.75 269 PHE B N 1
ATOM 5541 C CA . PHE B 1 269 ? 5.301 14.664 23.812 1 97.75 269 PHE B CA 1
ATOM 5542 C C . PHE B 1 269 ? 6.059 15.867 23.25 1 97.75 269 PHE B C 1
ATOM 5544 O O . PHE B 1 269 ? 6.953 15.703 22.422 1 97.75 269 PHE B O 1
ATOM 5551 N N . LYS B 1 270 ? 5.688 17.047 23.625 1 97.12 270 LYS B N 1
ATOM 5552 C CA . LYS B 1 270 ? 6.379 18.297 23.281 1 97.12 270 LYS B CA 1
ATOM 5553 C C . LYS B 1 270 ? 6.336 18.547 21.781 1 97.12 270 LYS B C 1
ATOM 5555 O O . LYS B 1 270 ? 7.363 18.844 21.156 1 97.12 270 LYS B O 1
ATOM 5560 N N . ALA B 1 271 ? 5.188 18.266 21.203 1 97.31 271 ALA B N 1
ATOM 5561 C CA . ALA B 1 271 ? 4.898 18.703 19.844 1 97.31 271 ALA B CA 1
ATOM 5562 C C . ALA B 1 271 ? 4.461 20.172 19.812 1 97.31 271 ALA B C 1
ATOM 5564 O O . ALA B 1 271 ? 3.271 20.469 19.953 1 97.31 271 ALA B O 1
ATOM 5565 N N . THR B 1 272 ? 5.418 21.094 19.531 1 97.31 272 THR B N 1
ATOM 5566 C CA . THR B 1 272 ? 5.184 22.5 19.891 1 97.31 272 THR B CA 1
ATOM 5567 C C . THR B 1 272 ? 5.355 23.406 18.688 1 97.31 272 THR B C 1
ATOM 5569 O O . THR B 1 272 ? 5.969 23.016 17.688 1 97.31 272 THR B O 1
ATOM 5572 N N . PHE B 1 273 ? 4.707 24.547 18.766 1 95.44 273 PHE B N 1
ATOM 5573 C CA . PHE B 1 273 ? 4.867 25.672 17.859 1 95.44 273 PHE B CA 1
ATOM 5574 C C . PHE B 1 273 ? 5.441 26.875 18.594 1 95.44 273 PHE B C 1
ATOM 5576 O O . PHE B 1 273 ? 5.391 26.953 19.828 1 95.44 273 PHE B O 1
ATOM 5583 N N . ILE B 1 274 ? 6.059 27.719 17.781 1 93.38 274 ILE B N 1
ATOM 5584 C CA . ILE B 1 274 ? 6.371 29.062 18.281 1 93.38 274 ILE B CA 1
ATOM 5585 C C . ILE B 1 274 ? 5.238 30.016 17.922 1 93.38 274 ILE B C 1
ATOM 5587 O O . ILE B 1 274 ? 4.902 30.188 16.75 1 93.38 274 ILE B O 1
ATOM 5591 N N . ASP B 1 275 ? 4.641 30.594 18.906 1 85.12 275 ASP B N 1
ATOM 5592 C CA . ASP B 1 275 ? 3.518 31.484 18.625 1 85.12 275 ASP B CA 1
ATOM 5593 C C . ASP B 1 275 ? 4.008 32.875 18.234 1 85.12 275 ASP B C 1
ATOM 5595 O O . ASP B 1 275 ? 5.207 33.094 18.047 1 85.12 275 ASP B O 1
ATOM 5599 N N . LYS B 1 276 ? 3.125 33.844 18.031 1 82.19 276 LYS B N 1
ATOM 5600 C CA . LYS B 1 276 ? 3.424 35.219 17.578 1 82.19 276 LYS B CA 1
ATOM 5601 C C . LYS B 1 276 ? 4.27 35.969 18.594 1 82.19 276 LYS B C 1
ATOM 5603 O O . LYS B 1 276 ? 4.973 36.906 18.25 1 82.19 276 LYS B O 1
ATOM 5608 N N . ASN B 1 277 ? 4.188 35.625 19.859 1 88.12 277 ASN B N 1
ATOM 5609 C CA . ASN B 1 277 ? 4.938 36.281 20.938 1 88.12 277 ASN B CA 1
ATOM 5610 C C . ASN B 1 277 ? 6.227 35.531 21.25 1 88.12 277 ASN B C 1
ATOM 5612 O O . ASN B 1 277 ? 6.812 35.719 22.328 1 88.12 277 ASN B O 1
ATOM 5616 N N . ASP B 1 278 ? 6.543 34.531 20.359 1 89.56 278 ASP B N 1
ATOM 5617 C CA . ASP B 1 278 ? 7.777 33.781 20.469 1 89.56 278 ASP B CA 1
ATOM 5618 C C . ASP B 1 278 ? 7.711 32.781 21.641 1 89.56 278 ASP B C 1
ATOM 5620 O O . ASP B 1 278 ? 8.742 32.406 22.188 1 89.56 278 ASP B O 1
ATOM 5624 N N . ASN B 1 279 ? 6.492 32.531 22.078 1 93.12 279 ASN B N 1
ATOM 5625 C CA . ASN B 1 279 ? 6.32 31.5 23.094 1 93.12 279 ASN B CA 1
ATOM 5626 C C . ASN B 1 279 ? 6.207 30.109 22.453 1 93.12 279 ASN B C 1
ATOM 5628 O O . ASN B 1 279 ? 5.605 29.953 21.391 1 93.12 279 ASN B O 1
ATOM 5632 N N . ILE B 1 280 ? 6.816 29.203 23.172 1 96 280 ILE B N 1
ATOM 5633 C CA . ILE B 1 280 ? 6.688 27.812 22.766 1 96 280 ILE B CA 1
ATOM 5634 C C . ILE B 1 280 ? 5.41 27.219 23.359 1 96 280 ILE B C 1
ATOM 5636 O O . ILE B 1 280 ? 5.246 27.172 24.578 1 96 280 ILE B O 1
ATOM 5640 N N . ILE B 1 281 ? 4.508 26.812 22.5 1 95.81 281 ILE B N 1
ATOM 5641 C CA . ILE B 1 281 ? 3.221 26.312 22.969 1 95.81 281 ILE B CA 1
ATOM 5642 C C . ILE B 1 281 ? 2.926 24.953 22.344 1 95.81 281 ILE B C 1
ATOM 5644 O O . ILE B 1 281 ? 3.291 24.719 21.188 1 95.81 281 ILE B O 1
ATOM 5648 N N . PRO B 1 282 ? 2.25 24.109 23.094 1 97.38 282 PRO B N 1
ATOM 5649 C CA . PRO B 1 282 ? 1.84 22.844 22.484 1 97.38 282 PRO B CA 1
ATOM 5650 C C . PRO B 1 282 ? 0.892 23.031 21.297 1 97.38 282 PRO B C 1
ATOM 5652 O O . PRO B 1 282 ? 0.037 23.922 21.328 1 97.38 282 PRO B O 1
ATOM 5655 N N . SER B 1 283 ? 1.017 22.188 20.297 1 97.31 283 SER B N 1
ATOM 5656 C CA . SER B 1 283 ? 0.155 22.25 19.109 1 97.31 283 SER B CA 1
ATOM 5657 C C . SER B 1 283 ? -1.264 21.797 19.453 1 97.31 283 SER B C 1
ATOM 5659 O O . SER B 1 283 ? -1.472 21.031 20.391 1 97.31 283 SER B O 1
ATOM 5661 N N . GLN B 1 284 ? -2.211 22.375 18.734 1 97.06 284 GLN B N 1
ATOM 5662 C CA . GLN B 1 284 ? -3.566 21.828 18.719 1 97.06 284 GLN B CA 1
ATOM 5663 C C . GLN B 1 284 ? -3.693 20.688 17.719 1 97.06 284 GLN B C 1
ATOM 5665 O O . GLN B 1 284 ? -3.629 20.906 16.5 1 97.06 284 GLN B O 1
ATOM 5670 N N . MET B 1 285 ? -3.918 19.5 18.25 1 97.94 285 MET B N 1
ATOM 5671 C CA . MET B 1 285 ? -3.84 18.328 17.391 1 97.94 285 MET B CA 1
ATOM 5672 C C . MET B 1 285 ? -5.23 17.828 17.016 1 97.94 285 MET B C 1
ATOM 5674 O O . MET B 1 285 ? -6.188 18.016 17.766 1 97.94 285 MET B O 1
ATOM 5678 N N . GLY B 1 286 ? -5.355 17.328 15.805 1 98.06 286 GLY B N 1
ATOM 5679 C CA . GLY B 1 286 ? -6.477 16.5 15.375 1 98.06 286 GLY B CA 1
ATOM 5680 C C . GLY B 1 286 ? -6.07 15.102 14.961 1 98.06 286 GLY B C 1
ATOM 5681 O O . GLY B 1 286 ? -4.914 14.867 14.602 1 98.06 286 GLY B O 1
ATOM 5682 N N . CYS B 1 287 ? -6.918 14.18 15.133 1 97.94 287 CYS B N 1
ATOM 5683 C CA . CYS B 1 287 ? -6.75 12.805 14.672 1 97.94 287 CYS B CA 1
ATOM 5684 C C . CYS B 1 287 ? -7.98 12.336 13.906 1 97.94 287 CYS B C 1
ATOM 5686 O O . CYS B 1 287 ? -9.109 12.562 14.336 1 97.94 287 CYS B O 1
ATOM 5688 N N . PHE B 1 288 ? -7.789 11.734 12.758 1 98.69 288 PHE B N 1
ATOM 5689 C CA . PHE B 1 288 ? -8.844 11.375 11.82 1 98.69 288 PHE B CA 1
ATOM 5690 C C . PHE B 1 288 ? -8.625 9.977 11.258 1 98.69 288 PHE B C 1
ATOM 5692 O O . PHE B 1 288 ? -7.629 9.719 10.578 1 98.69 288 PHE B O 1
ATOM 5699 N N . GLY B 1 289 ? -9.531 9.055 11.547 1 98.56 289 GLY B N 1
ATOM 5700 C CA . GLY B 1 289 ? -9.391 7.676 11.125 1 98.56 289 GLY B CA 1
ATOM 5701 C C . GLY B 1 289 ? -10.445 7.242 10.125 1 98.56 289 GLY B C 1
ATOM 5702 O O . GLY B 1 289 ? -11.609 7.637 10.234 1 98.56 289 GLY B O 1
ATOM 5703 N N . LEU B 1 290 ? -10.07 6.543 9.109 1 98.88 290 LEU B N 1
ATOM 5704 C CA . LEU B 1 290 ? -10.93 5.785 8.211 1 98.88 290 LEU B CA 1
ATOM 5705 C C . LEU B 1 290 ? -10.586 4.301 8.25 1 98.88 290 LEU B C 1
ATOM 5707 O O . LEU B 1 290 ? -9.43 3.922 8.094 1 98.88 290 LEU B O 1
ATOM 5711 N N . GLY B 1 291 ? -11.578 3.475 8.57 1 98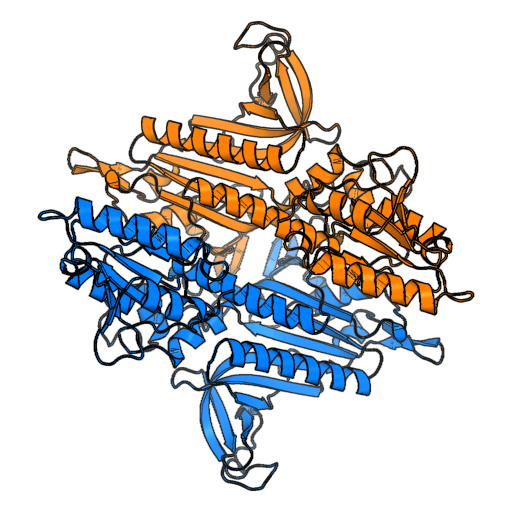.75 291 GLY B N 1
ATOM 5712 C CA . GLY B 1 291 ? -11.367 2.041 8.438 1 98.75 291 GLY B CA 1
ATOM 5713 C C . GLY B 1 291 ? -11.398 1.569 6.992 1 98.75 291 GLY B C 1
ATOM 5714 O O . GLY B 1 291 ? -12.453 1.191 6.48 1 98.75 291 GLY B O 1
ATOM 5715 N N . VAL B 1 292 ? -10.32 1.447 6.359 1 98.88 292 VAL B N 1
ATOM 5716 C CA . VAL B 1 292 ? -10.242 1.22 4.922 1 98.88 292 VAL B CA 1
ATOM 5717 C C . VAL B 1 292 ? -10.875 -0.127 4.578 1 98.88 292 VAL B C 1
ATOM 5719 O O . VAL B 1 292 ? -11.766 -0.204 3.725 1 98.88 292 VAL B O 1
ATOM 5722 N N . THR B 1 293 ? -10.453 -1.235 5.223 1 98.81 293 THR B N 1
ATOM 5723 C CA . THR B 1 293 ? -11.055 -2.541 4.965 1 98.81 293 THR B CA 1
ATOM 5724 C C . THR B 1 293 ? -12.523 -2.559 5.395 1 98.81 293 THR B C 1
ATOM 5726 O O . THR B 1 293 ? -13.344 -3.227 4.77 1 98.81 293 THR B O 1
ATOM 5729 N N . ARG B 1 294 ? -12.844 -1.811 6.473 1 98.69 294 ARG B N 1
ATOM 5730 C CA . ARG B 1 294 ? -14.227 -1.71 6.926 1 98.69 294 ARG B CA 1
ATOM 5731 C C . ARG B 1 294 ? -15.094 -1.002 5.887 1 98.69 294 ARG B C 1
ATOM 5733 O O . ARG B 1 294 ? -16.234 -1.411 5.633 1 98.69 294 ARG B O 1
ATOM 5740 N N . ILE B 1 295 ? -14.578 0.078 5.297 1 98.88 295 ILE B N 1
ATOM 5741 C CA . ILE B 1 295 ? -15.305 0.808 4.262 1 98.88 295 ILE B CA 1
ATOM 5742 C C . ILE B 1 295 ? -15.578 -0.117 3.078 1 98.88 295 ILE B C 1
ATOM 5744 O O . ILE B 1 295 ? -16.672 -0.1 2.514 1 98.88 295 ILE B O 1
ATOM 5748 N N . LEU B 1 296 ? -14.594 -0.902 2.703 1 98.81 296 LEU B N 1
ATOM 5749 C CA . LEU B 1 296 ? -14.75 -1.854 1.609 1 98.81 296 LEU B CA 1
ATOM 5750 C C . LEU B 1 296 ? -15.945 -2.777 1.858 1 98.81 296 LEU B C 1
ATOM 5752 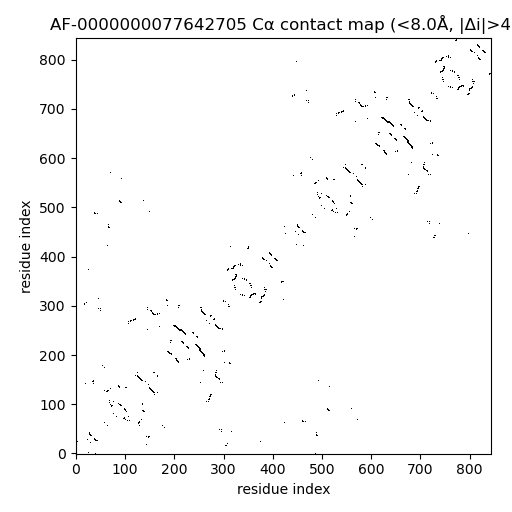O O . LEU B 1 296 ? -16.844 -2.867 1.027 1 98.81 296 LEU B O 1
ATOM 5756 N N . GLN B 1 297 ? -15.945 -3.43 3.012 1 98.69 297 GLN B N 1
ATOM 5757 C CA . GLN B 1 297 ? -17.016 -4.379 3.305 1 98.69 297 GLN B CA 1
ATOM 5758 C C . GLN B 1 297 ? -18.344 -3.66 3.535 1 98.69 297 GLN B C 1
ATOM 5760 O O . GLN B 1 297 ? -19.391 -4.141 3.109 1 98.69 297 GLN B O 1
ATOM 5765 N N . ALA B 1 298 ? -18.297 -2.525 4.266 1 98.69 298 ALA B N 1
ATOM 5766 C CA . ALA B 1 298 ? -19.516 -1.774 4.547 1 98.69 298 ALA B CA 1
ATOM 5767 C C . ALA B 1 298 ? -20.188 -1.318 3.254 1 98.69 298 ALA B C 1
ATOM 5769 O O . ALA B 1 298 ? -21.422 -1.313 3.152 1 98.69 298 ALA B O 1
ATOM 5770 N N . GLY B 1 299 ? -19.391 -0.88 2.277 1 98.69 299 GLY B N 1
ATOM 5771 C CA . GLY B 1 299 ? -19.938 -0.526 0.98 1 98.69 299 GLY B CA 1
ATOM 5772 C C . GLY B 1 299 ? -20.688 -1.668 0.32 1 98.69 299 GLY B C 1
ATOM 5773 O O . GLY B 1 299 ? -21.797 -1.475 -0.203 1 98.69 299 GLY B O 1
ATOM 5774 N N . ILE B 1 300 ? -20.125 -2.834 0.362 1 98.19 300 ILE B N 1
ATOM 5775 C CA . ILE B 1 300 ? -20.781 -4.023 -0.178 1 98.19 300 ILE B CA 1
ATOM 5776 C C . ILE B 1 300 ? -22.062 -4.312 0.604 1 98.19 300 ILE B C 1
ATOM 5778 O O . ILE B 1 300 ? -23.094 -4.645 0.016 1 98.19 300 ILE B O 1
ATOM 5782 N N . GLU B 1 301 ? -22 -4.152 1.901 1 97.81 301 GLU B N 1
ATOM 5783 C CA . GLU B 1 301 ? -23.141 -4.441 2.775 1 97.81 301 GLU B CA 1
ATOM 5784 C C . GLU B 1 301 ? -24.344 -3.588 2.404 1 97.81 301 GLU B C 1
ATOM 5786 O O . GLU B 1 301 ? -25.469 -4.094 2.314 1 97.81 301 GLU B O 1
ATOM 5791 N N . VAL B 1 302 ? -24.141 -2.33 2.125 1 97.81 302 VAL B N 1
ATOM 5792 C CA . VAL B 1 302 ? -25.266 -1.412 2.016 1 97.81 302 VAL B CA 1
ATOM 5793 C C . VAL B 1 302 ? -25.734 -1.348 0.566 1 97.81 302 VAL B C 1
ATOM 5795 O O . VAL B 1 302 ? -26.875 -0.943 0.295 1 97.81 302 VAL B O 1
ATOM 5798 N N . LEU B 1 303 ? -24.906 -1.79 -0.378 1 97.88 303 LEU B N 1
ATOM 5799 C CA . LEU B 1 303 ? -25.281 -1.625 -1.78 1 97.88 303 LEU B CA 1
ATOM 5800 C C . LEU B 1 303 ? -25.734 -2.951 -2.383 1 97.88 303 LEU B C 1
ATOM 5802 O O . LEU B 1 303 ? -26.453 -2.971 -3.375 1 97.88 303 LEU B O 1
ATOM 5806 N N . SER B 1 304 ? -25.312 -4.07 -1.848 1 96.56 304 SER B N 1
ATOM 5807 C CA . SER B 1 304 ? -25.453 -5.371 -2.492 1 96.56 304 SER B CA 1
ATOM 5808 C C . SER B 1 304 ? -26.859 -5.926 -2.305 1 96.56 304 SER B C 1
ATOM 5810 O O . SER B 1 304 ? -27.578 -5.516 -1.392 1 96.56 304 SER B O 1
ATOM 5812 N N . LEU B 1 305 ? -27.234 -6.758 -3.225 1 93.94 305 LEU B N 1
ATOM 5813 C CA . LEU B 1 305 ? -28.406 -7.609 -3.059 1 93.94 305 LEU B CA 1
ATOM 5814 C C . LEU B 1 305 ? -28.047 -8.867 -2.27 1 93.94 305 LEU B C 1
ATOM 5816 O O . LEU B 1 305 ? -26.891 -9.07 -1.9 1 93.94 305 LEU B O 1
ATOM 5820 N N . ASP B 1 306 ? -28.984 -9.672 -2 1 90.62 306 ASP B N 1
ATOM 5821 C CA . ASP B 1 306 ? -28.781 -10.828 -1.129 1 90.62 306 ASP B CA 1
ATOM 5822 C C . ASP B 1 306 ? -27.828 -11.836 -1.757 1 90.62 306 ASP B C 1
ATOM 5824 O O . ASP B 1 306 ? -27.094 -12.531 -1.049 1 90.62 306 ASP B O 1
ATOM 5828 N N . ARG B 1 307 ? -27.844 -11.844 -3.104 1 90.75 307 ARG B N 1
ATOM 5829 C CA . ARG B 1 307 ? -27.047 -12.898 -3.736 1 90.75 307 ARG B CA 1
ATOM 5830 C C . ARG B 1 307 ? -26.062 -12.312 -4.742 1 90.75 307 ARG B C 1
ATOM 5832 O O . ARG B 1 307 ? -25.422 -13.055 -5.484 1 90.75 307 ARG B O 1
ATOM 5839 N N . GLN B 1 308 ? -26.047 -11.016 -4.773 1 93.69 308 GLN B N 1
ATOM 5840 C CA . GLN B 1 308 ? -25.203 -10.367 -5.773 1 93.69 308 GLN B CA 1
ATOM 5841 C C . GLN B 1 308 ? -24.469 -9.164 -5.184 1 93.69 308 GLN B C 1
ATOM 5843 O O . GLN B 1 308 ? -25.094 -8.297 -4.574 1 93.69 308 GLN B O 1
ATOM 5848 N N . ILE B 1 309 ? -23.203 -9.211 -5.398 1 96.38 309 ILE B N 1
ATOM 5849 C CA . ILE B 1 309 ? -22.422 -8.07 -4.953 1 96.38 309 ILE B CA 1
ATOM 5850 C C . ILE B 1 309 ? -22.703 -6.867 -5.855 1 96.38 309 ILE B C 1
ATOM 5852 O O . ILE B 1 309 ? -22.781 -7.008 -7.078 1 96.38 309 ILE B O 1
ATOM 5856 N N . ARG B 1 310 ? -22.984 -5.812 -5.289 1 97.62 310 ARG B N 1
ATOM 5857 C CA . ARG B 1 310 ? -22.938 -4.5 -5.926 1 97.62 310 ARG B CA 1
ATOM 5858 C C . ARG B 1 310 ? -21.875 -3.619 -5.293 1 97.62 310 ARG B C 1
ATOM 5860 O O . ARG B 1 310 ? -22.047 -3.111 -4.184 1 97.62 310 ARG B O 1
ATOM 5867 N N . TRP B 1 311 ? -20.781 -3.457 -6.031 1 98.12 311 TRP B N 1
ATOM 5868 C CA . TRP B 1 311 ? -19.672 -2.648 -5.535 1 98.12 311 TRP B CA 1
ATOM 5869 C C . TRP B 1 311 ? -20 -1.162 -5.613 1 98.12 311 TRP B C 1
ATOM 5871 O O . TRP B 1 311 ? -20.797 -0.742 -6.457 1 98.12 311 TRP B O 1
ATOM 5881 N N . PRO B 1 312 ? -19.422 -0.306 -4.625 1 98.25 312 PRO B N 1
ATOM 5882 C CA . PRO B 1 312 ? -19.234 1.059 -5.125 1 98.25 312 PRO B CA 1
ATOM 5883 C C . PRO B 1 312 ? -18.547 1.098 -6.488 1 98.25 312 PRO B C 1
ATOM 5885 O O . PRO B 1 312 ? -17.422 0.609 -6.637 1 98.25 312 PRO B O 1
ATOM 5888 N N . LYS B 1 313 ? -19.188 1.621 -7.438 1 97 313 LYS B N 1
ATOM 5889 C CA . LYS B 1 313 ? -18.781 1.452 -8.836 1 97 313 LYS B CA 1
ATOM 5890 C C . LYS B 1 313 ? -17.328 1.847 -9.039 1 97 313 LYS B C 1
ATOM 5892 O O . LYS B 1 313 ? -16.578 1.157 -9.75 1 97 313 LYS B O 1
ATOM 5897 N N . LEU B 1 314 ? -16.938 2.867 -8.391 1 98 314 LEU B N 1
ATOM 5898 C CA . LEU B 1 314 ? -15.609 3.436 -8.578 1 98 314 LEU B CA 1
ATOM 5899 C C . LEU B 1 314 ? -14.531 2.439 -8.164 1 98 314 LEU B C 1
ATOM 5901 O O . LEU B 1 314 ? -13.422 2.461 -8.703 1 98 314 LEU B O 1
ATOM 5905 N N . ILE B 1 315 ? -14.859 1.499 -7.258 1 98.62 315 ILE B N 1
ATOM 5906 C CA . ILE B 1 315 ? -13.797 0.642 -6.742 1 98.62 315 ILE B CA 1
ATOM 5907 C C . ILE B 1 315 ? -14.102 -0.816 -7.082 1 98.62 315 ILE B C 1
ATOM 5909 O O . ILE B 1 315 ? -13.539 -1.731 -6.473 1 98.62 315 ILE B O 1
ATOM 5913 N N . ALA B 1 316 ? -15.039 -1.021 -8.039 1 98.25 316 ALA B N 1
ATOM 5914 C CA . ALA B 1 316 ? -15.203 -2.387 -8.531 1 98.25 316 ALA B CA 1
ATOM 5915 C C . ALA B 1 316 ? -13.875 -2.951 -9.031 1 98.25 316 ALA B C 1
ATOM 5917 O O . ALA B 1 316 ? -13.102 -2.248 -9.688 1 98.25 316 ALA B O 1
ATOM 5918 N N . PRO B 1 317 ? -13.617 -4.234 -8.742 1 97.69 317 PRO B N 1
ATOM 5919 C CA . PRO B 1 317 ? -12.32 -4.777 -9.148 1 97.69 317 PRO B CA 1
ATOM 5920 C C . PRO B 1 317 ? -12.047 -4.605 -10.641 1 97.69 317 PRO B C 1
ATOM 5922 O O . PRO B 1 317 ? -10.922 -4.285 -11.031 1 97.69 317 PRO B O 1
ATOM 5925 N N . TYR B 1 318 ? -13.008 -4.844 -11.492 1 97.5 318 TYR B N 1
ATOM 5926 C CA . TYR B 1 318 ? -13.031 -4.574 -12.922 1 97.5 318 TYR B CA 1
ATOM 5927 C C . TYR B 1 318 ? -14.336 -3.893 -13.328 1 97.5 318 TYR B C 1
ATOM 5929 O O . TYR B 1 318 ? -15.375 -4.098 -12.695 1 97.5 318 TYR B O 1
ATOM 5937 N N . GLN B 1 319 ? -14.211 -3.115 -14.367 1 97.88 319 GLN B N 1
ATOM 5938 C CA . GLN B 1 319 ? -15.391 -2.369 -14.797 1 97.88 319 GLN B CA 1
ATOM 5939 C C . GLN B 1 319 ? -16.172 -3.143 -15.852 1 97.88 319 GLN B C 1
ATOM 5941 O O . GLN B 1 319 ? -17.391 -2.943 -16 1 97.88 319 GLN B O 1
ATOM 5946 N N . LEU B 1 320 ? -15.438 -4.094 -16.516 1 98 320 LEU B N 1
ATOM 5947 C CA . LEU B 1 320 ? -16.078 -4.77 -17.641 1 98 320 LEU B CA 1
ATOM 5948 C C . LEU B 1 320 ? -15.68 -6.242 -17.688 1 98 320 LEU B C 1
ATOM 5950 O O . LEU B 1 320 ? -14.492 -6.566 -17.641 1 98 320 LEU B O 1
ATOM 5954 N N . CYS B 1 321 ? -16.672 -7.109 -17.734 1 97.94 321 CYS B N 1
ATOM 5955 C CA . CYS B 1 321 ? -16.484 -8.539 -17.984 1 97.94 321 CYS B CA 1
ATOM 5956 C C . CYS B 1 321 ? -17.016 -8.938 -19.344 1 97.94 321 CYS B C 1
ATOM 5958 O O . CYS B 1 321 ? -18.188 -8.695 -19.656 1 97.94 321 CYS B O 1
ATOM 5960 N N . ILE B 1 322 ? -16.188 -9.516 -20.203 1 98.31 322 ILE B N 1
ATOM 5961 C CA . ILE B 1 322 ? -16.594 -9.977 -21.531 1 98.31 322 ILE B CA 1
ATOM 5962 C C . ILE B 1 322 ? -16.734 -11.5 -21.516 1 98.31 322 ILE B C 1
ATOM 5964 O O . ILE B 1 322 ? -15.82 -12.211 -21.094 1 98.31 322 ILE B O 1
ATOM 5968 N N . ILE B 1 323 ? -17.859 -11.984 -22 1 97.38 323 ILE B N 1
ATOM 5969 C CA . ILE B 1 323 ? -18.156 -13.406 -22 1 97.38 323 ILE B CA 1
ATOM 5970 C C . ILE B 1 323 ? -18.375 -13.891 -23.422 1 97.38 323 ILE B C 1
ATOM 5972 O O . ILE B 1 323 ? -19.438 -13.68 -24.016 1 97.38 323 ILE B O 1
ATOM 5976 N N . PRO B 1 324 ? -17.422 -14.562 -24.031 1 97.38 324 PRO B N 1
ATOM 5977 C CA . PRO B 1 324 ? -17.609 -15.156 -25.344 1 97.38 324 PRO B CA 1
ATOM 5978 C C . PRO B 1 324 ? -18.438 -16.438 -25.312 1 97.38 324 PRO B C 1
ATOM 5980 O O . PRO B 1 324 ? -18.844 -16.875 -24.234 1 97.38 324 PRO B O 1
ATOM 5983 N N . GLN B 1 325 ? -18.688 -17 -26.484 1 95.19 325 GLN B N 1
ATOM 5984 C CA . GLN B 1 325 ? -19.469 -18.234 -26.594 1 95.19 325 GLN B CA 1
ATOM 5985 C C . GLN B 1 325 ? -18.734 -19.422 -25.984 1 95.19 325 GLN B C 1
ATOM 5987 O O . GLN B 1 325 ? -17.5 -19.438 -25.969 1 95.19 325 GLN B O 1
ATOM 5992 N N . LYS B 1 326 ? -19.531 -20.312 -25.531 1 93.88 326 LYS B N 1
ATOM 5993 C CA . LYS B 1 326 ? -18.953 -21.562 -25.031 1 93.88 326 LYS B CA 1
ATOM 5994 C C . LYS B 1 326 ? -18.25 -22.328 -26.141 1 93.88 326 LYS B C 1
ATOM 5996 O O . LYS B 1 326 ? -18.5 -22.094 -27.328 1 93.88 326 LYS B O 1
ATOM 6001 N N . GLU B 1 327 ? -17.375 -23.234 -25.672 1 92.31 327 GLU B N 1
ATOM 6002 C CA . GLU B 1 327 ? -16.672 -24.062 -26.641 1 92.31 327 GLU B CA 1
ATOM 6003 C C . GLU B 1 327 ? -17.656 -24.812 -27.531 1 92.31 327 GLU B C 1
ATOM 6005 O O . GLU B 1 327 ? -18.688 -25.281 -27.078 1 92.31 327 GLU B O 1
ATOM 6010 N N . GLY B 1 328 ? -17.25 -25.016 -28.828 1 88.62 328 GLY B N 1
ATOM 6011 C CA . GLY B 1 328 ? -18.109 -25.641 -29.828 1 88.62 328 GLY B CA 1
ATOM 6012 C C . GLY B 1 328 ? -18.312 -24.781 -31.062 1 88.62 328 GLY B C 1
ATOM 6013 O O . GLY B 1 328 ? -17.359 -24.234 -31.609 1 88.62 328 GLY B O 1
ATOM 6014 N N . TYR B 1 329 ? -19.672 -24.547 -31.312 1 78.31 329 TYR B N 1
ATOM 6015 C CA . TYR B 1 329 ? -20.016 -23.844 -32.531 1 78.31 329 TYR B CA 1
ATOM 6016 C C . TYR B 1 329 ? -19.609 -22.375 -32.469 1 78.31 329 TYR B C 1
ATOM 6018 O O . TYR B 1 329 ? -20.125 -21.625 -31.625 1 78.31 329 TYR B O 1
ATOM 6026 N N . GLN B 1 330 ? -18.734 -21.859 -33.312 1 87.44 330 GLN B N 1
ATOM 6027 C CA . GLN B 1 330 ? -18.266 -20.5 -33.594 1 87.44 330 GLN B CA 1
ATOM 6028 C C . GLN B 1 330 ? -17.516 -19.938 -32.375 1 87.44 330 GLN B C 1
ATOM 6030 O O . GLN B 1 330 ? -17.547 -18.734 -32.125 1 87.44 330 GLN B O 1
ATOM 6035 N N . SER B 1 331 ? -16.984 -20.781 -31.547 1 90.06 331 SER B N 1
ATOM 6036 C CA . SER B 1 331 ? -16.297 -20.391 -30.328 1 90.06 331 SER B CA 1
ATOM 6037 C C . SER B 1 331 ? -15.016 -19.625 -30.641 1 90.06 331 SER B C 1
ATOM 6039 O O . SER B 1 331 ? -14.695 -18.641 -29.969 1 90.06 331 SER B O 1
ATOM 6041 N N . LYS B 1 332 ? -14.344 -20.047 -31.625 1 93.06 332 LYS B N 1
ATOM 6042 C CA . LYS B 1 332 ? -13.094 -19.375 -31.984 1 93.06 332 LYS B CA 1
ATOM 6043 C C . LYS B 1 332 ? -13.359 -17.953 -32.469 1 93.06 332 LYS B C 1
ATOM 6045 O O . LYS B 1 332 ? -12.664 -17.016 -32.094 1 93.06 332 LYS B O 1
ATOM 6050 N N . GLU B 1 333 ? -14.375 -17.844 -33.281 1 94.38 333 GLU B N 1
ATOM 6051 C CA . GLU B 1 333 ? -14.719 -16.547 -33.844 1 94.38 333 GLU B CA 1
ATOM 6052 C C . GLU B 1 333 ? -15.156 -15.57 -32.75 1 94.38 333 GLU B C 1
ATOM 6054 O O . GLU B 1 333 ? -14.758 -14.406 -32.75 1 94.38 333 GLU B O 1
ATOM 6059 N N . THR B 1 334 ? -15.922 -16.031 -31.844 1 95.31 334 THR B N 1
ATOM 6060 C CA . THR B 1 334 ? -16.422 -15.172 -30.781 1 95.31 334 THR B CA 1
ATOM 6061 C C . THR B 1 334 ? -15.297 -14.805 -29.812 1 95.31 334 THR B C 1
ATOM 6063 O O . THR B 1 334 ? -15.273 -13.695 -29.281 1 95.31 334 THR B O 1
ATOM 6066 N N . MET B 1 335 ? -14.398 -15.719 -29.609 1 95.69 335 MET B N 1
ATOM 6067 C CA . MET B 1 335 ? -13.242 -15.422 -28.766 1 95.69 335 MET B CA 1
ATOM 6068 C C . MET B 1 335 ? -12.359 -14.367 -29.406 1 95.69 335 MET B C 1
ATOM 6070 O O . MET B 1 335 ? -11.875 -13.453 -28.734 1 95.69 335 MET B O 1
ATOM 6074 N N . ASP B 1 336 ? -12.195 -14.523 -30.672 1 95.88 336 ASP B N 1
ATOM 6075 C CA . ASP B 1 336 ? -11.406 -13.531 -31.406 1 95.88 336 ASP B CA 1
ATOM 6076 C C . ASP B 1 336 ? -12.047 -12.148 -31.328 1 95.88 336 ASP B C 1
ATOM 6078 O O . ASP B 1 336 ? -11.352 -11.148 -31.156 1 95.88 336 ASP B O 1
ATOM 6082 N N . LEU B 1 337 ? -13.344 -12.18 -31.438 1 95.62 337 LEU B N 1
ATOM 6083 C CA . LEU B 1 337 ? -14.07 -10.922 -31.359 1 95.62 337 LEU B CA 1
ATOM 6084 C C . LEU B 1 337 ? -13.977 -10.336 -29.953 1 95.62 337 LEU B C 1
ATOM 6086 O O . LEU B 1 337 ? -13.883 -9.117 -29.781 1 95.62 337 LEU B O 1
ATOM 6090 N N . ALA B 1 338 ? -14.047 -11.172 -28.969 1 97 338 ALA B N 1
ATOM 6091 C CA . ALA B 1 338 ? -13.922 -10.742 -27.594 1 97 338 ALA B CA 1
ATOM 6092 C C . ALA B 1 338 ? -12.562 -10.102 -27.328 1 97 338 ALA B C 1
ATOM 6094 O O . ALA B 1 338 ? -12.469 -9.062 -26.672 1 97 338 ALA B O 1
ATOM 6095 N N . MET B 1 339 ? -11.539 -10.695 -27.859 1 96.88 339 MET B N 1
ATOM 6096 C CA . MET B 1 339 ? -10.18 -10.18 -27.703 1 96.88 339 MET B CA 1
ATOM 6097 C C . MET B 1 339 ? -10.023 -8.844 -28.422 1 96.88 339 MET B C 1
ATOM 6099 O O . MET B 1 339 ? -9.422 -7.914 -27.875 1 96.88 339 MET B O 1
ATOM 6103 N N . ALA B 1 340 ? -10.617 -8.781 -29.609 1 96.06 340 ALA B N 1
ATOM 6104 C CA . ALA B 1 340 ? -10.562 -7.527 -30.359 1 96.06 340 ALA B CA 1
ATOM 6105 C C . ALA B 1 340 ? -11.305 -6.414 -29.609 1 96.06 340 ALA B C 1
ATOM 6107 O O . ALA B 1 340 ? -10.836 -5.273 -29.578 1 96.06 340 ALA B O 1
ATOM 6108 N N . LEU B 1 341 ? -12.422 -6.785 -29.078 1 96.56 341 LEU B N 1
ATOM 6109 C CA . LEU B 1 341 ? -13.211 -5.836 -28.297 1 96.56 341 LEU B CA 1
ATOM 6110 C C . LEU B 1 341 ? -12.438 -5.363 -27.078 1 96.56 341 LEU B C 1
ATOM 6112 O O . LEU B 1 341 ? -12.398 -4.164 -26.781 1 96.56 341 LEU B O 1
ATOM 6116 N N . SER B 1 342 ? -11.859 -6.285 -26.375 1 96.88 342 SER B N 1
ATOM 6117 C CA . SER B 1 342 ? -11.047 -5.961 -25.203 1 96.88 342 SER B CA 1
ATOM 6118 C C . SER B 1 342 ? -9.914 -5.004 -25.562 1 96.88 342 SER B C 1
ATOM 6120 O O . SER B 1 342 ? -9.688 -4.016 -24.859 1 96.88 342 SER B O 1
ATOM 6122 N N . ASP B 1 343 ? -9.234 -5.262 -26.656 1 96.06 343 ASP B N 1
ATOM 6123 C CA . ASP B 1 343 ? -8.117 -4.434 -27.109 1 96.06 343 ASP B CA 1
ATOM 6124 C C . ASP B 1 343 ? -8.578 -3.01 -27.406 1 96.06 343 ASP B C 1
ATOM 6126 O O . ASP B 1 343 ? -7.875 -2.045 -27.109 1 96.06 343 ASP B O 1
ATOM 6130 N N . GLN B 1 344 ? -9.703 -2.955 -28 1 95.25 344 GLN B N 1
ATOM 6131 C CA . GLN B 1 344 ? -10.25 -1.642 -28.312 1 95.25 344 GLN B CA 1
ATOM 6132 C C . GLN B 1 344 ? -10.609 -0.872 -27.047 1 95.25 344 GLN B C 1
ATOM 6134 O O . GLN B 1 344 ? -10.312 0.319 -26.938 1 95.25 344 GLN B O 1
ATOM 6139 N N . ILE B 1 345 ? -11.148 -1.572 -26.141 1 95.88 345 ILE B N 1
ATOM 6140 C CA . ILE B 1 345 ? -11.672 -0.93 -24.938 1 95.88 345 ILE B CA 1
ATOM 6141 C C . ILE B 1 345 ? -10.523 -0.526 -24.016 1 95.88 345 ILE B C 1
ATOM 6143 O O . ILE B 1 345 ? -10.547 0.551 -23.422 1 95.88 345 ILE B O 1
ATOM 6147 N N . ILE B 1 346 ? -9.469 -1.336 -23.906 1 94.5 346 ILE B N 1
ATOM 6148 C CA . ILE B 1 346 ? -8.367 -1.067 -22.984 1 94.5 346 ILE B CA 1
ATOM 6149 C C . ILE B 1 346 ? -7.543 0.109 -23.484 1 94.5 346 ILE B C 1
ATOM 6151 O O . ILE B 1 346 ? -6.73 0.673 -22.75 1 94.5 346 ILE B O 1
ATOM 6155 N N . ASN B 1 347 ? -7.734 0.455 -24.75 1 92.56 347 ASN B N 1
ATOM 6156 C CA . ASN B 1 347 ? -7.051 1.613 -25.312 1 92.56 347 ASN B CA 1
ATOM 6157 C C . ASN B 1 347 ? -7.711 2.92 -24.875 1 92.56 347 ASN B C 1
ATOM 6159 O O . ASN B 1 347 ? -7.133 3.996 -25.047 1 92.56 347 ASN B O 1
ATOM 6163 N N . MET B 1 348 ? -8.891 2.748 -24.359 1 92.44 348 MET B N 1
ATOM 6164 C CA . MET B 1 348 ? -9.477 3.916 -23.719 1 92.44 348 MET B CA 1
ATOM 6165 C C . MET B 1 348 ? -8.758 4.223 -22.406 1 92.44 348 MET B C 1
ATOM 6167 O O . MET B 1 348 ? -8.531 3.326 -21.594 1 92.44 348 MET B O 1
ATOM 6171 N N . PRO B 1 349 ? -8.375 5.465 -22.156 1 87.31 349 PRO B N 1
ATOM 6172 C CA . PRO B 1 349 ? -7.559 5.816 -20.984 1 87.31 349 PRO B CA 1
ATOM 6173 C C . PRO B 1 349 ? -8.211 5.402 -19.672 1 87.31 349 PRO B C 1
ATOM 6175 O O . PRO B 1 349 ? -7.516 4.996 -18.734 1 87.31 349 PRO B O 1
ATOM 6178 N N . ASN B 1 350 ? -9.508 5.508 -19.641 1 92.12 350 ASN B N 1
ATOM 6179 C CA . ASN B 1 350 ? -10.188 5.254 -18.375 1 92.12 350 ASN B CA 1
ATOM 6180 C C . ASN B 1 350 ? -10.367 3.762 -18.125 1 92.12 350 ASN B C 1
ATOM 6182 O O . ASN B 1 350 ? -10.672 3.35 -17 1 92.12 350 ASN B O 1
ATOM 6186 N N . LEU B 1 351 ? -10.109 2.928 -19.141 1 95.12 351 LEU B N 1
ATOM 6187 C CA . LEU B 1 351 ? -10.461 1.526 -18.953 1 95.12 351 LEU B CA 1
ATOM 6188 C C . LEU B 1 351 ? -9.234 0.631 -19.078 1 95.12 351 LEU B C 1
ATOM 6190 O O . LEU B 1 351 ? -9.359 -0.594 -19.141 1 95.12 351 LEU B O 1
ATOM 6194 N N . ASN B 1 352 ? -8.109 1.285 -19.094 1 91.81 352 ASN B N 1
ATOM 6195 C CA . ASN B 1 352 ? -6.891 0.485 -19.062 1 91.81 352 ASN B CA 1
ATOM 6196 C C . ASN B 1 352 ? -6.773 -0.312 -17.766 1 91.81 352 ASN B C 1
ATOM 6198 O O . ASN B 1 352 ? -6.836 0.256 -16.672 1 91.81 352 ASN B O 1
ATOM 6202 N N . GLY B 1 353 ? -6.703 -1.644 -17.906 1 93.31 353 GLY B N 1
ATOM 6203 C CA . GLY B 1 353 ? -6.59 -2.518 -16.75 1 93.31 353 GLY B CA 1
ATOM 6204 C C . GLY B 1 353 ? -7.922 -2.818 -16.094 1 93.31 353 GLY B C 1
ATOM 6205 O O . GLY B 1 353 ? -7.969 -3.408 -15.008 1 93.31 353 GLY B O 1
ATOM 6206 N N . GLU B 1 354 ? -9.031 -2.516 -16.797 1 97.44 354 GLU B N 1
ATOM 6207 C CA . GLU B 1 354 ? -10.344 -2.605 -16.172 1 97.44 354 GLU B CA 1
ATOM 6208 C C . GLU B 1 354 ? -11.203 -3.672 -16.828 1 97.44 354 GLU B C 1
ATOM 6210 O O . GLU B 1 354 ? -12.398 -3.789 -16.531 1 97.44 354 GLU B O 1
ATOM 6215 N N . VAL B 1 355 ? -10.625 -4.508 -17.734 1 97.25 355 VAL B N 1
ATOM 6216 C CA . VAL B 1 355 ? -11.406 -5.449 -18.531 1 97.25 355 VAL B CA 1
ATOM 6217 C C . VAL B 1 355 ? -10.953 -6.879 -18.234 1 97.25 355 VAL B C 1
ATOM 6219 O O . VAL B 1 355 ? -9.75 -7.141 -18.094 1 97.25 355 VAL B O 1
ATOM 6222 N N . VAL B 1 356 ? -11.883 -7.746 -18.062 1 96.62 356 VAL B N 1
ATOM 6223 C CA . VAL B 1 356 ? -11.586 -9.172 -17.906 1 96.62 356 VAL B CA 1
ATOM 6224 C C . VAL B 1 356 ? -12.375 -9.969 -18.938 1 96.62 356 VAL B C 1
ATOM 6226 O O . VAL B 1 356 ? -13.531 -9.648 -19.234 1 96.62 356 VAL B O 1
ATOM 6229 N N . ILE B 1 357 ? -11.781 -10.961 -19.578 1 97.06 357 ILE B N 1
ATOM 6230 C CA . ILE B 1 357 ? -12.453 -11.922 -20.453 1 97.06 357 ILE B CA 1
ATOM 6231 C C . ILE B 1 357 ? -12.625 -13.25 -19.719 1 97.06 357 ILE B C 1
ATOM 6233 O O . ILE B 1 357 ? -11.648 -13.836 -19.234 1 97.06 357 ILE B O 1
ATOM 6237 N N . ASP B 1 358 ? -13.859 -13.688 -19.531 1 95.5 358 ASP B N 1
ATOM 6238 C CA . ASP B 1 358 ? -14.117 -15.008 -18.969 1 95.5 358 ASP B CA 1
ATOM 6239 C C . ASP B 1 358 ? -13.828 -16.109 -20 1 95.5 358 ASP B C 1
ATOM 6241 O O . ASP B 1 358 ? -14.695 -16.453 -20.797 1 95.5 358 ASP B O 1
ATOM 6245 N N . ASP B 1 359 ? -12.672 -16.656 -19.891 1 93 359 ASP B N 1
ATOM 6246 C CA . ASP B 1 359 ? -12.219 -17.609 -20.906 1 93 359 ASP B CA 1
ATOM 6247 C C . ASP B 1 359 ? -12.492 -19.047 -20.484 1 93 359 ASP B C 1
ATOM 6249 O O . ASP B 1 359 ? -11.891 -19.984 -21 1 93 359 ASP B O 1
ATOM 6253 N N . ARG B 1 360 ? -13.359 -19.25 -19.484 1 92.06 360 ARG B N 1
ATOM 6254 C CA . ARG B 1 360 ? -13.766 -20.594 -19.094 1 92.06 360 ARG B CA 1
ATOM 6255 C C . ARG B 1 360 ? -14.805 -21.141 -20.062 1 92.06 360 ARG B C 1
ATOM 6257 O O . ARG B 1 360 ? -15.953 -21.391 -19.672 1 92.06 360 ARG B O 1
ATOM 6264 N N . LEU B 1 361 ? -14.305 -21.469 -21.219 1 93.12 361 LEU B N 1
ATOM 6265 C CA . LEU B 1 361 ? -15.164 -21.75 -22.375 1 93.12 361 LEU B CA 1
ATOM 6266 C C . LEU B 1 361 ? -15.852 -23.109 -22.219 1 93.12 361 LEU B C 1
ATOM 6268 O O . LEU B 1 361 ? -16.781 -23.422 -22.953 1 93.12 361 LEU B O 1
ATOM 6272 N N . HIS B 1 362 ? -15.406 -23.844 -21.25 1 91.19 362 HIS B N 1
ATOM 6273 C CA . HIS B 1 362 ? -16.062 -25.125 -21 1 91.19 362 HIS B CA 1
ATOM 6274 C C . HIS B 1 362 ? -17.406 -24.922 -20.297 1 91.19 362 HIS B C 1
ATOM 6276 O O . HIS B 1 362 ? -18.234 -25.844 -20.281 1 91.19 362 HIS B O 1
ATOM 6282 N N . MET B 1 363 ? -17.672 -23.781 -19.719 1 92.5 363 MET B N 1
ATOM 6283 C CA . MET B 1 363 ? -18.906 -23.438 -19.016 1 92.5 363 MET B CA 1
ATOM 6284 C C . MET B 1 363 ? -19.891 -22.75 -19.953 1 92.5 363 MET B C 1
ATOM 6286 O O . MET B 1 363 ? -19.484 -22.062 -20.891 1 92.5 363 MET B O 1
ATOM 6290 N N . THR B 1 364 ? -21.188 -22.922 -19.688 1 94.38 364 THR B N 1
ATOM 6291 C CA . THR B 1 364 ? -22.219 -22.266 -20.469 1 94.38 364 THR B CA 1
ATOM 6292 C C . THR B 1 364 ? -22.188 -20.75 -20.25 1 94.38 364 THR B C 1
ATOM 6294 O O . THR B 1 364 ? -21.688 -20.281 -19.234 1 94.38 364 THR B O 1
ATOM 6297 N N . ILE B 1 365 ? -22.719 -20.016 -21.219 1 94.56 365 ILE B N 1
ATOM 6298 C CA . ILE B 1 365 ? -22.844 -18.562 -21.078 1 94.56 365 ILE B CA 1
ATOM 6299 C C . ILE B 1 365 ? -23.688 -18.234 -19.844 1 94.56 365 ILE B C 1
ATOM 6301 O O . ILE B 1 365 ? -23.359 -17.328 -19.094 1 94.56 365 ILE B O 1
ATOM 6305 N N . GLY B 1 366 ? -24.766 -19 -19.656 1 94.62 366 GLY B N 1
ATOM 6306 C CA . GLY B 1 366 ? -25.656 -18.781 -18.531 1 94.62 366 GLY B CA 1
ATOM 6307 C C . GLY B 1 366 ? -24.953 -18.875 -17.188 1 94.62 366 GLY B C 1
ATOM 6308 O O . GLY B 1 366 ? -25.156 -18.016 -16.312 1 94.62 366 GLY B O 1
ATOM 6309 N N . LYS B 1 367 ? -24.172 -19.891 -17.062 1 93.69 367 LYS B N 1
ATOM 6310 C CA . LYS B 1 367 ? -23.453 -20.078 -15.812 1 93.69 367 LYS B CA 1
ATOM 6311 C C . LYS B 1 367 ? -22.438 -18.953 -15.594 1 93.69 367 LYS B C 1
ATOM 6313 O O . LYS B 1 367 ? -22.328 -18.422 -14.484 1 93.69 367 LYS B O 1
ATOM 6318 N N . ARG B 1 368 ? -21.672 -18.594 -16.641 1 94.88 368 ARG B N 1
ATOM 6319 C CA . ARG B 1 368 ? -20.688 -17.531 -16.547 1 94.88 368 ARG B CA 1
ATOM 6320 C C . ARG B 1 368 ? -21.359 -16.188 -16.281 1 94.88 368 A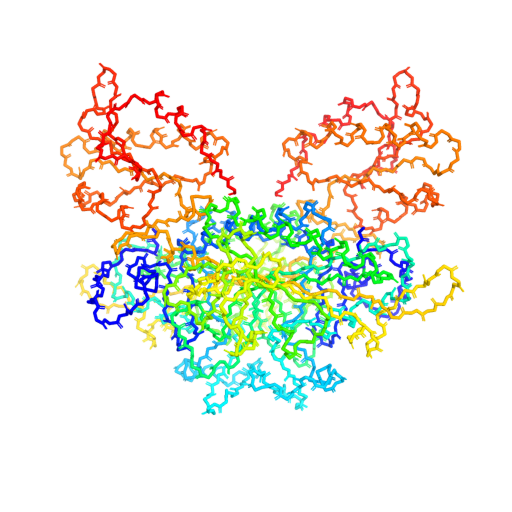RG B C 1
ATOM 6322 O O . ARG B 1 368 ? -20.844 -15.367 -15.516 1 94.88 368 ARG B O 1
ATOM 6329 N N . LEU B 1 369 ? -22.5 -16 -16.891 1 95.12 369 LEU B N 1
ATOM 6330 C CA . LEU B 1 369 ? -23.266 -14.789 -16.641 1 95.12 369 LEU B CA 1
ATOM 6331 C C . LEU B 1 369 ? -23.75 -14.727 -15.188 1 95.12 369 LEU B C 1
ATOM 6333 O O . LEU B 1 369 ? -23.672 -13.68 -14.547 1 95.12 369 LEU B O 1
ATOM 6337 N N . TYR B 1 370 ? -24.234 -15.852 -14.703 1 93 370 TYR B N 1
ATOM 6338 C CA . TYR B 1 370 ? -24.688 -15.938 -13.32 1 93 370 TYR B CA 1
ATOM 6339 C C . TYR B 1 370 ? -23.578 -15.555 -12.359 1 93 370 TYR B C 1
ATOM 6341 O O . TYR B 1 370 ? -23.781 -14.758 -11.445 1 93 370 TYR B O 1
ATOM 6349 N N . GLU B 1 371 ? -22.359 -16.062 -12.594 1 93.38 371 GLU B N 1
ATOM 6350 C CA . GLU B 1 371 ? -21.219 -15.781 -11.727 1 93.38 371 GLU B CA 1
ATOM 6351 C C . GLU B 1 371 ? -20.766 -14.328 -11.859 1 93.38 371 GLU B C 1
ATOM 6353 O O . GLU B 1 371 ? -20.375 -13.703 -10.867 1 93.38 371 GLU B O 1
ATOM 6358 N N . ALA B 1 372 ? -20.766 -13.828 -13.086 1 95.19 372 ALA B N 1
ATOM 6359 C CA . ALA B 1 372 ? -20.391 -12.438 -13.312 1 95.19 372 ALA B CA 1
ATOM 6360 C C . ALA B 1 372 ? -21.297 -11.484 -12.547 1 95.19 372 ALA B C 1
ATOM 6362 O O . ALA B 1 372 ? -20.828 -10.508 -11.945 1 95.19 372 ALA B O 1
ATOM 6363 N N . LYS B 1 373 ? -22.562 -11.812 -12.539 1 94 373 LYS B N 1
ATOM 6364 C CA . LYS B 1 373 ? -23.531 -11.016 -11.797 1 94 373 LYS B CA 1
ATOM 6365 C C . LYS B 1 373 ? -23.312 -11.141 -10.289 1 94 373 LYS B C 1
ATOM 6367 O O . LYS B 1 373 ? -23.359 -10.148 -9.562 1 94 373 LYS B O 1
ATOM 6372 N N . ARG B 1 374 ? -23.062 -12.312 -9.906 1 93.06 374 ARG B N 1
ATOM 6373 C CA . ARG B 1 374 ? -22.844 -12.594 -8.492 1 93.06 374 ARG B CA 1
ATOM 6374 C C . ARG B 1 374 ? -21.625 -11.844 -7.965 1 93.06 374 ARG B C 1
ATOM 6376 O O . ARG B 1 374 ? -21.656 -11.281 -6.867 1 93.06 374 ARG B O 1
ATOM 6383 N N . ILE B 1 375 ? -20.531 -11.797 -8.742 1 94.81 375 ILE B N 1
ATOM 6384 C CA . ILE B 1 375 ? -19.297 -11.125 -8.383 1 94.81 375 ILE B CA 1
ATOM 6385 C C . ILE B 1 375 ? -19.5 -9.609 -8.398 1 94.81 375 ILE B C 1
ATOM 6387 O O . ILE B 1 375 ? -18.844 -8.875 -7.66 1 94.81 375 ILE B O 1
ATOM 6391 N N . GLY B 1 376 ? -20.375 -9.156 -9.234 1 95.56 376 GLY B N 1
ATOM 6392 C CA . GLY B 1 376 ? -20.781 -7.754 -9.227 1 95.56 376 GLY B CA 1
ATOM 6393 C C . GLY B 1 376 ? -20.031 -6.91 -10.242 1 95.56 376 GLY B C 1
ATOM 6394 O O . GLY B 1 376 ? -19.688 -5.758 -9.961 1 95.56 376 GLY B O 1
ATOM 6395 N N . TYR B 1 377 ? -19.719 -7.477 -11.461 1 96.69 377 TYR B N 1
ATOM 6396 C CA . TYR B 1 377 ? -19.156 -6.633 -12.508 1 96.69 377 TYR B CA 1
ATOM 6397 C C . TYR B 1 377 ? -20.141 -5.555 -12.938 1 96.69 377 TYR B C 1
ATOM 6399 O O . TYR B 1 377 ? -21.297 -5.852 -13.258 1 96.69 377 TYR B O 1
ATOM 6407 N N . PRO B 1 378 ? -19.688 -4.32 -12.945 1 97.25 378 PRO B N 1
ATOM 6408 C CA . PRO B 1 378 ? -20.609 -3.238 -13.289 1 97.25 378 PRO B CA 1
ATOM 6409 C C . PRO B 1 378 ? -21.156 -3.352 -14.711 1 97.25 378 PRO B C 1
ATOM 6411 O O . PRO B 1 378 ? -22.281 -2.939 -14.977 1 97.25 378 PRO B O 1
ATOM 6414 N N . HIS B 1 379 ? -20.312 -3.832 -15.648 1 97.75 379 HIS B N 1
ATOM 6415 C CA . HIS B 1 379 ? -20.688 -4.031 -17.047 1 97.75 379 HIS B CA 1
ATOM 6416 C C . HIS B 1 379 ? -20.359 -5.449 -17.5 1 97.75 379 HIS B C 1
ATOM 6418 O O . HIS B 1 379 ? -19.25 -5.926 -17.297 1 97.75 379 HIS B O 1
ATOM 6424 N N . ILE B 1 380 ? -21.344 -6.086 -18.125 1 97.94 380 ILE B N 1
ATOM 6425 C CA . ILE B 1 380 ? -21.125 -7.418 -18.688 1 97.94 380 ILE B CA 1
ATOM 6426 C C . ILE B 1 380 ? -21.5 -7.414 -20.172 1 97.94 380 ILE B C 1
ATOM 6428 O O . ILE B 1 380 ? -22.562 -6.898 -20.547 1 97.94 380 ILE B O 1
ATOM 6432 N N . VAL B 1 381 ? -20.641 -7.914 -20.984 1 98.25 381 VAL B N 1
ATOM 6433 C CA . VAL B 1 381 ? -20.891 -8 -22.422 1 98.25 381 VAL B CA 1
ATOM 6434 C C . VAL B 1 381 ? -20.797 -9.453 -22.875 1 98.25 381 VAL B C 1
ATOM 6436 O O . VAL B 1 381 ? -19.766 -10.109 -22.672 1 98.25 381 VAL B O 1
ATOM 6439 N N . ILE B 1 382 ? -21.828 -9.953 -23.469 1 97.5 382 ILE B N 1
ATOM 6440 C CA . ILE B 1 382 ? -21.844 -11.297 -24.047 1 97.5 382 ILE B CA 1
ATOM 6441 C C . ILE B 1 382 ? -21.578 -11.227 -25.547 1 97.5 382 ILE B C 1
ATOM 6443 O O . ILE B 1 382 ? -22.25 -10.484 -26.266 1 97.5 382 ILE B O 1
ATOM 6447 N N . VAL B 1 383 ? -20.578 -11.953 -25.969 1 96.94 383 VAL B N 1
ATOM 6448 C CA . VAL B 1 383 ? -20.266 -12.078 -27.391 1 96.94 383 VAL B CA 1
ATOM 6449 C C . VAL B 1 383 ? -20.859 -13.383 -27.938 1 96.94 383 VAL B C 1
ATOM 6451 O O . VAL B 1 383 ? -20.156 -14.391 -28.047 1 96.94 383 VAL B O 1
ATOM 6454 N N . GLY B 1 384 ? -22.125 -13.266 -28.312 1 92.94 384 GLY B N 1
ATOM 6455 C CA . GLY B 1 384 ? -22.844 -14.43 -28.812 1 92.94 384 GLY B CA 1
ATOM 6456 C C . GLY B 1 384 ? -22.969 -14.461 -30.328 1 92.94 384 GLY B C 1
ATOM 6457 O O . GLY B 1 384 ? -22.156 -13.867 -31.031 1 92.94 384 GLY B O 1
ATOM 6458 N N . LYS B 1 385 ? -23.953 -15.125 -30.781 1 90.44 385 LYS B N 1
ATOM 6459 C CA . LYS B 1 385 ? -24.188 -15.352 -32.219 1 90.44 385 LYS B CA 1
ATOM 6460 C C . LYS B 1 385 ? -24.422 -14.039 -32.938 1 90.44 385 LYS B C 1
ATOM 6462 O O . LYS B 1 385 ? -23.953 -13.859 -34.062 1 90.44 385 LYS B O 1
ATOM 6467 N N . ARG B 1 386 ? -25.047 -13.164 -32.312 1 93.44 386 ARG B N 1
ATOM 6468 C CA . ARG B 1 386 ? -25.422 -11.906 -32.938 1 93.44 386 ARG B CA 1
ATOM 6469 C C . ARG B 1 386 ? -24.203 -11.023 -33.156 1 93.44 386 ARG B C 1
ATOM 6471 O O . ARG B 1 386 ? -24.25 -10.078 -33.938 1 93.44 386 ARG B O 1
ATOM 6478 N N . ALA B 1 387 ? -23.156 -11.273 -32.438 1 94.38 387 ALA B N 1
ATOM 6479 C CA . ALA B 1 387 ? -21.922 -10.516 -32.594 1 94.38 387 ALA B CA 1
ATOM 6480 C C . ALA B 1 387 ? -21.25 -10.852 -33.906 1 94.38 387 ALA B C 1
ATOM 6482 O O . ALA B 1 387 ? -20.359 -10.117 -34.375 1 94.38 387 ALA B O 1
ATOM 6483 N N . LEU B 1 388 ? -21.719 -11.93 -34.531 1 93.06 388 LEU B N 1
ATOM 6484 C CA . LEU B 1 388 ? -21.125 -12.359 -35.781 1 93.06 388 LEU B CA 1
ATOM 6485 C C . LEU B 1 388 ? -21.891 -11.773 -36.969 1 93.06 388 LEU B C 1
ATOM 6487 O O . LEU B 1 388 ? -21.469 -11.891 -38.125 1 93.06 388 LEU B O 1
ATOM 6491 N N . GLU B 1 389 ? -22.891 -11.109 -36.656 1 92.69 389 GLU B N 1
ATOM 6492 C CA . GLU B 1 389 ? -23.672 -10.453 -37.688 1 92.69 389 GLU B CA 1
ATOM 6493 C C . GLU B 1 389 ? -23 -9.172 -38.188 1 92.69 389 GLU B C 1
ATOM 6495 O O . GLU B 1 389 ? -21.922 -8.812 -37.688 1 92.69 389 GLU B O 1
ATOM 6500 N N . SER B 1 390 ? -23.594 -8.523 -39.25 1 90.38 390 SER B N 1
ATOM 6501 C CA . SER B 1 390 ? -23.109 -7.258 -39.812 1 90.38 390 SER B CA 1
ATOM 6502 C C . SER B 1 390 ? -24.203 -6.195 -39.781 1 90.38 390 SER B C 1
ATOM 6504 O O . SER B 1 390 ? -25.188 -6.297 -40.531 1 90.38 390 SER B O 1
ATOM 6506 N N . PRO B 1 391 ? -24.062 -5.246 -39 1 90.94 391 PRO B N 1
ATOM 6507 C CA . PRO B 1 391 ? -22.969 -5.004 -38.062 1 90.94 391 PRO B CA 1
ATOM 6508 C C . PRO B 1 391 ? -23.047 -5.883 -36.812 1 90.94 391 PRO B C 1
ATOM 6510 O O . PRO B 1 391 ? -24.141 -6.301 -36.438 1 90.94 391 PRO B O 1
ATOM 6513 N N . PRO B 1 392 ? -21.875 -6.117 -36.156 1 93.81 392 PRO B N 1
ATOM 6514 C CA . PRO B 1 392 ? -21.891 -6.953 -34.969 1 93.81 392 PRO B CA 1
ATOM 6515 C C . PRO B 1 392 ? -22.75 -6.371 -33.844 1 93.81 392 PRO B C 1
ATOM 6517 O O . PRO B 1 392 ? -22.766 -5.156 -33.625 1 93.81 392 PRO B O 1
ATOM 6520 N N . GLN B 1 393 ? -23.531 -7.23 -33.188 1 96.31 393 GLN B N 1
ATOM 6521 C CA . GLN B 1 393 ? -24.359 -6.836 -32.062 1 96.31 393 GLN B CA 1
ATOM 6522 C C . GLN B 1 393 ? -23.938 -7.551 -30.781 1 96.31 393 GLN B C 1
ATOM 6524 O O . GLN B 1 393 ? -23.969 -8.781 -30.719 1 96.31 393 GLN B O 1
ATOM 6529 N N . PHE B 1 394 ? -23.641 -6.746 -29.797 1 97.06 394 PHE B N 1
ATOM 6530 C CA . PHE B 1 394 ? -23.203 -7.293 -28.516 1 97.06 394 PHE B CA 1
ATOM 6531 C C . PHE B 1 394 ? -24.312 -7.199 -27.484 1 97.06 394 PHE B C 1
ATOM 6533 O O . PHE B 1 394 ? -25.031 -6.199 -27.422 1 97.06 394 PHE B O 1
ATOM 6540 N N . GLU B 1 395 ? -24.516 -8.258 -26.766 1 97.5 395 GLU B N 1
ATOM 6541 C CA . GLU B 1 395 ? -25.469 -8.234 -25.656 1 97.5 395 GLU B CA 1
ATOM 6542 C C . GLU B 1 395 ? -24.859 -7.598 -24.406 1 97.5 395 GLU B C 1
ATOM 6544 O O . GLU B 1 395 ? -23.828 -8.078 -23.906 1 97.5 395 GLU B O 1
ATOM 6549 N N . VAL B 1 396 ? -25.438 -6.508 -23.938 1 97.62 396 VAL B N 1
ATOM 6550 C CA . VAL B 1 396 ? -24.891 -5.742 -22.828 1 97.62 396 VAL B CA 1
ATOM 6551 C C . VAL B 1 396 ? -25.844 -5.816 -21.625 1 97.62 396 VAL B C 1
ATOM 6553 O O . VAL B 1 396 ? -27.047 -5.59 -21.766 1 97.62 396 VAL B O 1
ATOM 6556 N N . ILE B 1 397 ? -25.297 -6.156 -20.516 1 96.5 397 ILE B N 1
ATOM 6557 C CA . ILE B 1 397 ? -26.047 -6.262 -19.266 1 96.5 397 ILE B CA 1
ATOM 6558 C C . ILE B 1 397 ? -25.5 -5.266 -18.25 1 96.5 397 ILE B C 1
ATOM 6560 O O . ILE B 1 397 ? -24.297 -5.277 -17.938 1 96.5 397 ILE B O 1
ATOM 6564 N N . LEU B 1 398 ? -26.328 -4.406 -17.719 1 93.94 398 LEU B N 1
ATOM 6565 C CA . LEU B 1 398 ? -26.016 -3.449 -16.656 1 93.94 398 LEU B CA 1
ATOM 6566 C C . LEU B 1 398 ? -26.922 -3.654 -15.453 1 93.94 398 LEU B C 1
ATOM 6568 O O . LEU B 1 398 ? -28.109 -3.992 -15.609 1 93.94 398 LEU B O 1
ATOM 6572 N N . PRO B 1 399 ? -26.359 -3.49 -14.281 1 86.38 399 PRO B N 1
ATOM 6573 C CA . PRO B 1 399 ? -27.172 -3.682 -13.086 1 86.38 399 PRO B CA 1
ATOM 6574 C C . PRO B 1 399 ? -28.406 -2.783 -13.07 1 86.38 399 PRO B C 1
ATOM 6576 O O . PRO B 1 399 ? -29.438 -3.156 -12.508 1 86.38 399 PRO B O 1
ATOM 6579 N N . GLU B 1 400 ? -28.328 -1.685 -13.695 1 85.81 400 GLU B N 1
ATOM 6580 C CA . GLU B 1 400 ? -29.391 -0.692 -13.641 1 85.81 400 GLU B CA 1
ATOM 6581 C C . GLU B 1 400 ? -30.5 -1.006 -14.648 1 85.81 400 GLU B C 1
ATOM 6583 O O . GLU B 1 400 ? -31.594 -0.446 -14.578 1 85.81 400 GLU B O 1
ATOM 6588 N N . TRP B 1 401 ? -30.156 -1.911 -15.539 1 85 401 TRP B N 1
ATOM 6589 C CA . TRP B 1 401 ? -31.125 -2.209 -16.594 1 85 401 TRP B CA 1
ATOM 6590 C C . TRP B 1 401 ? -32 -3.4 -16.219 1 85 401 TRP B C 1
ATOM 6592 O O . TRP B 1 401 ? -31.516 -4.359 -15.609 1 85 401 TRP B O 1
ATOM 6602 N N . GLN B 1 402 ? -33.219 -3.342 -16.562 1 85.06 402 GLN B N 1
ATOM 6603 C CA . GLN B 1 402 ? -34.125 -4.449 -16.328 1 85.06 402 GLN B CA 1
ATOM 6604 C C . GLN B 1 402 ? -33.906 -5.574 -17.344 1 85.06 402 GLN B C 1
ATOM 6606 O O . GLN B 1 402 ? -33.969 -6.754 -16.984 1 85.06 402 GLN B O 1
ATOM 6611 N N . GLU B 1 403 ? -33.594 -5.113 -18.578 1 89.81 403 GLU B N 1
ATOM 6612 C CA . GLU B 1 403 ? -33.344 -6.09 -19.625 1 89.81 403 GLU B CA 1
ATOM 6613 C C . GLU B 1 403 ? -32.031 -5.832 -20.328 1 89.81 403 GLU B C 1
ATOM 6615 O O . GLU B 1 403 ? -31.516 -4.707 -20.312 1 89.81 403 GLU B O 1
ATOM 6620 N N . CYS B 1 404 ? -31.562 -6.926 -20.859 1 91.38 404 CYS B N 1
ATOM 6621 C CA . CYS B 1 404 ? -30.328 -6.773 -21.625 1 91.38 404 CYS B CA 1
ATOM 6622 C C . CYS B 1 404 ? -30.594 -5.984 -22.906 1 91.38 404 CYS B C 1
ATOM 6624 O O . CYS B 1 404 ? -31.719 -5.918 -23.391 1 91.38 404 CYS B O 1
ATOM 6626 N N . GLN B 1 405 ? -29.562 -5.383 -23.391 1 95.12 405 GLN B N 1
ATOM 6627 C CA . GLN B 1 405 ? -29.656 -4.617 -24.625 1 95.12 405 GLN B CA 1
ATOM 6628 C C . GLN B 1 405 ? -28.594 -5.066 -25.625 1 95.12 405 GLN B C 1
ATOM 6630 O O . GLN B 1 405 ? -27.469 -5.41 -25.25 1 95.12 405 GLN B O 1
ATOM 6635 N N . PHE B 1 406 ? -29.031 -5.086 -26.891 1 96.5 406 PHE B N 1
ATOM 6636 C CA . PHE B 1 406 ? -28.094 -5.355 -27.953 1 96.5 406 PHE B CA 1
ATOM 6637 C C . PHE B 1 406 ? -27.594 -4.055 -28.578 1 96.5 406 PHE B C 1
ATOM 6639 O O . PHE B 1 406 ? -28.375 -3.135 -28.812 1 96.5 406 PHE B O 1
ATOM 6646 N N . MET B 1 407 ? -26.234 -3.994 -28.734 1 95.75 407 MET B N 1
ATOM 6647 C CA . MET B 1 407 ? -25.719 -2.736 -29.266 1 95.75 407 MET B CA 1
ATOM 6648 C C . MET B 1 407 ? -24.422 -2.963 -30.047 1 95.75 407 MET B C 1
ATOM 6650 O O . MET B 1 407 ? -23.781 -4.008 -29.906 1 95.75 407 MET B O 1
ATOM 6654 N N . SER B 1 408 ? -24.141 -1.978 -30.906 1 95.88 408 SER B N 1
ATOM 6655 C CA . SER B 1 408 ? -22.906 -1.99 -31.672 1 95.88 408 SER B CA 1
ATOM 6656 C C . SER B 1 408 ? -21.703 -1.657 -30.797 1 95.88 408 SER B C 1
ATOM 6658 O O . SER B 1 408 ? -21.859 -1.2 -29.656 1 95.88 408 SER B O 1
ATOM 6660 N N . VAL B 1 409 ? -20.562 -1.888 -31.344 1 95.06 409 VAL B N 1
ATOM 6661 C CA . VAL B 1 409 ? -19.328 -1.594 -30.625 1 95.06 409 VAL B CA 1
ATOM 6662 C C . VAL B 1 409 ? -19.234 -0.094 -30.344 1 95.06 409 VAL B C 1
ATOM 6664 O O . VAL B 1 409 ? -18.766 0.32 -29.297 1 95.06 409 VAL B O 1
ATOM 6667 N N . ASP B 1 410 ? -19.703 0.711 -31.234 1 95.38 410 ASP B N 1
ATOM 6668 C CA . ASP B 1 410 ? -19.641 2.162 -31.078 1 95.38 410 ASP B CA 1
ATOM 6669 C C . ASP B 1 410 ? -20.5 2.627 -29.906 1 95.38 410 ASP B C 1
ATOM 6671 O O . ASP B 1 410 ? -20.062 3.465 -29.109 1 95.38 410 ASP B O 1
ATOM 6675 N N . CYS B 1 411 ? -21.672 2.094 -29.859 1 95.69 411 CYS B N 1
ATOM 6676 C CA . CYS B 1 411 ? -22.578 2.434 -28.766 1 95.69 411 CYS B CA 1
ATOM 6677 C C . CYS B 1 411 ? -22 1.987 -27.422 1 95.69 411 CYS B C 1
ATOM 6679 O O . CYS B 1 411 ? -22.062 2.723 -26.438 1 95.69 411 CYS B O 1
ATOM 6681 N N . LEU B 1 412 ? -21.453 0.832 -27.453 1 95.81 412 LEU B N 1
ATOM 6682 C CA . LEU B 1 412 ? -20.828 0.298 -26.25 1 95.81 412 LEU B CA 1
ATOM 6683 C C . LEU B 1 412 ? -19.688 1.191 -25.797 1 95.81 412 LEU B C 1
ATOM 6685 O O . LEU B 1 412 ? -19.578 1.512 -24.609 1 95.81 412 LEU B O 1
ATOM 6689 N N . CYS B 1 413 ? -18.844 1.596 -26.719 1 95.5 413 CYS B N 1
ATOM 6690 C CA . CYS B 1 413 ? -17.703 2.451 -26.422 1 95.5 413 CYS B CA 1
ATOM 6691 C C . CYS B 1 413 ? -18.156 3.795 -25.859 1 95.5 413 CYS B C 1
ATOM 6693 O O . CYS B 1 413 ? -17.516 4.359 -24.984 1 95.5 413 CYS B O 1
ATOM 6695 N N . GLN B 1 414 ? -19.234 4.254 -26.344 1 95.38 414 GLN B N 1
ATOM 6696 C CA . GLN B 1 414 ? -19.781 5.52 -25.859 1 95.38 414 GLN B CA 1
ATOM 6697 C C . GLN B 1 414 ? -20.203 5.41 -24.391 1 95.38 414 GLN B C 1
ATOM 6699 O O . GLN B 1 414 ? -19.891 6.289 -23.578 1 95.38 414 GLN B O 1
ATOM 6704 N N . ILE B 1 415 ? -20.859 4.332 -24.078 1 94.44 415 ILE B N 1
ATOM 6705 C CA . ILE B 1 415 ? -21.281 4.094 -22.703 1 94.44 415 ILE B CA 1
ATOM 6706 C C . ILE B 1 415 ? -20.078 3.979 -21.781 1 94.44 415 ILE B C 1
ATOM 6708 O O . ILE B 1 415 ? -20.016 4.613 -20.734 1 94.44 415 ILE B O 1
ATOM 6712 N N . LEU B 1 416 ? -19.062 3.252 -22.234 1 96.5 416 LEU B N 1
ATOM 6713 C CA . LEU B 1 416 ? -17.906 2.928 -21.406 1 96.5 416 LEU B CA 1
ATOM 6714 C C . LEU B 1 416 ? -16.984 4.137 -21.266 1 96.5 416 LEU B C 1
ATOM 6716 O O . LEU B 1 416 ? -16.219 4.227 -20.312 1 96.5 416 LEU B O 1
ATOM 6720 N N . SER B 1 417 ? -17.031 5.039 -22.219 1 94.94 417 SER B N 1
ATOM 6721 C CA . SER B 1 417 ? -16.188 6.234 -22.172 1 94.94 417 SER B CA 1
ATOM 6722 C C . SER B 1 417 ? -16.562 7.113 -20.984 1 94.94 417 SER B C 1
ATOM 6724 O O . SER B 1 417 ? -15.734 7.883 -20.484 1 94.94 417 SER B O 1
ATOM 6726 N N . GLY B 1 418 ? -17.797 6.938 -20.469 1 94.25 418 GLY B N 1
ATOM 6727 C CA . GLY B 1 418 ? -18.25 7.75 -19.359 1 94.25 418 GLY B CA 1
ATOM 6728 C C . GLY B 1 418 ? -18 7.102 -18 1 94.25 418 GLY B C 1
ATOM 6729 O O . GLY B 1 418 ? -18.25 7.711 -16.969 1 94.25 418 GLY B O 1
ATOM 6730 N N . VAL B 1 419 ? -17.375 5.934 -18.016 1 95.62 419 VAL B N 1
ATOM 6731 C CA . VAL B 1 419 ? -17.141 5.215 -16.766 1 95.62 419 VAL B CA 1
ATOM 6732 C C . VAL B 1 419 ? -15.984 5.859 -16.016 1 95.62 419 VAL B C 1
ATOM 6734 O O . VAL B 1 419 ? -14.914 6.094 -16.578 1 95.62 419 VAL B O 1
ATOM 6737 N N . LYS B 1 420 ? -16.266 6.219 -14.766 1 95.69 420 LYS B N 1
ATOM 6738 C CA . LYS B 1 420 ? -15.211 6.773 -13.914 1 95.69 420 LYS B CA 1
ATOM 6739 C C . LYS B 1 420 ? -14.359 5.664 -13.297 1 95.69 420 LYS B C 1
ATOM 6741 O O . LYS B 1 420 ? -14.891 4.668 -12.805 1 95.69 420 LYS B O 1
ATOM 6746 N N . THR B 1 421 ? -13.086 5.758 -13.516 1 96.19 421 THR B N 1
ATOM 6747 C CA . THR B 1 421 ? -12.156 4.793 -12.938 1 96.19 421 THR B CA 1
ATOM 6748 C C . THR B 1 421 ? -11.078 5.508 -12.125 1 96.19 421 THR B C 1
ATOM 6750 O O . THR B 1 421 ? -11 6.738 -12.133 1 96.19 421 THR B O 1
ATOM 6753 N N . ILE B 1 422 ? -10.367 4.691 -11.336 1 94.12 422 ILE B N 1
ATOM 6754 C CA . ILE B 1 422 ? -9.328 5.234 -10.461 1 94.12 422 ILE B CA 1
ATOM 6755 C C . ILE B 1 422 ? -8.086 4.348 -10.523 1 94.12 422 ILE B C 1
ATOM 6757 O O . ILE B 1 422 ? -8.188 3.143 -10.758 1 94.12 422 ILE B O 1
#

Radius of gyration: 28.23 Å; Cα contacts (8 Å, |Δi|>4): 1878; chains: 2; bounding box: 78×82×70 Å

Foldseek 3Di:
DPWPPPADQDDPPPAVQLLLRLCCRGVQWADPDAQDIHGDQQVVLLLVLLVVLLVVLCVVLPADEDDDDQKDFLVLVVLLVNSPPPFWAWDADPVRGIIIGAQDQLSPVLLVLQVDDDAAQVPPWHKYKYWDKHATNDPHADSHLLRGGIAIKMKMKIWHQDDVVLVVVLVSVVVSVVVSCVLLVADKAKAWEDPPSLAADGKIWIWRFDQVAPWKKWAFPPPRYIYTPVPDDPVPSAADPVPRGGIDITGTRTFKMKHFHAQSNQVSSVSWYQYPVRDTGGTRMMMMMGRSSNCQSSQQSRQDDSQATAGSQQSRSAQEEEEEAAPDDCRVVLVVVSVVLVVVQLVQPQHPNRYHYPPPRNDGPVVVVSSCRRSHRQKYWYRYDQCPDVPGWIWIDGPVDPDIDIDGSVVVSVVSNPRHYD/DPWPPPADQDDCPPAVQLLLRLCCRGVQWADPDAQDIHGDQQVVLLLVLLVVLLVVLCVVLPEDEDDDDQKDFLVLVVLLVLSPPPFWAWDADPVRGIIIGAQDQLSPVLLVLQVVDDAAQVPPWHKYKYWDKHATNDPHADSHLLRGGIAIKMKMKIWHADDVVLVVVLVSVVVSVVVSCVLLVADKAKAWEDPPSLAADGKIWIWRFDQVAPWKKWAFPPPRYIYTPVPDDPVPSAADPVPRGGIDITGTRTFKMKHFHAQSNQVSSVSWYQYPVRDTGGTRMMMMMGRSSNCQSSQQSRQDDSQATAGSQQSRSAQEEEEEAAPDDCRVVLVVVSVVLVVVQLVQPQHPNRYYYPPPRNDGPVVVVSSCRRSHRQKYWYRYPQCPDVPGWIWIDGPVDPDIDIDGSVVVSVVSSPRHYD

InterPro domains:
  IPR002314 Aminoacyl-tRNA synthetase, class II (G/ P/ S/T) [PF00587] (89-301)
  IPR002316 Proline-tRNA ligase, class IIa [PR01046] (65-83)
  IPR002316 Proline-tRNA ligase, class IIa [PR01046] (99-110)
  IPR002316 Proline-tRNA ligase, class IIa [PR01046] (130-138)
  IPR002316 Proline-tRNA ligase, class IIa [PR01046] (140-151)
  IPR004154 Anticodon-binding [PF03129] (319-390)
  IPR006195 Aminoacyl-tRNA synthetase, class II [PS50862] (21-312)
  IPR033730 Prokaryote proline-tRNA ligase core domain [cd00779] (16-302)
  IPR036621 Anticodon-binding domain superfamily [G3DSA:3.40.50.800] (307-421)
  IPR045864 Class II Aminoacyl-tRNA synthetase/Biotinyl protein ligase (BPL) and lipoyl protein ligase (LPL) [G3DSA:3.30.930.10] (9-306)
  IPR045864 Class II Aminoacyl-tRNA synthetase/Biotinyl protein ligase (BPL) and lipoyl protein ligase (LPL) [SSF55681] (17-322)
  IPR050062 Proline-tRNA synthetase [PTHR42753] (13-415)

pLDDT: mean 93.53, std 7.24, range [57.56, 98.94]

Organism: Acanthosepion pharaonis (NCBI:txid158019)

Sequence (844 aa):
MFQNFGKVQPAETSLSCKSHKLMLYNEIIQQCHPGHYHILPLGMRSLEKLIRVIDEEMDSIGAQKISMPCITPLSFWKKSGRWQIKELYKLKNRQDQEFCINPTHEESVSLLFSCHAPFTAKEAPIMLYQISRKFRDEMAPKYALLRGREFEMKDLYTFDSCLEKAKETYENVCFAYEKIFNRLQVPFVKVEASTGDIGGKISHEFHLPSNIGEDILYICKGCNHGVNKELIDQSKEQQCPKCGGDLHFTSGIEVGHAFLLGQKYSSIFKATFIDKNDNIIPSQMGCFGLGVTRILQAGIEVLSLDRQIRWPKLIAPYQLCIIPQKEGYQSKETMDLAMALSDQIINMPNLNGEVVIDDRLHMTIGKRLYEAKRIGYPHIVIVGKRALESPPQFEVILPEWQECQFMSVDCLCQILSGVKTIMFQNFGKVQPAETSLSCKSHKLMLYNEIIQQCHPGHYHILPLGMRSLEKLIRVIDEEMDSIGAQKISMPCITPLSFWKKSGRWQIKELYKLKNRQDQEFCINPTHEESVSLLFSCHAPFTAKEAPIMLYQISRKFRDEMAPKYALLRGREFEMKDLYTFDSCLEKAKETYENVCFAYEKIFNRLQVPFVKVEASTGDIGGKISHEFHLPSNIGEDILYICKGCNHGVNKELIDQSKEQQCPKCGGDLHFTSGIEVGHAFLLGQKYSSIFKATFIDKNDNIIPSQMGCFGLGVTRILQAGIEVLSLDRQIRWPKLIAPYQLCIIPQKEGYQSKETMDLAMALSDQIINMPNLNGEVVIDDRLHMTIGKRLYEAKRIGYPHIVIVGKRALESPPQFEVILPEWQECQFMSVDCLCQILSGVKTI